Protein AF-A0A956FI02-F1 (afdb_monomer_lite)

Secondary structure (DSSP, 8-state):
--------------------------------------------------------------------------------S----S----EEE-SS-EEEPPB--SS-SSS--EE--PPTT--S-EEEEEE-SS-PPSEEEEEEEEEEEE-SS----TTSPPS--EEEEEEEEEETTEEEEEEEEEE-TT-SS-EEEEEETTTTEEEEEEEE-PPPTTSEEEEEEEEEEETTEEEEEEEEETTEEEEEEEEEEEPEEPPTT--EEEEEEEEE--TTS---EEEEEEEEEEEE-TT-S-PPEEEEE-SSSSS---STT-EEESS--TTEES----S-TT-TTEETT-S-TT---SSPP--SEESS---GGG-EEEEESSS-EEEEEE--TTTSEEEEEEE---SS--EEEEEEEEEEE--TT--EEEEEEEEE-SS--EEEEEEEETTS-EEEEEETT-TT--S-EEEEEEGGGGTSTTSBSSSS---GGGEEEEEEEEE--SS------EEEEEEE---EEE-HHHHPPP-SSEE-----HHHHHHHHHHHHHH-BTTBPPPTTS-SS-EEEHHHHHHHHHHHHHHHHHH--HHHHHHHHHHHHHHHHHTTSSS-TT---SEEEE-SSS-EEE-S---HHHHHHHHHHHHHHHHHH--S--HHHHHHHHHHHHHHHTSS-GGGS-HHHHHHHHHHHHHTT-HHHHHHHHHHHHHHT-BTTTTB--SSSS----BHIIIIIHHHHHHHHTT-HHHHHHHHHHHHHHSEEE-TTSS-EEE-SBSSS---BHHHHHHHHHTT-TTHHHHHHHHHTT--TTSTT---SBSS--TTS-TT--SS--HHHHHHHHHHHH-GGGGGG-

Structure (mmCIF, N/CA/C/O backbone):
data_AF-A0A956FI02-F1
#
_entry.id   AF-A0A956FI02-F1
#
loop_
_atom_site.group_PDB
_atom_site.id
_atom_site.type_symbol
_atom_site.label_atom_id
_atom_site.label_alt_id
_atom_site.label_comp_id
_atom_site.label_asym_id
_atom_site.label_entity_id
_atom_site.label_seq_id
_atom_site.pdbx_PDB_ins_code
_atom_site.Cartn_x
_atom_site.Cartn_y
_atom_site.Cartn_z
_atom_site.occupancy
_atom_site.B_iso_or_equiv
_atom_site.auth_seq_id
_atom_site.auth_comp_id
_atom_site.auth_asym_id
_atom_site.auth_atom_id
_atom_site.pdbx_PDB_model_num
ATOM 1 N N . MET A 1 1 ? 11.551 34.471 5.477 1.00 26.47 1 MET A N 1
ATOM 2 C CA . MET A 1 1 ? 11.485 35.944 5.311 1.00 26.47 1 MET A CA 1
ATOM 3 C C . MET A 1 1 ? 11.180 36.228 3.851 1.00 26.47 1 MET A C 1
ATOM 5 O O . MET A 1 1 ? 11.850 35.681 2.989 1.00 26.47 1 MET A O 1
ATOM 9 N N . ALA A 1 2 ? 10.115 36.986 3.611 1.00 32.00 2 ALA A N 1
ATOM 10 C CA . ALA A 1 2 ? 9.415 37.130 2.341 1.00 32.00 2 ALA A CA 1
ATOM 11 C C . ALA A 1 2 ? 10.257 37.750 1.212 1.00 32.00 2 ALA A C 1
ATOM 13 O O . ALA A 1 2 ? 10.632 38.915 1.305 1.00 32.00 2 ALA A O 1
ATOM 14 N N . ALA A 1 3 ? 10.499 36.969 0.153 1.00 30.02 3 ALA A N 1
ATOM 15 C CA . ALA A 1 3 ? 10.608 37.398 -1.247 1.00 30.02 3 ALA A CA 1
ATOM 16 C C . ALA A 1 3 ? 10.961 36.179 -2.122 1.00 30.02 3 ALA A C 1
ATOM 18 O O . ALA A 1 3 ? 12.148 35.928 -2.316 1.00 30.02 3 ALA A O 1
ATOM 19 N N . ARG A 1 4 ? 9.955 35.420 -2.601 1.00 28.45 4 ARG A N 1
ATOM 20 C CA . ARG A 1 4 ? 9.990 34.536 -3.803 1.00 28.45 4 ARG A CA 1
ATOM 21 C C . ARG A 1 4 ? 8.728 33.656 -3.950 1.00 28.45 4 ARG A C 1
ATOM 23 O O . ARG A 1 4 ? 8.821 32.485 -4.275 1.00 28.45 4 ARG A O 1
ATOM 30 N N . PHE A 1 5 ? 7.541 34.227 -3.749 1.00 26.52 5 PHE A N 1
ATOM 31 C CA . PHE A 1 5 ? 6.267 33.567 -4.072 1.00 26.52 5 PHE A CA 1
ATOM 32 C C . PHE A 1 5 ? 5.428 34.499 -4.954 1.00 26.52 5 PHE A C 1
ATOM 34 O O . PHE A 1 5 ? 4.455 35.093 -4.518 1.00 26.52 5 PHE A O 1
ATOM 41 N N . GLU A 1 6 ? 5.873 34.693 -6.194 1.00 31.36 6 GLU A N 1
ATOM 42 C CA . GLU A 1 6 ? 5.049 35.248 -7.271 1.00 31.36 6 GLU A CA 1
ATOM 43 C C . GLU A 1 6 ? 5.511 34.619 -8.584 1.00 31.36 6 GLU A C 1
ATOM 45 O O . GLU A 1 6 ? 6.475 35.080 -9.196 1.00 31.36 6 GLU A O 1
ATOM 50 N N . ARG A 1 7 ? 4.845 33.524 -8.965 1.00 31.59 7 ARG A N 1
ATOM 51 C CA . ARG A 1 7 ? 4.590 33.048 -10.337 1.00 31.59 7 ARG A CA 1
ATOM 52 C C . ARG A 1 7 ? 4.035 31.632 -10.233 1.00 31.59 7 ARG A C 1
ATOM 54 O O . ARG A 1 7 ? 4.824 30.707 -10.145 1.00 31.59 7 ARG A O 1
ATOM 61 N N . LEU A 1 8 ? 2.707 31.512 -10.205 1.00 25.69 8 LEU A N 1
ATOM 62 C CA . LEU A 1 8 ? 1.901 30.381 -10.696 1.00 25.69 8 LEU A CA 1
ATOM 63 C C . LEU A 1 8 ? 0.430 30.659 -10.334 1.00 25.69 8 LEU A C 1
ATOM 65 O O . LEU A 1 8 ? -0.045 30.300 -9.268 1.00 25.69 8 LEU A O 1
ATOM 69 N N . VAL A 1 9 ? -0.278 31.367 -11.217 1.00 26.14 9 VAL A N 1
ATOM 70 C CA . VAL A 1 9 ? -1.748 31.335 -11.306 1.00 26.14 9 VAL A CA 1
ATOM 71 C C . VAL A 1 9 ? -2.088 31.428 -12.794 1.00 26.14 9 VAL A C 1
ATOM 73 O O . VAL A 1 9 ? -1.811 32.474 -13.392 1.00 26.14 9 VAL A O 1
ATOM 76 N N . PRO A 1 10 ? -2.676 30.403 -13.433 1.00 33.12 10 PRO A N 1
ATOM 77 C CA . PRO A 1 10 ? -3.392 30.600 -14.675 1.00 33.12 10 PRO A CA 1
ATOM 78 C C . PRO A 1 10 ? -4.824 31.052 -14.376 1.00 33.12 10 PRO A C 1
ATOM 80 O O . PRO A 1 10 ? -5.500 30.591 -13.461 1.00 33.12 10 PRO A O 1
ATOM 83 N N . SER A 1 11 ? -5.258 32.028 -15.160 1.00 27.62 11 SER A N 1
ATOM 84 C CA . SER A 1 11 ? -6.543 32.705 -15.074 1.00 27.62 11 SER A CA 1
ATOM 85 C C . SER A 1 11 ? -7.696 31.795 -15.512 1.00 27.62 11 SER A C 1
ATOM 87 O O . SER A 1 11 ? -7.716 31.349 -16.657 1.00 27.62 11 SER A O 1
ATOM 89 N N . LEU A 1 12 ? -8.701 31.592 -14.654 1.00 25.22 12 LEU A N 1
ATOM 90 C CA . LEU A 1 12 ? -9.970 30.976 -15.051 1.00 25.22 12 LEU A CA 1
ATOM 91 C C . LEU A 1 12 ? -10.930 32.056 -15.585 1.00 25.22 12 LEU A C 1
ATOM 93 O O . LEU A 1 12 ? -11.372 32.942 -14.853 1.00 25.22 12 LEU A O 1
ATOM 97 N N . CYS A 1 13 ? -11.245 31.992 -16.881 1.00 23.03 13 CYS A N 1
ATOM 98 C CA . CYS A 1 13 ? -12.335 32.750 -17.499 1.00 23.03 13 CYS A CA 1
ATOM 99 C C . CYS A 1 13 ? -13.677 32.075 -17.184 1.00 23.03 13 CYS A C 1
ATOM 101 O O . CYS A 1 13 ? -13.955 30.988 -17.684 1.00 23.03 13 CYS A O 1
ATOM 103 N N . LEU A 1 14 ? -14.538 32.739 -16.410 1.00 23.34 14 LEU A N 1
ATOM 104 C CA . LEU A 1 14 ? -15.915 32.301 -16.182 1.00 23.34 14 LEU A CA 1
ATOM 105 C C . LEU A 1 14 ? -16.814 32.788 -17.334 1.00 23.34 14 LEU A C 1
ATOM 107 O O . LEU A 1 14 ? -17.026 33.989 -17.502 1.00 23.34 14 LEU A O 1
ATOM 111 N N . THR A 1 15 ? -17.355 31.859 -18.126 1.00 24.58 15 THR A N 1
ATOM 112 C CA . THR A 1 15 ? -18.396 32.143 -19.130 1.00 24.58 15 THR A CA 1
ATOM 113 C C . THR A 1 15 ? -19.763 31.833 -18.517 1.00 24.58 15 THR A C 1
ATOM 115 O O . THR A 1 15 ? -20.074 30.679 -18.244 1.00 24.58 15 THR A O 1
ATOM 118 N N . LEU A 1 16 ? -20.580 32.866 -18.286 1.00 23.95 16 LEU A N 1
ATOM 119 C CA . LEU A 1 16 ? -21.964 32.760 -17.805 1.00 23.95 16 LEU A CA 1
ATOM 120 C C . LEU A 1 16 ? -22.925 32.475 -18.972 1.00 23.95 16 LEU A C 1
ATOM 122 O O . LEU A 1 16 ? -23.036 33.283 -19.896 1.00 23.95 16 LEU A O 1
ATOM 126 N N . LEU A 1 17 ? -23.666 31.366 -18.896 1.00 24.78 17 LEU A N 1
ATOM 127 C CA . LEU A 1 17 ? -24.860 31.095 -19.703 1.00 24.78 17 LEU A CA 1
ATOM 128 C C . LEU A 1 17 ? -26.114 31.285 -18.834 1.00 24.78 17 LEU A C 1
ATOM 130 O O . LEU A 1 17 ? -26.249 30.686 -17.773 1.00 24.78 17 LEU A O 1
ATOM 134 N N . VAL A 1 18 ? -27.033 32.123 -19.312 1.00 26.83 18 VAL A N 1
ATOM 135 C CA . VAL A 1 18 ? -28.373 32.376 -18.750 1.00 26.83 18 VAL A CA 1
ATOM 136 C C . VAL A 1 18 ? -29.413 31.579 -19.546 1.00 26.83 18 VAL A C 1
ATOM 138 O O . VAL A 1 18 ? -29.292 31.522 -20.773 1.00 26.83 18 VAL A O 1
ATOM 141 N N . PRO A 1 19 ? -30.511 31.116 -18.917 1.00 24.47 19 PRO A N 1
ATOM 142 C CA . PRO A 1 19 ? -31.809 31.071 -19.583 1.00 24.47 19 PRO A CA 1
ATOM 143 C C . PRO A 1 19 ? -32.882 31.946 -18.884 1.00 24.47 19 PRO A C 1
ATOM 145 O O . PRO A 1 19 ? -32.724 32.328 -17.725 1.00 24.47 19 PRO A O 1
ATOM 148 N N . PRO A 1 20 ? -33.959 32.337 -19.599 1.00 28.42 20 PRO A N 1
ATOM 149 C CA . PRO A 1 20 ? -34.715 33.562 -19.332 1.00 28.42 20 PRO A CA 1
ATOM 150 C C . PRO A 1 20 ? -36.116 33.350 -18.722 1.00 28.42 20 PRO A C 1
ATOM 152 O O . PRO A 1 20 ? -36.801 32.385 -19.040 1.00 28.42 20 PRO A O 1
ATOM 155 N N . GLY A 1 21 ? -36.607 34.377 -18.012 1.00 24.83 21 GLY A N 1
ATOM 156 C CA . GLY A 1 21 ? -38.006 34.824 -18.115 1.00 24.83 21 GLY A CA 1
ATOM 157 C C . GLY A 1 21 ? -38.930 34.618 -16.907 1.00 24.83 21 GLY A C 1
ATOM 158 O O . GLY A 1 21 ? -39.559 33.579 -16.782 1.00 24.83 21 GLY A O 1
ATOM 159 N N . CYS A 1 22 ? -39.156 35.682 -16.126 1.00 23.36 22 CYS A N 1
ATOM 160 C CA . CYS A 1 22 ? -40.455 36.374 -16.029 1.00 23.36 22 CYS A CA 1
ATOM 161 C C . CYS A 1 22 ? -40.317 37.695 -15.242 1.00 23.36 22 CYS A C 1
ATOM 163 O O . CYS A 1 22 ? -39.549 37.801 -14.292 1.00 23.36 22 CYS A O 1
ATOM 165 N N . ALA A 1 23 ? -41.023 38.725 -15.714 1.00 27.36 23 ALA A N 1
ATOM 166 C CA . ALA A 1 23 ? -40.887 40.133 -15.339 1.00 27.36 23 ALA A CA 1
ATOM 167 C C . ALA A 1 23 ? -41.706 40.534 -14.081 1.00 27.36 23 ALA A C 1
ATOM 169 O O . ALA A 1 23 ? -42.626 39.813 -13.699 1.00 27.36 23 ALA A O 1
ATOM 170 N N . PRO A 1 24 ? -41.417 41.700 -13.456 1.00 29.52 24 PRO A N 1
ATOM 171 C CA . PRO A 1 24 ? -41.887 42.068 -12.117 1.00 29.52 24 PRO A CA 1
ATOM 172 C C . PRO A 1 24 ? -43.094 43.023 -12.128 1.00 29.52 24 PRO A C 1
ATOM 174 O O . PRO A 1 24 ? -43.300 43.770 -13.085 1.00 29.52 24 PRO A O 1
ATOM 177 N N . THR A 1 25 ? -43.842 43.123 -11.019 1.00 23.17 25 THR A N 1
ATOM 178 C CA . THR A 1 25 ? -44.631 44.335 -10.705 1.00 23.17 25 THR A CA 1
ATOM 179 C C . THR A 1 25 ? -44.758 44.592 -9.191 1.00 23.17 25 THR A C 1
ATOM 181 O O . THR A 1 25 ? -45.509 43.920 -8.502 1.00 23.17 25 THR A O 1
ATOM 184 N N . ARG A 1 26 ? -43.999 45.609 -8.738 1.00 23.00 26 ARG A N 1
ATOM 185 C CA . ARG A 1 26 ? -44.261 46.689 -7.746 1.00 23.00 26 ARG A CA 1
ATOM 186 C C . ARG A 1 26 ? -45.116 46.435 -6.490 1.00 23.00 26 ARG A C 1
ATOM 188 O O . ARG A 1 26 ? -46.286 46.122 -6.622 1.00 23.00 26 ARG A O 1
ATOM 195 N N . ILE A 1 27 ? -44.595 46.912 -5.346 1.00 22.20 27 ILE A N 1
ATOM 196 C CA . ILE A 1 27 ? -45.082 48.057 -4.521 1.00 22.20 27 ILE A CA 1
ATOM 197 C C . ILE A 1 27 ? -43.886 48.522 -3.645 1.00 22.20 27 ILE A C 1
ATOM 199 O O . ILE A 1 27 ? -43.364 47.749 -2.858 1.00 22.20 27 ILE A O 1
ATOM 203 N N . GLN A 1 28 ? -43.177 49.591 -4.025 1.00 23.09 28 GLN A N 1
ATOM 204 C CA . GLN A 1 28 ? -43.194 50.958 -3.458 1.00 23.09 28 GLN A CA 1
ATOM 205 C C . GLN A 1 28 ? -42.695 51.109 -2.001 1.00 23.09 28 GLN A C 1
ATOM 207 O O . GLN A 1 28 ? -43.439 50.903 -1.050 1.00 23.09 28 GLN A O 1
ATOM 212 N N . LEU A 1 29 ? -41.451 51.591 -1.866 1.00 25.75 29 LEU A N 1
ATOM 213 C CA . LEU A 1 29 ? -40.935 52.306 -0.694 1.00 25.75 29 LEU A CA 1
ATOM 214 C C . LEU A 1 29 ? -40.856 53.805 -1.019 1.00 25.75 29 LEU A C 1
ATOM 216 O O . LEU A 1 29 ? -40.487 54.190 -2.131 1.00 25.75 29 LEU A O 1
ATOM 220 N N . GLY A 1 30 ? -41.163 54.636 -0.031 1.00 23.98 30 GLY A N 1
ATOM 221 C CA . GLY A 1 30 ? -40.741 56.032 0.079 1.00 23.98 30 GLY A CA 1
ATOM 222 C C . GLY A 1 30 ? -40.572 56.331 1.571 1.00 23.98 30 GLY A C 1
ATOM 223 O O . GLY A 1 30 ? -41.314 55.781 2.377 1.00 23.98 30 GLY A O 1
ATOM 224 N N . GLY A 1 31 ? -39.621 57.130 2.029 1.00 25.55 31 GLY A N 1
ATOM 225 C CA . GLY A 1 31 ? -38.566 57.868 1.354 1.00 25.55 31 GLY A CA 1
ATOM 226 C C . GLY A 1 31 ? -37.861 58.764 2.380 1.00 25.55 31 GLY A C 1
ATOM 227 O O . GLY A 1 31 ? -38.513 59.221 3.317 1.00 25.55 31 GLY A O 1
ATOM 228 N N . GLY A 1 32 ? -36.566 58.990 2.144 1.00 26.30 32 GLY A N 1
ATOM 229 C CA . GLY A 1 32 ? -35.789 60.185 2.506 1.00 26.30 32 GLY A CA 1
ATOM 230 C C . GLY A 1 32 ? -35.267 60.318 3.940 1.00 26.30 32 GLY A C 1
ATOM 231 O O . GLY A 1 32 ? -35.873 59.826 4.884 1.00 26.30 32 GLY A O 1
ATOM 232 N N . ASP A 1 33 ? -34.167 61.021 4.191 1.00 30.30 33 ASP A N 1
ATOM 233 C CA . ASP A 1 33 ? -33.108 61.609 3.354 1.00 30.30 33 ASP A CA 1
ATOM 234 C C . ASP A 1 33 ? -31.980 62.057 4.326 1.00 30.30 33 ASP A C 1
ATOM 236 O O . ASP A 1 33 ? -32.220 62.169 5.532 1.00 30.30 33 ASP A O 1
ATOM 240 N N . ASP A 1 34 ? -30.806 62.353 3.756 1.00 30.94 34 ASP A N 1
ATOM 241 C CA . ASP A 1 34 ? -29.744 63.271 4.227 1.00 30.94 34 ASP A CA 1
ATOM 242 C C . ASP A 1 34 ? -28.559 62.768 5.101 1.00 30.94 34 ASP A C 1
ATOM 244 O O . ASP A 1 34 ? -28.654 62.593 6.314 1.00 30.94 34 ASP A O 1
ATOM 248 N N . ASP A 1 35 ? -27.413 62.613 4.404 1.00 31.75 35 ASP A N 1
ATOM 249 C CA . ASP A 1 35 ? -26.101 63.301 4.546 1.00 31.75 35 ASP A CA 1
ATOM 250 C C . ASP A 1 35 ? -25.400 63.400 5.928 1.00 31.75 35 ASP A C 1
ATOM 252 O O . ASP A 1 35 ? -25.992 63.792 6.922 1.00 31.75 35 ASP A O 1
ATOM 256 N N . GLY A 1 36 ? -24.081 63.211 6.104 1.00 29.61 36 GLY A N 1
ATOM 257 C CA . GLY A 1 36 ? -22.936 63.005 5.205 1.00 29.61 36 GLY A CA 1
ATOM 258 C C . GLY A 1 36 ? -21.586 63.245 5.943 1.00 29.61 36 GLY A C 1
ATOM 259 O O . GLY A 1 36 ? -21.573 63.925 6.964 1.00 29.61 36 GLY A O 1
ATOM 260 N N . GLY A 1 37 ? -20.466 62.722 5.395 1.00 28.98 37 GLY A N 1
ATOM 261 C CA . GLY A 1 37 ? -19.040 63.127 5.591 1.00 28.98 37 GLY A CA 1
ATOM 262 C C . GLY A 1 37 ? -18.386 62.939 6.983 1.00 28.98 37 GLY A C 1
ATOM 263 O O . GLY A 1 37 ? -19.029 63.107 8.001 1.00 28.98 37 GLY A O 1
ATOM 264 N N . GLY A 1 38 ? -17.094 62.643 7.188 1.00 29.53 38 GLY A N 1
ATOM 265 C CA . GLY A 1 38 ? -15.892 62.480 6.358 1.00 29.53 38 GLY A CA 1
ATOM 266 C C . GLY A 1 38 ? -14.615 62.656 7.229 1.00 29.53 38 GLY A C 1
ATOM 267 O O . GLY A 1 38 ? -14.630 63.475 8.141 1.00 29.53 38 GLY A O 1
ATOM 268 N N . GLY A 1 39 ? -13.515 61.940 6.916 1.00 29.48 39 GLY A N 1
ATOM 269 C CA . GLY A 1 39 ? -12.121 62.161 7.399 1.00 29.48 39 GLY A CA 1
ATOM 270 C C . GLY A 1 39 ? -11.801 61.710 8.843 1.00 29.48 39 GLY A C 1
ATOM 271 O O . GLY A 1 39 ? -12.638 61.822 9.719 1.00 29.48 39 GLY A O 1
ATOM 272 N N . GLY A 1 40 ? -10.628 61.200 9.238 1.00 28.20 40 GLY A N 1
ATOM 273 C CA . GLY A 1 40 ? -9.301 61.055 8.631 1.00 28.20 40 GLY A CA 1
ATOM 274 C C . GLY A 1 40 ? -8.213 61.259 9.713 1.00 28.20 40 GLY A C 1
ATOM 275 O O . GLY A 1 40 ? -8.279 62.247 10.435 1.00 28.20 40 GLY A O 1
ATOM 276 N N . THR A 1 41 ? -7.185 60.386 9.751 1.00 31.03 41 THR A N 1
ATOM 277 C CA . THR A 1 41 ? -5.885 60.490 10.492 1.00 31.03 41 THR A CA 1
ATOM 278 C C . THR A 1 41 ? -5.949 60.367 12.032 1.00 31.03 41 THR A C 1
ATOM 280 O O . THR A 1 41 ? -6.900 60.827 12.636 1.00 31.03 41 THR A O 1
ATOM 283 N N . GLY A 1 42 ? -5.013 59.793 12.797 1.00 29.86 42 GLY A N 1
ATOM 284 C CA . GLY A 1 42 ? -3.709 59.158 12.596 1.00 29.86 42 GLY A CA 1
ATOM 285 C C . GLY A 1 42 ? -2.965 59.114 13.955 1.00 29.86 42 GLY A C 1
ATOM 286 O O . GLY A 1 42 ? -3.144 60.014 14.765 1.00 29.86 42 GLY A O 1
ATOM 287 N N . GLY A 1 43 ? -2.111 58.107 14.185 1.00 28.94 43 GLY A N 1
ATOM 288 C CA . GLY A 1 43 ? -0.864 58.270 14.958 1.00 28.94 43 GLY A CA 1
ATOM 289 C C . GLY A 1 43 ? -0.815 57.991 16.477 1.00 28.94 43 GLY A C 1
ATOM 290 O O . GLY A 1 43 ? -1.084 58.864 17.290 1.00 28.94 43 GLY A O 1
ATOM 291 N N . THR A 1 44 ? -0.213 56.838 16.805 1.00 29.31 44 THR A N 1
ATOM 292 C CA . THR A 1 44 ? 0.957 56.653 17.706 1.00 29.31 44 THR A CA 1
ATOM 293 C C . THR A 1 44 ? 0.871 56.748 19.248 1.00 29.31 44 THR A C 1
ATOM 295 O O . THR A 1 44 ? 0.687 57.807 19.833 1.00 29.31 44 THR A O 1
ATOM 298 N N . THR A 1 45 ? 1.315 55.626 19.844 1.00 29.80 45 THR A N 1
ATOM 299 C CA . THR A 1 45 ? 2.340 55.440 20.908 1.00 29.80 45 THR A CA 1
ATOM 300 C C . THR A 1 45 ? 1.988 55.411 22.405 1.00 29.80 45 THR A C 1
ATOM 302 O O . THR A 1 45 ? 1.589 56.405 22.992 1.00 29.80 45 THR A O 1
ATOM 305 N N . ALA A 1 46 ? 2.404 54.269 22.985 1.00 31.08 46 ALA A N 1
ATOM 306 C CA . ALA A 1 46 ? 3.103 54.048 24.261 1.00 31.08 46 ALA A CA 1
ATOM 307 C C . ALA A 1 46 ? 2.309 54.068 25.587 1.00 31.08 46 ALA A C 1
ATOM 309 O O . ALA A 1 46 ? 1.763 55.082 26.002 1.00 31.08 46 ALA A O 1
ATOM 310 N N . GLY A 1 47 ? 2.347 52.917 26.282 1.00 27.58 47 GLY A N 1
ATOM 311 C CA . GLY A 1 47 ? 1.997 52.749 27.703 1.00 27.58 47 GLY A CA 1
ATOM 312 C C . GLY A 1 47 ? 3.061 53.326 28.661 1.00 27.58 47 GLY A C 1
ATOM 313 O O . GLY A 1 47 ? 3.874 54.131 28.206 1.00 27.58 47 GLY A O 1
ATOM 314 N N . PRO A 1 48 ? 3.148 52.911 29.949 1.00 44.16 48 PRO A N 1
ATOM 315 C CA . PRO A 1 48 ? 2.506 51.760 30.604 1.00 44.16 48 PRO A CA 1
ATOM 316 C C . PRO A 1 48 ? 1.795 52.061 31.957 1.00 44.16 48 PRO A C 1
ATOM 318 O O . PRO A 1 48 ? 1.860 53.160 32.500 1.00 44.16 48 PRO A O 1
ATOM 321 N N . SER A 1 49 ? 1.128 51.020 32.473 1.00 27.02 49 SER A N 1
ATOM 322 C CA . SER A 1 49 ? 0.529 50.771 33.811 1.00 27.02 49 SER A CA 1
ATOM 323 C C . SER A 1 49 ? 1.509 50.994 35.004 1.00 27.02 49 SER A C 1
ATOM 325 O O . SER A 1 49 ? 2.654 51.352 34.723 1.00 27.02 49 SER A O 1
ATOM 327 N N . PRO A 1 50 ? 1.211 50.700 36.309 1.00 43.69 50 PRO A N 1
ATOM 328 C CA . PRO A 1 50 ? 0.045 50.025 36.932 1.00 43.69 50 PRO A CA 1
ATOM 329 C C . PRO A 1 50 ? -0.395 50.552 38.339 1.00 43.69 50 PRO A C 1
ATOM 331 O O . PRO A 1 50 ? 0.212 51.453 38.908 1.00 43.69 50 PRO A O 1
ATOM 334 N N . GLY A 1 51 ? -1.415 49.922 38.944 1.00 26.94 51 GLY A N 1
ATOM 335 C CA . GLY A 1 51 ? -1.750 50.024 40.383 1.00 26.94 51 GLY A CA 1
ATOM 336 C C . GLY A 1 51 ? -3.254 49.859 40.633 1.00 26.94 51 GLY A C 1
ATOM 337 O O . GLY A 1 51 ? -4.003 50.804 40.446 1.00 26.94 51 GLY A O 1
ATOM 338 N N . SER A 1 52 ? -3.769 48.632 40.733 1.00 27.06 52 SER A N 1
ATOM 339 C CA . SER A 1 52 ? -3.972 47.824 41.954 1.00 27.06 52 SER A CA 1
ATOM 340 C C . SER A 1 52 ? -5.135 48.274 42.855 1.00 27.06 52 SER A C 1
ATOM 342 O O . SER A 1 52 ? -5.064 49.350 43.437 1.00 27.06 52 SER A O 1
ATOM 344 N N . LEU A 1 53 ? -6.064 47.328 43.060 1.00 27.48 53 LEU A N 1
ATOM 345 C CA . LEU A 1 53 ? -6.924 47.113 44.236 1.00 27.48 53 LEU A CA 1
ATOM 346 C C . LEU A 1 53 ? -7.997 48.175 44.530 1.00 27.48 53 LEU A C 1
ATOM 348 O O . LEU A 1 53 ? -7.682 49.250 45.018 1.00 27.48 53 LEU A O 1
ATOM 352 N N . ASP A 1 54 ? -9.270 47.840 44.304 1.00 28.97 54 ASP A N 1
ATOM 353 C CA . ASP A 1 54 ? -10.223 47.476 45.373 1.00 28.97 54 ASP A CA 1
ATOM 354 C C . ASP A 1 54 ? -11.663 47.351 44.836 1.00 28.97 54 ASP A C 1
ATOM 356 O O . ASP A 1 54 ? -12.048 48.043 43.899 1.00 28.97 54 ASP A O 1
ATOM 360 N N . GLY A 1 55 ? -12.468 46.529 45.518 1.00 27.41 55 GLY A N 1
ATOM 361 C CA . GLY A 1 55 ? -13.835 46.924 45.880 1.00 27.41 55 GLY A CA 1
ATOM 362 C C . GLY A 1 55 ? -14.994 46.636 44.918 1.00 27.41 55 GLY A C 1
ATOM 363 O O . GLY A 1 55 ? -15.328 47.449 44.070 1.00 27.41 55 GLY A O 1
ATOM 364 N N . SER A 1 56 ? -15.674 45.519 45.191 1.00 26.30 56 SER A N 1
ATOM 365 C CA . SER A 1 56 ? -17.122 45.415 45.477 1.00 26.30 56 SER A CA 1
ATOM 366 C C . SER A 1 56 ? -18.178 46.107 44.590 1.00 26.30 56 SER A C 1
ATOM 368 O O . SER A 1 56 ? -18.255 47.327 44.521 1.00 26.30 56 SER A O 1
ATOM 370 N N . GLU A 1 57 ? -19.132 45.264 44.170 1.00 27.33 57 GLU A N 1
ATOM 371 C CA . GLU A 1 57 ? -20.582 45.509 44.055 1.00 27.33 57 GLU A CA 1
ATOM 372 C C . GLU A 1 57 ? -21.087 46.548 43.035 1.00 27.33 57 GLU A C 1
ATOM 374 O O . GLU A 1 57 ? -20.979 47.753 43.219 1.00 27.33 57 GLU A O 1
ATOM 379 N N . THR A 1 58 ? -21.817 46.083 42.015 1.00 27.97 58 THR A N 1
ATOM 380 C CA . THR A 1 58 ? -23.290 46.208 41.891 1.00 27.97 58 THR A CA 1
ATOM 381 C C . THR A 1 58 ? -23.747 46.139 40.426 1.00 27.97 58 THR A C 1
ATOM 383 O O . THR A 1 58 ? -23.185 46.778 39.551 1.00 27.97 58 THR A O 1
ATOM 386 N N . GLY A 1 59 ? -24.814 45.365 40.201 1.00 25.48 59 GLY A N 1
ATOM 387 C CA . GLY A 1 59 ? -25.996 45.761 39.428 1.00 25.48 59 GLY A CA 1
ATOM 388 C C . GLY A 1 59 ? -25.863 46.212 37.968 1.00 25.48 59 GLY A C 1
ATOM 389 O O . GLY A 1 59 ? -25.540 47.356 37.696 1.00 25.48 59 GLY A O 1
ATOM 390 N N . GLY A 1 60 ? -26.421 45.384 37.081 1.00 25.14 60 GLY A N 1
ATOM 391 C CA . GLY A 1 60 ? -27.514 45.836 36.214 1.00 25.14 60 GLY A CA 1
ATOM 392 C C . GLY A 1 60 ? -27.151 46.406 34.842 1.00 25.14 60 GLY A C 1
ATOM 393 O O . GLY A 1 60 ? -26.772 47.559 34.722 1.00 25.14 60 GLY A O 1
ATOM 394 N N . GLY A 1 61 ? -27.485 45.621 33.815 1.00 25.72 61 GLY A N 1
ATOM 395 C CA . GLY A 1 61 ? -28.151 46.100 32.603 1.00 25.72 61 GLY A CA 1
ATOM 396 C C . GLY A 1 61 ? -27.316 46.889 31.600 1.00 25.72 61 GLY A C 1
ATOM 397 O O . GLY A 1 61 ? -27.247 48.108 31.681 1.00 25.72 61 GLY A O 1
ATOM 398 N N . GLU A 1 62 ? -26.881 46.213 30.538 1.00 28.17 62 GLU A N 1
ATOM 399 C CA . GLU A 1 62 ? -26.721 46.845 29.228 1.00 28.17 62 GLU A CA 1
ATOM 400 C C . GLU A 1 62 ? -27.394 45.991 28.155 1.00 28.17 62 GLU A C 1
ATOM 402 O O . GLU A 1 62 ? -27.181 44.784 28.046 1.00 28.17 62 GLU A O 1
ATOM 407 N N . GLY A 1 63 ? -28.252 46.651 27.382 1.00 25.61 63 GLY A N 1
ATOM 408 C CA . GLY A 1 63 ? -28.717 46.158 26.105 1.00 25.61 63 GLY A CA 1
ATOM 409 C C . GLY A 1 63 ? -27.746 46.552 24.995 1.00 25.61 63 GLY A C 1
ATOM 410 O O . GLY A 1 63 ? -27.290 47.688 24.943 1.00 25.61 63 GLY A O 1
ATOM 411 N N . SER A 1 64 ? -27.586 45.604 24.072 1.00 25.88 64 SER A N 1
ATOM 412 C CA . SER A 1 64 ? -27.417 45.770 22.625 1.00 25.88 64 SER A CA 1
ATOM 413 C C . SER A 1 64 ? -26.135 46.412 22.085 1.00 25.88 64 SER A C 1
ATOM 415 O O . SER A 1 64 ? -25.965 47.624 22.134 1.00 25.88 64 SER A O 1
ATOM 417 N N . LEU A 1 65 ? -25.351 45.582 21.387 1.00 25.77 65 LEU A N 1
ATOM 418 C CA . LEU A 1 65 ? -25.006 45.627 19.947 1.00 25.77 65 LEU A CA 1
ATOM 419 C C . LEU A 1 65 ? -24.128 44.370 19.724 1.00 25.77 65 LEU A C 1
ATOM 421 O O . LEU A 1 65 ? -23.100 44.233 20.367 1.00 25.77 65 LEU A O 1
ATOM 425 N N . GLY A 1 66 ? -24.490 43.333 18.970 1.00 23.88 66 GLY A N 1
ATOM 426 C CA . GLY A 1 66 ? -25.080 43.328 17.638 1.00 23.88 66 GLY A CA 1
ATOM 427 C C . GLY A 1 66 ? -24.026 42.812 16.648 1.00 23.88 66 GLY A C 1
ATOM 428 O O . GLY A 1 66 ? -23.426 43.613 15.943 1.00 23.88 66 GLY A O 1
ATOM 429 N N . SER A 1 67 ? -23.784 41.495 16.607 1.00 24.52 67 SER A N 1
ATOM 430 C CA . SER A 1 67 ? -23.100 40.831 15.488 1.00 24.52 67 SER A CA 1
ATOM 431 C C . SER A 1 67 ? -24.089 39.900 14.799 1.00 24.52 67 SER A C 1
ATOM 433 O O . SER A 1 67 ? -24.434 38.832 15.297 1.00 24.52 67 SER A O 1
ATOM 435 N N . SER A 1 68 ? -24.584 40.367 13.662 1.00 23.95 68 SER A N 1
ATOM 436 C CA . SER A 1 68 ? -25.379 39.619 12.705 1.00 23.95 68 SER A CA 1
ATOM 437 C C . SER A 1 68 ? -24.504 38.639 11.923 1.00 23.95 68 SER A C 1
ATOM 439 O O . SER A 1 68 ? -23.606 39.069 11.201 1.00 23.95 68 SER A O 1
ATOM 441 N N . THR A 1 69 ? -24.851 37.360 11.964 1.00 25.98 69 THR A N 1
ATOM 442 C CA . THR A 1 69 ? -24.654 36.431 10.846 1.00 25.98 69 THR A CA 1
ATOM 443 C C . THR A 1 69 ? -25.984 35.727 10.635 1.00 25.98 69 THR A C 1
ATOM 445 O O . THR A 1 69 ? -26.342 34.815 11.374 1.00 25.98 69 THR A O 1
ATOM 448 N N . GLY A 1 70 ? -26.760 36.238 9.678 1.00 24.47 70 GLY A N 1
ATOM 449 C CA . GLY A 1 70 ? -27.901 35.520 9.135 1.00 24.47 70 GLY A CA 1
ATOM 450 C C . GLY A 1 70 ? -27.392 34.451 8.177 1.00 24.47 70 GLY A C 1
ATOM 451 O O . GLY A 1 70 ? -26.606 34.759 7.282 1.00 24.47 70 GLY A O 1
ATOM 452 N N . SER A 1 71 ? -27.840 33.216 8.382 1.00 25.23 71 SER A N 1
ATOM 453 C CA . SER A 1 71 ? -27.837 32.180 7.359 1.00 25.23 71 SER A CA 1
ATOM 454 C C . SER A 1 71 ? -29.048 32.382 6.451 1.00 25.23 71 SER A C 1
ATOM 456 O O . SER A 1 71 ? -30.148 32.663 6.930 1.00 25.23 71 SER A O 1
ATOM 458 N N . VAL A 1 72 ? -28.848 32.214 5.148 1.00 25.33 72 VAL A N 1
ATOM 459 C CA . VAL A 1 72 ? -29.911 31.822 4.221 1.00 25.33 72 VAL A CA 1
ATOM 460 C C . VAL A 1 72 ? -29.325 30.760 3.293 1.00 25.33 72 VAL A C 1
ATOM 462 O O . VAL A 1 72 ? -28.439 31.057 2.497 1.00 25.33 72 VAL A O 1
ATOM 465 N N . ASP A 1 73 ? -29.793 29.535 3.515 1.00 27.91 73 ASP A N 1
ATOM 466 C CA . ASP A 1 73 ? -30.201 28.474 2.588 1.00 27.91 73 ASP A CA 1
ATOM 467 C C . ASP A 1 73 ? -29.671 28.421 1.147 1.00 27.91 73 ASP A C 1
ATOM 469 O O . ASP A 1 73 ? -29.759 29.383 0.380 1.00 27.91 73 ASP A O 1
ATOM 473 N N . GLY A 1 74 ? -29.361 27.189 0.716 1.00 24.33 74 GLY A N 1
ATOM 474 C CA . GLY A 1 74 ? -29.566 26.772 -0.671 1.00 24.33 74 GLY A CA 1
ATOM 475 C C . GLY A 1 74 ? -29.066 25.369 -1.044 1.00 24.33 74 GLY A C 1
ATOM 476 O O . GLY A 1 74 ? -27.866 25.187 -1.208 1.00 24.33 74 GLY A O 1
ATOM 477 N N . CYS A 1 75 ? -30.031 24.489 -1.369 1.00 21.98 75 CYS A N 1
ATOM 478 C CA . CYS A 1 75 ? -29.965 23.178 -2.061 1.00 21.98 75 CYS A CA 1
ATOM 479 C C . CYS A 1 75 ? -29.754 21.950 -1.150 1.00 21.98 75 CYS A C 1
ATOM 481 O O . CYS A 1 75 ? -28.775 21.888 -0.431 1.00 21.98 75 CYS A O 1
ATOM 483 N N . GLY A 1 76 ? -30.585 20.905 -1.143 1.00 23.25 76 GLY A N 1
ATOM 484 C CA . GLY A 1 76 ? -31.786 20.572 -1.911 1.00 23.25 76 GLY A CA 1
ATOM 485 C C . GLY A 1 76 ? -32.112 19.087 -1.681 1.00 23.25 76 GLY A C 1
ATOM 486 O O . GLY A 1 76 ? -31.241 18.241 -1.839 1.00 23.25 76 GLY A O 1
ATOM 487 N N . ALA A 1 77 ? -33.349 18.788 -1.283 1.00 26.50 77 ALA A N 1
ATOM 488 C CA . ALA A 1 77 ? -33.864 17.431 -1.081 1.00 26.50 77 ALA A CA 1
ATOM 489 C C . ALA A 1 77 ? -33.893 16.600 -2.387 1.00 26.50 77 ALA A C 1
ATOM 491 O O . ALA A 1 77 ? -33.955 17.168 -3.483 1.00 26.50 77 ALA A O 1
ATOM 492 N N . PRO A 1 78 ? -34.010 15.264 -2.268 1.00 29.30 78 PRO A N 1
ATOM 493 C CA . PRO A 1 78 ? -35.338 14.687 -2.469 1.00 29.30 78 PRO A CA 1
ATOM 494 C C . PRO A 1 78 ? -35.805 13.823 -1.286 1.00 29.30 78 PRO A C 1
ATOM 496 O O . PRO A 1 78 ? -35.078 12.997 -0.749 1.00 29.30 78 PRO A O 1
ATOM 499 N N . TYR A 1 79 ? -37.064 14.046 -0.913 1.00 25.28 79 TYR A N 1
ATOM 500 C CA . TYR A 1 79 ? -37.843 13.321 0.090 1.00 25.28 79 TYR A CA 1
ATOM 501 C C . TYR A 1 79 ? -38.161 11.879 -0.335 1.00 25.28 79 TYR A C 1
ATOM 503 O O . TYR A 1 79 ? -38.442 11.644 -1.511 1.00 25.28 79 TYR A O 1
ATOM 511 N N . LEU A 1 80 ? -38.263 10.970 0.644 1.00 23.77 80 LEU A N 1
ATOM 512 C CA . LEU A 1 80 ? -39.524 10.324 1.069 1.00 23.77 80 LEU A CA 1
ATOM 513 C C . LEU A 1 80 ? -39.271 9.429 2.305 1.00 23.77 80 LEU A C 1
ATOM 515 O O . LEU A 1 80 ? -39.417 8.213 2.255 1.00 23.77 80 LEU A O 1
ATOM 519 N N . ALA A 1 81 ? -38.921 10.041 3.438 1.00 23.70 81 ALA A N 1
ATOM 520 C CA . ALA A 1 81 ? -39.423 9.540 4.716 1.00 23.70 81 ALA A CA 1
ATOM 521 C C . ALA A 1 81 ? -40.799 10.186 4.907 1.00 23.70 81 ALA A C 1
ATOM 523 O O . ALA A 1 81 ? -40.989 11.342 4.517 1.00 23.70 81 ALA A O 1
ATOM 524 N N . PHE A 1 82 ? -41.774 9.457 5.444 1.00 21.61 82 PHE A N 1
ATOM 525 C CA . PHE A 1 82 ? -43.013 10.079 5.896 1.00 21.61 82 PHE A CA 1
ATOM 526 C C . PHE A 1 82 ? -42.663 11.034 7.040 1.00 21.61 82 PHE A C 1
ATOM 528 O O . PHE A 1 82 ? -42.553 10.634 8.194 1.00 21.61 82 PHE A O 1
ATOM 535 N N . ASP A 1 83 ? -42.431 12.292 6.679 1.00 26.98 83 ASP A N 1
ATOM 536 C CA . ASP A 1 83 ? -42.254 13.403 7.593 1.00 26.98 83 ASP A CA 1
ATOM 537 C C . ASP A 1 83 ? -43.594 13.605 8.303 1.00 26.98 83 ASP A C 1
ATOM 539 O O . ASP A 1 83 ? -44.589 14.042 7.717 1.00 26.98 83 ASP A O 1
ATOM 543 N N . VAL A 1 84 ? -43.656 13.190 9.563 1.00 31.78 84 VAL A N 1
ATOM 544 C CA . VAL A 1 84 ? -44.710 13.638 10.463 1.00 31.78 84 VAL A CA 1
ATOM 545 C C . VAL A 1 84 ? -44.286 15.037 10.903 1.00 31.78 84 VAL A C 1
ATOM 547 O O . VAL A 1 84 ? -43.588 15.183 11.901 1.00 31.78 84 VAL A O 1
ATOM 550 N N . ASP A 1 85 ? -44.652 16.038 10.094 1.00 32.75 85 ASP A N 1
ATOM 551 C CA . ASP A 1 85 ? -44.398 17.478 10.245 1.00 32.75 85 ASP A CA 1
ATOM 552 C C . ASP A 1 85 ? -44.043 17.925 11.684 1.00 32.75 85 ASP A C 1
ATOM 554 O O . ASP A 1 85 ? -44.795 17.729 12.637 1.00 32.75 85 ASP A O 1
ATOM 558 N N . GLN A 1 86 ? -42.925 18.623 11.863 1.00 42.75 86 GLN A N 1
ATOM 559 C CA . GLN A 1 86 ? -42.390 19.092 13.152 1.00 42.75 86 GLN A CA 1
ATOM 560 C C . GLN A 1 86 ? -43.143 20.293 13.790 1.00 42.75 86 GLN A C 1
ATOM 562 O O . GLN A 1 86 ? -42.522 21.190 14.360 1.00 42.75 86 GLN A O 1
ATOM 567 N N . ALA A 1 87 ? -44.475 20.377 13.709 1.00 38.47 87 ALA A N 1
ATOM 568 C CA . ALA A 1 87 ? -45.211 21.594 14.105 1.00 38.47 87 ALA A CA 1
ATOM 569 C C . ALA A 1 87 ? -45.724 21.637 15.566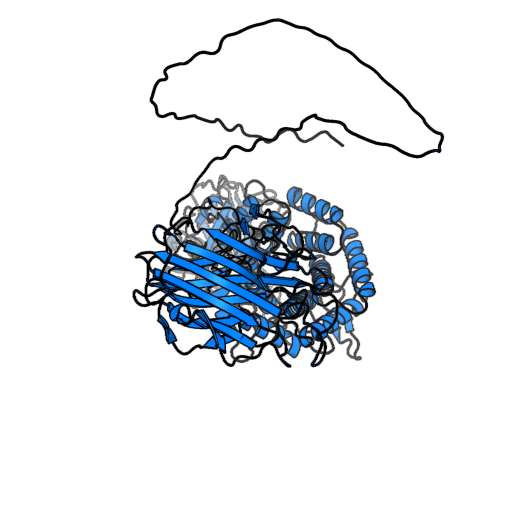 1.00 38.47 87 ALA A C 1
ATOM 571 O O . ALA A 1 87 ? -46.172 22.692 16.020 1.00 38.47 87 ALA A O 1
ATOM 572 N N . GLY A 1 88 ? -45.654 20.541 16.329 1.00 54.62 88 GLY A N 1
ATOM 573 C CA . GLY A 1 88 ? -46.092 20.495 17.731 1.00 54.62 88 GLY A CA 1
ATOM 574 C C . GLY A 1 88 ? -44.914 20.454 18.704 1.00 54.62 88 GLY A C 1
ATOM 575 O O . GLY A 1 88 ? -44.356 19.389 18.950 1.00 54.62 88 GLY A O 1
ATOM 576 N N . GLY A 1 89 ? -44.517 21.588 19.285 1.00 69.19 89 GLY A N 1
ATOM 577 C CA . GLY A 1 89 ? -43.540 21.586 20.382 1.00 69.19 89 GLY A CA 1
ATOM 578 C C . GLY A 1 89 ? -44.082 20.840 21.610 1.00 69.19 89 GLY A C 1
ATOM 579 O O . GLY A 1 89 ? -45.282 20.910 21.888 1.00 69.19 89 GLY A O 1
ATOM 580 N N . TRP A 1 90 ? -43.212 20.153 22.358 1.00 78.88 90 TRP A N 1
ATOM 581 C CA . TRP A 1 90 ? -43.585 19.449 23.589 1.00 78.88 90 TRP A CA 1
ATOM 582 C C . TRP A 1 90 ? -44.316 20.368 24.570 1.00 78.88 90 TRP A C 1
ATOM 584 O O . TRP A 1 90 ? -43.921 21.515 24.774 1.00 78.88 90 TRP A O 1
ATOM 594 N N . GLN A 1 91 ? -45.373 19.857 25.191 1.00 79.62 91 GLN A N 1
ATOM 595 C CA . GLN A 1 91 ? -46.176 20.570 26.179 1.00 79.62 91 GLN A CA 1
ATOM 596 C C . GLN A 1 91 ? -46.107 19.858 27.526 1.00 79.62 91 GLN A C 1
ATOM 598 O O . GLN A 1 91 ? -46.059 18.629 27.596 1.00 79.62 91 GLN A O 1
ATOM 603 N N . ARG A 1 92 ? -46.175 20.635 28.609 1.00 75.75 92 ARG A N 1
ATOM 604 C CA . ARG A 1 92 ? -46.417 20.126 29.961 1.00 75.75 92 ARG A CA 1
ATOM 605 C C . ARG A 1 92 ? -47.851 20.424 30.379 1.00 75.75 92 ARG A C 1
ATOM 607 O O . ARG A 1 92 ? -48.338 21.538 30.189 1.00 75.75 92 ARG A O 1
ATOM 614 N N . SER A 1 93 ? -48.504 19.447 30.999 1.00 67.62 93 SER A N 1
ATOM 615 C CA . SER A 1 93 ? -49.723 19.634 31.783 1.00 67.62 93 SER A CA 1
ATOM 616 C C . SER A 1 93 ? -49.500 19.084 33.188 1.00 67.62 93 SER A C 1
ATOM 618 O O . SER A 1 93 ? -49.099 17.934 33.359 1.00 67.62 93 SER A O 1
ATOM 620 N N . SER A 1 94 ? -49.722 19.932 34.189 1.00 61.72 94 SER A N 1
ATOM 621 C CA . SER A 1 94 ? -49.709 19.578 35.607 1.00 61.72 94 SER A CA 1
ATOM 622 C C . SER A 1 94 ? -50.744 20.421 36.356 1.00 61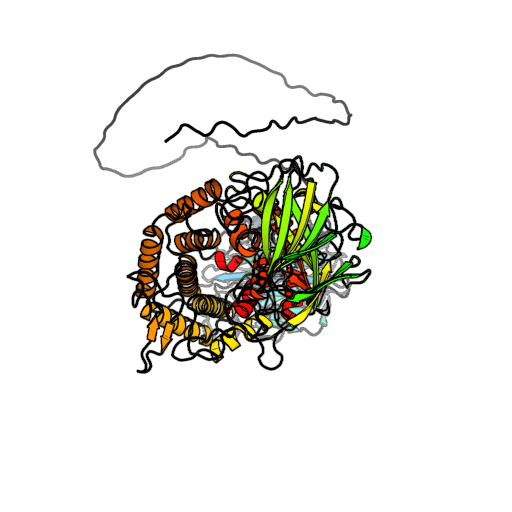.72 94 SER A C 1
ATOM 624 O O . SER A 1 94 ? -51.275 21.397 35.820 1.00 61.72 94 SER A O 1
ATOM 626 N N . VAL A 1 95 ? -51.000 20.096 37.625 1.00 52.25 95 VAL A N 1
ATOM 627 C CA . VAL A 1 95 ? -51.898 20.884 38.490 1.00 52.25 95 VAL A CA 1
ATOM 628 C C . VAL A 1 95 ? -51.350 22.301 38.776 1.00 52.25 95 VAL A C 1
ATOM 630 O O . VAL A 1 95 ? -52.127 23.188 39.129 1.00 52.25 95 VAL A O 1
ATOM 633 N N . ALA A 1 96 ? -50.041 22.543 38.607 1.00 50.62 96 ALA A N 1
ATOM 634 C CA . ALA A 1 96 ? -49.388 23.823 38.922 1.00 50.62 96 ALA A CA 1
ATOM 635 C C . ALA A 1 96 ? -48.983 24.678 37.711 1.00 50.62 96 ALA A C 1
ATOM 637 O O . ALA A 1 96 ? -48.926 25.902 37.834 1.00 50.62 96 ALA A O 1
ATOM 638 N N . SER A 1 97 ? -48.714 24.075 36.552 1.00 56.69 97 SER A N 1
ATOM 639 C CA . SER A 1 97 ? -48.281 24.791 35.347 1.00 56.69 97 SER A CA 1
ATOM 640 C C . SER A 1 97 ? -48.655 24.054 34.053 1.00 56.69 97 SER A C 1
ATOM 642 O O . SER A 1 97 ? -48.674 22.821 33.995 1.00 56.69 97 SER A O 1
ATOM 644 N N . SER A 1 98 ? -48.948 24.830 33.004 1.00 63.44 98 SER A N 1
ATOM 645 C CA . SER A 1 98 ? -49.166 24.351 31.634 1.00 63.44 98 SER A CA 1
ATOM 646 C C . SER A 1 98 ? -48.437 25.249 30.634 1.00 63.44 98 SER A C 1
ATOM 648 O O . SER A 1 98 ? -48.582 26.472 30.720 1.00 63.44 98 SER A O 1
ATOM 650 N N . GLY A 1 99 ? -47.693 24.679 29.685 1.00 68.44 99 GLY A N 1
ATOM 651 C CA . GLY A 1 99 ? -46.975 25.453 28.666 1.00 68.44 99 GLY A CA 1
ATOM 652 C C . GLY A 1 99 ? -45.940 24.649 27.866 1.00 68.44 99 GLY A C 1
ATOM 653 O O . GLY A 1 99 ? -45.747 23.462 28.148 1.00 68.44 99 GLY A O 1
ATOM 654 N N . PRO A 1 100 ? -45.276 25.289 26.884 1.00 74.06 100 PRO A N 1
ATOM 655 C CA . PRO A 1 100 ? -44.283 24.640 26.036 1.00 74.06 100 PRO A CA 1
ATOM 656 C C . PRO A 1 100 ? -43.019 24.272 26.820 1.00 74.06 100 PRO A C 1
ATOM 658 O O . PRO A 1 100 ? -42.590 25.006 27.713 1.00 74.06 100 PRO A O 1
ATOM 661 N N . LEU A 1 101 ? -42.405 23.154 26.447 1.00 74.75 101 LEU A N 1
ATOM 662 C CA . LEU A 1 101 ? -41.117 22.688 26.946 1.00 74.75 101 LEU A CA 1
ATOM 663 C C . LEU A 1 101 ? -40.018 23.003 25.934 1.00 74.75 101 LEU A C 1
ATOM 665 O O . LEU A 1 101 ? -40.190 22.803 24.733 1.00 74.75 101 LEU A O 1
ATOM 669 N N . GLY A 1 102 ? -38.895 23.508 26.440 1.00 74.69 102 GLY A N 1
ATOM 670 C CA . GLY A 1 102 ? -37.665 23.686 25.676 1.00 74.69 102 GLY A CA 1
ATOM 671 C C . GLY A 1 102 ? -36.672 22.552 25.940 1.00 74.69 102 GLY A C 1
ATOM 672 O O . GLY A 1 102 ? -36.839 21.815 26.918 1.00 74.69 102 GLY A O 1
ATOM 673 N N . PRO A 1 103 ? -35.641 22.426 25.093 1.00 79.44 103 PRO A N 1
ATOM 674 C CA . PRO A 1 103 ? -34.605 21.423 25.274 1.00 79.44 103 PRO A CA 1
ATOM 675 C C . PRO A 1 103 ? -33.768 21.657 26.541 1.00 79.44 103 PRO A C 1
ATOM 677 O O . PRO A 1 103 ? -33.594 22.796 26.986 1.00 79.44 103 PRO A O 1
ATOM 680 N N . VAL A 1 104 ? -33.198 20.583 27.091 1.00 77.56 104 VAL A N 1
ATOM 681 C CA . VAL A 1 104 ? -32.233 20.605 28.199 1.00 77.56 104 VAL A CA 1
ATOM 682 C C . VAL A 1 104 ? -30.875 20.066 27.751 1.00 77.56 104 VAL A C 1
ATOM 684 O O . VAL A 1 104 ? -30.791 19.101 27.006 1.00 77.56 104 VAL A O 1
ATOM 687 N N . THR A 1 105 ? -29.789 20.677 28.228 1.00 71.62 105 THR A N 1
ATOM 688 C CA . THR A 1 105 ? -28.412 20.373 27.788 1.00 71.62 105 THR A CA 1
ATOM 689 C C . THR A 1 105 ? -27.684 19.330 28.635 1.00 71.62 105 THR A C 1
ATOM 691 O O . THR A 1 105 ? -26.589 18.918 28.282 1.00 71.62 105 THR A O 1
ATOM 694 N N . ALA A 1 106 ? -28.246 18.913 29.769 1.00 70.19 106 ALA A N 1
ATOM 695 C CA . ALA A 1 106 ? -27.691 17.854 30.610 1.00 70.19 106 ALA A CA 1
ATOM 696 C C . ALA A 1 106 ? -28.847 17.067 31.237 1.00 70.19 106 ALA A C 1
ATOM 698 O O . ALA A 1 106 ? -29.738 17.690 31.830 1.00 70.19 106 ALA A O 1
ATOM 699 N N . PRO A 1 107 ? -28.875 15.727 31.148 1.00 73.69 107 PRO A N 1
ATOM 700 C CA . PRO A 1 107 ? -27.848 14.783 30.666 1.00 73.69 107 PRO A CA 1
ATOM 701 C C . PRO A 1 107 ? -27.810 14.548 29.136 1.00 73.69 107 PRO A C 1
ATOM 703 O O . PRO A 1 107 ? -27.152 13.608 28.688 1.00 73.69 107 PRO A O 1
ATOM 706 N N . SER A 1 108 ? -28.528 15.349 28.341 1.00 70.94 108 SER A N 1
ATOM 707 C CA . SER A 1 108 ? -28.531 15.259 26.869 1.00 70.94 108 SER A CA 1
ATOM 708 C C . SER A 1 108 ? -27.137 15.505 26.277 1.00 70.94 108 SER A C 1
ATOM 710 O O . SER A 1 108 ? -26.400 16.356 26.772 1.00 70.94 108 SER A O 1
ATOM 712 N N . ARG A 1 109 ? -26.762 14.764 25.225 1.00 58.53 109 ARG A N 1
ATOM 713 C CA . ARG A 1 109 ? -25.475 14.939 24.515 1.00 58.53 109 ARG A CA 1
ATOM 714 C C . ARG A 1 109 ? -25.591 15.797 23.255 1.00 58.53 109 ARG A C 1
ATOM 716 O O . ARG A 1 109 ? -24.604 16.403 22.854 1.00 58.53 109 ARG A O 1
ATOM 723 N N . ASP A 1 110 ? -26.775 15.848 22.658 1.00 62.72 110 ASP A N 1
ATOM 724 C CA . ASP A 1 110 ? -27.095 16.571 21.422 1.00 62.72 110 ASP A CA 1
ATOM 725 C C . ASP A 1 110 ? -27.923 17.848 21.680 1.00 62.72 110 ASP A C 1
ATOM 727 O O . ASP A 1 110 ? -28.115 18.667 20.783 1.00 62.72 110 ASP A O 1
ATOM 731 N N . GLY A 1 111 ? -28.386 18.042 22.920 1.00 69.12 111 GLY A N 1
ATOM 732 C CA . GLY A 1 111 ? -29.176 19.190 23.343 1.00 69.12 111 GLY A CA 1
ATOM 733 C C . GLY A 1 111 ? -30.629 19.145 22.878 1.00 69.12 111 GLY A C 1
ATOM 734 O O . GLY A 1 111 ? -31.247 20.206 22.829 1.00 69.12 111 GLY A O 1
ATOM 735 N N . SER A 1 112 ? -31.173 17.974 22.523 1.00 74.38 112 SER A N 1
ATOM 736 C CA . SER A 1 112 ? -32.551 17.833 22.027 1.00 74.38 112 SER A CA 1
ATOM 737 C C . SER A 1 112 ? -33.544 17.269 23.062 1.00 74.38 112 SER A C 1
ATOM 739 O O . SER A 1 112 ? -34.759 17.440 22.906 1.00 74.38 112 SER A O 1
ATOM 741 N N . ALA A 1 113 ? -33.045 16.706 24.170 1.00 81.88 113 ALA A N 1
ATOM 742 C CA . ALA A 1 113 ? -33.870 16.129 25.231 1.00 81.88 113 ALA A CA 1
ATOM 743 C C . ALA A 1 113 ? -34.797 17.147 25.906 1.00 81.88 113 ALA A C 1
ATOM 745 O O . ALA A 1 113 ? -34.469 18.325 26.043 1.00 81.88 113 ALA A O 1
ATOM 746 N N . ILE A 1 114 ? -35.911 16.668 26.456 1.00 84.94 114 ILE A N 1
ATOM 747 C CA . ILE A 1 114 ? -36.840 17.465 27.262 1.00 84.94 114 ILE A CA 1
ATOM 748 C C . ILE A 1 114 ? -36.899 16.977 28.707 1.00 84.94 114 ILE A C 1
ATOM 750 O O . ILE A 1 114 ? -36.784 15.788 28.993 1.00 84.94 114 ILE A O 1
ATOM 754 N N . GLU A 1 115 ? -37.137 17.900 29.637 1.00 84.44 115 GLU A N 1
ATOM 755 C CA . GLU A 1 115 ? -37.320 17.568 31.050 1.00 84.44 115 GLU A CA 1
ATOM 756 C C . GLU A 1 115 ? -38.803 17.604 31.445 1.00 84.44 115 GLU A C 1
ATOM 758 O O . GLU A 1 115 ? -39.483 18.630 31.348 1.00 84.44 115 GLU A O 1
ATOM 763 N N . CYS A 1 116 ? -39.294 16.473 31.943 1.00 75.88 116 CYS A N 1
ATOM 764 C CA . CYS A 1 116 ? -40.674 16.227 32.359 1.00 75.88 116 CYS A CA 1
ATOM 765 C C . CYS A 1 116 ? -40.920 16.356 33.868 1.00 75.88 116 CYS A C 1
ATOM 767 O O . CYS A 1 116 ? -41.997 15.995 34.332 1.00 75.88 116 CYS A O 1
ATOM 769 N N . ALA A 1 117 ? -39.933 16.869 34.612 1.00 65.44 117 ALA A N 1
ATOM 770 C CA . ALA A 1 117 ? -39.849 16.879 36.075 1.00 65.44 117 ALA A CA 1
ATOM 771 C C . ALA A 1 117 ? -41.135 17.265 36.841 1.00 65.44 117 ALA A C 1
ATOM 773 O O . ALA A 1 117 ? -41.936 18.093 36.397 1.00 65.44 117 ALA A O 1
ATOM 774 N N . VAL A 1 118 ? -41.263 16.709 38.055 1.00 60.59 118 VAL A N 1
ATOM 775 C CA . VAL A 1 118 ? -42.328 17.011 39.028 1.00 60.59 118 VAL A CA 1
ATOM 776 C C . VAL A 1 118 ? -41.870 18.140 39.961 1.00 60.59 118 VAL A C 1
ATOM 778 O O . VAL A 1 118 ? -40.861 18.013 40.652 1.00 60.59 118 VAL A O 1
ATOM 781 N N . GLU A 1 119 ? -42.614 19.247 40.020 1.00 54.56 119 GLU A N 1
ATOM 782 C CA . GLU A 1 119 ? -42.352 20.333 40.977 1.00 54.56 119 GLU A CA 1
ATOM 783 C C . GLU A 1 119 ? -42.816 19.952 42.397 1.00 54.56 119 GLU A C 1
ATOM 785 O O . GLU A 1 119 ? -43.909 19.406 42.593 1.00 54.56 119 GLU A O 1
ATOM 790 N N . SER A 1 120 ? -42.004 20.281 43.410 1.00 47.50 120 SER A N 1
ATOM 791 C CA . SER A 1 120 ? -42.299 19.990 44.820 1.00 47.50 120 SER A CA 1
ATOM 792 C C . SER A 1 120 ? -43.638 20.593 45.269 1.00 47.50 120 SER A C 1
ATOM 794 O O . SER A 1 120 ? -43.881 21.784 45.065 1.00 47.50 120 SER A O 1
ATOM 796 N N . GLY A 1 121 ? -44.472 19.811 45.961 1.00 48.22 121 GLY A N 1
ATOM 797 C CA . GLY A 1 121 ? -45.711 20.293 46.588 1.00 48.22 121 GLY A CA 1
ATOM 798 C C . GLY A 1 121 ? -46.967 20.245 45.709 1.00 48.22 121 GLY A C 1
ATOM 799 O O . GLY A 1 121 ? -47.997 20.796 46.101 1.00 48.22 121 GLY A O 1
ATOM 800 N N . THR A 1 122 ? -46.915 19.579 44.555 1.00 45.91 122 THR A N 1
ATOM 801 C CA . THR A 1 122 ? -48.076 19.376 43.677 1.00 45.91 122 THR A CA 1
ATOM 802 C C . THR A 1 122 ? -48.585 17.942 43.787 1.00 45.91 122 THR A C 1
ATOM 804 O O . THR A 1 122 ? -47.812 16.990 43.852 1.00 45.91 122 THR A O 1
ATOM 807 N N . SER A 1 123 ? -49.904 17.774 43.895 1.00 44.91 123 SER A N 1
ATOM 808 C CA . SER A 1 123 ? -50.516 16.452 43.971 1.00 44.91 123 SER A CA 1
ATOM 809 C C . SER A 1 123 ? -50.856 15.947 42.569 1.00 44.91 123 SER A C 1
ATOM 811 O O . SER A 1 123 ? -51.818 16.444 41.988 1.00 44.91 123 SER A O 1
ATOM 813 N N . HIS A 1 124 ? -50.133 14.913 42.135 1.00 52.62 124 HIS A N 1
ATOM 814 C CA . HIS A 1 124 ? -50.399 14.022 40.998 1.00 52.62 124 HIS A CA 1
ATOM 815 C C . HIS A 1 124 ? -50.163 14.596 39.585 1.00 52.62 124 HIS A C 1
ATOM 817 O O . HIS A 1 124 ? -50.611 15.689 39.243 1.00 52.62 124 HIS A O 1
ATOM 823 N N . ASP A 1 125 ? -49.488 13.772 38.776 1.00 55.53 125 ASP A N 1
ATOM 824 C CA . ASP A 1 125 ? -49.414 13.772 37.312 1.00 55.53 125 ASP A CA 1
ATOM 825 C C . ASP A 1 125 ? -48.765 14.991 36.637 1.00 55.53 125 ASP A C 1
ATOM 827 O O . ASP A 1 125 ? -49.437 15.877 36.106 1.00 55.53 125 ASP A O 1
ATOM 831 N N . ALA A 1 126 ? -47.428 14.995 36.564 1.00 57.97 126 ALA A N 1
ATOM 832 C CA . ALA A 1 126 ? -46.739 15.774 35.537 1.00 57.97 126 ALA A CA 1
ATOM 833 C C . ALA A 1 126 ? -46.752 14.965 34.231 1.00 57.97 126 ALA A C 1
ATOM 835 O O . ALA A 1 126 ? -46.038 13.967 34.099 1.00 57.97 126 ALA A O 1
ATOM 836 N N . ARG A 1 127 ? -47.588 15.381 33.271 1.00 72.06 127 ARG A N 1
ATOM 837 C CA . ARG A 1 127 ? -47.648 14.790 31.930 1.00 72.06 127 ARG A CA 1
ATOM 838 C C . ARG A 1 127 ? -46.950 15.702 30.928 1.00 72.06 127 ARG A C 1
ATOM 840 O O . ARG A 1 127 ? -47.385 16.831 30.694 1.00 72.06 127 ARG A O 1
ATOM 847 N N . CYS A 1 128 ? -45.905 15.181 30.304 1.00 82.25 128 CYS A N 1
ATOM 848 C CA . CYS A 1 128 ? -45.383 15.690 29.047 1.00 82.25 128 CYS A CA 1
ATOM 849 C C . CYS A 1 128 ? -46.125 15.040 27.897 1.00 82.25 128 CYS A C 1
ATOM 851 O O . CYS A 1 128 ? -46.328 13.826 27.894 1.00 82.25 128 CYS A O 1
ATOM 853 N N . TYR A 1 129 ? -46.492 15.826 26.900 1.00 82.81 129 TYR A N 1
ATOM 854 C CA . TYR A 1 129 ? -47.101 15.280 25.705 1.00 82.81 129 TYR A CA 1
ATOM 855 C C . TYR A 1 129 ? -46.748 16.091 24.468 1.00 82.81 129 TYR A C 1
ATOM 857 O O . TYR A 1 129 ? -46.407 17.274 24.545 1.00 82.81 129 TYR A O 1
ATOM 865 N N . ARG A 1 130 ? -46.841 15.427 23.321 1.00 84.62 130 ARG A N 1
ATOM 866 C CA . ARG A 1 130 ? -46.666 16.022 22.002 1.00 84.62 130 ARG A CA 1
ATOM 867 C C . ARG A 1 130 ? -47.732 15.457 21.072 1.00 84.62 130 ARG A C 1
ATOM 869 O O . ARG A 1 130 ? -47.875 14.241 20.955 1.00 84.62 130 ARG A O 1
ATOM 876 N N . GLU A 1 131 ? -48.494 16.338 20.436 1.00 81.00 131 GLU A N 1
ATOM 877 C CA . GLU A 1 131 ? -49.424 15.943 19.377 1.00 81.00 131 GLU A CA 1
ATOM 878 C C . GLU A 1 131 ? -48.637 15.543 18.127 1.00 81.00 131 GLU A C 1
ATOM 880 O O . GLU A 1 131 ? -47.678 16.216 17.746 1.00 81.00 131 GLU A O 1
ATOM 885 N N . LEU A 1 132 ? -49.030 14.431 17.508 1.00 76.94 132 LEU A N 1
ATOM 886 C CA . LEU A 1 132 ? -48.505 14.022 16.212 1.00 76.94 132 LEU A CA 1
ATOM 887 C C . LEU A 1 132 ? -49.261 14.793 15.129 1.00 76.94 132 LEU A C 1
ATOM 889 O O . LEU A 1 132 ? -50.488 14.878 15.149 1.00 76.94 132 LEU A O 1
ATOM 893 N N . THR A 1 133 ? -48.524 15.376 14.195 1.00 61.34 133 THR A N 1
ATOM 894 C CA . THR A 1 133 ? -49.066 16.238 13.135 1.00 61.34 133 THR A CA 1
ATOM 895 C C . THR A 1 133 ? -49.764 15.469 12.021 1.00 61.34 133 THR A C 1
ATOM 897 O O . THR A 1 133 ? -50.635 16.024 11.353 1.00 61.34 133 THR A O 1
ATOM 900 N N . SER A 1 134 ? -49.449 14.184 11.857 1.00 62.72 134 SER A N 1
ATOM 901 C CA . SER A 1 134 ? -50.184 13.258 11.004 1.00 62.72 134 SER A CA 1
ATOM 902 C C . SER A 1 134 ? -51.114 12.385 11.849 1.00 62.72 134 SER A C 1
ATOM 904 O O . SER A 1 134 ? -50.787 11.946 12.956 1.00 62.72 134 SER A O 1
ATOM 906 N N . THR A 1 135 ? -52.323 12.142 11.342 1.00 62.94 135 THR A N 1
ATOM 907 C CA . THR A 1 135 ? -53.260 11.226 11.994 1.00 62.94 135 THR A CA 1
ATOM 908 C C . THR A 1 135 ? -52.788 9.801 11.746 1.00 62.94 135 THR A C 1
ATOM 910 O O . THR A 1 135 ? -52.839 9.316 10.620 1.00 62.94 135 THR A O 1
ATOM 913 N N . LEU A 1 136 ? -52.308 9.141 12.796 1.00 72.88 136 LEU A N 1
ATOM 914 C CA . LEU A 1 136 ? -51.886 7.751 12.721 1.00 72.88 136 LEU A CA 1
ATOM 915 C C . LEU A 1 136 ? -53.109 6.853 12.458 1.00 72.88 136 LEU A C 1
ATOM 917 O O . LEU A 1 136 ? -54.084 6.899 13.210 1.00 72.88 136 LEU A O 1
ATOM 921 N N . GLU A 1 137 ? -53.075 6.073 11.375 1.00 80.31 137 GLU A N 1
ATOM 922 C CA . GLU A 1 137 ? -54.152 5.139 11.027 1.00 80.31 137 GLU A CA 1
ATOM 923 C C . GLU A 1 137 ? -54.178 3.925 11.972 1.00 80.31 137 GLU A C 1
ATOM 925 O O . GLU A 1 137 ? -53.200 3.606 12.654 1.00 80.31 137 GLU A O 1
ATOM 930 N N . LEU A 1 138 ? -55.314 3.222 12.016 1.00 85.12 138 LEU A N 1
ATOM 931 C CA . LEU A 1 138 ? -55.410 1.956 12.741 1.00 85.12 138 LEU A CA 1
ATOM 932 C C . LEU A 1 138 ? -54.486 0.923 12.086 1.00 85.12 138 LEU A C 1
ATOM 934 O O . LEU A 1 138 ? -54.562 0.676 10.886 1.00 85.12 138 LEU A O 1
ATOM 938 N N . GLY A 1 139 ? -53.621 0.299 12.878 1.00 84.50 139 GLY A N 1
ATOM 939 C CA . GLY A 1 139 ? -52.579 -0.580 12.368 1.00 84.50 139 GLY A CA 1
ATOM 940 C C . GLY A 1 139 ? -51.523 -0.895 13.416 1.00 84.50 139 GLY A C 1
ATOM 941 O O . GLY A 1 139 ? -51.707 -0.628 14.607 1.00 84.50 139 GLY A O 1
ATOM 942 N N . ALA A 1 140 ? -50.423 -1.504 12.977 1.00 83.75 140 ALA A N 1
ATOM 943 C CA . ALA A 1 140 ? -49.277 -1.766 13.836 1.00 83.75 140 ALA A CA 1
ATOM 944 C C . ALA A 1 140 ? -48.523 -0.469 14.149 1.00 83.75 140 ALA A C 1
ATOM 946 O O . ALA A 1 140 ? -48.331 0.369 13.274 1.00 83.75 140 ALA A O 1
ATOM 947 N N . VAL A 1 141 ? -48.109 -0.325 15.407 1.00 86.06 141 VAL A N 1
ATOM 948 C CA . VAL A 1 141 ? -47.438 0.865 15.933 1.00 86.06 141 VAL A CA 1
ATOM 949 C C . VAL A 1 141 ? -46.255 0.446 16.790 1.00 86.06 141 VAL A C 1
ATOM 951 O O . VAL A 1 141 ? -46.382 -0.427 17.658 1.00 86.06 141 VAL A O 1
ATOM 954 N N . VAL A 1 142 ? -45.122 1.107 16.577 1.00 85.69 142 VAL A N 1
ATOM 955 C CA . VAL A 1 142 ? -43.940 1.024 17.436 1.00 85.69 142 VAL A CA 1
ATOM 956 C C . VAL A 1 142 ? -43.680 2.399 18.038 1.00 85.69 142 VAL A C 1
ATOM 958 O O . VAL A 1 142 ? -43.711 3.404 17.334 1.00 85.69 142 VAL A O 1
ATOM 961 N N . GLN A 1 143 ? -43.457 2.438 19.350 1.00 88.56 143 GLN A N 1
ATOM 962 C CA . GLN A 1 143 ? -43.101 3.645 20.093 1.00 88.56 143 GLN A CA 1
ATOM 963 C C . GLN A 1 143 ? -41.738 3.433 20.746 1.00 88.56 143 GLN A C 1
ATOM 965 O O . GLN A 1 143 ? -41.560 2.420 21.427 1.00 88.56 143 GLN A O 1
ATOM 970 N N . ARG A 1 144 ? -40.805 4.370 20.569 1.00 86.94 144 ARG A N 1
ATOM 971 C CA . ARG A 1 144 ? -39.456 4.329 21.144 1.00 86.94 144 ARG A CA 1
ATOM 972 C C . ARG A 1 144 ? -39.183 5.576 21.968 1.00 86.94 144 ARG A C 1
ATOM 974 O O . ARG A 1 144 ? -39.563 6.678 21.577 1.00 86.94 144 ARG A O 1
ATOM 981 N N . PHE A 1 145 ? -38.533 5.382 23.109 1.00 87.38 145 PHE A N 1
ATOM 982 C CA . PHE A 1 145 ? -38.176 6.439 24.048 1.00 87.38 145 PHE A CA 1
ATOM 983 C C . PHE A 1 145 ? -36.779 6.173 24.601 1.00 87.38 145 PHE A C 1
ATOM 985 O O . PHE A 1 145 ? -36.494 5.048 25.020 1.00 87.38 145 PHE A O 1
ATOM 992 N N . GLN A 1 146 ? -35.951 7.212 24.688 1.00 88.69 146 GLN A N 1
ATOM 993 C CA . GLN A 1 146 ? -34.796 7.211 25.573 1.00 88.69 146 GLN A CA 1
ATOM 994 C C . GLN A 1 146 ? -35.175 7.941 26.862 1.00 88.69 146 GLN A C 1
ATOM 996 O O . GLN A 1 146 ? -35.670 9.068 26.823 1.00 88.69 146 GLN A O 1
ATOM 1001 N N . LEU A 1 147 ? -34.986 7.298 28.011 1.00 89.19 147 LEU A N 1
ATOM 1002 C CA . LEU A 1 147 ? -35.341 7.852 29.316 1.00 89.19 147 LEU A CA 1
ATOM 1003 C C . LEU A 1 147 ? -34.121 7.940 30.220 1.00 89.19 147 LEU A C 1
ATOM 1005 O O . LEU A 1 147 ? -33.337 7.002 30.300 1.00 89.19 147 LEU A O 1
ATOM 1009 N N . TRP A 1 148 ? -34.013 9.029 30.963 1.00 88.50 148 TRP A N 1
ATOM 1010 C CA . TRP A 1 148 ? -33.070 9.185 32.061 1.00 88.50 148 TRP A CA 1
ATOM 1011 C C . TRP A 1 148 ? -33.795 9.753 33.270 1.00 88.50 148 TRP A C 1
ATOM 1013 O O . TRP A 1 148 ? -34.668 10.613 33.132 1.00 88.50 148 TRP A O 1
ATOM 1023 N N . TYR A 1 149 ? -33.439 9.304 34.468 1.00 84.75 149 TYR A N 1
ATOM 1024 C CA . TYR A 1 149 ? -34.006 9.853 35.694 1.00 84.75 149 TYR A CA 1
ATOM 1025 C C . TYR A 1 149 ? -32.996 9.867 36.843 1.00 84.75 149 TYR A C 1
ATOM 1027 O O . TYR A 1 149 ? -32.081 9.051 36.880 1.00 84.75 149 TYR A O 1
ATOM 1035 N N . ASP A 1 150 ? -33.179 10.785 37.790 1.00 75.50 150 ASP A N 1
ATOM 1036 C CA . ASP A 1 150 ? -32.287 10.989 38.943 1.00 75.50 150 ASP A CA 1
ATOM 1037 C C . ASP A 1 150 ? -33.106 11.158 40.231 1.00 75.50 150 ASP A C 1
ATOM 1039 O O . ASP A 1 150 ? -33.732 12.208 40.426 1.00 75.50 150 ASP A O 1
ATOM 1043 N N . PRO A 1 151 ? -33.170 10.124 41.094 1.00 65.75 151 PRO A N 1
ATOM 1044 C CA . PRO A 1 151 ? -33.691 10.247 42.443 1.00 65.75 151 PRO A CA 1
ATOM 1045 C C . PRO A 1 151 ? -32.564 10.328 43.496 1.00 65.75 151 PRO A C 1
ATOM 1047 O O . PRO A 1 151 ? -31.704 9.443 43.563 1.00 65.75 151 PRO A O 1
ATOM 1050 N N . PRO A 1 152 ? -32.623 11.285 44.444 1.00 52.16 152 PRO A N 1
ATOM 1051 C CA . PRO A 1 152 ? -31.720 11.296 45.579 1.00 52.16 152 PRO A CA 1
ATOM 1052 C C . PRO A 1 152 ? -32.187 10.249 46.604 1.00 52.16 152 PRO A C 1
ATOM 1054 O O . PRO A 1 152 ? -33.278 10.335 47.157 1.00 52.16 152 PRO A O 1
ATOM 1057 N N . THR A 1 153 ? -31.312 9.299 46.930 1.00 47.94 153 THR A N 1
ATOM 1058 C CA . THR A 1 153 ? -31.356 8.411 48.115 1.00 47.94 153 THR A CA 1
ATOM 1059 C C . THR A 1 153 ? -32.297 7.185 48.083 1.00 47.94 153 THR A C 1
ATOM 1061 O O . THR A 1 153 ? -33.502 7.276 48.257 1.00 47.94 153 THR A O 1
ATOM 1064 N N . THR A 1 154 ? -31.667 6.010 47.923 1.00 47.50 154 THR A N 1
ATOM 1065 C CA . THR A 1 154 ? -32.041 4.630 48.326 1.00 47.50 154 THR A CA 1
ATOM 1066 C C . THR A 1 154 ? -33.514 4.190 48.312 1.00 47.50 154 THR A C 1
ATOM 1068 O O . THR A 1 154 ? -34.331 4.668 49.096 1.00 47.50 154 THR A O 1
ATOM 1071 N N . PHE A 1 155 ? -33.777 3.118 47.552 1.00 49.59 155 PHE A N 1
ATOM 1072 C CA . PHE A 1 155 ? -34.917 2.203 47.685 1.00 49.59 155 PHE A CA 1
ATOM 1073 C C . PHE A 1 155 ? -35.145 1.826 49.163 1.00 49.59 155 PHE A C 1
ATOM 1075 O O . PHE A 1 155 ? -34.380 1.050 49.731 1.00 49.59 155 PHE A O 1
ATOM 1082 N N . ALA A 1 156 ? -36.138 2.416 49.830 1.00 40.50 156 ALA A N 1
ATOM 1083 C CA . ALA A 1 156 ? -36.418 2.091 51.226 1.00 40.50 156 ALA A CA 1
ATOM 1084 C C . ALA A 1 156 ? -37.352 0.874 51.330 1.00 40.50 156 ALA A C 1
ATOM 1086 O O . ALA A 1 156 ? -38.397 0.829 50.679 1.00 40.50 156 ALA A O 1
ATOM 1087 N N . ASP A 1 157 ? -36.961 -0.070 52.190 1.00 39.81 157 ASP A N 1
ATOM 1088 C CA . ASP A 1 157 ? -37.714 -1.253 52.620 1.00 39.81 157 ASP A CA 1
ATOM 1089 C C . ASP A 1 157 ? -39.181 -0.952 53.009 1.00 39.81 157 ASP A C 1
ATOM 1091 O O . ASP A 1 157 ? -39.535 0.165 53.400 1.00 39.81 157 ASP A O 1
ATOM 1095 N N . GLU A 1 158 ? -40.029 -1.991 52.940 1.00 37.69 158 GLU A N 1
ATOM 1096 C CA . GLU A 1 158 ? -41.477 -1.977 53.209 1.00 37.69 158 GLU A CA 1
ATOM 1097 C C . GLU A 1 158 ? -41.912 -0.985 54.313 1.00 37.69 158 GLU A C 1
ATOM 1099 O O . GLU A 1 158 ? -41.681 -1.196 55.506 1.00 37.69 158 GLU A O 1
ATOM 1104 N N . GLY A 1 159 ? -42.631 0.073 53.912 1.00 46.06 159 GLY A N 1
ATOM 1105 C CA . GLY A 1 159 ? -43.345 0.979 54.823 1.00 46.06 159 GLY A CA 1
ATOM 1106 C C . GLY A 1 159 ? -43.054 2.476 54.669 1.00 46.06 159 GLY A C 1
ATOM 1107 O O . GLY A 1 159 ? -43.751 3.274 55.299 1.00 46.06 159 GLY A O 1
ATOM 1108 N N . ALA A 1 160 ? -42.091 2.878 53.833 1.00 50.94 160 ALA A N 1
ATOM 1109 C CA . ALA A 1 160 ? -41.836 4.282 53.488 1.00 50.94 160 ALA A CA 1
ATOM 1110 C C . ALA A 1 160 ? -42.386 4.645 52.085 1.00 50.94 160 ALA A C 1
ATOM 1112 O O . ALA A 1 160 ? -42.449 3.780 51.211 1.00 50.94 160 ALA A O 1
ATOM 1113 N N . PRO A 1 161 ? -42.823 5.897 51.841 1.00 51.44 161 PRO A N 1
ATOM 1114 C CA . PRO A 1 161 ? -43.245 6.337 50.509 1.00 51.44 161 PRO A CA 1
ATOM 1115 C C . PRO A 1 161 ? -42.062 6.316 49.521 1.00 51.44 161 PRO A C 1
ATOM 1117 O O . PRO A 1 161 ? -41.025 6.908 49.801 1.00 51.44 161 PRO A O 1
ATOM 1120 N N . SER A 1 162 ? -42.225 5.649 48.369 1.00 52.22 162 SER A N 1
ATOM 1121 C CA . SER A 1 162 ? -41.251 5.684 47.262 1.00 52.22 162 SER A CA 1
ATOM 1122 C C . SER A 1 162 ? -41.162 7.091 46.657 1.00 52.22 162 SER A C 1
ATOM 1124 O O . SER A 1 162 ? -42.195 7.738 46.466 1.00 52.22 162 SER A O 1
ATOM 1126 N N . VAL A 1 163 ? -39.944 7.538 46.327 1.00 55.41 163 VAL A N 1
ATOM 1127 C CA . VAL A 1 163 ? -39.675 8.832 45.667 1.00 55.41 163 VAL A CA 1
ATOM 1128 C C . VAL A 1 163 ? -40.102 8.803 44.189 1.00 55.41 163 VAL A C 1
ATOM 1130 O O . VAL A 1 163 ? -40.589 9.806 43.674 1.00 55.41 163 VAL A O 1
ATOM 1133 N N . VAL A 1 164 ? -40.031 7.632 43.540 1.00 66.94 164 VAL A N 1
ATOM 1134 C CA . VAL A 1 164 ? -40.531 7.388 42.173 1.00 66.94 164 VAL A CA 1
ATOM 1135 C C . VAL A 1 164 ? -41.542 6.235 42.207 1.00 66.94 164 VAL A C 1
ATOM 1137 O O . VAL A 1 164 ? -41.153 5.064 42.166 1.00 66.94 164 VAL A O 1
ATOM 1140 N N . PRO A 1 165 ? -42.848 6.512 42.348 1.00 68.81 165 PRO A N 1
ATOM 1141 C CA . PRO A 1 165 ? -43.859 5.467 42.334 1.00 68.81 165 PRO A CA 1
ATOM 1142 C C . PRO A 1 165 ? -44.084 4.859 40.946 1.00 68.81 165 PRO A C 1
ATOM 1144 O O . PRO A 1 165 ? -44.270 3.637 40.884 1.00 68.81 165 PRO A O 1
ATOM 1147 N N . ALA A 1 166 ? -44.035 5.645 39.858 1.00 78.81 166 ALA A N 1
ATOM 1148 C CA . ALA A 1 166 ? -44.060 5.102 38.498 1.00 78.81 166 ALA A CA 1
ATOM 1149 C C . ALA A 1 166 ? -43.600 6.068 37.382 1.00 78.81 166 ALA A C 1
ATOM 1151 O O . ALA A 1 166 ? -43.751 7.284 37.486 1.00 78.81 166 ALA A O 1
ATOM 1152 N N . ILE A 1 167 ? -43.119 5.488 36.274 1.00 86.19 167 ILE A N 1
ATOM 1153 C CA . ILE A 1 167 ? -42.839 6.168 34.996 1.00 86.19 167 ILE A CA 1
ATOM 1154 C C . ILE A 1 167 ? -43.706 5.529 33.908 1.00 86.19 167 ILE A C 1
ATOM 1156 O O . ILE A 1 167 ? -43.620 4.323 33.679 1.00 86.19 167 ILE A O 1
ATOM 1160 N N . GLU A 1 168 ? -44.548 6.323 33.253 1.00 88.06 168 GLU A N 1
ATOM 1161 C CA . GLU A 1 168 ? -45.443 5.913 32.167 1.00 88.06 168 GLU A CA 1
ATOM 1162 C C . GLU A 1 168 ? -44.990 6.514 30.838 1.00 88.06 168 GLU A C 1
ATOM 1164 O O . GLU A 1 168 ? -44.703 7.706 30.747 1.00 88.06 168 GLU A O 1
ATOM 1169 N N . VAL A 1 169 ? -44.984 5.686 29.798 1.00 90.69 169 VAL A N 1
ATOM 1170 C CA . VAL A 1 169 ? -44.807 6.102 28.406 1.00 90.69 169 VAL A CA 1
ATOM 1171 C C . VAL A 1 169 ? -45.928 5.508 27.569 1.00 90.69 169 VAL A C 1
ATOM 1173 O O . VAL A 1 169 ? -46.397 4.394 27.829 1.00 90.69 169 VAL A O 1
ATOM 1176 N N . GLY A 1 170 ? -46.385 6.232 26.557 1.00 90.88 170 GLY A N 1
ATOM 1177 C CA . GLY A 1 170 ? -47.404 5.684 25.681 1.00 90.88 170 GLY A CA 1
ATOM 1178 C C . GLY A 1 170 ? -47.988 6.669 24.696 1.00 90.88 170 GLY A C 1
ATOM 1179 O O . GLY A 1 170 ? -47.542 7.806 24.560 1.00 90.88 170 GLY A O 1
ATOM 1180 N N . LEU A 1 171 ? -49.039 6.201 24.038 1.00 90.75 171 LEU A N 1
ATOM 1181 C CA . LEU A 1 171 ? -49.738 6.924 22.995 1.00 90.75 171 LEU A CA 1
ATOM 1182 C C . LEU A 1 171 ? -51.237 6.906 23.263 1.00 90.75 171 LEU A C 1
ATOM 1184 O O . LEU A 1 171 ? -51.825 5.855 23.534 1.00 90.75 171 LEU A O 1
ATOM 1188 N N . ASP A 1 172 ? -51.835 8.087 23.174 1.00 89.50 172 ASP A N 1
ATOM 1189 C CA . ASP A 1 172 ? -53.269 8.325 23.187 1.00 89.50 172 ASP A CA 1
ATOM 1190 C C . ASP A 1 172 ? -53.744 8.613 21.766 1.00 89.50 172 ASP A C 1
ATOM 1192 O O . ASP A 1 172 ? -53.247 9.523 21.112 1.00 89.50 172 ASP A O 1
ATOM 1196 N N . HIS A 1 173 ? -54.730 7.860 21.294 1.00 89.69 173 HIS A N 1
ATOM 1197 C CA . HIS A 1 173 ? -55.356 8.067 19.996 1.00 89.69 173 HIS A CA 1
ATOM 1198 C C . HIS A 1 173 ? -56.866 8.251 20.166 1.00 89.69 173 HIS A C 1
ATOM 1200 O O . HIS A 1 173 ? -57.557 7.380 20.709 1.00 89.69 173 HIS A O 1
ATOM 1206 N N . TYR A 1 174 ? -57.370 9.386 19.685 1.00 87.69 174 TYR A N 1
ATOM 1207 C CA . TYR A 1 174 ? -58.780 9.758 19.674 1.00 87.69 174 TYR A CA 1
ATOM 1208 C C . TYR A 1 174 ? -59.290 9.745 18.233 1.00 87.69 174 TYR A C 1
ATOM 1210 O O . TYR A 1 174 ? -58.755 10.434 17.365 1.00 87.69 174 TYR A O 1
ATOM 1218 N N . GLY A 1 175 ? -60.335 8.964 17.975 1.00 83.81 175 GLY A N 1
ATOM 1219 C CA . GLY A 1 175 ? -60.941 8.863 16.651 1.00 83.81 175 GLY A CA 1
ATOM 1220 C C . GLY A 1 175 ? -62.174 7.971 16.676 1.00 83.81 175 GLY A C 1
ATOM 1221 O O . GLY A 1 175 ? -62.257 7.043 17.481 1.00 83.81 175 GLY A O 1
ATOM 1222 N N . GLU A 1 176 ? -63.158 8.266 15.825 1.00 83.69 176 GLU A N 1
ATOM 1223 C CA . GLU A 1 176 ? -64.407 7.487 15.700 1.00 83.69 176 GLU A CA 1
ATOM 1224 C C . GLU A 1 176 ? -65.220 7.365 17.010 1.00 83.69 176 GLU A C 1
ATOM 1226 O O . GLU A 1 176 ? -65.982 6.420 17.210 1.00 83.69 176 GLU A O 1
ATOM 1231 N N . GLY A 1 177 ? -65.068 8.319 17.936 1.00 85.06 177 GLY A N 1
ATOM 1232 C CA . GLY A 1 177 ? -65.699 8.267 19.263 1.00 85.06 177 GLY A CA 1
ATOM 1233 C C . GLY A 1 177 ? -65.047 7.278 20.242 1.00 85.06 177 GLY A C 1
ATOM 1234 O O . GLY A 1 177 ? -65.586 7.048 21.329 1.00 85.06 177 GLY A O 1
ATOM 1235 N N . ALA A 1 178 ? -63.886 6.718 19.893 1.00 88.69 178 ALA A N 1
ATOM 1236 C CA . ALA A 1 178 ? -63.102 5.802 20.713 1.00 88.69 178 ALA A CA 1
ATOM 1237 C C . ALA A 1 178 ? -61.795 6.450 21.195 1.00 88.69 178 ALA A C 1
ATOM 1239 O O . ALA A 1 178 ? -61.128 7.171 20.452 1.00 88.69 178 ALA A O 1
ATOM 1240 N N . HIS A 1 179 ? -61.420 6.164 22.445 1.00 91.06 179 HIS A N 1
ATOM 1241 C CA . HIS A 1 179 ? -60.115 6.504 23.014 1.00 91.06 179 HIS A CA 1
ATOM 1242 C C . HIS A 1 179 ? -59.291 5.226 23.171 1.00 91.06 179 HIS A C 1
ATOM 1244 O O . HIS A 1 179 ? -59.618 4.338 23.967 1.00 91.06 179 HIS A O 1
ATOM 1250 N N . ARG A 1 180 ? -58.234 5.122 22.364 1.00 91.94 180 ARG A N 1
ATOM 1251 C CA . ARG A 1 180 ? -57.292 4.002 22.345 1.00 91.94 180 ARG A CA 1
ATOM 1252 C C . ARG A 1 180 ? -56.004 4.469 23.012 1.00 91.94 180 ARG A C 1
ATOM 1254 O O . ARG A 1 180 ? -55.353 5.377 22.509 1.00 91.94 180 ARG A O 1
ATOM 1261 N N . ARG A 1 181 ? -55.649 3.856 24.141 1.00 91.81 181 ARG A N 1
ATOM 1262 C CA . ARG A 1 181 ? -54.403 4.147 24.859 1.00 91.81 181 ARG A CA 1
ATOM 1263 C C . ARG A 1 181 ? -53.503 2.924 24.840 1.00 91.81 181 ARG A C 1
ATOM 1265 O O . ARG A 1 181 ? -53.858 1.902 25.425 1.00 91.81 181 ARG A O 1
ATOM 1272 N N . LEU A 1 182 ? -52.349 3.052 24.193 1.00 91.94 182 LEU A N 1
ATOM 1273 C CA . LEU A 1 182 ? -51.296 2.042 24.170 1.00 91.94 182 LEU A CA 1
ATOM 1274 C C . LEU A 1 182 ? -50.138 2.542 25.039 1.00 91.94 182 LEU A C 1
ATOM 1276 O O . LEU A 1 182 ? -49.269 3.276 24.569 1.00 91.94 182 LEU A O 1
ATOM 1280 N N . ALA A 1 183 ? -50.174 2.176 26.319 1.00 92.94 183 ALA A N 1
ATOM 1281 C CA . ALA A 1 183 ? -49.234 2.655 27.330 1.00 92.94 183 ALA A CA 1
ATOM 1282 C C . ALA A 1 183 ? -48.579 1.515 28.118 1.00 92.94 183 ALA A C 1
ATOM 1284 O O . ALA A 1 183 ? -49.193 0.465 28.353 1.00 92.94 183 ALA A O 1
ATOM 1285 N N . LEU A 1 184 ? -47.341 1.756 28.538 1.00 94.12 184 LEU A N 1
ATOM 1286 C CA . LEU A 1 184 ? -46.528 0.900 29.389 1.00 94.12 184 LEU A CA 1
ATOM 1287 C C . LEU A 1 184 ? -46.046 1.728 30.582 1.00 94.12 184 LEU A C 1
ATOM 1289 O O . LEU A 1 184 ? -45.685 2.894 30.436 1.00 94.12 184 LEU A O 1
ATOM 1293 N N . GLN A 1 185 ? -46.037 1.124 31.765 1.00 91.94 185 GLN A N 1
ATOM 1294 C CA . GLN A 1 185 ? -45.587 1.790 32.975 1.00 91.94 185 GLN A CA 1
ATOM 1295 C C . GLN A 1 185 ? -44.653 0.902 33.782 1.00 91.94 185 GLN A C 1
ATOM 1297 O O . GLN A 1 185 ? -44.975 -0.249 34.098 1.00 91.94 185 GLN A O 1
ATOM 1302 N N . TRP A 1 186 ? -43.513 1.477 34.145 1.00 90.75 186 TRP A N 1
ATOM 1303 C CA . TRP A 1 186 ? -42.629 0.949 35.168 1.00 90.75 186 TRP A CA 1
ATOM 1304 C C . TRP A 1 186 ? -43.168 1.385 36.527 1.00 90.75 186 TRP A C 1
ATOM 1306 O O . TRP A 1 186 ? -43.281 2.581 36.794 1.00 90.75 186 TRP A O 1
ATOM 1316 N N . HIS A 1 187 ? -43.572 0.430 37.363 1.00 84.25 187 HIS A N 1
ATOM 1317 C CA . HIS A 1 187 ? -44.206 0.704 38.649 1.00 84.25 187 HIS A CA 1
ATOM 1318 C C . HIS A 1 187 ? -43.397 0.120 39.802 1.00 84.25 187 HIS A C 1
ATOM 1320 O O . HIS A 1 187 ? -43.155 -1.086 39.862 1.00 84.25 187 HIS A O 1
ATOM 1326 N N . ASN A 1 188 ? -43.069 0.977 40.765 1.00 74.00 188 ASN A N 1
ATOM 1327 C CA . ASN A 1 188 ? -42.202 0.651 41.893 1.00 74.00 188 ASN A CA 1
ATOM 1328 C C . ASN A 1 188 ? -42.887 0.848 43.265 1.00 74.00 188 ASN A C 1
ATOM 1330 O O . ASN A 1 188 ? -42.338 0.495 44.305 1.00 74.00 188 ASN A O 1
ATOM 1334 N N . ALA A 1 189 ? -44.103 1.403 43.327 1.00 67.19 189 ALA A N 1
ATOM 1335 C CA . ALA A 1 189 ? -44.734 1.702 44.614 1.00 67.19 189 ALA A CA 1
ATOM 1336 C C . ALA A 1 189 ? -45.025 0.431 45.447 1.00 67.19 189 ALA A C 1
ATOM 1338 O O . ALA A 1 189 ? -45.884 -0.379 45.091 1.00 67.19 189 ALA A O 1
ATOM 1339 N N . GLY A 1 190 ? -44.339 0.292 46.590 1.00 59.94 190 GLY A N 1
ATOM 1340 C CA . GLY A 1 190 ? -44.590 -0.752 47.593 1.00 59.94 190 GLY A CA 1
ATOM 1341 C C . GLY A 1 190 ? -44.173 -2.173 47.193 1.00 59.94 190 GLY A C 1
ATOM 1342 O O . GLY A 1 190 ? -44.657 -3.122 47.808 1.00 59.94 190 GLY A O 1
ATOM 1343 N N . ALA A 1 191 ? -43.324 -2.334 46.173 1.00 59.56 191 ALA A N 1
ATOM 1344 C CA . ALA A 1 191 ? -42.821 -3.630 45.717 1.00 59.56 191 ALA A CA 1
ATOM 1345 C C . ALA A 1 191 ? -41.350 -3.843 46.122 1.00 59.56 191 ALA A C 1
ATOM 1347 O O . ALA A 1 191 ? -40.595 -2.885 46.230 1.00 59.56 191 ALA A O 1
ATOM 1348 N N . ALA A 1 192 ? -40.943 -5.103 46.322 1.00 63.62 192 ALA A N 1
ATOM 1349 C CA . ALA A 1 192 ? -39.543 -5.461 46.594 1.00 63.62 192 ALA A CA 1
ATOM 1350 C C . ALA A 1 192 ? -38.643 -5.381 45.345 1.00 63.62 192 ALA A C 1
ATOM 1352 O O . ALA A 1 192 ? -37.436 -5.245 45.481 1.00 63.62 192 ALA A O 1
ATOM 1353 N N . ILE A 1 193 ? -39.236 -5.509 44.152 1.00 65.56 193 ILE A N 1
ATOM 1354 C CA . ILE A 1 193 ? -38.619 -5.287 42.837 1.00 65.56 193 ILE A CA 1
ATOM 1355 C C . ILE A 1 193 ? -39.687 -4.604 41.980 1.00 65.56 193 ILE A C 1
ATOM 1357 O O . ILE A 1 193 ? -40.850 -5.029 41.996 1.00 65.56 193 ILE A O 1
ATOM 1361 N N . ALA A 1 194 ? -39.310 -3.562 41.242 1.00 75.56 194 ALA A N 1
ATOM 1362 C CA . ALA A 1 194 ? -40.224 -2.861 40.350 1.00 75.56 194 ALA A CA 1
ATOM 1363 C C . ALA A 1 194 ? -40.740 -3.773 39.222 1.00 75.56 194 ALA A C 1
ATOM 1365 O O . ALA A 1 194 ? -40.061 -4.697 38.766 1.00 75.56 194 ALA A O 1
ATOM 1366 N N . GLY A 1 195 ? -41.974 -3.532 38.785 1.00 87.00 195 GLY A N 1
ATOM 1367 C CA . GLY A 1 195 ? -42.653 -4.368 37.800 1.00 87.00 195 GLY A CA 1
ATOM 1368 C C . GLY A 1 195 ? -43.264 -3.566 36.663 1.00 87.00 195 GLY A C 1
ATOM 1369 O O . GLY A 1 195 ? -43.764 -2.456 36.858 1.00 87.00 195 GLY A O 1
ATOM 1370 N N . TRP A 1 196 ? -43.278 -4.168 35.477 1.00 92.88 196 TRP A N 1
ATOM 1371 C CA . TRP A 1 196 ? -43.897 -3.586 34.292 1.00 92.88 196 TRP A CA 1
ATOM 1372 C C . TRP A 1 196 ? -45.390 -3.905 34.229 1.00 92.88 196 TRP A C 1
ATOM 1374 O O . TRP A 1 196 ? -45.819 -5.047 34.448 1.00 92.88 196 TRP A O 1
ATOM 1384 N N . ARG A 1 197 ? -46.200 -2.905 33.883 1.00 93.12 197 ARG A N 1
ATOM 1385 C CA . ARG A 1 197 ? -47.650 -3.031 33.688 1.00 93.12 197 ARG A CA 1
ATOM 1386 C C . ARG A 1 197 ? -48.104 -2.292 32.431 1.00 93.12 197 ARG A C 1
ATOM 1388 O O . ARG A 1 197 ? -47.498 -1.300 32.051 1.00 93.12 197 ARG A O 1
ATOM 1395 N N . TYR A 1 198 ? -49.163 -2.778 31.791 1.00 94.38 198 TYR A N 1
ATOM 1396 C CA . TYR A 1 198 ? -49.784 -2.154 30.616 1.00 94.38 198 TYR A CA 1
ATOM 1397 C C . TYR A 1 198 ? -51.199 -1.663 30.938 1.00 94.38 198 TYR A C 1
ATOM 1399 O O . TYR A 1 198 ? -51.826 -2.140 31.889 1.00 94.38 198 TYR A O 1
ATOM 1407 N N . TRP A 1 199 ? -51.696 -0.687 30.182 1.00 94.25 199 TRP A N 1
ATOM 1408 C CA . TRP A 1 199 ? -53.001 -0.073 30.425 1.00 94.25 199 TRP A CA 1
ATOM 1409 C C . TRP A 1 199 ? -54.139 -0.855 29.754 1.00 94.25 199 TRP A C 1
ATOM 1411 O O . TRP A 1 199 ? -54.032 -1.257 28.601 1.00 94.25 199 TRP A O 1
ATOM 1421 N N . ASP A 1 200 ? -55.247 -1.056 30.471 1.00 93.69 200 ASP A N 1
ATOM 1422 C CA . ASP A 1 200 ? -56.511 -1.582 29.945 1.00 93.69 200 ASP A CA 1
ATOM 1423 C C . ASP A 1 200 ? -57.502 -0.413 29.794 1.00 93.69 200 ASP A C 1
ATOM 1425 O O . ASP A 1 200 ? -58.094 0.014 30.795 1.00 93.69 200 ASP A O 1
ATOM 1429 N N . PRO A 1 201 ? -57.675 0.139 28.575 1.00 88.25 201 PRO A N 1
ATOM 1430 C CA . PRO A 1 201 ? -58.499 1.324 28.373 1.00 88.25 201 PRO A CA 1
ATOM 1431 C C . PRO A 1 201 ? -59.979 1.070 28.659 1.00 88.25 201 PRO A C 1
ATOM 1433 O O . PRO A 1 201 ? -60.632 1.925 29.253 1.00 88.25 201 PRO A O 1
ATOM 1436 N N . ALA A 1 202 ? -60.505 -0.109 28.321 1.00 89.62 202 ALA A N 1
ATOM 1437 C CA . ALA A 1 202 ? -61.895 -0.461 28.606 1.00 89.62 202 ALA A CA 1
ATOM 1438 C C . ALA A 1 202 ? -62.181 -0.597 30.111 1.00 89.62 202 ALA A C 1
ATOM 1440 O O . ALA A 1 202 ? -63.263 -0.222 30.569 1.00 89.62 202 ALA A O 1
ATOM 1441 N N . ALA A 1 203 ? -61.237 -1.137 30.889 1.00 90.88 203 ALA A N 1
ATOM 1442 C CA . ALA A 1 203 ? -61.388 -1.267 32.339 1.00 90.88 203 ALA A CA 1
ATOM 1443 C C . ALA A 1 203 ? -60.961 -0.013 33.122 1.00 90.88 203 ALA A C 1
ATOM 1445 O O . ALA A 1 203 ? -61.288 0.091 34.306 1.00 90.88 203 ALA A O 1
ATOM 1446 N N . GLY A 1 204 ? -60.219 0.905 32.495 1.00 89.06 204 GLY A N 1
ATOM 1447 C CA . GLY A 1 204 ? -59.621 2.063 33.159 1.00 89.06 204 GLY A CA 1
ATOM 1448 C C . GLY A 1 204 ? -58.616 1.663 34.244 1.00 89.06 204 GLY A C 1
ATOM 1449 O O . GLY A 1 204 ? -58.619 2.253 35.325 1.00 89.06 204 GLY A O 1
ATOM 1450 N N . ALA A 1 205 ? -57.818 0.616 34.005 1.00 90.56 205 ALA A N 1
ATOM 1451 C CA . ALA A 1 205 ? -56.937 0.035 35.018 1.00 90.56 205 ALA A CA 1
ATOM 1452 C C . ALA A 1 205 ? -55.622 -0.513 34.442 1.00 90.56 205 ALA A C 1
ATOM 1454 O O . ALA A 1 205 ? -55.573 -1.002 33.318 1.00 90.56 205 ALA A O 1
ATOM 1455 N N . TRP A 1 206 ? -54.561 -0.517 35.254 1.00 91.06 206 TRP A N 1
ATOM 1456 C CA . TRP A 1 206 ? -53.290 -1.162 34.912 1.00 91.06 206 TRP A CA 1
ATOM 1457 C C . TRP A 1 206 ? -53.331 -2.682 35.126 1.00 91.06 206 TRP A C 1
ATOM 1459 O O . TRP A 1 206 ? -53.870 -3.175 36.122 1.00 91.06 206 TRP A O 1
ATOM 1469 N N . ARG A 1 207 ? -52.701 -3.434 34.220 1.00 92.56 207 ARG A N 1
ATOM 1470 C CA . ARG A 1 207 ? -52.560 -4.897 34.261 1.00 92.56 207 ARG A CA 1
ATOM 1471 C C . ARG A 1 207 ? -51.081 -5.290 34.351 1.00 92.56 207 ARG A C 1
ATOM 1473 O O . ARG A 1 207 ? -50.275 -4.750 33.598 1.00 92.56 207 ARG A O 1
ATOM 1480 N N . PRO A 1 208 ? -50.692 -6.224 35.235 1.00 91.81 208 PRO A N 1
ATOM 1481 C CA . PRO A 1 208 ? -49.298 -6.649 35.340 1.00 91.81 208 PRO A CA 1
ATOM 1482 C C . PRO A 1 208 ? -48.855 -7.426 34.091 1.00 91.81 208 PRO A C 1
ATOM 1484 O O . PRO A 1 208 ? -49.603 -8.258 33.581 1.00 91.81 208 PRO A O 1
ATOM 1487 N N . THR A 1 209 ? -47.619 -7.201 33.641 1.00 92.69 209 THR A N 1
ATOM 1488 C CA . THR A 1 209 ? -46.972 -8.011 32.586 1.00 92.69 209 THR A CA 1
ATOM 1489 C C . THR A 1 209 ? -46.378 -9.313 33.136 1.00 92.69 209 THR A C 1
ATOM 1491 O O . THR A 1 209 ? -46.177 -10.267 32.393 1.00 92.69 209 THR A O 1
ATOM 1494 N N . GLY A 1 210 ? -46.085 -9.350 34.442 1.00 88.81 210 GLY A N 1
ATOM 1495 C CA . GLY A 1 210 ? -45.311 -10.419 35.083 1.00 88.81 210 GLY A CA 1
ATOM 1496 C C . GLY A 1 210 ? -43.790 -10.240 34.989 1.00 88.81 210 GLY A C 1
ATOM 1497 O O . GLY A 1 210 ? -43.065 -11.052 35.556 1.00 88.81 210 GLY A O 1
ATOM 1498 N N . VAL A 1 211 ? -43.305 -9.187 34.323 1.00 89.75 211 VAL A N 1
ATOM 1499 C CA . VAL A 1 211 ? -41.878 -8.852 34.231 1.00 89.75 211 VAL A CA 1
ATOM 1500 C C . VAL A 1 211 ? -41.486 -7.950 35.400 1.00 89.75 211 VAL A C 1
ATOM 1502 O O . VAL A 1 211 ? -42.064 -6.875 35.576 1.00 89.75 211 VAL A O 1
ATOM 1505 N N . ALA A 1 212 ? -40.509 -8.398 36.189 1.00 88.25 212 ALA A N 1
ATOM 1506 C CA . ALA A 1 212 ? -39.891 -7.631 37.266 1.00 88.25 212 ALA A CA 1
ATOM 1507 C C . ALA A 1 212 ? -38.479 -7.211 36.838 1.00 88.25 212 ALA A C 1
ATOM 1509 O O . ALA A 1 212 ? -37.670 -8.071 36.491 1.00 88.25 212 ALA A O 1
ATOM 1510 N N . GLN A 1 213 ? -38.216 -5.906 36.823 1.00 85.19 213 GLN A N 1
ATOM 1511 C CA . GLN A 1 213 ? -36.966 -5.312 36.352 1.00 85.19 213 GLN A CA 1
ATOM 1512 C C . GLN A 1 213 ? -36.798 -3.923 36.973 1.00 85.19 213 GLN A C 1
ATOM 1514 O O . GLN A 1 213 ? -37.748 -3.138 37.020 1.00 85.19 213 GLN A O 1
ATOM 1519 N N . GLU A 1 214 ? -35.588 -3.618 37.428 1.00 82.38 214 GLU A N 1
ATOM 1520 C CA . GLU A 1 214 ? -35.208 -2.279 37.875 1.00 82.38 214 GLU A CA 1
ATOM 1521 C C . GLU A 1 214 ? -34.611 -1.489 36.712 1.00 82.38 214 GLU A C 1
ATOM 1523 O O . GLU A 1 214 ? -33.925 -2.052 35.859 1.00 82.38 214 GLU A O 1
ATOM 1528 N N . LEU A 1 215 ? -34.906 -0.192 36.678 1.00 83.81 215 LEU A N 1
ATOM 1529 C CA . LEU A 1 215 ? -34.137 0.767 35.899 1.00 83.81 215 LEU A CA 1
ATOM 1530 C C . LEU A 1 215 ? -33.031 1.305 36.816 1.00 83.81 215 LEU A C 1
ATOM 1532 O O . LEU A 1 215 ? -33.236 1.412 38.029 1.00 83.81 215 LEU A O 1
ATOM 1536 N N . GLU A 1 216 ? -31.859 1.583 36.260 1.00 84.06 216 GLU A N 1
ATOM 1537 C CA . GLU A 1 216 ? -30.738 2.138 37.014 1.00 84.06 216 GLU A CA 1
ATOM 1538 C C . GLU A 1 216 ? -30.857 3.671 37.020 1.00 84.06 216 GLU A C 1
ATOM 1540 O O . GLU A 1 216 ? -30.980 4.295 35.962 1.00 84.06 216 GLU A O 1
ATOM 1545 N N . PRO A 1 217 ? -30.835 4.329 38.190 1.00 80.50 217 PRO A N 1
ATOM 1546 C CA . PRO A 1 217 ? -30.855 5.782 38.237 1.00 80.50 217 PRO A CA 1
ATOM 1547 C C . PRO A 1 217 ? -29.595 6.376 37.595 1.00 80.50 217 PRO A C 1
ATOM 1549 O O . PRO A 1 217 ? -28.556 5.727 37.467 1.00 80.50 217 PRO A O 1
ATOM 1552 N N . GLU A 1 218 ? -29.695 7.638 37.191 1.00 83.56 218 GLU A N 1
ATOM 1553 C CA . GLU A 1 218 ? -28.627 8.412 36.552 1.00 83.56 218 GLU A CA 1
ATOM 1554 C C . GLU A 1 218 ? -28.077 7.791 35.248 1.00 83.56 218 GLU A C 1
ATOM 1556 O O . GLU A 1 218 ? -27.066 8.257 34.716 1.00 83.56 218 GLU A O 1
ATOM 1561 N N . SER A 1 219 ? -28.782 6.812 34.672 1.00 85.31 219 SER A N 1
ATOM 1562 C CA . SER A 1 219 ? -28.428 6.134 33.423 1.00 85.31 219 SER A CA 1
ATOM 1563 C C . SER A 1 219 ? -29.509 6.310 32.356 1.00 85.31 219 SER A C 1
ATOM 1565 O O . SER A 1 219 ? -30.689 6.490 32.655 1.00 85.31 219 SER A O 1
ATOM 1567 N N . TRP A 1 220 ? -29.089 6.311 31.088 1.00 86.00 220 TRP A N 1
ATOM 1568 C CA . TRP A 1 220 ? -30.014 6.327 29.956 1.00 86.00 220 TRP A CA 1
ATOM 1569 C C . TRP A 1 220 ? -30.518 4.914 29.674 1.00 86.00 220 TRP A C 1
ATOM 1571 O O . TRP A 1 220 ? -29.716 3.994 29.529 1.00 86.00 220 TRP A O 1
ATOM 1581 N N . HIS A 1 221 ? -31.830 4.785 29.526 1.00 86.81 221 HIS A N 1
ATOM 1582 C CA . HIS A 1 221 ? -32.522 3.545 29.218 1.00 86.81 221 HIS A CA 1
ATOM 1583 C C . HIS A 1 221 ? -33.291 3.657 27.911 1.00 86.81 221 HIS A C 1
ATOM 1585 O O . HIS A 1 221 ? -33.936 4.675 27.647 1.00 86.81 221 HIS A O 1
ATOM 1591 N N . TRP A 1 222 ? -33.264 2.592 27.118 1.00 87.38 222 TRP A N 1
ATOM 1592 C CA . TRP A 1 222 ? -34.060 2.486 25.900 1.00 87.38 222 TRP A CA 1
ATOM 1593 C C . TRP A 1 222 ? -35.331 1.691 26.157 1.00 87.38 222 TRP A C 1
ATOM 1595 O O . TRP A 1 222 ? -35.272 0.550 26.615 1.00 87.38 222 TRP A O 1
ATOM 1605 N N . LEU A 1 223 ? -36.474 2.277 25.803 1.00 90.12 223 LEU A N 1
ATOM 1606 C CA . LEU A 1 223 ? -37.774 1.617 25.828 1.00 90.12 223 LEU A CA 1
ATOM 1607 C C . LEU A 1 223 ? -38.376 1.554 24.431 1.00 90.12 223 LEU A C 1
ATOM 1609 O O . LEU A 1 223 ? -38.516 2.578 23.768 1.00 90.12 223 LEU A O 1
ATOM 1613 N N . GLU A 1 224 ? -38.816 0.365 24.029 1.00 91.81 224 GLU A N 1
ATOM 1614 C CA . GLU A 1 224 ? -39.652 0.157 22.844 1.00 91.81 224 GLU A CA 1
ATOM 1615 C C . GLU A 1 224 ? -40.963 -0.516 23.261 1.00 91.81 224 GLU A C 1
ATOM 1617 O O . GLU A 1 224 ? -40.946 -1.547 23.932 1.00 91.81 224 GLU A O 1
ATOM 1622 N N . LEU A 1 225 ? -42.109 0.019 22.840 1.00 92.50 225 LEU A N 1
ATOM 1623 C CA . LEU A 1 225 ? -43.413 -0.632 22.963 1.00 92.50 225 LEU A CA 1
ATOM 1624 C C . LEU A 1 225 ? -43.991 -0.883 21.574 1.00 92.50 225 LEU A C 1
ATOM 1626 O O . LEU A 1 225 ? -44.246 0.056 20.820 1.00 92.50 225 LEU A O 1
ATOM 1630 N N . ARG A 1 226 ? -44.264 -2.152 21.268 1.00 89.25 226 ARG A N 1
ATOM 1631 C CA . ARG A 1 226 ? -44.894 -2.573 20.018 1.00 89.25 226 ARG A CA 1
ATOM 1632 C C . ARG A 1 226 ? -46.299 -3.109 20.271 1.00 89.25 226 ARG A C 1
ATOM 1634 O O . ARG A 1 226 ? -46.516 -3.994 21.107 1.00 89.25 226 ARG A O 1
ATOM 1641 N N . GLY A 1 227 ? -47.251 -2.594 19.505 1.00 90.50 227 GLY A N 1
ATOM 1642 C CA . GLY A 1 227 ? -48.647 -3.000 19.571 1.00 90.50 227 GLY A CA 1
ATOM 1643 C C . GLY A 1 227 ? -49.414 -2.660 18.302 1.00 90.50 227 GLY A C 1
ATOM 1644 O O . GLY A 1 227 ? -48.831 -2.318 17.277 1.00 90.50 227 GLY A O 1
ATOM 1645 N N . ARG A 1 228 ? -50.740 -2.757 18.369 1.00 89.38 228 ARG A N 1
ATOM 1646 C CA . ARG A 1 228 ? -51.642 -2.342 17.293 1.00 89.38 228 ARG A CA 1
ATOM 1647 C C . ARG A 1 228 ? -52.783 -1.503 17.834 1.00 89.38 228 ARG A C 1
ATOM 1649 O O . ARG A 1 228 ? -53.358 -1.835 18.872 1.00 89.38 228 ARG A O 1
ATOM 1656 N N . LEU A 1 229 ? -53.152 -0.465 17.097 1.00 89.44 229 LEU A N 1
ATOM 1657 C CA . LEU A 1 229 ? -54.441 0.198 17.250 1.00 89.44 229 LEU A CA 1
ATOM 1658 C C . LEU A 1 229 ? -55.440 -0.527 16.350 1.00 89.44 229 LEU A C 1
ATOM 1660 O O . LEU A 1 229 ? -55.194 -0.706 15.162 1.00 89.44 229 LEU A O 1
ATOM 1664 N N . THR A 1 230 ? -56.551 -0.982 16.914 1.00 88.50 230 THR A N 1
ATOM 1665 C CA . THR A 1 230 ? -57.570 -1.752 16.187 1.00 88.50 230 THR A CA 1
ATOM 1666 C C . THR A 1 230 ? -58.910 -1.047 16.280 1.00 88.50 230 THR A C 1
ATOM 1668 O O . THR A 1 230 ? -59.124 -0.242 17.184 1.00 88.50 230 THR A O 1
ATOM 1671 N N . GLU A 1 231 ? -59.856 -1.382 15.404 1.00 87.19 231 GLU A N 1
ATOM 1672 C CA . GLU A 1 231 ? -61.218 -0.838 15.491 1.00 87.19 231 GLU A CA 1
ATOM 1673 C C . GLU A 1 231 ? -61.814 -1.049 16.892 1.00 87.19 231 GLU A C 1
ATOM 1675 O O . GLU A 1 231 ? -62.381 -0.125 17.472 1.00 87.19 231 GLU A O 1
ATOM 1680 N N . THR A 1 232 ? -61.590 -2.227 17.482 1.00 87.50 232 THR A N 1
ATOM 1681 C CA . THR A 1 232 ? -62.143 -2.633 18.779 1.00 87.50 232 THR A CA 1
ATOM 1682 C C . THR A 1 232 ? -61.341 -2.168 19.995 1.00 87.50 232 THR A C 1
ATOM 1684 O O . THR A 1 232 ? -61.870 -2.220 21.104 1.00 87.50 232 THR A O 1
ATOM 1687 N N . GLY A 1 233 ? -60.106 -1.685 19.827 1.00 91.12 233 GLY A N 1
ATOM 1688 C CA . GLY A 1 233 ? -59.274 -1.206 20.932 1.00 91.12 233 GLY A CA 1
ATOM 1689 C C . GLY A 1 233 ? -57.777 -1.227 20.656 1.00 91.12 233 GLY A C 1
ATOM 1690 O O . GLY A 1 233 ? -57.313 -0.609 19.700 1.00 91.12 233 GLY A O 1
ATOM 1691 N N . VAL A 1 234 ? -57.011 -1.903 21.511 1.00 93.25 234 VAL A N 1
ATOM 1692 C CA . VAL A 1 234 ? -55.545 -1.991 21.424 1.00 93.25 234 VAL A CA 1
ATOM 1693 C C . VAL A 1 234 ? -55.078 -3.436 21.555 1.00 93.25 234 VAL A C 1
ATOM 1695 O O . VAL A 1 234 ? -55.666 -4.213 22.304 1.00 93.25 234 VAL A O 1
ATOM 1698 N N . ALA A 1 235 ? -54.011 -3.791 20.845 1.00 92.19 235 ALA A N 1
ATOM 1699 C CA . ALA A 1 235 ? -53.345 -5.083 20.965 1.00 92.19 235 ALA A CA 1
ATOM 1700 C C . ALA A 1 235 ? -51.890 -4.885 21.401 1.00 92.19 235 ALA A C 1
ATOM 1702 O O . ALA A 1 235 ? -51.148 -4.148 20.757 1.00 92.19 235 ALA A O 1
ATOM 1703 N N . TYR A 1 236 ? -51.471 -5.545 22.476 1.00 93.00 236 TYR A N 1
ATOM 1704 C CA . TYR A 1 236 ? -50.098 -5.510 22.978 1.00 93.00 236 TYR A CA 1
ATOM 1705 C C . TYR A 1 236 ? -49.301 -6.707 22.452 1.00 93.00 236 TYR A C 1
ATOM 1707 O O . TYR A 1 236 ? -49.659 -7.854 22.719 1.00 93.00 236 TYR A O 1
ATOM 1715 N N . GLU A 1 237 ? -48.197 -6.461 21.742 1.00 90.88 237 GLU A N 1
ATOM 1716 C CA . GLU A 1 237 ? -47.375 -7.530 21.156 1.00 90.88 237 GLU A CA 1
ATOM 1717 C C . GLU A 1 237 ? -46.142 -7.836 22.017 1.00 90.88 237 GLU A C 1
ATOM 1719 O O . GLU A 1 237 ? -45.968 -8.963 22.495 1.00 90.88 237 GLU A O 1
ATOM 1724 N N . ARG A 1 238 ? -45.286 -6.831 22.229 1.00 91.50 238 ARG A N 1
ATOM 1725 C CA . ARG A 1 238 ? -44.044 -6.937 23.006 1.00 91.50 238 ARG A CA 1
ATOM 1726 C C . ARG A 1 238 ? -43.579 -5.563 23.483 1.00 91.50 238 ARG A C 1
ATOM 1728 O O . ARG A 1 238 ? -43.973 -4.547 22.915 1.00 91.50 238 ARG A O 1
ATOM 1735 N N . PHE A 1 239 ? -42.695 -5.551 24.468 1.00 93.81 239 PHE A N 1
ATOM 1736 C CA . PHE A 1 239 ? -41.896 -4.377 24.804 1.00 93.81 239 PHE A CA 1
ATOM 1737 C C . PHE A 1 239 ? -40.427 -4.765 24.976 1.00 93.81 239 PHE A C 1
ATOM 1739 O O . PHE A 1 239 ? -40.130 -5.926 25.258 1.00 93.81 239 PHE A O 1
ATOM 1746 N N . THR A 1 240 ? -39.525 -3.809 24.795 1.00 89.50 240 THR A N 1
ATOM 1747 C CA . THR A 1 240 ? -38.079 -3.987 24.948 1.00 89.50 240 THR A CA 1
ATOM 1748 C C . THR A 1 240 ? -37.549 -2.958 25.936 1.00 89.50 240 THR A C 1
ATOM 1750 O O . THR A 1 240 ? -37.928 -1.791 25.848 1.00 89.50 240 THR A O 1
ATOM 1753 N N . VAL A 1 241 ? -36.679 -3.385 26.852 1.00 89.19 241 VAL A N 1
ATOM 1754 C CA . VAL A 1 241 ? -35.967 -2.513 27.799 1.00 89.19 241 VAL A CA 1
ATOM 1755 C C . VAL A 1 241 ? -34.479 -2.805 27.680 1.00 89.19 241 VAL A C 1
ATOM 1757 O O . VAL A 1 241 ? -34.075 -3.946 27.892 1.00 89.19 241 VAL A O 1
ATOM 1760 N N . ASP A 1 242 ? -33.673 -1.817 27.292 1.00 83.44 242 ASP A N 1
ATOM 1761 C CA . ASP A 1 242 ? -32.215 -1.952 27.111 1.00 83.44 242 ASP A CA 1
ATOM 1762 C C . ASP A 1 242 ? -31.814 -3.181 26.273 1.00 83.44 242 ASP A C 1
ATOM 1764 O O . ASP A 1 242 ? -30.936 -3.969 26.627 1.00 83.44 242 ASP A O 1
ATOM 1768 N N . GLY A 1 243 ? -32.529 -3.389 25.164 1.00 77.88 243 GLY A N 1
ATOM 1769 C CA . GLY A 1 243 ? -32.325 -4.521 24.255 1.00 77.88 243 GLY A CA 1
ATOM 1770 C C . GLY A 1 243 ? -32.924 -5.855 24.722 1.00 77.88 243 GLY A C 1
ATOM 1771 O O . GLY A 1 243 ? -32.968 -6.807 23.942 1.00 77.88 243 GLY A O 1
ATOM 1772 N N . GLN A 1 244 ? -33.444 -5.955 25.950 1.00 80.75 244 GLN A N 1
ATOM 1773 C CA . GLN A 1 244 ? -34.132 -7.156 26.431 1.00 80.75 244 GLN A CA 1
ATOM 1774 C C . GLN A 1 244 ? -35.593 -7.172 25.985 1.00 80.75 244 GLN A C 1
ATOM 1776 O O . GLN A 1 244 ? -36.383 -6.317 26.376 1.00 80.75 244 GLN A O 1
ATOM 1781 N N . VAL A 1 245 ? -35.960 -8.160 25.165 1.00 87.06 245 VAL A N 1
ATOM 1782 C CA . VAL A 1 245 ? -37.303 -8.280 24.578 1.00 87.06 245 VAL A CA 1
ATOM 1783 C C . VAL A 1 245 ? -38.229 -9.107 25.471 1.00 87.06 245 VAL A C 1
ATOM 1785 O O . VAL A 1 245 ? -37.950 -10.263 25.792 1.00 87.06 245 VAL A O 1
ATOM 1788 N N . HIS A 1 246 ? -39.400 -8.556 25.779 1.00 89.44 246 HIS A N 1
ATOM 1789 C CA . HIS A 1 246 ? -40.451 -9.186 26.569 1.00 89.44 246 HIS A CA 1
ATOM 1790 C C . HIS A 1 246 ? -41.741 -9.306 25.751 1.00 89.44 246 HIS A C 1
ATOM 1792 O O . HIS A 1 246 ? -42.395 -8.316 25.419 1.00 89.44 246 HIS A O 1
ATOM 1798 N N . SER A 1 247 ? -42.134 -10.537 25.421 1.00 89.06 247 SER A N 1
ATOM 1799 C CA . SER A 1 247 ? -43.395 -10.788 24.716 1.00 89.06 247 SER A CA 1
ATOM 1800 C C . SER A 1 247 ? -44.592 -10.654 25.657 1.00 89.06 247 SER A C 1
ATOM 1802 O O . SER A 1 247 ? -44.575 -11.174 26.772 1.00 89.06 247 SER A O 1
ATOM 1804 N N . LEU A 1 248 ? -45.655 -10.008 25.177 1.00 85.56 248 LEU A N 1
ATOM 1805 C CA . LEU A 1 248 ? -46.941 -9.903 25.869 1.00 85.56 248 LEU A CA 1
ATOM 1806 C C . LEU A 1 248 ? -47.987 -10.873 25.304 1.00 85.56 248 LEU A C 1
ATOM 1808 O O . LEU A 1 248 ? -49.098 -10.937 25.816 1.00 85.56 248 LEU A O 1
ATOM 1812 N N . GLY A 1 249 ? -47.638 -11.661 24.281 1.00 75.06 249 GLY A N 1
ATOM 1813 C CA . GLY A 1 249 ? -48.491 -12.730 23.758 1.00 75.06 249 GLY A CA 1
ATOM 1814 C C . GLY A 1 249 ? -49.711 -12.269 22.952 1.00 75.06 249 GLY A C 1
ATOM 1815 O O . GLY A 1 249 ? -50.617 -13.075 22.755 1.00 75.06 249 GLY A O 1
ATOM 1816 N N . GLY A 1 250 ? -49.748 -11.015 22.482 1.00 76.19 250 GLY A N 1
ATOM 1817 C CA . GLY A 1 250 ? -50.836 -10.508 21.634 1.00 76.19 250 GLY A CA 1
ATOM 1818 C C . GLY A 1 250 ? -52.120 -10.193 22.407 1.00 76.19 250 GLY A C 1
ATOM 1819 O O . GLY A 1 250 ? -53.206 -10.548 21.960 1.00 76.19 250 GLY A O 1
ATOM 1820 N N 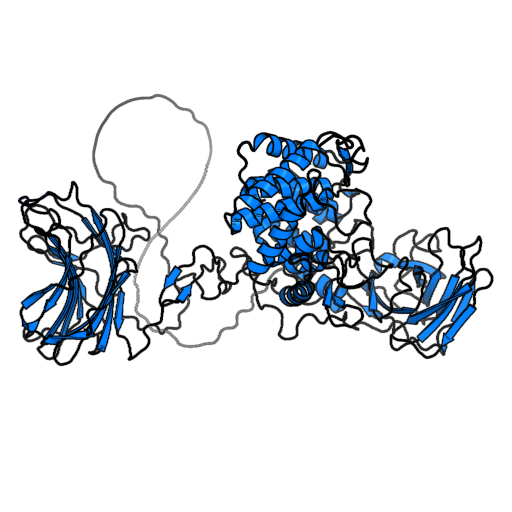. VAL A 1 251 ? -52.013 -9.584 23.591 1.00 84.12 251 VAL A N 1
ATOM 1821 C CA . VAL A 1 251 ? -53.175 -9.256 24.436 1.00 84.12 251 VAL A CA 1
ATOM 1822 C C . VAL A 1 251 ? -54.020 -8.170 23.773 1.00 84.12 251 VAL A C 1
ATOM 1824 O O . VAL A 1 251 ? -53.583 -7.026 23.671 1.00 84.12 251 VAL A O 1
ATOM 1827 N N . GLU A 1 252 ? -55.241 -8.518 23.368 1.00 90.38 252 GLU A N 1
ATOM 1828 C CA . GLU A 1 252 ? -56.231 -7.583 22.823 1.00 90.38 252 GLU A CA 1
ATOM 1829 C C . GLU A 1 252 ? -57.185 -7.077 23.913 1.00 90.38 252 GLU A C 1
ATOM 1831 O O . GLU A 1 252 ? -57.786 -7.860 24.654 1.00 90.38 252 GLU A O 1
ATOM 1836 N N . LEU A 1 253 ? -57.340 -5.756 23.998 1.00 92.94 253 LEU A N 1
ATOM 1837 C CA . LEU A 1 253 ? -58.180 -5.054 24.969 1.00 92.94 253 LEU A CA 1
ATOM 1838 C C . LEU A 1 253 ? -59.095 -4.066 24.247 1.00 92.94 253 LEU A C 1
ATOM 1840 O O . LEU A 1 253 ? -58.729 -3.507 23.214 1.00 92.94 253 LEU A O 1
ATOM 1844 N N . GLY A 1 254 ? -60.280 -3.826 24.810 1.00 91.75 254 GLY A N 1
ATOM 1845 C CA . GLY A 1 254 ? -61.234 -2.860 24.262 1.00 91.75 254 GLY A CA 1
ATOM 1846 C C . GLY A 1 254 ? -60.783 -1.402 24.433 1.00 91.75 254 GLY A C 1
ATOM 1847 O O . GLY A 1 254 ? -59.996 -1.100 25.328 1.00 91.75 254 GLY A O 1
ATOM 1848 N N . HIS A 1 255 ? -61.310 -0.485 23.617 1.00 91.44 255 HIS A N 1
ATOM 1849 C CA . HIS A 1 255 ? -61.126 0.963 23.804 1.00 91.44 255 HIS A CA 1
ATOM 1850 C C . HIS A 1 255 ? -62.042 1.546 24.900 1.00 91.44 255 HIS A C 1
ATOM 1852 O O . HIS A 1 255 ? -63.065 0.960 25.262 1.00 91.44 255 HIS A O 1
ATOM 1858 N N . ALA A 1 256 ? -61.715 2.748 25.381 1.00 88.00 256 ALA A N 1
ATOM 1859 C CA . ALA A 1 256 ? -62.627 3.583 26.164 1.00 88.00 256 ALA A CA 1
ATOM 1860 C C . ALA A 1 256 ? -63.522 4.433 25.239 1.00 88.00 256 ALA A C 1
ATOM 1862 O O . ALA A 1 256 ? -63.255 4.566 24.041 1.00 88.00 256 ALA A O 1
ATOM 1863 N N . SER A 1 257 ? -64.595 5.025 25.769 1.00 85.50 257 SER A N 1
ATOM 1864 C CA . SER A 1 257 ? -65.348 6.064 25.052 1.00 85.50 257 SER A CA 1
ATOM 1865 C C . SER A 1 257 ? -64.551 7.369 25.033 1.00 85.50 257 SER A C 1
ATOM 1867 O O . SER A 1 257 ? -64.163 7.838 26.104 1.00 85.50 257 SER A O 1
ATOM 1869 N N . ALA A 1 258 ? -64.345 7.969 23.860 1.00 79.69 258 ALA A N 1
ATOM 1870 C CA . ALA A 1 258 ? -63.740 9.299 23.763 1.00 79.69 258 ALA A CA 1
ATOM 1871 C C . ALA A 1 258 ? -64.750 10.405 24.104 1.00 79.69 258 ALA A C 1
ATOM 1873 O O . ALA A 1 258 ? -65.961 10.240 23.919 1.00 79.69 258 ALA A O 1
ATOM 1874 N N . GLU A 1 259 ? -64.251 11.557 24.565 1.00 79.38 259 GLU A N 1
ATOM 1875 C CA . GLU A 1 259 ? -65.088 12.752 24.666 1.00 79.38 259 GLU A CA 1
ATOM 1876 C C . GLU A 1 259 ? -65.538 13.216 23.266 1.00 79.38 259 GLU A C 1
ATOM 1878 O O . GLU A 1 259 ? -64.752 13.167 22.314 1.00 79.38 259 GLU A O 1
ATOM 1883 N N . PRO A 1 260 ? -66.797 13.668 23.102 1.00 73.19 260 PRO A N 1
ATOM 1884 C CA . PRO A 1 260 ? -67.302 14.088 21.800 1.00 73.19 260 PRO A CA 1
ATOM 1885 C C . PRO A 1 260 ? -66.485 15.242 21.198 1.00 73.19 260 PRO A C 1
ATOM 1887 O O . PRO A 1 260 ? -66.438 16.329 21.769 1.00 73.19 260 PRO A O 1
ATOM 1890 N N . GLY A 1 261 ? -65.918 15.023 20.008 1.00 69.19 261 GLY A N 1
ATOM 1891 C CA . GLY A 1 261 ? -65.197 16.044 19.239 1.00 69.19 261 GLY A CA 1
ATOM 1892 C C . GLY A 1 261 ? -63.675 16.056 19.412 1.00 69.19 261 GLY A C 1
ATOM 1893 O O . GLY A 1 261 ? -63.036 16.918 18.817 1.00 69.19 261 GLY A O 1
ATOM 1894 N N . LEU A 1 262 ? -63.098 15.127 20.185 1.00 76.94 262 LEU A N 1
ATOM 1895 C CA . LEU A 1 262 ? -61.649 14.905 20.208 1.00 76.94 262 LEU A CA 1
ATOM 1896 C C . LEU A 1 262 ? -61.228 13.977 19.060 1.00 76.94 262 LEU A C 1
ATOM 1898 O O . LEU A 1 262 ? -61.741 12.863 18.943 1.00 76.94 262 LEU A O 1
ATOM 1902 N N . GLU A 1 263 ? -60.273 14.432 18.251 1.00 81.75 263 GLU A N 1
ATOM 1903 C CA . GLU A 1 263 ? -59.618 13.671 17.183 1.00 81.75 263 GLU A CA 1
ATOM 1904 C C . GLU A 1 263 ? -58.108 13.937 17.226 1.00 81.75 263 GLU A C 1
ATOM 1906 O O . GLU A 1 263 ? -57.692 15.054 17.531 1.00 81.75 263 GLU A O 1
ATOM 1911 N N . GLY A 1 264 ? -57.293 12.924 16.924 1.00 82.31 264 GLY A N 1
ATOM 1912 C CA . GLY A 1 264 ? -55.838 13.060 16.828 1.00 82.31 264 GLY A CA 1
ATOM 1913 C C . GLY A 1 264 ? -55.062 12.044 17.662 1.00 82.31 264 GLY A C 1
ATOM 1914 O O . GLY A 1 264 ? -55.632 11.229 18.388 1.00 82.31 264 GLY A O 1
ATOM 1915 N N . THR A 1 265 ? -53.736 12.077 17.525 1.00 85.88 265 THR A N 1
ATOM 1916 C CA . THR A 1 265 ? -52.821 11.170 18.228 1.00 85.88 265 THR A CA 1
ATOM 1917 C C . THR A 1 265 ? -51.795 11.962 19.022 1.00 85.88 265 THR A C 1
ATOM 1919 O O . THR A 1 265 ? -51.236 12.941 18.533 1.00 85.88 265 THR A O 1
ATOM 1922 N N . THR A 1 266 ? -51.527 11.529 20.245 1.00 85.44 266 THR A N 1
ATOM 1923 C CA . THR A 1 266 ? -50.624 12.194 21.175 1.00 85.44 266 THR A CA 1
ATOM 1924 C C . THR A 1 266 ? -49.677 11.171 21.776 1.00 85.44 266 THR A C 1
ATOM 1926 O O . THR A 1 266 ? -50.122 10.174 22.340 1.00 85.44 266 THR A O 1
ATOM 1929 N N . VAL A 1 267 ? -48.374 11.431 21.699 1.00 87.81 267 VAL A N 1
ATOM 1930 C CA . VAL A 1 267 ? -47.380 10.689 22.481 1.00 87.81 267 VAL A CA 1
ATOM 1931 C C . VAL A 1 267 ? -47.228 11.351 23.846 1.00 87.81 267 VAL A C 1
ATOM 1933 O O . VAL A 1 267 ? -47.234 12.581 23.948 1.00 87.81 267 VAL A O 1
ATOM 1936 N N . MET A 1 268 ? -47.123 10.550 24.903 1.00 86.81 268 MET A N 1
ATOM 1937 C CA . MET A 1 268 ? -47.049 11.030 26.276 1.00 86.81 268 MET A CA 1
ATOM 1938 C C . MET A 1 268 ? -45.965 10.327 27.086 1.00 86.81 268 MET A C 1
ATOM 1940 O O . MET A 1 268 ? -45.703 9.134 26.926 1.00 86.81 268 MET A O 1
ATOM 1944 N N . VAL A 1 269 ? -45.396 11.093 28.013 1.00 86.94 269 VAL A N 1
ATOM 1945 C CA . VAL A 1 269 ? -44.571 10.601 29.112 1.00 86.94 269 VAL A CA 1
ATOM 1946 C C . VAL A 1 269 ? -45.102 11.207 30.403 1.00 86.94 269 VAL A C 1
ATOM 1948 O O . VAL A 1 269 ? -45.337 12.414 30.484 1.00 86.94 269 VAL A O 1
ATOM 1951 N N . GLN A 1 270 ? -45.327 10.372 31.408 1.00 80.44 270 GLN A N 1
ATOM 1952 C CA . GLN A 1 270 ? -45.909 10.782 32.675 1.00 80.44 270 GLN A CA 1
ATOM 1953 C C . GLN A 1 270 ? -45.088 10.240 33.843 1.00 80.44 270 GLN A C 1
ATOM 1955 O O . GLN A 1 270 ? -44.808 9.047 33.943 1.00 80.44 270 GLN A O 1
ATOM 1960 N N . ALA A 1 271 ? -44.727 11.149 34.741 1.00 75.25 271 ALA A N 1
ATOM 1961 C CA . ALA A 1 271 ? -44.156 10.830 36.037 1.00 75.25 271 ALA A CA 1
ATOM 1962 C C . ALA A 1 271 ? -45.285 10.828 37.077 1.00 75.25 271 ALA A C 1
ATOM 1964 O O . ALA A 1 271 ? -45.923 11.860 37.304 1.00 75.25 271 ALA A O 1
ATOM 1965 N N . ASP A 1 272 ? -45.537 9.678 37.703 1.00 66.81 272 ASP A N 1
ATOM 1966 C CA . ASP A 1 272 ? -46.443 9.572 38.849 1.00 66.81 272 ASP A CA 1
ATOM 1967 C C . ASP A 1 272 ? -45.589 9.608 40.121 1.00 66.81 272 ASP A C 1
ATOM 1969 O O . ASP A 1 272 ? -44.684 8.784 40.276 1.00 66.81 272 ASP A O 1
ATOM 1973 N N . ALA A 1 273 ? -45.842 10.590 40.994 1.00 60.03 273 ALA A N 1
ATOM 1974 C CA . ALA A 1 273 ? -45.125 10.850 42.242 1.00 60.03 273 ALA A CA 1
ATOM 1975 C C . ALA A 1 273 ? -46.101 11.159 43.387 1.00 60.03 273 ALA A C 1
ATOM 1977 O O . ALA A 1 273 ? -47.062 11.911 43.212 1.00 60.03 273 ALA A O 1
ATOM 1978 N N . ASN A 1 274 ? -45.846 10.619 44.588 1.00 53.34 274 ASN A N 1
ATOM 1979 C CA . ASN A 1 274 ? -46.644 10.964 45.765 1.00 53.34 274 ASN A CA 1
ATOM 1980 C C . ASN A 1 274 ? -46.190 12.318 46.341 1.00 53.34 274 ASN A C 1
ATOM 1982 O O . ASN A 1 274 ? -45.000 12.585 46.502 1.00 53.34 274 ASN A O 1
ATOM 1986 N N . ALA A 1 275 ? -47.167 13.154 46.686 1.00 46.62 275 ALA A N 1
ATOM 1987 C CA . ALA A 1 275 ? -47.081 14.604 46.877 1.00 46.62 275 ALA A CA 1
ATOM 1988 C C . ALA A 1 275 ? -46.310 15.101 48.125 1.00 46.62 275 ALA A C 1
ATOM 1990 O O . ALA A 1 275 ? -46.575 16.204 48.606 1.00 46.62 275 ALA A O 1
ATOM 1991 N N . SER A 1 276 ? -45.394 14.315 48.697 1.00 50.47 276 SER A N 1
ATOM 1992 C CA . SER A 1 276 ? -44.678 14.687 49.930 1.00 50.47 276 SER A CA 1
ATOM 1993 C C . SER A 1 276 ? -43.160 14.471 49.906 1.00 50.47 276 SER A C 1
ATOM 1995 O O . SER A 1 276 ? -42.550 14.553 50.970 1.00 50.47 276 SER A O 1
ATOM 1997 N N . GLY A 1 277 ? -42.564 14.163 48.748 1.00 53.62 277 GLY A N 1
ATOM 1998 C CA . GLY A 1 277 ? -41.121 13.919 48.588 1.00 53.62 277 GLY A CA 1
ATOM 1999 C C . GLY A 1 277 ? -40.356 15.045 47.883 1.00 53.62 277 GLY A C 1
ATOM 2000 O O . GLY A 1 277 ? -40.956 16.011 47.404 1.00 53.62 277 GLY A O 1
ATOM 2001 N N . ASP A 1 278 ? -39.029 14.900 47.828 1.00 55.44 278 ASP A N 1
ATOM 2002 C CA . ASP A 1 278 ? -38.133 15.786 47.079 1.00 55.44 278 ASP A CA 1
ATOM 2003 C C . ASP A 1 278 ? -38.385 15.672 45.560 1.00 55.44 278 ASP A C 1
ATOM 2005 O O . ASP A 1 278 ? -38.713 14.587 45.069 1.00 55.44 278 ASP A O 1
ATOM 2009 N N . PRO A 1 279 ? -38.267 16.778 44.800 1.00 60.31 279 PRO A N 1
ATOM 2010 C CA . PRO A 1 279 ? -38.424 16.756 43.350 1.00 60.31 279 PRO A CA 1
ATOM 2011 C C . PRO A 1 279 ? -37.325 15.904 42.701 1.00 60.31 279 PRO A C 1
ATOM 2013 O O . PRO A 1 279 ? -36.164 15.973 43.101 1.00 60.31 279 PRO A O 1
ATOM 2016 N N . TRP A 1 280 ? -37.688 15.137 41.675 1.00 71.12 280 TRP A N 1
ATOM 2017 C CA . TRP A 1 280 ? -36.770 14.323 40.877 1.00 71.12 280 TRP A CA 1
ATOM 2018 C C . TRP A 1 280 ? -36.933 14.642 39.391 1.00 71.12 280 TRP A C 1
ATOM 2020 O O . TRP A 1 280 ? -37.960 15.176 38.949 1.00 71.12 280 TRP A O 1
ATOM 2030 N N . ARG A 1 281 ? -35.892 14.339 38.618 1.00 79.31 281 ARG A N 1
ATOM 2031 C CA . ARG A 1 281 ? -35.830 14.665 37.192 1.00 79.31 281 ARG A CA 1
ATOM 2032 C C . ARG A 1 281 ? -36.194 13.441 36.365 1.00 79.31 281 ARG A C 1
ATOM 2034 O O . ARG A 1 281 ? -35.632 12.377 36.589 1.00 79.31 281 ARG A O 1
ATOM 2041 N N . LEU A 1 282 ? -37.089 13.619 35.395 1.00 83.06 282 LEU A N 1
ATOM 2042 C CA . LEU A 1 282 ? -37.321 12.684 34.294 1.00 83.06 282 LEU A CA 1
ATOM 2043 C C . LEU A 1 282 ? -36.966 13.410 33.005 1.00 83.06 282 LEU A C 1
ATOM 2045 O O . LEU A 1 282 ? -37.608 14.407 32.673 1.00 83.06 282 LEU A O 1
ATOM 2049 N N . VAL A 1 283 ? -35.948 12.935 32.305 1.00 85.31 283 VAL A N 1
ATOM 2050 C CA . VAL A 1 283 ? -35.490 13.486 31.034 1.00 85.31 283 VAL A CA 1
ATOM 2051 C C . VAL A 1 283 ? -35.782 12.467 29.942 1.00 85.31 283 VAL A C 1
ATOM 2053 O O . VAL A 1 283 ? -35.534 11.276 30.113 1.00 85.31 283 VAL A O 1
ATOM 2056 N N . VAL A 1 284 ? -36.363 12.940 28.846 1.00 86.69 284 VAL A N 1
ATOM 2057 C CA . VAL A 1 284 ? -36.801 12.115 27.720 1.00 86.69 284 VAL A CA 1
ATOM 2058 C C . VAL A 1 284 ? -36.121 12.621 26.463 1.00 86.69 284 VAL A C 1
ATOM 2060 O O . VAL A 1 284 ? -36.129 13.825 26.204 1.00 86.69 284 VAL A O 1
ATOM 2063 N N . ASP A 1 285 ? -35.576 11.703 25.680 1.00 83.44 285 ASP A N 1
ATOM 2064 C CA . ASP A 1 285 ? -34.920 11.990 24.412 1.00 83.44 285 ASP A CA 1
ATOM 2065 C C . ASP A 1 285 ? -35.308 10.956 23.342 1.00 83.44 285 ASP A C 1
ATOM 2067 O O . ASP A 1 285 ? -35.964 9.952 23.645 1.00 83.44 285 ASP A O 1
ATOM 2071 N N . ALA A 1 286 ? -34.946 11.233 22.087 1.00 80.81 286 ALA A N 1
ATOM 2072 C CA . ALA A 1 286 ? -35.090 10.343 20.935 1.00 80.81 286 ALA A CA 1
ATOM 2073 C C . ALA A 1 286 ? -36.474 9.661 20.831 1.00 80.81 286 ALA A C 1
ATOM 2075 O O . ALA A 1 286 ? -36.587 8.452 20.618 1.00 80.81 286 ALA A O 1
ATOM 2076 N N . VAL A 1 287 ? -37.546 10.445 21.018 1.00 81.56 287 VAL A N 1
ATOM 2077 C CA . VAL A 1 287 ? -38.928 9.942 20.970 1.00 81.56 287 VAL A CA 1
ATOM 2078 C C . VAL A 1 287 ? -39.398 9.772 19.532 1.00 81.56 287 VAL A C 1
ATOM 2080 O O . VAL A 1 287 ? -39.647 10.761 18.830 1.00 81.56 287 VAL A O 1
ATOM 2083 N N . ASP A 1 288 ? -39.608 8.518 19.152 1.00 79.62 288 ASP A N 1
ATOM 2084 C CA . ASP A 1 288 ? -40.000 8.088 17.813 1.00 79.62 288 ASP A CA 1
ATOM 2085 C C . ASP A 1 288 ? -41.286 7.243 17.862 1.00 79.62 288 ASP A C 1
ATOM 2087 O O . ASP A 1 288 ? -41.464 6.392 18.737 1.00 79.62 288 ASP A O 1
ATOM 2091 N N . VAL A 1 289 ? -42.214 7.503 16.939 1.00 82.25 289 VAL A N 1
ATOM 2092 C CA . VAL A 1 289 ? -43.488 6.779 16.816 1.00 82.25 289 VAL A CA 1
ATOM 2093 C C . VAL A 1 289 ? -43.725 6.465 15.347 1.00 82.25 289 VAL A C 1
ATOM 2095 O O . VAL A 1 289 ? -43.881 7.375 14.537 1.00 82.25 289 VAL A O 1
ATOM 2098 N N . GLN A 1 290 ? -43.811 5.177 15.019 1.00 77.50 290 GLN A N 1
ATOM 2099 C CA . GLN A 1 290 ? -43.897 4.696 13.640 1.00 77.50 290 GLN A CA 1
ATOM 2100 C C . GLN A 1 290 ? -45.125 3.805 13.440 1.00 77.50 290 GLN A C 1
ATOM 2102 O O . GLN A 1 290 ? -45.390 2.907 14.244 1.00 77.50 290 GLN A O 1
ATOM 2107 N N . ALA A 1 291 ? -45.864 4.042 12.352 1.00 74.38 291 ALA A N 1
ATOM 2108 C CA . ALA A 1 291 ? -46.885 3.126 11.849 1.00 74.38 291 ALA A CA 1
ATOM 2109 C C . ALA A 1 291 ? -46.227 2.099 10.909 1.00 74.38 291 ALA A C 1
ATOM 2111 O O . ALA A 1 291 ? -45.497 2.487 10.002 1.00 74.38 291 ALA A O 1
ATOM 2112 N N . CYS A 1 292 ? -46.485 0.804 11.111 1.00 68.56 292 CYS A N 1
ATOM 2113 C CA . CYS A 1 292 ? -45.892 -0.275 10.310 1.00 68.56 292 CYS A CA 1
ATOM 2114 C C . CYS A 1 292 ? -46.921 -0.866 9.327 1.00 68.56 292 CYS A C 1
ATOM 2116 O O . CYS A 1 292 ? -47.993 -1.315 9.749 1.00 68.56 292 CYS A O 1
ATOM 2118 N N . SER A 1 293 ? -46.570 -0.962 8.040 1.00 55.72 293 SER A N 1
ATOM 2119 C CA . SER A 1 293 ? -47.321 -1.732 7.040 1.00 55.72 293 SER A CA 1
ATOM 2120 C C . SER A 1 293 ? -46.905 -3.212 7.079 1.00 55.72 293 SER A C 1
ATOM 2122 O O . SER A 1 293 ? -45.908 -3.633 6.499 1.00 55.72 293 SER A O 1
ATOM 2124 N N . ASP A 1 294 ? -47.658 -3.990 7.857 1.00 49.28 294 ASP A N 1
ATOM 2125 C CA . ASP A 1 294 ? -47.986 -5.405 7.626 1.00 49.28 294 ASP A CA 1
ATOM 2126 C C . ASP A 1 294 ? -46.908 -6.485 7.349 1.00 49.28 294 ASP A C 1
ATOM 2128 O O . ASP A 1 294 ? -47.321 -7.605 7.066 1.00 49.28 294 ASP A O 1
ATOM 2132 N N . LEU A 1 295 ? -45.601 -6.274 7.586 1.00 45.84 295 LEU A N 1
ATOM 2133 C CA . LEU A 1 295 ? -44.666 -7.291 8.155 1.00 45.84 295 LEU A CA 1
ATOM 2134 C C . LEU A 1 295 ? -43.190 -6.871 8.277 1.00 45.84 295 LEU A C 1
ATOM 2136 O O . LEU A 1 295 ? -42.440 -7.623 8.893 1.00 45.84 295 LEU A O 1
ATOM 2140 N N . GLU A 1 296 ? -42.771 -5.697 7.812 1.00 52.00 296 GLU A N 1
ATOM 2141 C CA . GLU A 1 296 ? -41.389 -5.218 7.969 1.00 52.00 296 GLU A CA 1
ATOM 2142 C C . GLU A 1 296 ? -41.418 -3.789 8.526 1.00 52.00 296 GLU A C 1
ATOM 2144 O O . GLU A 1 296 ? -41.831 -2.846 7.864 1.00 52.00 296 GLU A O 1
ATOM 2149 N N . CYS A 1 297 ? -41.070 -3.648 9.803 1.00 53.78 297 CYS A N 1
ATOM 2150 C CA . CYS A 1 297 ? -40.491 -2.413 10.318 1.00 53.78 297 CYS A CA 1
ATOM 2151 C C . CYS A 1 297 ? -39.017 -2.791 10.442 1.00 53.78 297 CYS A C 1
ATOM 2153 O O . CYS A 1 297 ? -38.737 -3.684 11.246 1.00 53.78 297 CYS A O 1
ATOM 2155 N N . ASP A 1 298 ? -38.178 -2.247 9.552 1.00 51.84 298 ASP A N 1
ATOM 2156 C CA . ASP A 1 298 ? -36.822 -2.714 9.235 1.00 51.84 298 ASP A CA 1
ATOM 2157 C C . ASP A 1 298 ? -36.097 -3.249 10.469 1.00 51.84 298 ASP A C 1
ATOM 2159 O O . ASP A 1 298 ? -36.011 -2.567 11.501 1.00 51.84 298 ASP A O 1
ATOM 2163 N N . ASP A 1 299 ? -35.598 -4.486 10.371 1.00 56.53 299 ASP A N 1
ATOM 2164 C CA . ASP A 1 299 ? -34.615 -4.955 11.337 1.00 56.53 299 ASP A CA 1
ATOM 2165 C C . ASP A 1 299 ? -33.512 -3.886 11.393 1.00 56.53 299 ASP A C 1
ATOM 2167 O O . ASP A 1 299 ? -33.056 -3.442 10.337 1.00 56.53 299 ASP A O 1
ATOM 2171 N N . PRO A 1 300 ? -33.127 -3.408 12.588 1.00 60.38 300 PRO A N 1
ATOM 2172 C CA . PRO A 1 300 ? -32.138 -2.353 12.697 1.00 60.38 300 PRO A CA 1
ATOM 2173 C C . PRO A 1 300 ? -30.873 -2.718 11.909 1.00 60.38 300 PRO A C 1
ATOM 2175 O O . PRO A 1 300 ? -30.212 -3.709 12.229 1.00 60.38 300 PRO A O 1
ATOM 2178 N N . LEU A 1 301 ? -30.556 -1.932 10.879 1.00 70.38 301 LEU A N 1
ATOM 2179 C CA . LEU A 1 301 ? -29.314 -2.063 10.130 1.00 70.38 301 LEU A CA 1
ATOM 2180 C C . LEU A 1 301 ? -28.185 -1.445 10.952 1.00 70.38 301 LEU A C 1
ATOM 2182 O O . LEU A 1 301 ? -28.393 -0.541 11.771 1.00 70.38 301 LEU A O 1
ATOM 2186 N N . THR A 1 302 ? -26.985 -1.972 10.762 1.00 75.25 302 THR A N 1
ATOM 2187 C CA . THR A 1 302 ? -25.782 -1.350 11.302 1.00 75.25 302 THR A CA 1
ATOM 2188 C C . THR A 1 302 ? -25.336 -0.277 10.321 1.00 75.25 302 THR A C 1
ATOM 2190 O O . THR A 1 302 ? -25.162 -0.561 9.142 1.00 75.25 302 THR A O 1
ATOM 2193 N N . TRP A 1 303 ? -25.171 0.939 10.822 1.00 80.00 303 TRP A N 1
ATOM 2194 C CA . TRP A 1 303 ? -24.699 2.097 10.083 1.00 80.00 303 TRP A CA 1
ATOM 2195 C C . TRP A 1 303 ? -23.330 2.507 10.607 1.00 80.00 303 TRP A C 1
ATOM 2197 O O . TRP A 1 303 ? -23.083 2.453 11.815 1.00 80.00 303 TRP A O 1
ATOM 2207 N N . PHE A 1 304 ? -22.475 2.956 9.705 1.00 84.75 304 PHE A N 1
ATOM 2208 C CA . PHE A 1 304 ? -21.073 3.277 9.929 1.00 84.75 304 PHE A CA 1
ATOM 2209 C C . PHE A 1 304 ? -20.856 4.765 9.643 1.00 84.75 304 PHE A C 1
ATOM 2211 O O . PHE A 1 304 ? -21.426 5.252 8.668 1.00 84.75 304 PHE A O 1
ATOM 2218 N N . PRO A 1 305 ? -20.162 5.520 10.512 1.00 87.31 305 PRO A N 1
ATOM 2219 C CA . PRO A 1 305 ? -19.913 6.941 10.287 1.00 87.31 305 PRO A CA 1
ATOM 2220 C C . PRO A 1 305 ? -19.100 7.148 9.004 1.00 87.31 305 PRO A C 1
ATOM 2222 O O . PRO A 1 305 ? -18.070 6.519 8.844 1.00 87.31 305 PRO A O 1
ATOM 2225 N N . ASP A 1 306 ? -19.565 8.044 8.139 1.00 88.19 306 ASP A N 1
ATOM 2226 C CA . ASP A 1 306 ? -18.923 8.462 6.885 1.00 88.19 306 ASP A CA 1
ATOM 2227 C C . ASP A 1 306 ? -18.406 9.895 7.099 1.00 88.19 306 ASP A C 1
ATOM 2229 O O . ASP A 1 306 ? -19.168 10.871 7.028 1.00 88.19 306 ASP A O 1
ATOM 2233 N N . LEU A 1 307 ? -17.150 10.010 7.546 1.00 83.38 307 LEU A N 1
ATOM 2234 C CA . LEU A 1 307 ? -16.579 11.276 8.027 1.00 83.38 307 LEU A CA 1
ATOM 2235 C C . LEU A 1 307 ? -16.155 12.207 6.884 1.00 83.38 307 LEU A C 1
ATOM 2237 O O . LEU A 1 307 ? -16.221 13.432 7.053 1.00 83.38 307 LEU A O 1
ATOM 2241 N N . ASP A 1 308 ? -15.768 11.655 5.739 1.00 82.06 308 ASP A N 1
ATOM 2242 C CA . ASP A 1 308 ? -15.324 12.395 4.558 1.00 82.06 308 ASP A CA 1
ATOM 2243 C C . ASP A 1 308 ? -16.400 12.521 3.456 1.00 82.06 308 ASP A C 1
ATOM 2245 O O . ASP A 1 308 ? -16.235 13.307 2.515 1.00 82.06 308 ASP A O 1
ATOM 2249 N N . MET A 1 309 ? -17.562 11.891 3.664 1.00 84.62 309 MET A N 1
ATOM 2250 C CA . MET A 1 309 ? -18.775 11.949 2.842 1.00 84.62 309 MET A CA 1
ATOM 2251 C C . MET A 1 309 ? -18.639 11.268 1.479 1.00 84.62 309 MET A C 1
ATOM 2253 O O . MET A 1 309 ? -19.195 11.751 0.479 1.00 84.62 309 MET A O 1
ATOM 2257 N N . ASP A 1 310 ? -17.899 10.168 1.414 1.00 80.44 310 ASP A N 1
ATOM 2258 C CA . ASP A 1 310 ? -17.581 9.478 0.170 1.00 80.44 310 ASP A CA 1
ATOM 2259 C C . ASP A 1 310 ? -18.511 8.294 -0.168 1.00 80.44 310 ASP A C 1
ATOM 2261 O O . ASP A 1 310 ? -18.475 7.795 -1.308 1.00 80.44 310 ASP A O 1
ATOM 2265 N N . GLY A 1 311 ? -19.386 7.918 0.776 1.00 85.12 311 GLY A N 1
ATOM 2266 C CA . GLY A 1 311 ? -20.345 6.819 0.678 1.00 85.12 311 GLY A CA 1
ATOM 2267 C C . GLY A 1 311 ? -19.960 5.531 1.419 1.00 85.12 311 GLY A C 1
ATOM 2268 O O . GLY A 1 311 ? -20.777 4.602 1.417 1.00 85.12 311 GLY A O 1
ATOM 2269 N N . HIS A 1 312 ? -18.783 5.471 2.041 1.00 84.12 312 HIS A N 1
ATOM 2270 C CA . HIS A 1 312 ? -18.266 4.370 2.856 1.00 84.12 312 HIS A CA 1
ATOM 2271 C C . HIS A 1 312 ? -18.038 4.851 4.304 1.00 84.12 312 HIS A C 1
ATOM 2273 O O . HIS A 1 312 ? -17.979 6.047 4.549 1.00 84.12 312 HIS A O 1
ATOM 2279 N N . GLY A 1 313 ? -18.045 3.958 5.302 1.00 82.00 313 GLY A N 1
ATOM 2280 C CA . GLY A 1 313 ? -17.829 4.387 6.690 1.00 82.00 313 GLY A CA 1
ATOM 2281 C C . GLY A 1 313 ? -17.071 3.419 7.599 1.00 82.00 313 GLY A C 1
ATOM 2282 O O . GLY A 1 313 ? -17.032 2.205 7.362 1.00 82.00 313 GLY A O 1
ATOM 2283 N N . ASP A 1 314 ? -16.525 3.970 8.690 1.00 78.00 314 ASP A N 1
ATOM 2284 C CA . ASP A 1 314 ? -15.685 3.284 9.678 1.00 78.00 314 ASP A CA 1
ATOM 2285 C C . ASP A 1 314 ? -16.468 2.202 10.430 1.00 78.00 314 ASP A C 1
ATOM 2287 O O . ASP A 1 314 ? -17.495 2.440 11.072 1.00 78.00 314 ASP A O 1
ATOM 2291 N N . VAL A 1 315 ? -15.912 0.995 10.501 1.00 75.62 315 VAL A N 1
ATOM 2292 C CA . VAL A 1 315 ? -16.415 -0.063 11.393 1.00 75.62 315 VAL A CA 1
ATOM 2293 C C . VAL A 1 315 ? -16.427 0.355 12.873 1.00 75.62 315 VAL A C 1
ATOM 2295 O O . VAL A 1 315 ? -17.170 -0.214 13.683 1.00 75.62 315 VAL A O 1
ATOM 2298 N N . ARG A 1 316 ? -15.597 1.326 13.268 1.00 70.62 316 ARG A N 1
ATOM 2299 C CA . ARG A 1 316 ? -15.537 1.884 14.621 1.00 70.62 316 ARG A CA 1
ATOM 2300 C C . ARG A 1 316 ? -16.588 2.976 14.776 1.00 70.62 316 ARG A C 1
ATOM 2302 O O . ARG A 1 316 ? -16.679 3.915 14.007 1.00 70.62 316 ARG A O 1
ATOM 2309 N N . GLY A 1 317 ? -17.366 2.886 15.851 1.00 70.12 317 GLY A N 1
ATOM 2310 C CA . GLY A 1 317 ? -18.461 3.833 16.080 1.00 70.12 317 GLY A CA 1
ATOM 2311 C C . GLY A 1 317 ? -19.750 3.465 15.349 1.00 70.12 317 GLY A C 1
ATOM 2312 O O . GLY A 1 317 ? -20.672 4.273 15.329 1.00 70.12 317 GLY A O 1
ATOM 2313 N N . ALA A 1 318 ? -19.838 2.238 14.825 1.00 77.88 318 ALA A N 1
ATOM 2314 C CA . ALA A 1 318 ? -21.057 1.694 14.255 1.00 77.88 318 ALA A CA 1
ATOM 2315 C C . ALA A 1 318 ? -22.251 1.822 15.215 1.00 77.88 318 ALA A C 1
ATOM 2317 O O . ALA A 1 318 ? -22.148 1.523 16.413 1.00 77.88 318 ALA A O 1
ATOM 2318 N N . ILE A 1 319 ? -23.397 2.226 14.676 1.00 73.94 319 ILE A N 1
ATOM 2319 C CA . ILE A 1 319 ? -24.653 2.332 15.416 1.00 73.94 319 ILE A CA 1
ATOM 2320 C C . ILE A 1 319 ? -25.751 1.547 14.723 1.00 73.94 319 ILE A C 1
ATOM 2322 O O . ILE A 1 319 ? -25.755 1.358 13.514 1.00 73.94 319 ILE A O 1
ATOM 2326 N N . THR A 1 320 ? -26.704 1.071 15.506 1.00 73.69 320 THR A N 1
ATOM 2327 C CA . THR A 1 320 ? -27.798 0.247 15.005 1.00 73.69 320 THR A CA 1
ATOM 2328 C C . THR A 1 320 ? -29.062 1.095 14.939 1.00 73.69 320 THR A C 1
ATOM 2330 O O . THR A 1 320 ? -29.528 1.588 15.967 1.00 73.69 320 THR A O 1
ATOM 2333 N N . ALA A 1 321 ? -29.607 1.293 13.738 1.00 60.84 321 ALA A N 1
ATOM 2334 C CA . ALA A 1 321 ? -30.793 2.115 13.504 1.00 60.84 321 ALA A CA 1
ATOM 2335 C C . ALA A 1 321 ? -31.627 1.567 12.336 1.00 60.84 321 ALA A C 1
ATOM 2337 O O . ALA A 1 321 ? -31.111 0.889 11.455 1.00 60.84 321 ALA A O 1
ATOM 2338 N N . CYS A 1 322 ? -32.928 1.862 12.300 1.00 71.88 322 CYS A N 1
ATOM 2339 C CA . CYS A 1 322 ? -33.792 1.431 11.190 1.00 71.88 322 CYS A CA 1
ATOM 2340 C C . CYS A 1 322 ? -33.521 2.209 9.886 1.00 71.88 322 CYS A C 1
ATOM 2342 O O . CYS A 1 322 ? -33.819 1.717 8.809 1.00 71.88 322 CYS A O 1
ATOM 2344 N N . THR A 1 323 ? -32.946 3.411 9.972 1.00 67.81 323 THR A N 1
ATOM 2345 C CA . THR A 1 323 ? -32.618 4.276 8.827 1.00 67.81 323 THR A CA 1
ATOM 2346 C C . THR A 1 323 ? -31.263 4.937 9.038 1.00 67.81 323 THR A C 1
ATOM 2348 O O . THR A 1 323 ? -30.935 5.230 10.188 1.00 67.81 323 THR A O 1
ATOM 2351 N N . ALA A 1 324 ? -30.547 5.243 7.950 1.00 68.75 324 ALA A N 1
ATOM 2352 C CA . ALA A 1 324 ? -29.251 5.921 7.962 1.00 68.75 324 ALA A CA 1
ATOM 2353 C C . ALA A 1 324 ? -29.284 7.217 8.793 1.00 68.75 324 ALA A C 1
ATOM 2355 O O . ALA A 1 324 ? -29.977 8.168 8.416 1.00 68.75 324 ALA A O 1
ATOM 2356 N N . PRO A 1 325 ? -28.572 7.279 9.930 1.00 78.25 325 PRO A N 1
ATOM 2357 C CA . PRO A 1 325 ? -28.320 8.525 10.646 1.00 78.25 325 PRO A CA 1
ATOM 2358 C C . PRO A 1 325 ? -27.548 9.515 9.757 1.00 78.25 325 PRO A C 1
ATOM 2360 O O . PRO A 1 325 ? -26.813 9.116 8.859 1.00 78.25 325 PRO A O 1
ATOM 2363 N N . SER A 1 326 ? -27.691 10.823 9.992 1.00 80.38 326 SER A N 1
ATOM 2364 C CA . SER A 1 326 ? -26.944 11.827 9.216 1.00 80.38 326 SER A CA 1
ATOM 2365 C C . SER A 1 326 ? -25.434 11.637 9.390 1.00 80.38 326 SER A C 1
ATOM 2367 O O . SER A 1 326 ? -24.959 11.632 10.524 1.00 80.38 326 SER A O 1
ATOM 2369 N N . GLY A 1 327 ? -24.695 11.550 8.280 1.00 80.50 327 GLY A N 1
ATOM 2370 C CA . GLY A 1 327 ? -23.252 11.277 8.287 1.00 80.50 327 GLY A CA 1
ATOM 2371 C C . GLY A 1 327 ? -22.905 9.814 8.572 1.00 80.50 327 GLY A C 1
ATOM 2372 O O . GLY A 1 327 ? -21.817 9.545 9.059 1.00 80.50 327 GLY A O 1
ATOM 2373 N N . TYR A 1 328 ? -23.845 8.889 8.356 1.00 84.81 328 TYR A N 1
ATOM 2374 C CA . TYR A 1 328 ? -23.609 7.452 8.434 1.00 84.81 328 TYR A CA 1
ATOM 2375 C C . TYR A 1 328 ? -24.131 6.756 7.173 1.00 84.81 328 TYR A C 1
ATOM 2377 O O . TYR A 1 328 ? -25.163 7.140 6.617 1.00 84.81 328 TYR A O 1
ATOM 2385 N N . VAL A 1 329 ? -23.458 5.684 6.773 1.00 88.88 329 VAL A N 1
ATOM 2386 C CA . VAL A 1 329 ? -23.767 4.853 5.605 1.00 88.88 329 VAL A CA 1
ATOM 2387 C C . VAL A 1 329 ? -23.807 3.374 5.989 1.00 88.88 329 VAL A C 1
ATOM 2389 O O . VAL A 1 329 ? -23.380 2.981 7.069 1.00 88.88 329 VAL A O 1
ATOM 2392 N N . GLU A 1 330 ? -24.415 2.536 5.152 1.00 84.88 330 GLU A N 1
ATOM 2393 C CA . GLU A 1 330 ? -24.510 1.088 5.416 1.00 84.88 330 GLU A CA 1
ATOM 2394 C C . GLU A 1 330 ? -23.195 0.363 5.086 1.00 84.88 330 GLU A C 1
ATOM 2396 O O . GLU A 1 330 ? -22.894 -0.693 5.642 1.00 84.88 330 GLU A O 1
ATOM 2401 N N . ALA A 1 331 ? -22.418 0.936 4.166 1.00 81.81 331 ALA A N 1
ATOM 2402 C CA . ALA A 1 331 ? -21.165 0.389 3.680 1.00 81.81 331 ALA A CA 1
ATOM 2403 C C . ALA A 1 331 ? -20.077 0.539 4.757 1.00 81.81 331 ALA A C 1
ATOM 2405 O O . ALA A 1 331 ? -19.734 1.644 5.156 1.00 81.81 331 ALA A O 1
ATOM 2406 N N . SER A 1 332 ? -19.583 -0.588 5.271 1.00 80.94 332 SER A N 1
ATOM 2407 C CA . SER A 1 332 ? -18.635 -0.654 6.396 1.00 80.94 332 SER A CA 1
ATOM 2408 C C . SER A 1 332 ? -17.186 -0.862 5.952 1.00 80.94 332 SER A C 1
ATOM 2410 O O . SER A 1 332 ? -16.393 -1.493 6.657 1.00 80.94 332 SER A O 1
ATOM 2412 N N . ASP A 1 333 ? -16.906 -0.554 4.698 1.00 76.62 333 ASP A N 1
ATOM 2413 C CA . ASP A 1 333 ? -15.721 -0.973 3.964 1.00 76.62 333 ASP A CA 1
ATOM 2414 C C . ASP A 1 333 ? -14.769 0.189 3.680 1.00 76.62 333 ASP A C 1
ATOM 2416 O O . ASP A 1 333 ? -13.839 0.007 2.898 1.00 76.62 333 ASP A O 1
ATOM 2420 N N . ASP A 1 334 ? -14.951 1.329 4.356 1.00 75.38 334 ASP A N 1
ATOM 2421 C CA . ASP A 1 334 ? -14.023 2.451 4.253 1.00 75.38 334 ASP A CA 1
ATOM 2422 C C . ASP A 1 334 ? -12.628 2.048 4.744 1.00 75.38 334 ASP A C 1
ATOM 2424 O O . ASP A 1 334 ? -12.438 1.388 5.774 1.00 75.38 334 ASP A O 1
ATOM 2428 N N . CYS A 1 335 ? -11.641 2.417 3.945 1.00 75.00 335 CYS A N 1
ATOM 2429 C CA . CYS A 1 335 ? -10.243 2.170 4.216 1.00 75.00 335 CYS A CA 1
ATOM 2430 C C . CYS A 1 335 ? -9.543 3.392 4.810 1.00 75.00 335 CYS A C 1
ATOM 2432 O O . CYS A 1 335 ? -8.471 3.223 5.406 1.00 75.00 335 CYS A O 1
ATOM 2434 N N . ASP A 1 336 ? -10.096 4.597 4.633 1.00 75.81 336 ASP A N 1
ATOM 2435 C CA . ASP A 1 336 ? -9.537 5.844 5.130 1.00 75.81 336 ASP A CA 1
ATOM 2436 C C . ASP A 1 336 ? -10.576 6.971 5.317 1.00 75.81 336 ASP A C 1
ATOM 2438 O O . ASP A 1 336 ? -10.578 7.911 4.539 1.00 75.81 336 ASP A O 1
ATOM 2442 N N . ASP A 1 337 ? -11.329 6.971 6.428 1.00 76.69 337 ASP A N 1
ATOM 2443 C CA . ASP A 1 337 ? -12.406 7.961 6.699 1.00 76.69 337 ASP A CA 1
ATOM 2444 C C . ASP A 1 337 ? -12.003 9.458 6.754 1.00 76.69 337 ASP A C 1
ATOM 2446 O O . ASP A 1 337 ? -12.814 10.320 7.091 1.00 76.69 337 ASP A O 1
ATOM 2450 N N . ASP A 1 338 ? -10.731 9.797 6.537 1.00 78.81 338 ASP A N 1
ATOM 2451 C CA . ASP A 1 338 ? -10.272 11.188 6.436 1.00 78.81 338 ASP A CA 1
ATOM 2452 C C . ASP A 1 338 ? -9.992 11.611 4.972 1.00 78.81 338 ASP A C 1
ATOM 2454 O O . ASP A 1 338 ? -9.664 12.782 4.740 1.00 78.81 338 ASP A O 1
ATOM 2458 N N . ASP A 1 339 ? -10.073 10.696 3.996 1.00 75.31 339 ASP A N 1
ATOM 2459 C CA . ASP A 1 339 ? -9.719 10.930 2.593 1.00 75.31 339 ASP A CA 1
ATOM 2460 C C . ASP A 1 339 ? -10.792 10.396 1.616 1.00 75.31 339 ASP A C 1
ATOM 2462 O O . ASP A 1 339 ? -10.737 9.231 1.210 1.00 75.31 339 ASP A O 1
ATOM 2466 N N . PRO A 1 340 ? -11.662 11.278 1.073 1.00 78.56 340 PRO A N 1
ATOM 2467 C CA . PRO A 1 340 ? -12.797 10.875 0.235 1.00 78.56 340 PRO A CA 1
ATOM 2468 C C . PRO A 1 340 ? -12.386 10.348 -1.150 1.00 78.56 340 PRO A C 1
ATOM 2470 O O . PRO A 1 340 ? -13.230 10.026 -2.002 1.00 78.56 340 PRO A O 1
ATOM 2473 N N . LEU A 1 341 ? -11.079 10.355 -1.438 1.00 79.44 341 LEU A N 1
ATOM 2474 C CA . LEU A 1 341 ? -10.496 9.754 -2.622 1.00 79.44 341 LEU A CA 1
ATOM 2475 C C . LEU A 1 341 ? -10.048 8.309 -2.389 1.00 79.44 341 LEU A C 1
ATOM 2477 O O . LEU A 1 341 ? -9.693 7.693 -3.383 1.00 79.44 341 LEU A O 1
ATOM 2481 N N . MET A 1 342 ? -10.046 7.752 -1.177 1.00 78.44 342 MET A N 1
ATOM 2482 C CA . MET A 1 342 ? -9.515 6.413 -0.889 1.00 78.44 342 MET A CA 1
ATOM 2483 C C . MET A 1 342 ? -10.616 5.435 -0.465 1.00 78.44 342 MET A C 1
ATOM 2485 O O . MET A 1 342 ? -10.893 5.284 0.717 1.00 78.44 342 MET A O 1
ATOM 2489 N N . ARG A 1 343 ? -11.199 4.703 -1.428 1.00 77.06 343 ARG A N 1
ATOM 2490 C CA . ARG A 1 343 ? -12.377 3.855 -1.152 1.00 77.06 343 ARG A CA 1
ATOM 2491 C C . ARG A 1 343 ? -12.484 2.580 -1.989 1.00 77.06 343 ARG A C 1
ATOM 2493 O O . ARG A 1 343 ? -11.808 2.458 -3.015 1.00 77.06 343 ARG A O 1
ATOM 2500 N N . PRO A 1 344 ? -13.332 1.612 -1.599 1.00 79.06 344 PRO A N 1
ATOM 2501 C CA . PRO A 1 344 ? -13.542 0.388 -2.370 1.00 79.06 344 PRO A CA 1
ATOM 2502 C C . PRO A 1 344 ? -14.247 0.588 -3.715 1.00 79.06 344 PRO A C 1
ATOM 2504 O O . PRO A 1 344 ? -14.974 1.554 -3.944 1.00 79.06 344 PRO A O 1
ATOM 2507 N N . GLY A 1 345 ? -14.069 -0.375 -4.627 1.00 73.25 345 GLY A N 1
ATOM 2508 C CA . GLY A 1 345 ? -14.893 -0.496 -5.836 1.00 73.25 345 GLY A CA 1
ATOM 2509 C C . GLY A 1 345 ? -14.736 0.620 -6.876 1.00 73.25 345 GLY A C 1
ATOM 2510 O O . GLY A 1 345 ? -15.609 0.772 -7.738 1.00 73.25 345 GLY A O 1
ATOM 2511 N N . VAL A 1 346 ? -13.648 1.397 -6.824 1.00 68.81 346 VAL A N 1
ATOM 2512 C CA . VAL A 1 346 ? -13.443 2.530 -7.741 1.00 68.81 346 VAL A CA 1
ATOM 2513 C C . VAL A 1 346 ? -12.811 2.137 -9.078 1.00 68.81 346 VAL A C 1
ATOM 2515 O O . VAL A 1 346 ? -12.939 2.877 -10.060 1.00 68.81 346 VAL A O 1
ATOM 2518 N N . ALA A 1 347 ? -12.186 0.960 -9.170 1.00 62.66 347 ALA A N 1
ATOM 2519 C CA . ALA A 1 347 ? -11.697 0.453 -10.447 1.00 62.66 347 ALA A CA 1
ATOM 2520 C C . ALA A 1 347 ? -12.830 0.397 -11.494 1.00 62.66 347 ALA A C 1
ATOM 2522 O O . ALA A 1 347 ? -13.926 -0.112 -11.225 1.00 62.66 347 ALA A O 1
ATOM 2523 N N . PRO A 1 348 ? -12.585 0.854 -12.737 1.00 53.62 348 PRO A N 1
ATOM 2524 C CA . PRO A 1 348 ? -13.534 0.664 -13.820 1.00 53.62 348 PRO A CA 1
ATOM 2525 C C . PRO A 1 348 ? -13.810 -0.834 -14.028 1.00 53.62 348 PRO A C 1
ATOM 2527 O O . PRO A 1 348 ? -12.904 -1.667 -13.981 1.00 53.62 348 PRO A O 1
ATOM 2530 N N . ARG A 1 349 ? -15.081 -1.181 -14.291 1.00 40.53 349 ARG A N 1
ATOM 2531 C CA . ARG A 1 349 ? -15.516 -2.561 -14.581 1.00 40.53 349 ARG A CA 1
ATOM 2532 C C . ARG A 1 349 ? -14.698 -3.132 -15.748 1.00 40.53 349 ARG A C 1
ATOM 2534 O O . ARG A 1 349 ? -14.989 -2.829 -16.903 1.00 40.53 349 ARG A O 1
ATOM 2541 N N . GLY A 1 350 ? -13.694 -3.947 -15.429 1.00 46.88 350 GLY A N 1
ATOM 2542 C CA . GLY A 1 350 ? -12.705 -4.458 -16.382 1.00 46.88 350 GLY A CA 1
ATOM 2543 C C . GLY A 1 350 ? -11.352 -4.820 -15.759 1.00 46.88 350 GLY A C 1
ATOM 2544 O O . GLY A 1 350 ? -10.671 -5.662 -16.332 1.00 46.88 350 GLY A O 1
ATOM 2545 N N . GLY A 1 351 ? -11.016 -4.271 -14.582 1.00 51.09 351 GLY A N 1
ATOM 2546 C CA . GLY A 1 351 ? -9.756 -4.557 -13.877 1.00 51.09 351 GLY A CA 1
ATOM 2547 C C . GLY A 1 351 ? -8.538 -3.857 -14.494 1.00 51.09 351 GLY A C 1
ATOM 2548 O O . GLY A 1 351 ? -8.644 -3.221 -15.545 1.00 51.09 351 GLY A O 1
ATOM 2549 N N . LEU A 1 352 ? -7.384 -3.953 -13.823 1.00 60.12 352 LEU A N 1
ATOM 2550 C CA . LEU A 1 352 ? -6.088 -3.643 -14.432 1.00 60.12 352 LEU A CA 1
ATOM 2551 C C . LEU A 1 352 ? -5.905 -4.530 -15.671 1.00 60.12 352 LEU A C 1
ATOM 2553 O O . LEU A 1 352 ? -6.095 -5.741 -15.618 1.00 60.12 352 LEU A O 1
ATOM 2557 N N . ASP A 1 353 ? -5.551 -3.917 -16.793 1.00 61.88 353 ASP A N 1
ATOM 2558 C CA . ASP A 1 353 ? -5.064 -4.640 -17.963 1.00 61.88 353 ASP A CA 1
ATOM 2559 C C . ASP A 1 353 ? -3.610 -5.022 -17.665 1.00 61.88 353 ASP A C 1
ATOM 2561 O O . ASP A 1 353 ? -2.755 -4.144 -17.525 1.00 61.88 353 ASP A O 1
ATOM 2565 N N . PHE A 1 354 ? -3.384 -6.314 -17.427 1.00 60.28 354 PHE A N 1
ATOM 2566 C CA . PHE A 1 354 ? -2.139 -6.842 -16.859 1.00 60.28 354 PHE A CA 1
ATOM 2567 C C . PHE A 1 354 ? -1.028 -7.067 -17.884 1.00 60.28 354 PHE A C 1
ATOM 2569 O O . PHE A 1 354 ? 0.080 -7.440 -17.506 1.00 60.28 354 PHE A O 1
ATOM 2576 N N . ASP A 1 355 ? -1.313 -6.784 -19.153 1.00 57.88 355 ASP A N 1
ATOM 2577 C CA . ASP A 1 355 ? -0.290 -6.523 -20.149 1.00 57.88 355 ASP A CA 1
ATOM 2578 C C . ASP A 1 355 ? -0.095 -5.000 -20.247 1.00 57.88 355 ASP A C 1
ATOM 2580 O O . ASP A 1 355 ? -1.082 -4.267 -20.408 1.00 57.88 355 ASP A O 1
ATOM 2584 N N . PRO A 1 356 ? 1.148 -4.477 -20.184 1.00 57.72 356 PRO A N 1
ATOM 2585 C CA . PRO A 1 356 ? 1.376 -3.080 -20.512 1.00 57.72 356 PRO A CA 1
ATOM 2586 C C . PRO A 1 356 ? 0.816 -2.837 -21.917 1.00 57.72 356 PRO A C 1
ATOM 2588 O O . PRO A 1 356 ? 1.029 -3.656 -22.823 1.00 57.72 356 PRO A O 1
ATOM 2591 N N . PRO A 1 357 ? 0.062 -1.746 -22.123 1.00 57.84 357 PRO A N 1
ATOM 2592 C CA . PRO A 1 357 ? -0.600 -1.531 -23.392 1.00 57.84 357 PRO A CA 1
ATOM 2593 C C . PRO A 1 357 ? 0.465 -1.531 -24.497 1.00 57.84 357 PRO A C 1
ATOM 2595 O O . PRO A 1 357 ? 1.436 -0.781 -24.435 1.00 57.84 357 PRO A O 1
ATOM 2598 N N . LEU A 1 358 ? 0.298 -2.367 -25.529 1.00 63.06 358 LEU A N 1
ATOM 2599 C CA . LEU A 1 358 ? 1.141 -2.340 -26.736 1.00 63.06 358 LEU A CA 1
ATOM 2600 C C . LEU A 1 358 ? 0.787 -1.111 -27.601 1.00 63.06 358 LEU A C 1
ATOM 2602 O O . LEU A 1 358 ? 0.452 -1.223 -28.785 1.00 63.06 358 LEU A O 1
ATOM 2606 N N . VAL A 1 359 ? 0.807 0.063 -26.970 1.00 65.88 359 VAL A N 1
ATOM 2607 C CA . VAL A 1 359 ? 0.603 1.398 -27.536 1.00 65.88 359 VAL A CA 1
ATOM 2608 C C . VAL A 1 359 ? 1.920 1.945 -28.077 1.00 65.88 359 VAL A C 1
ATOM 2610 O O . VAL A 1 359 ? 2.951 1.272 -28.055 1.00 65.88 359 VAL A O 1
ATOM 2613 N N . GLY A 1 360 ? 1.877 3.151 -28.633 1.00 75.44 360 GLY A N 1
ATOM 2614 C CA . GLY A 1 360 ? 3.042 3.756 -29.249 1.00 75.44 360 GLY A CA 1
ATOM 2615 C C . GLY A 1 360 ? 3.347 3.203 -30.641 1.00 75.44 360 GLY A C 1
ATOM 2616 O O . GLY A 1 360 ? 2.728 2.254 -31.150 1.00 75.44 360 GLY A O 1
ATOM 2617 N N . GLN A 1 361 ? 4.302 3.849 -31.297 1.00 82.88 361 GLN A N 1
ATOM 2618 C CA . GLN A 1 361 ? 4.668 3.565 -32.677 1.00 82.88 361 GLN A CA 1
ATOM 2619 C C . GLN A 1 361 ? 5.776 2.508 -32.734 1.00 82.88 361 GLN A C 1
ATOM 2621 O O . GLN A 1 361 ? 6.726 2.524 -31.955 1.00 82.88 361 GLN A O 1
ATOM 2626 N N . ILE A 1 362 ? 5.655 1.579 -33.686 1.00 84.94 362 ILE A N 1
ATOM 2627 C CA . ILE A 1 362 ? 6.634 0.509 -33.896 1.00 84.94 362 ILE A CA 1
ATOM 2628 C C . ILE A 1 362 ? 7.950 1.118 -34.403 1.00 84.94 362 ILE A C 1
ATOM 2630 O O . ILE A 1 362 ? 7.983 1.747 -35.466 1.00 84.94 362 ILE A O 1
ATOM 2634 N N . LEU A 1 363 ? 9.035 0.887 -33.661 1.00 79.62 363 LEU A N 1
ATOM 2635 C CA . LEU A 1 363 ? 10.410 1.221 -34.029 1.00 79.62 363 LEU A CA 1
ATOM 2636 C C . LEU A 1 363 ? 10.977 0.114 -34.929 1.00 79.62 363 LEU A C 1
ATOM 2638 O O . LEU A 1 363 ? 11.933 -0.591 -34.614 1.00 79.62 363 LEU A O 1
ATOM 2642 N N . GLY A 1 364 ? 10.306 -0.041 -36.067 1.00 67.50 364 GLY A N 1
ATOM 2643 C CA . GLY A 1 364 ? 10.574 -1.045 -37.077 1.00 67.50 364 GLY A CA 1
ATOM 2644 C C . GLY A 1 364 ? 10.070 -2.469 -36.757 1.00 67.50 364 GLY A C 1
ATOM 2645 O O . GLY A 1 364 ? 10.168 -2.986 -35.650 1.00 67.50 364 GLY A O 1
ATOM 2646 N N . ASP A 1 365 ? 9.654 -3.176 -37.808 1.00 70.50 365 ASP A N 1
ATOM 2647 C CA . ASP A 1 365 ? 9.182 -4.572 -37.786 1.00 70.50 365 ASP A CA 1
ATOM 2648 C C . ASP A 1 365 ? 10.264 -5.616 -37.436 1.00 70.50 365 ASP A C 1
ATOM 2650 O O . ASP A 1 365 ? 11.359 -5.588 -37.987 1.00 70.50 365 ASP A O 1
ATOM 2654 N N . VAL A 1 366 ? 9.978 -6.579 -36.567 1.00 70.75 366 VAL A N 1
ATOM 2655 C CA . VAL A 1 366 ? 10.914 -7.653 -36.162 1.00 70.75 366 VAL A CA 1
ATOM 2656 C C . VAL A 1 366 ? 10.906 -8.846 -37.124 1.00 70.75 366 VAL A C 1
ATOM 2658 O O . VAL A 1 366 ? 10.861 -10.000 -36.716 1.00 70.75 366 VAL A O 1
ATOM 2661 N N . GLU A 1 367 ? 10.928 -8.580 -38.431 1.00 80.69 367 GLU A N 1
ATOM 2662 C CA . GLU A 1 367 ? 11.088 -9.644 -39.422 1.00 80.69 367 GLU A CA 1
ATOM 2663 C C . GLU A 1 367 ? 12.568 -10.057 -39.509 1.00 80.69 367 GLU A C 1
ATOM 2665 O O . GLU A 1 367 ? 13.414 -9.198 -39.747 1.00 80.69 367 GLU A O 1
ATOM 2670 N N . PRO A 1 368 ? 12.919 -11.354 -39.427 1.00 79.88 368 PRO A N 1
ATOM 2671 C CA . PRO A 1 368 ? 14.316 -11.808 -39.446 1.00 79.88 368 PRO A CA 1
ATOM 2672 C C . PRO A 1 368 ? 15.148 -11.266 -40.614 1.00 79.88 368 PRO A C 1
ATOM 2674 O O . PRO A 1 368 ? 16.345 -11.047 -40.492 1.00 79.88 368 PRO A O 1
ATOM 2677 N N . THR A 1 369 ? 14.519 -11.039 -41.771 1.00 82.56 369 THR A N 1
ATOM 2678 C CA . THR A 1 369 ? 15.189 -10.537 -42.978 1.00 82.56 369 THR A CA 1
ATOM 2679 C C . THR A 1 369 ? 15.541 -9.052 -42.936 1.00 82.56 369 THR A C 1
ATOM 2681 O O . THR A 1 369 ? 16.252 -8.590 -43.826 1.00 82.56 369 THR A O 1
ATOM 2684 N N . SER A 1 370 ? 15.018 -8.292 -41.970 1.00 84.38 370 SER A N 1
ATOM 2685 C CA . SER A 1 370 ? 15.335 -6.870 -41.793 1.00 84.38 370 SER A CA 1
ATOM 2686 C C . SER A 1 370 ? 16.418 -6.612 -40.746 1.00 84.38 370 SER A C 1
ATOM 2688 O O . SER A 1 370 ? 16.679 -5.450 -40.440 1.00 84.38 370 SER A O 1
ATOM 2690 N N . TRP A 1 371 ? 17.010 -7.667 -40.187 1.00 89.50 371 TRP A N 1
ATOM 2691 C CA . TRP A 1 371 ? 18.039 -7.596 -39.158 1.00 89.50 371 TRP A CA 1
ATOM 2692 C C . TRP A 1 371 ? 19.302 -8.311 -39.631 1.00 89.50 371 TRP A C 1
ATOM 2694 O O . TRP A 1 371 ? 19.248 -9.394 -40.216 1.00 89.50 371 TRP A O 1
ATOM 2704 N N . ASP A 1 372 ? 20.442 -7.693 -39.362 1.00 87.69 372 ASP A N 1
ATOM 2705 C CA . ASP A 1 372 ? 21.756 -8.286 -39.528 1.00 87.69 372 ASP A CA 1
ATOM 2706 C C . ASP A 1 372 ? 22.189 -8.905 -38.200 1.00 87.69 372 ASP A C 1
ATOM 2708 O O . ASP A 1 372 ? 21.955 -8.339 -37.133 1.00 87.69 372 ASP A O 1
ATOM 2712 N N . VAL A 1 373 ? 22.850 -10.059 -38.252 1.00 86.00 373 VAL A N 1
ATOM 2713 C CA . VAL A 1 373 ? 23.413 -10.696 -37.060 1.00 86.00 373 VAL A CA 1
ATOM 2714 C C . VAL A 1 373 ? 24.893 -10.886 -37.218 1.00 86.00 373 VAL A C 1
ATOM 2716 O O . VAL A 1 373 ? 25.383 -11.322 -38.263 1.00 86.00 373 VAL A O 1
ATOM 2719 N N . TYR A 1 374 ? 25.601 -10.578 -36.146 1.00 83.75 374 TYR A N 1
ATOM 2720 C CA . TYR A 1 374 ? 27.016 -10.817 -36.063 1.00 83.75 374 TYR A CA 1
ATOM 2721 C C . TYR A 1 374 ? 27.416 -11.190 -34.644 1.00 83.75 374 TYR A C 1
ATOM 2723 O O . TYR A 1 374 ? 26.691 -11.012 -33.666 1.00 83.75 374 TYR A O 1
ATOM 2731 N N . VAL A 1 375 ? 28.591 -11.787 -34.594 1.00 77.31 375 VAL A N 1
ATOM 2732 C CA . VAL A 1 375 ? 29.257 -12.245 -33.392 1.00 77.31 375 VAL A CA 1
ATOM 2733 C C . VAL A 1 375 ? 30.537 -11.445 -33.295 1.00 77.31 375 VAL A C 1
ATOM 2735 O O . VAL A 1 375 ? 31.239 -11.306 -34.304 1.00 77.31 375 VAL A O 1
ATOM 2738 N N . ASP A 1 376 ? 30.867 -10.977 -32.105 1.00 67.25 376 ASP A N 1
ATOM 2739 C CA . ASP A 1 376 ? 32.212 -10.507 -31.813 1.00 67.25 376 ASP A CA 1
ATOM 2740 C C . ASP A 1 376 ? 32.724 -11.199 -30.544 1.00 67.25 376 ASP A C 1
ATOM 2742 O O . ASP A 1 376 ? 31.964 -11.528 -29.635 1.00 67.25 376 ASP A O 1
ATOM 2746 N N . GLY A 1 377 ? 33.995 -11.598 -30.602 1.00 63.25 377 GLY A N 1
ATOM 2747 C CA . GLY A 1 377 ? 34.567 -12.651 -29.759 1.00 63.25 377 GLY A CA 1
ATOM 2748 C C . GLY A 1 377 ? 34.834 -13.990 -30.471 1.00 63.25 377 GLY A C 1
ATOM 2749 O O . GLY A 1 377 ? 34.942 -14.083 -31.704 1.00 63.25 377 GLY A O 1
ATOM 2750 N N . HIS A 1 378 ? 35.031 -15.055 -29.691 1.00 54.28 378 HIS A N 1
ATOM 2751 C CA . HIS A 1 378 ? 35.609 -16.324 -30.140 1.00 54.28 378 HIS A CA 1
ATOM 2752 C C . HIS A 1 378 ? 34.671 -17.533 -29.999 1.00 54.28 378 HIS A C 1
ATOM 2754 O O . HIS A 1 378 ? 34.561 -18.145 -28.950 1.00 54.28 378 HIS A O 1
ATOM 2760 N N . GLY A 1 379 ? 34.177 -18.048 -31.132 1.00 54.88 379 GLY A N 1
ATOM 2761 C CA . GLY A 1 379 ? 33.568 -19.389 -31.199 1.00 54.88 379 GLY A CA 1
ATOM 2762 C C . GLY A 1 379 ? 32.046 -19.431 -31.072 1.00 54.88 379 GLY A C 1
ATOM 2763 O O . GLY A 1 379 ? 31.482 -20.524 -31.095 1.00 54.88 379 GLY A O 1
ATOM 2764 N N . SER A 1 380 ? 31.396 -18.272 -31.024 1.00 66.31 380 SER A N 1
ATOM 2765 C CA . SER A 1 380 ? 29.947 -18.157 -30.877 1.00 66.31 380 SER A CA 1
ATOM 2766 C C . SER A 1 380 ? 29.192 -18.339 -32.204 1.00 66.31 380 SER A C 1
ATOM 2768 O O . SER A 1 380 ? 29.684 -17.992 -33.283 1.00 66.31 380 SER A O 1
ATOM 2770 N N . MET A 1 381 ? 27.995 -18.928 -32.141 1.00 69.81 381 MET A N 1
ATOM 2771 C CA . MET A 1 381 ? 27.041 -18.968 -33.260 1.00 69.81 381 MET A CA 1
ATOM 2772 C C . MET A 1 381 ? 25.925 -17.965 -33.011 1.00 69.81 381 MET A C 1
ATOM 2774 O O . MET A 1 381 ? 25.546 -17.757 -31.864 1.00 69.81 381 MET A O 1
ATOM 2778 N N . ALA A 1 382 ? 25.371 -17.409 -34.086 1.00 76.25 382 ALA A N 1
ATOM 2779 C CA . ALA A 1 382 ? 24.203 -16.549 -34.023 1.00 76.25 382 ALA A CA 1
ATOM 2780 C C . ALA A 1 382 ? 23.377 -16.683 -35.309 1.00 76.25 382 ALA A C 1
ATOM 2782 O O . ALA A 1 382 ? 23.915 -16.516 -36.406 1.00 76.25 382 ALA A O 1
ATOM 2783 N N . ASN A 1 383 ? 22.093 -17.019 -35.189 1.00 81.31 383 ASN A N 1
ATOM 2784 C CA . ASN A 1 383 ? 21.167 -17.122 -36.316 1.00 81.31 383 ASN A CA 1
ATOM 2785 C C . ASN A 1 383 ? 19.831 -16.467 -35.964 1.00 81.31 383 ASN A C 1
ATOM 2787 O O . ASN A 1 383 ? 19.354 -16.608 -34.843 1.00 81.31 383 ASN A O 1
ATOM 2791 N N . LEU A 1 384 ? 19.203 -15.819 -36.950 1.00 81.94 384 LEU A N 1
ATOM 2792 C CA . LEU A 1 384 ? 17.802 -15.414 -36.849 1.00 81.94 384 LEU A CA 1
ATOM 2793 C C . LEU A 1 384 ? 16.910 -16.404 -37.569 1.00 81.94 384 LEU A C 1
ATOM 2795 O O . LEU A 1 384 ? 17.221 -16.856 -38.679 1.00 81.94 384 LEU A O 1
ATOM 2799 N N . SER A 1 385 ? 15.754 -16.664 -36.980 1.00 82.88 385 SER A N 1
ATOM 2800 C CA . SER A 1 385 ? 14.707 -17.431 -37.631 1.00 82.88 385 SER A CA 1
ATOM 2801 C C . SER A 1 385 ? 13.339 -16.775 -37.462 1.00 82.88 385 SER A C 1
ATOM 2803 O O . SER A 1 385 ? 13.097 -15.990 -36.546 1.00 82.88 385 SER A O 1
ATOM 2805 N N . ALA A 1 386 ? 12.450 -17.055 -38.420 1.00 70.38 386 ALA A N 1
ATOM 2806 C CA . ALA A 1 386 ? 11.047 -16.689 -38.296 1.00 70.38 386 ALA A CA 1
ATOM 2807 C C . ALA A 1 386 ? 10.404 -17.687 -37.333 1.00 70.38 386 ALA A C 1
ATOM 2809 O O . ALA A 1 386 ? 10.245 -18.862 -37.667 1.00 70.38 386 ALA A O 1
ATOM 2810 N N . GLY A 1 387 ? 10.064 -17.204 -36.152 1.00 66.06 387 GLY A N 1
ATOM 2811 C CA . GLY A 1 387 ? 9.668 -17.991 -34.995 1.00 66.06 387 GLY A CA 1
ATOM 2812 C C . GLY A 1 387 ? 9.672 -17.077 -33.774 1.00 66.06 387 GLY A C 1
ATOM 2813 O O . GLY A 1 387 ? 10.230 -15.983 -33.847 1.00 66.06 387 GLY A O 1
ATOM 2814 N N . GLY A 1 388 ? 9.013 -17.492 -32.694 1.00 62.56 388 GLY A N 1
ATOM 2815 C CA . GLY A 1 388 ? 9.365 -16.971 -31.375 1.00 62.56 388 GLY A CA 1
ATOM 2816 C C . GLY A 1 388 ? 8.217 -16.438 -30.560 1.00 62.56 388 GLY A C 1
ATOM 2817 O O . GLY A 1 388 ? 7.395 -15.680 -31.068 1.00 62.56 388 GLY A O 1
ATOM 2818 N N . GLY A 1 389 ? 8.166 -16.809 -29.283 1.00 66.94 389 GLY A N 1
ATOM 2819 C CA . GLY A 1 389 ? 7.026 -16.652 -28.369 1.00 66.94 389 GLY A CA 1
ATOM 2820 C C . GLY A 1 389 ? 6.444 -15.238 -28.210 1.00 66.94 389 GLY A C 1
ATOM 2821 O O . GLY A 1 389 ? 5.354 -15.101 -27.665 1.00 66.94 389 GLY A O 1
ATOM 2822 N N . CYS A 1 390 ? 7.110 -14.205 -28.736 1.00 83.06 390 CYS A N 1
ATOM 2823 C CA . CYS A 1 390 ? 6.693 -12.800 -28.722 1.00 83.06 390 CYS A CA 1
ATOM 2824 C C . CYS A 1 390 ? 6.105 -12.269 -30.045 1.00 83.06 390 CYS A C 1
ATOM 2826 O O . CYS A 1 390 ? 5.980 -11.056 -30.224 1.00 83.06 390 CYS A O 1
ATOM 2828 N N . ALA A 1 391 ? 5.752 -13.153 -30.985 1.00 80.75 391 ALA A N 1
ATOM 2829 C CA . ALA A 1 391 ? 5.182 -12.795 -32.291 1.00 80.75 391 ALA A CA 1
ATOM 2830 C C . ALA A 1 391 ? 6.100 -11.917 -33.175 1.00 80.75 391 ALA A C 1
ATOM 2832 O O . ALA A 1 391 ? 5.622 -11.036 -33.895 1.00 80.75 391 ALA A O 1
ATOM 2833 N N . GLY A 1 392 ? 7.409 -12.182 -33.145 1.00 83.88 392 GLY A N 1
ATOM 2834 C CA . GLY A 1 392 ? 8.404 -11.497 -33.972 1.00 83.88 392 GLY A CA 1
ATOM 2835 C C . GLY A 1 392 ? 9.472 -12.426 -34.547 1.00 83.88 392 GLY A C 1
ATOM 2836 O O . GLY A 1 392 ? 9.202 -13.123 -35.529 1.00 83.88 392 GLY A O 1
ATOM 2837 N N . MET A 1 393 ? 10.672 -12.410 -33.962 1.00 89.50 393 MET A N 1
ATOM 2838 C CA . MET A 1 393 ? 11.818 -13.222 -34.398 1.00 89.50 393 MET A CA 1
ATOM 2839 C C . MET A 1 393 ? 12.505 -13.934 -33.236 1.00 89.50 393 MET A C 1
ATOM 2841 O O . MET A 1 393 ? 12.510 -13.420 -32.121 1.00 89.50 393 MET A O 1
ATOM 2845 N N . ASP A 1 394 ? 13.158 -15.054 -33.533 1.00 89.56 394 ASP A N 1
ATOM 2846 C CA . ASP A 1 394 ? 14.047 -15.759 -32.610 1.00 89.56 394 ASP A CA 1
ATOM 2847 C C . ASP A 1 394 ? 15.504 -15.473 -32.960 1.00 89.56 394 ASP A C 1
ATOM 2849 O O . ASP A 1 394 ? 15.907 -15.619 -34.120 1.00 89.56 394 ASP A O 1
ATOM 2853 N N . LEU A 1 395 ? 16.286 -15.096 -31.948 1.00 88.69 395 LEU A N 1
ATOM 2854 C CA . LEU A 1 395 ? 17.739 -15.030 -31.982 1.00 88.69 395 LEU A CA 1
ATOM 2855 C C . LEU A 1 395 ? 18.301 -16.262 -31.273 1.00 88.69 395 LEU A C 1
ATOM 2857 O O . LEU A 1 395 ? 18.368 -16.306 -30.047 1.00 88.69 395 LEU A O 1
ATOM 2861 N N . ASP A 1 396 ? 18.719 -17.247 -32.063 1.00 87.00 396 ASP A N 1
ATOM 2862 C CA . ASP A 1 396 ? 19.434 -18.423 -31.575 1.00 87.00 396 ASP A CA 1
ATOM 2863 C C . ASP A 1 396 ? 20.919 -18.086 -31.447 1.00 87.00 396 ASP A C 1
ATOM 2865 O O . ASP A 1 396 ? 21.553 -17.685 -32.431 1.00 87.00 396 ASP A O 1
ATOM 2869 N N . TYR A 1 397 ? 21.498 -18.302 -30.271 1.00 83.19 397 TYR A N 1
ATOM 2870 C CA . TYR A 1 397 ? 22.904 -18.028 -29.999 1.00 83.19 397 TYR A CA 1
ATOM 2871 C C . TYR A 1 397 ? 23.599 -19.179 -29.282 1.00 83.19 397 TYR A C 1
ATOM 2873 O O . TYR A 1 397 ? 22.991 -20.043 -28.658 1.00 83.19 397 TYR A O 1
ATOM 2881 N N . SER A 1 398 ? 24.924 -19.191 -29.369 1.00 78.38 398 SER A N 1
ATOM 2882 C CA . SER A 1 398 ? 25.771 -19.971 -28.475 1.00 78.38 398 SER A CA 1
ATOM 2883 C C . SER A 1 398 ? 26.959 -19.122 -28.087 1.00 78.38 398 SER A C 1
ATOM 2885 O O . SER A 1 398 ? 27.654 -18.671 -28.989 1.00 78.38 398 SER A O 1
ATOM 2887 N N . LEU A 1 399 ? 27.185 -18.923 -26.789 1.00 74.50 399 LEU A N 1
ATOM 2888 C CA . LEU A 1 399 ? 28.372 -18.251 -26.258 1.00 74.50 399 LEU A CA 1
ATOM 2889 C C . LEU A 1 399 ? 29.357 -19.307 -25.747 1.00 74.50 399 LEU A C 1
ATOM 2891 O O . LEU A 1 399 ? 28.957 -20.291 -25.112 1.00 74.50 399 LEU A O 1
ATOM 2895 N N . VAL A 1 400 ? 30.643 -19.152 -26.062 1.00 64.44 400 VAL A N 1
ATOM 2896 C CA . VAL A 1 400 ? 31.692 -20.074 -25.614 1.00 64.44 400 VAL A CA 1
ATOM 2897 C C . VAL A 1 400 ? 32.481 -19.402 -24.498 1.00 64.44 400 VAL A C 1
ATOM 2899 O O . VAL A 1 400 ? 32.984 -18.307 -24.671 1.00 64.44 400 VAL A O 1
ATOM 2902 N N . ALA A 1 401 ? 32.654 -20.079 -23.361 1.00 56.91 401 ALA A N 1
ATOM 2903 C CA . ALA A 1 401 ? 33.454 -19.536 -22.267 1.00 56.91 401 ALA A CA 1
ATOM 2904 C C . ALA A 1 401 ? 34.883 -19.171 -22.737 1.00 56.91 401 ALA A C 1
ATOM 2906 O O . ALA A 1 401 ? 35.665 -20.042 -23.146 1.00 56.91 401 ALA A O 1
ATOM 2907 N N . GLY A 1 402 ? 35.222 -17.883 -22.650 1.00 54.41 402 GLY A N 1
ATOM 2908 C CA . GLY A 1 402 ? 36.487 -17.299 -23.090 1.00 54.41 402 GLY A CA 1
ATOM 2909 C C . GLY A 1 402 ? 37.037 -16.270 -22.090 1.00 54.41 402 GLY A C 1
ATOM 2910 O O . GLY A 1 402 ? 36.352 -15.880 -21.152 1.00 54.41 402 GLY A O 1
ATOM 2911 N N . PRO A 1 403 ? 38.313 -15.857 -22.220 1.00 51.19 403 PRO A N 1
ATOM 2912 C CA . PRO A 1 403 ? 38.915 -14.830 -21.364 1.00 51.19 403 PRO A CA 1
ATOM 2913 C C . PRO A 1 403 ? 38.513 -13.389 -21.737 1.00 51.19 403 PRO A C 1
ATOM 2915 O O . PRO A 1 403 ? 38.949 -12.463 -21.055 1.00 51.19 403 PRO A O 1
ATOM 2918 N N . GLU A 1 404 ? 37.764 -13.207 -22.826 1.00 54.97 404 GLU A N 1
ATOM 2919 C CA . GLU A 1 404 ? 37.239 -11.932 -23.331 1.00 54.97 404 GLU A CA 1
ATOM 2920 C C . GLU A 1 404 ? 35.704 -12.017 -23.372 1.00 54.97 404 GLU A C 1
ATOM 2922 O O . GLU A 1 404 ? 35.163 -13.123 -23.416 1.00 54.97 404 GLU A O 1
ATOM 2927 N N . ASP A 1 405 ? 35.022 -10.870 -23.331 1.00 59.34 405 ASP A N 1
ATOM 2928 C CA . ASP A 1 405 ? 33.559 -10.803 -23.366 1.00 59.34 405 ASP A CA 1
ATOM 2929 C C . ASP A 1 405 ? 33.059 -11.230 -24.760 1.00 59.34 405 ASP A C 1
ATOM 2931 O O . ASP A 1 405 ? 33.232 -10.503 -25.739 1.00 59.34 405 ASP A O 1
ATOM 2935 N N . ASP A 1 406 ? 32.467 -12.421 -24.864 1.00 61.69 406 ASP A N 1
ATOM 2936 C CA . ASP A 1 406 ? 31.824 -12.893 -26.094 1.00 61.69 406 ASP A CA 1
ATOM 2937 C C . ASP A 1 406 ? 30.403 -12.325 -26.192 1.00 61.69 406 ASP A C 1
ATOM 2939 O O . ASP A 1 406 ? 29.633 -12.372 -25.227 1.00 61.69 406 ASP A O 1
ATOM 2943 N N . TRP A 1 407 ? 30.030 -11.840 -27.380 1.00 77.19 407 TRP A N 1
ATOM 2944 C CA . TRP A 1 407 ? 28.703 -11.283 -27.622 1.00 77.19 407 TRP A CA 1
ATOM 2945 C C . TRP A 1 407 ? 28.075 -11.732 -28.936 1.00 77.19 407 TRP A C 1
ATOM 2947 O O . TRP A 1 407 ? 28.729 -11.917 -29.968 1.00 77.19 407 TRP A O 1
ATOM 2957 N N . VAL A 1 408 ? 26.751 -11.865 -28.889 1.00 84.31 408 VAL A N 1
ATOM 2958 C CA . VAL A 1 408 ? 25.895 -11.998 -30.065 1.00 84.31 408 VAL A CA 1
ATOM 2959 C C . VAL A 1 408 ? 25.039 -10.752 -30.180 1.00 84.31 408 VAL A C 1
ATOM 2961 O O . VAL A 1 408 ? 24.384 -10.372 -29.214 1.00 84.31 408 VAL A O 1
ATOM 2964 N N . VAL A 1 409 ? 25.023 -10.124 -31.357 1.00 86.62 409 VAL A N 1
ATOM 2965 C CA . VAL A 1 409 ? 24.191 -8.946 -31.617 1.00 86.62 409 VAL A CA 1
ATOM 2966 C C . VAL A 1 409 ? 23.315 -9.151 -32.842 1.00 86.62 409 VAL A C 1
ATOM 2968 O O . VAL A 1 409 ? 23.789 -9.521 -33.919 1.00 86.62 409 VAL A O 1
ATOM 2971 N N . ALA A 1 410 ? 22.033 -8.837 -32.669 1.00 89.38 410 ALA A N 1
ATOM 2972 C CA . ALA A 1 410 ? 21.111 -8.542 -33.749 1.00 89.38 410 ALA A CA 1
ATOM 2973 C C . ALA A 1 410 ? 21.016 -7.025 -33.922 1.00 89.38 410 ALA A C 1
ATOM 2975 O O . ALA A 1 410 ? 20.609 -6.305 -33.012 1.00 89.38 410 ALA A O 1
ATOM 2976 N N . ARG A 1 411 ? 21.382 -6.536 -35.103 1.00 91.44 411 ARG A N 1
ATOM 2977 C CA . ARG A 1 411 ? 21.375 -5.121 -35.465 1.00 91.44 411 ARG A CA 1
ATOM 2978 C C . ARG A 1 411 ? 20.356 -4.855 -36.552 1.00 91.44 411 ARG A C 1
ATOM 2980 O O . ARG A 1 411 ? 20.215 -5.620 -37.503 1.00 91.44 411 ARG A O 1
ATOM 2987 N N . ARG A 1 412 ? 19.718 -3.697 -36.466 1.00 91.25 412 ARG A N 1
ATOM 2988 C CA . ARG A 1 412 ? 18.878 -3.171 -37.526 1.00 91.25 412 ARG A CA 1
ATOM 2989 C C . ARG A 1 412 ? 19.209 -1.730 -37.844 1.00 91.25 412 ARG A C 1
ATOM 2991 O O . ARG A 1 412 ? 19.134 -0.864 -36.978 1.00 91.25 412 ARG A O 1
ATOM 2998 N N . GLU A 1 413 ? 19.420 -1.480 -39.129 1.00 92.19 413 GLU A N 1
ATOM 2999 C CA . GLU A 1 413 ? 19.436 -0.136 -39.694 1.00 92.19 413 GLU A CA 1
ATOM 3000 C C . GLU A 1 413 ? 18.011 0.414 -39.850 1.00 92.19 413 GLU A C 1
ATOM 3002 O O . GLU A 1 413 ? 17.092 -0.254 -40.340 1.00 92.19 413 GLU A O 1
ATOM 3007 N N . LEU A 1 414 ? 17.840 1.669 -39.461 1.00 90.81 414 LEU A N 1
ATOM 3008 C CA . LEU A 1 414 ? 16.608 2.434 -39.534 1.00 90.81 414 LEU A CA 1
ATOM 3009 C C . LEU A 1 414 ? 16.802 3.608 -40.506 1.00 90.81 414 LEU A C 1
ATOM 3011 O O . LEU A 1 414 ? 17.896 4.171 -40.609 1.00 90.81 414 LEU A O 1
ATOM 3015 N N . PRO A 1 415 ? 15.752 4.042 -41.227 1.00 90.56 415 PRO A N 1
ATOM 3016 C CA . PRO A 1 415 ? 15.774 5.394 -41.772 1.00 90.56 415 PRO A CA 1
ATOM 3017 C C . PRO A 1 415 ? 15.956 6.398 -40.615 1.00 90.56 415 PRO A C 1
ATOM 3019 O O . PRO A 1 415 ? 15.504 6.097 -39.510 1.00 90.56 415 PRO A O 1
ATOM 3022 N N . PRO A 1 416 ? 16.553 7.584 -40.851 1.00 91.44 416 PRO A N 1
ATOM 3023 C CA . PRO A 1 416 ? 16.610 8.655 -39.856 1.00 91.44 416 PRO A CA 1
ATOM 3024 C C . PRO A 1 416 ? 15.258 8.846 -39.163 1.00 91.44 416 PRO A C 1
ATOM 3026 O O . PRO A 1 416 ? 14.283 9.242 -39.809 1.00 91.44 416 PRO A O 1
ATOM 3029 N N . THR A 1 417 ? 15.198 8.491 -37.882 1.00 91.56 417 THR A N 1
ATOM 3030 C CA . THR A 1 417 ? 13.969 8.442 -37.089 1.00 91.56 417 THR A CA 1
ATOM 3031 C C . THR A 1 417 ? 14.104 9.384 -35.902 1.00 91.56 417 THR A C 1
ATOM 3033 O O . THR A 1 417 ? 15.050 9.281 -35.125 1.00 91.56 417 THR A O 1
ATOM 3036 N N . ASP A 1 418 ? 13.150 10.302 -35.777 1.00 91.25 418 ASP A N 1
ATOM 3037 C CA . ASP A 1 418 ? 13.072 11.244 -34.664 1.00 91.25 418 ASP A CA 1
ATOM 3038 C C . ASP A 1 418 ? 12.312 10.602 -33.499 1.00 91.25 418 ASP A C 1
ATOM 3040 O O . ASP A 1 418 ? 11.112 10.343 -33.601 1.00 91.25 418 ASP A O 1
ATOM 3044 N N . LEU A 1 419 ? 13.035 10.329 -32.413 1.00 89.50 419 LEU A N 1
ATOM 3045 C CA . LEU A 1 419 ? 12.524 9.841 -31.133 1.00 89.50 419 LEU A CA 1
ATOM 3046 C C . LEU A 1 419 ? 12.619 10.908 -30.034 1.00 89.50 419 LEU A C 1
ATOM 3048 O O . LEU A 1 419 ? 12.453 10.590 -28.861 1.00 89.50 419 LEU A O 1
ATOM 3052 N N . GLY A 1 420 ? 12.865 12.177 -30.377 1.00 87.75 420 GLY A N 1
ATOM 3053 C CA . GLY A 1 420 ? 13.041 13.254 -29.399 1.00 87.75 420 GLY A CA 1
ATOM 3054 C C . GLY A 1 420 ? 11.790 13.589 -28.577 1.00 87.75 420 GLY A C 1
ATOM 3055 O O . GLY A 1 420 ? 11.892 14.328 -27.604 1.00 87.75 420 GLY A O 1
ATOM 3056 N N . GLY A 1 421 ? 10.621 13.074 -28.970 1.00 87.12 421 GLY A N 1
ATOM 3057 C CA . GLY A 1 421 ? 9.368 13.188 -28.217 1.00 87.12 421 GLY A CA 1
ATOM 3058 C C . GLY A 1 421 ? 8.911 11.893 -27.545 1.00 87.12 421 GLY A C 1
ATOM 3059 O O . GLY A 1 421 ? 7.759 11.836 -27.137 1.00 87.12 421 GLY A O 1
ATOM 3060 N N . ALA A 1 422 ? 9.743 10.849 -27.514 1.00 89.62 422 ALA A N 1
ATOM 3061 C CA . ALA A 1 422 ? 9.436 9.594 -26.835 1.00 89.62 422 ALA A CA 1
ATOM 3062 C C . ALA A 1 422 ? 10.016 9.587 -25.416 1.00 89.62 422 ALA A C 1
ATOM 3064 O O . ALA A 1 422 ? 11.164 9.982 -25.218 1.00 89.62 422 ALA A O 1
ATOM 3065 N N . ASP A 1 423 ? 9.257 9.042 -24.467 1.00 89.19 423 ASP A N 1
ATOM 3066 C CA . ASP A 1 423 ? 9.668 8.936 -23.062 1.00 89.19 423 ASP A CA 1
ATOM 3067 C C . ASP A 1 423 ? 10.131 7.510 -22.726 1.00 89.19 423 ASP A C 1
ATOM 3069 O O . ASP A 1 423 ? 11.009 7.304 -21.883 1.00 89.19 423 ASP A O 1
ATOM 3073 N N . PHE A 1 424 ? 9.588 6.515 -23.438 1.00 89.69 424 PHE A N 1
ATOM 3074 C CA . PHE A 1 424 ? 9.816 5.094 -23.197 1.00 89.69 424 PHE A CA 1
ATOM 3075 C C . PHE A 1 424 ? 10.093 4.305 -24.478 1.00 89.69 424 PHE A C 1
ATOM 3077 O O . PHE A 1 424 ? 9.488 4.544 -25.525 1.00 89.69 424 PHE A O 1
ATOM 3084 N N . LEU A 1 425 ? 10.954 3.297 -24.356 1.00 89.81 425 LEU A N 1
ATOM 3085 C CA . LEU A 1 425 ? 11.158 2.221 -25.318 1.00 89.81 425 LEU A CA 1
ATOM 3086 C C . LEU A 1 425 ? 10.596 0.918 -24.730 1.00 89.81 425 LEU A C 1
ATOM 3088 O O . LEU A 1 425 ? 11.004 0.485 -23.655 1.00 89.81 425 LEU A O 1
ATOM 3092 N N . LEU A 1 426 ? 9.663 0.295 -25.443 1.00 89.81 426 LEU A N 1
ATOM 3093 C CA . LEU A 1 426 ? 9.010 -0.957 -25.078 1.00 89.81 426 LEU A CA 1
ATOM 3094 C C . LEU A 1 426 ? 9.639 -2.098 -25.879 1.00 89.81 426 LEU A C 1
ATOM 3096 O O . LEU A 1 426 ? 9.558 -2.109 -27.112 1.00 89.81 426 LEU A O 1
ATOM 3100 N N . VAL A 1 427 ? 10.251 -3.055 -25.185 1.00 89.81 427 VAL A N 1
ATOM 3101 C CA . VAL A 1 427 ? 10.974 -4.181 -25.790 1.00 89.81 427 VAL A CA 1
ATOM 3102 C C . VAL A 1 427 ? 10.359 -5.497 -25.307 1.00 89.81 427 VAL A C 1
ATOM 3104 O O . VAL A 1 427 ? 10.701 -5.965 -24.221 1.00 89.81 427 VAL A O 1
ATOM 3107 N N . PRO A 1 428 ? 9.433 -6.099 -26.079 1.00 89.31 428 PRO A N 1
ATOM 3108 C CA . PRO A 1 428 ? 8.901 -7.421 -25.774 1.00 89.31 428 PRO A CA 1
ATOM 3109 C C . PRO A 1 428 ? 9.949 -8.500 -26.044 1.00 89.31 428 PRO A C 1
ATOM 3111 O O . PRO A 1 428 ? 10.460 -8.582 -27.165 1.00 89.31 428 PRO A O 1
ATOM 3114 N N . PHE A 1 429 ? 10.241 -9.339 -25.054 1.00 89.94 429 PHE A N 1
ATOM 3115 C CA . PHE A 1 429 ? 11.123 -10.487 -25.221 1.00 89.94 429 PHE A CA 1
ATOM 3116 C C . PHE A 1 429 ? 10.722 -11.685 -24.350 1.00 89.94 429 PHE A C 1
ATOM 3118 O O . PHE A 1 429 ? 9.982 -11.555 -23.376 1.00 89.94 429 PHE A O 1
ATOM 3125 N N . ALA A 1 430 ? 11.210 -12.857 -24.744 1.00 89.69 430 ALA A N 1
ATOM 3126 C CA . ALA A 1 430 ? 11.232 -14.097 -23.973 1.00 89.69 430 ALA A CA 1
ATOM 3127 C C . ALA A 1 430 ? 12.580 -14.779 -24.233 1.00 89.69 430 ALA A C 1
ATOM 3129 O O . ALA A 1 430 ? 13.215 -14.502 -25.251 1.00 89.69 430 ALA A O 1
ATOM 3130 N N . GLY A 1 431 ? 13.008 -15.690 -23.374 1.00 87.25 431 GLY A N 1
ATOM 3131 C CA . GLY A 1 431 ? 14.185 -16.505 -23.616 1.00 87.25 431 GLY A CA 1
ATOM 3132 C C . GLY A 1 431 ? 14.094 -17.905 -23.016 1.00 87.25 431 GLY A C 1
ATOM 3133 O O . GLY A 1 431 ? 13.345 -18.172 -22.079 1.00 87.25 431 GLY A O 1
ATOM 3134 N N . GLU A 1 432 ? 14.841 -18.823 -23.619 1.00 79.94 432 GLU A N 1
ATOM 3135 C CA . GLU A 1 432 ? 14.940 -20.224 -23.217 1.00 79.94 432 GLU A CA 1
ATOM 3136 C C . GLU A 1 432 ? 16.412 -20.547 -22.915 1.00 79.94 432 GLU A C 1
ATOM 3138 O O . GLU A 1 432 ? 17.152 -21.009 -23.789 1.00 79.94 432 GLU A O 1
ATOM 3143 N N . GLU A 1 433 ? 16.863 -20.300 -21.681 1.00 68.88 433 GLU A N 1
ATOM 3144 C CA . GLU A 1 433 ? 18.234 -20.615 -21.261 1.00 68.88 433 GLU A CA 1
ATOM 3145 C C . GLU A 1 433 ? 18.288 -21.268 -19.873 1.00 68.88 433 GLU A C 1
ATOM 3147 O O . GLU A 1 433 ? 17.493 -20.975 -18.989 1.00 68.88 433 GLU A O 1
ATOM 3152 N N . VAL A 1 434 ? 19.237 -22.193 -19.690 1.00 63.84 434 VAL A N 1
ATOM 3153 C CA . VAL A 1 434 ? 19.491 -22.873 -18.402 1.00 63.84 434 VAL A CA 1
ATOM 3154 C C . VAL A 1 434 ? 20.390 -22.028 -17.486 1.00 63.84 434 VAL A C 1
ATOM 3156 O O . VAL A 1 434 ? 20.465 -22.292 -16.292 1.00 63.84 434 VAL A O 1
ATOM 3159 N N . ALA A 1 435 ? 21.094 -21.043 -18.047 1.00 72.31 435 ALA A N 1
ATOM 3160 C CA . ALA A 1 435 ? 21.958 -20.118 -17.329 1.00 72.31 435 ALA A CA 1
ATOM 3161 C C . ALA A 1 435 ? 21.656 -18.691 -17.817 1.00 72.31 435 ALA A C 1
ATOM 3163 O O . ALA A 1 435 ? 21.930 -18.406 -18.982 1.00 72.31 435 ALA A O 1
ATOM 3164 N N . PRO A 1 436 ? 21.096 -17.811 -16.978 1.00 76.38 436 PRO A N 1
ATOM 3165 C CA . PRO A 1 436 ? 20.712 -16.471 -17.403 1.00 76.38 436 PRO A CA 1
ATOM 3166 C C . PRO A 1 436 ? 21.904 -15.621 -17.868 1.00 76.38 436 PRO A C 1
ATOM 3168 O O . PRO A 1 436 ? 23.009 -15.695 -17.321 1.00 76.38 436 PRO A O 1
ATOM 3171 N N . ARG A 1 437 ? 21.668 -14.771 -18.871 1.00 81.44 437 ARG A N 1
ATOM 3172 C CA . ARG A 1 437 ? 22.638 -13.851 -19.492 1.00 81.44 437 ARG A CA 1
ATOM 3173 C C . ARG A 1 437 ? 22.122 -12.422 -19.480 1.00 81.44 437 ARG A C 1
ATOM 3175 O O . ARG A 1 437 ? 20.943 -12.171 -19.239 1.00 81.44 437 ARG A O 1
ATOM 3182 N N . THR A 1 438 ? 23.008 -11.476 -19.765 1.00 83.31 438 THR A N 1
ATOM 3183 C CA . THR A 1 438 ? 22.642 -10.063 -19.864 1.00 83.31 438 THR A CA 1
ATOM 3184 C C . THR A 1 438 ? 22.087 -9.758 -21.251 1.00 83.31 438 THR A C 1
ATOM 3186 O O . THR A 1 438 ? 22.700 -10.108 -22.261 1.00 83.31 438 THR A O 1
ATOM 3189 N N . LEU A 1 439 ? 20.938 -9.081 -21.293 1.00 87.44 439 LEU A N 1
ATOM 3190 C CA . LEU A 1 439 ? 20.335 -8.537 -22.508 1.00 87.44 439 LEU A CA 1
ATOM 3191 C C . LEU A 1 439 ? 20.658 -7.042 -22.606 1.00 87.44 439 LEU A C 1
ATOM 3193 O O . LEU A 1 439 ? 20.345 -6.267 -21.707 1.00 87.44 439 LEU A O 1
ATOM 3197 N N . GLU A 1 440 ? 21.262 -6.618 -23.707 1.00 88.00 440 GLU A N 1
ATOM 3198 C CA . GLU A 1 440 ? 21.663 -5.235 -23.961 1.00 88.00 440 GLU A CA 1
ATOM 3199 C C . GLU A 1 440 ? 20.807 -4.629 -25.070 1.00 88.00 440 GLU A C 1
ATOM 3201 O O . GLU A 1 440 ? 20.698 -5.188 -26.159 1.00 88.00 440 GLU A O 1
ATOM 3206 N N . ILE A 1 441 ? 20.242 -3.451 -24.830 1.00 90.12 441 ILE A N 1
ATOM 3207 C CA . ILE A 1 441 ? 19.492 -2.684 -25.822 1.00 90.12 441 ILE A CA 1
ATOM 3208 C C . ILE A 1 441 ? 20.323 -1.456 -26.168 1.00 90.12 441 ILE A C 1
ATOM 3210 O O . ILE A 1 441 ? 20.716 -0.716 -25.266 1.00 90.12 441 ILE A O 1
ATOM 3214 N N . LYS A 1 442 ? 20.605 -1.224 -27.454 1.00 89.44 442 LYS A N 1
ATOM 3215 C CA . LYS A 1 442 ? 21.453 -0.112 -27.910 1.00 89.44 442 LYS A CA 1
ATOM 3216 C C . LYS A 1 442 ? 20.759 0.719 -28.974 1.00 89.44 442 LYS A C 1
ATOM 3218 O O . LYS A 1 442 ? 20.150 0.172 -29.889 1.00 89.44 442 LYS A O 1
ATOM 3223 N N . LEU A 1 443 ? 20.905 2.037 -28.883 1.00 90.81 443 LEU A N 1
ATOM 3224 C CA . LEU A 1 443 ? 20.442 2.989 -29.893 1.00 90.81 443 LEU A CA 1
ATOM 3225 C C . LEU A 1 443 ? 21.640 3.719 -30.483 1.00 90.81 443 LEU A C 1
ATOM 3227 O O . LEU A 1 443 ? 22.510 4.161 -29.733 1.00 90.81 443 LEU A O 1
ATOM 3231 N N . GLN A 1 444 ? 21.668 3.862 -31.809 1.00 91.31 444 GLN A N 1
ATOM 3232 C CA . GLN A 1 444 ? 22.699 4.613 -32.519 1.00 91.31 444 GLN A CA 1
ATOM 3233 C C . GLN A 1 444 ? 22.098 5.798 -33.279 1.00 91.31 444 GLN A C 1
ATOM 3235 O O . GLN A 1 444 ? 21.149 5.622 -34.047 1.00 91.31 444 GLN A O 1
ATOM 3240 N N . ASP A 1 445 ? 22.683 6.985 -33.129 1.00 91.94 445 ASP A N 1
ATOM 3241 C CA . ASP A 1 445 ? 22.310 8.174 -33.899 1.00 91.94 445 ASP A CA 1
ATOM 3242 C C . ASP A 1 445 ? 23.013 8.259 -35.267 1.00 91.94 445 ASP A C 1
ATOM 3244 O O . ASP A 1 445 ? 23.857 7.435 -35.634 1.00 91.94 445 ASP A O 1
ATOM 3248 N N . GLY A 1 446 ? 22.641 9.258 -36.069 1.00 90.56 446 GLY A N 1
ATOM 3249 C CA . GLY A 1 446 ? 23.208 9.477 -37.401 1.00 90.56 446 GLY A CA 1
ATOM 3250 C C . GLY A 1 446 ? 24.661 9.958 -37.427 1.00 90.56 446 GLY A C 1
ATOM 3251 O O . GLY A 1 446 ? 25.270 9.927 -38.498 1.00 90.56 446 GLY A O 1
ATOM 3252 N N . ASP A 1 447 ? 25.229 10.353 -36.285 1.00 88.44 447 ASP A N 1
ATOM 3253 C CA . ASP A 1 447 ? 26.661 10.639 -36.142 1.00 88.44 447 ASP A CA 1
ATOM 3254 C C . ASP A 1 447 ? 27.464 9.373 -35.786 1.00 88.44 447 ASP A C 1
ATOM 3256 O O . ASP A 1 447 ? 28.699 9.395 -35.752 1.00 88.44 447 ASP A O 1
ATOM 3260 N N . GLY A 1 448 ? 26.777 8.244 -35.581 1.00 86.31 448 GLY A N 1
ATOM 3261 C CA . GLY A 1 448 ? 27.372 6.966 -35.211 1.00 86.31 448 GLY A CA 1
ATOM 3262 C C . GLY A 1 448 ? 27.653 6.836 -33.716 1.00 86.31 448 GLY A C 1
ATOM 3263 O O . GLY A 1 448 ? 28.352 5.902 -33.320 1.00 86.31 448 GLY A O 1
ATOM 3264 N N . CYS A 1 449 ? 27.139 7.751 -32.890 1.00 87.62 449 CYS A N 1
ATOM 3265 C CA . CYS A 1 449 ? 27.193 7.611 -31.444 1.00 87.62 449 CYS A CA 1
ATOM 3266 C C . CYS A 1 449 ? 26.184 6.553 -31.001 1.00 87.62 449 CYS A C 1
ATOM 3268 O O . CYS A 1 449 ? 25.064 6.531 -31.505 1.00 87.62 449 CYS A O 1
ATOM 3270 N N . MET A 1 450 ? 26.580 5.666 -30.089 1.00 86.25 450 MET A N 1
ATOM 3271 C CA . MET A 1 450 ? 25.732 4.572 -29.619 1.00 86.25 450 MET A CA 1
ATOM 3272 C C . MET A 1 450 ? 25.646 4.575 -28.100 1.00 86.25 450 MET A C 1
ATOM 3274 O O . MET A 1 450 ? 26.691 4.566 -27.459 1.00 86.25 450 MET A O 1
ATOM 3278 N N . THR A 1 451 ? 24.443 4.510 -27.533 1.00 86.69 451 THR A N 1
ATOM 3279 C CA . THR A 1 451 ? 24.217 4.315 -26.089 1.00 86.69 451 THR A CA 1
ATOM 3280 C C . THR A 1 451 ? 23.549 2.971 -25.828 1.00 86.69 451 THR A C 1
ATOM 3282 O O . THR A 1 451 ? 22.828 2.470 -26.688 1.00 86.69 451 THR A O 1
ATOM 3285 N N . MET A 1 452 ? 23.754 2.413 -24.635 1.00 84.25 452 MET A N 1
ATOM 3286 C CA . MET A 1 452 ? 23.224 1.121 -24.209 1.00 84.25 452 MET A CA 1
ATOM 3287 C C . MET A 1 452 ? 22.498 1.209 -22.864 1.00 84.25 452 MET A C 1
ATOM 3289 O O . MET A 1 452 ? 22.922 1.950 -21.980 1.00 84.25 452 MET A O 1
ATOM 3293 N N . GLN A 1 453 ? 21.464 0.386 -22.700 1.00 85.75 453 GLN A N 1
ATOM 3294 C CA . GLN A 1 453 ? 20.947 -0.041 -21.400 1.00 85.75 453 GLN A CA 1
ATOM 3295 C C . GLN A 1 453 ? 21.008 -1.569 -21.305 1.00 85.75 453 GLN A C 1
ATOM 3297 O O . GLN A 1 453 ? 20.753 -2.255 -22.296 1.00 85.75 453 GLN A O 1
ATOM 3302 N N . SER A 1 454 ? 21.342 -2.089 -20.125 1.00 83.56 454 SER A N 1
ATOM 3303 C CA . SER A 1 454 ? 21.531 -3.523 -19.883 1.00 83.56 454 SER A CA 1
ATOM 3304 C C . SER A 1 454 ? 20.508 -4.038 -18.876 1.00 83.56 454 SER A C 1
ATOM 3306 O O . SER A 1 454 ? 20.270 -3.411 -17.847 1.00 83.56 454 SER A O 1
ATOM 3308 N N . LEU A 1 455 ? 19.930 -5.198 -19.170 1.00 84.62 455 LEU A N 1
ATOM 3309 C CA . LEU A 1 455 ? 19.103 -5.988 -18.270 1.00 84.62 455 LEU A CA 1
ATOM 3310 C C . LEU A 1 455 ? 19.920 -7.216 -17.863 1.00 84.62 455 LEU A C 1
ATOM 3312 O O . LEU A 1 455 ? 20.187 -8.093 -18.685 1.00 84.62 455 LEU A O 1
ATOM 3316 N N . GLU A 1 456 ? 20.391 -7.239 -16.620 1.00 81.88 456 GLU A N 1
ATOM 3317 C CA . GLU A 1 456 ? 21.316 -8.266 -16.136 1.00 81.88 456 GLU A CA 1
ATOM 3318 C C . GLU A 1 456 ? 20.599 -9.593 -15.870 1.00 81.88 456 GLU A C 1
ATOM 3320 O O . GLU A 1 456 ? 19.572 -9.615 -15.199 1.00 81.88 456 GLU A O 1
ATOM 3325 N N . LEU A 1 457 ? 21.177 -10.698 -16.355 1.00 80.75 457 LEU A N 1
ATOM 3326 C CA . LEU A 1 457 ? 20.725 -12.065 -16.061 1.00 80.75 457 LEU A CA 1
ATOM 3327 C C . LEU A 1 457 ? 19.254 -12.370 -16.441 1.00 80.75 457 LEU A C 1
ATOM 3329 O O . LEU A 1 457 ? 18.618 -13.163 -15.770 1.00 80.75 457 LEU A O 1
ATOM 3333 N N . VAL A 1 458 ? 18.694 -11.794 -17.510 1.00 83.12 458 VAL A N 1
ATOM 3334 C CA . VAL A 1 458 ? 17.252 -11.920 -17.839 1.00 83.12 458 VAL A CA 1
ATOM 3335 C C . VAL A 1 458 ? 16.899 -12.859 -19.003 1.00 83.12 458 VAL A C 1
ATOM 3337 O O . VAL A 1 458 ? 15.730 -12.946 -19.379 1.00 83.12 458 VAL A O 1
ATOM 3340 N N . THR A 1 459 ? 17.866 -13.524 -19.645 1.00 83.94 459 THR A N 1
ATOM 3341 C CA . THR A 1 459 ? 17.589 -14.352 -20.845 1.00 83.94 459 THR A CA 1
ATOM 3342 C C . THR A 1 459 ? 16.901 -15.692 -20.563 1.00 83.94 459 THR A C 1
ATOM 3344 O O . THR A 1 459 ? 16.565 -16.405 -21.502 1.00 83.94 459 THR A O 1
ATOM 3347 N N . ASP A 1 460 ? 16.645 -16.045 -19.308 1.00 81.44 460 ASP A N 1
ATOM 3348 C CA . ASP A 1 460 ? 15.949 -17.267 -18.885 1.00 81.44 460 ASP A CA 1
ATOM 3349 C C . ASP A 1 460 ? 14.424 -17.081 -18.734 1.00 81.44 460 ASP A C 1
ATOM 3351 O O . ASP A 1 460 ? 13.769 -17.848 -18.034 1.00 81.44 460 ASP A O 1
ATOM 3355 N N . LEU A 1 461 ? 13.839 -16.063 -19.375 1.00 86.06 461 LEU A N 1
ATOM 3356 C CA . LEU A 1 461 ? 12.432 -15.685 -19.219 1.00 86.06 461 LEU A CA 1
ATOM 3357 C C . LEU A 1 461 ? 11.477 -16.515 -20.112 1.00 86.06 461 LEU A C 1
ATOM 3359 O O . LEU A 1 461 ? 11.303 -16.185 -21.285 1.00 86.06 461 LEU A O 1
ATOM 3363 N N . PRO A 1 462 ? 10.749 -17.522 -19.593 1.00 83.62 462 PRO A N 1
ATOM 3364 C CA . PRO A 1 462 ? 10.037 -18.504 -20.424 1.00 83.62 462 PRO A CA 1
ATOM 3365 C C . PRO A 1 462 ? 8.761 -17.974 -21.100 1.00 83.62 462 PRO A C 1
ATOM 3367 O O . PRO A 1 462 ? 8.125 -18.683 -21.882 1.00 83.62 462 PRO A O 1
ATOM 3370 N N . VAL A 1 463 ? 8.344 -16.751 -20.776 1.00 84.88 463 VAL A N 1
ATOM 3371 C CA . VAL A 1 463 ? 7.120 -16.122 -21.276 1.00 84.88 463 VAL A CA 1
ATOM 3372 C C . VAL A 1 463 ? 7.419 -14.767 -21.881 1.00 84.88 463 VAL A C 1
ATOM 3374 O O . VAL A 1 463 ? 8.302 -14.051 -21.422 1.00 84.88 463 VAL A O 1
ATOM 3377 N N . CYS A 1 464 ? 6.653 -14.389 -22.902 1.00 86.38 464 CYS A N 1
ATOM 3378 C CA . CYS A 1 464 ? 6.818 -13.073 -23.492 1.00 86.38 464 CYS A CA 1
ATOM 3379 C C . CYS A 1 464 ? 6.382 -11.976 -22.524 1.00 86.38 464 CYS A C 1
ATOM 3381 O O . CYS A 1 464 ? 5.241 -11.960 -22.060 1.00 86.38 464 CYS A O 1
ATOM 3383 N N . ARG A 1 465 ? 7.277 -11.027 -22.270 1.00 86.69 465 ARG A N 1
ATOM 3384 C CA . ARG A 1 465 ? 7.018 -9.858 -21.433 1.00 86.69 465 ARG A CA 1
ATOM 3385 C C . ARG A 1 465 ? 7.705 -8.636 -22.017 1.00 86.69 465 ARG A C 1
ATOM 3387 O O . ARG A 1 465 ? 8.670 -8.748 -22.766 1.00 86.69 465 ARG A O 1
ATOM 3394 N N . THR A 1 466 ? 7.212 -7.457 -21.664 1.00 86.88 466 THR A N 1
ATOM 3395 C CA . THR A 1 466 ? 7.728 -6.194 -22.200 1.00 86.88 466 THR A CA 1
ATOM 3396 C C . THR A 1 466 ? 8.609 -5.501 -21.176 1.00 86.88 466 THR A C 1
ATOM 3398 O O . THR A 1 466 ? 8.132 -5.116 -20.114 1.00 86.88 466 THR A O 1
ATOM 3401 N N . ALA A 1 467 ? 9.886 -5.302 -21.504 1.00 87.12 467 ALA A N 1
ATOM 3402 C CA . ALA A 1 467 ? 10.714 -4.352 -20.776 1.00 87.12 467 ALA A CA 1
ATOM 3403 C C . ALA A 1 467 ? 10.332 -2.920 -21.162 1.00 87.12 467 ALA A C 1
ATOM 3405 O O . ALA A 1 467 ? 10.219 -2.602 -22.348 1.00 87.12 467 ALA A O 1
ATOM 3406 N N . VAL A 1 468 ? 10.158 -2.062 -20.158 1.00 88.00 468 VAL A N 1
ATOM 3407 C CA . VAL A 1 468 ? 9.831 -0.643 -20.324 1.00 88.00 468 VAL A CA 1
ATOM 3408 C C . VAL A 1 468 ? 11.055 0.176 -19.928 1.00 88.00 468 VAL A C 1
ATOM 3410 O O . VAL A 1 468 ? 11.366 0.303 -18.748 1.00 88.00 468 VAL A O 1
ATOM 3413 N N . LEU A 1 469 ? 11.779 0.706 -20.912 1.00 87.69 469 LEU A N 1
ATOM 3414 C CA . LEU A 1 469 ? 13.046 1.414 -20.708 1.00 87.69 469 LEU A CA 1
ATOM 3415 C C . LEU A 1 469 ? 12.847 2.918 -20.892 1.00 87.69 469 LEU A C 1
ATOM 3417 O O . LEU A 1 469 ? 12.309 3.344 -21.913 1.00 87.69 469 LEU A O 1
ATOM 3421 N N . ARG A 1 470 ? 13.311 3.741 -19.948 1.00 88.00 470 ARG A N 1
ATOM 3422 C CA . ARG A 1 470 ? 13.276 5.207 -20.086 1.00 88.00 470 ARG A CA 1
ATOM 3423 C C . ARG A 1 470 ? 14.224 5.662 -21.191 1.00 88.00 470 ARG A C 1
ATOM 3425 O O . ARG A 1 470 ? 15.391 5.263 -21.212 1.00 88.00 470 ARG A O 1
ATOM 3432 N N . MET A 1 471 ? 13.751 6.550 -22.065 1.00 87.06 471 MET A N 1
ATOM 3433 C CA . MET A 1 471 ? 14.567 7.131 -23.136 1.00 87.06 471 MET A CA 1
ATOM 3434 C C . MET A 1 471 ? 15.744 7.945 -22.594 1.00 87.06 471 MET A C 1
ATOM 3436 O O . MET A 1 471 ? 16.827 7.927 -23.178 1.00 87.06 471 MET A O 1
ATOM 3440 N N . GLU A 1 472 ? 15.569 8.575 -21.430 1.00 82.12 472 GLU A N 1
ATOM 3441 C CA . GLU A 1 472 ? 16.618 9.320 -20.732 1.00 82.12 472 GLU A CA 1
ATOM 3442 C C . GLU A 1 472 ? 17.887 8.483 -20.524 1.00 82.12 472 GLU A C 1
ATOM 3444 O O . GLU A 1 472 ? 18.986 8.981 -20.775 1.00 82.12 472 GLU A O 1
ATOM 3449 N N . GLY A 1 473 ? 17.742 7.189 -20.209 1.00 80.75 473 GLY A N 1
ATOM 3450 C CA . GLY A 1 473 ? 18.857 6.254 -20.031 1.00 80.75 473 GLY A CA 1
ATOM 3451 C C . GLY A 1 473 ? 19.742 6.083 -21.268 1.00 80.75 473 GLY A C 1
ATOM 3452 O O . GLY A 1 473 ? 20.909 5.725 -21.141 1.00 80.75 473 GLY A O 1
ATOM 3453 N N . PHE A 1 474 ? 19.239 6.412 -22.462 1.00 81.69 474 PHE A N 1
ATOM 3454 C CA . PHE A 1 474 ? 20.023 6.418 -23.701 1.00 81.69 474 PHE A CA 1
ATOM 3455 C C . PHE A 1 474 ? 20.712 7.759 -23.997 1.00 81.69 474 PHE A C 1
ATOM 3457 O O . PHE A 1 474 ? 21.545 7.852 -24.902 1.00 81.69 474 PHE A O 1
ATOM 3464 N N . THR A 1 475 ? 20.393 8.804 -23.241 1.00 72.44 475 THR A N 1
ATOM 3465 C CA . THR A 1 475 ? 20.847 10.181 -23.494 1.00 72.44 475 THR A CA 1
ATOM 3466 C C . THR A 1 475 ? 21.732 10.745 -22.380 1.00 72.44 475 THR A C 1
ATOM 3468 O O . THR A 1 475 ? 22.195 11.879 -22.484 1.00 72.44 475 THR A O 1
ATOM 3471 N N . VAL A 1 476 ? 22.030 9.956 -21.340 1.00 67.94 476 VAL A N 1
ATOM 3472 C CA . VAL A 1 476 ? 22.878 10.377 -20.212 1.00 67.94 476 VAL A CA 1
ATOM 3473 C C . VAL A 1 476 ? 24.363 10.457 -20.628 1.00 67.94 476 VAL A C 1
ATOM 3475 O O . VAL A 1 476 ? 24.871 9.549 -21.297 1.00 67.94 476 VAL A O 1
ATOM 3478 N N . PRO A 1 477 ? 25.110 11.513 -20.244 1.00 55.97 477 PRO A N 1
ATOM 3479 C CA . PRO A 1 477 ? 26.533 11.643 -20.567 1.00 55.97 477 PRO A CA 1
ATOM 3480 C C . PRO A 1 477 ? 27.389 10.485 -20.034 1.00 55.97 477 PRO A C 1
ATOM 3482 O O . PRO A 1 477 ? 27.345 10.165 -18.850 1.00 55.97 477 PRO A O 1
ATOM 3485 N N . GLY A 1 478 ? 28.233 9.902 -20.893 1.00 57.75 478 GLY A N 1
ATOM 3486 C CA . GLY A 1 478 ? 29.159 8.819 -20.522 1.00 57.75 478 GLY A CA 1
ATOM 3487 C C . GLY A 1 478 ? 28.618 7.400 -20.721 1.00 57.75 478 GLY A C 1
ATOM 3488 O O . GLY A 1 478 ? 29.397 6.456 -20.625 1.00 57.75 478 GLY A O 1
ATOM 3489 N N . ALA A 1 479 ? 27.335 7.254 -21.063 1.00 55.75 479 ALA A N 1
ATOM 3490 C CA . ALA A 1 479 ? 26.741 5.980 -21.471 1.00 55.75 479 ALA A CA 1
ATOM 3491 C C . ALA A 1 479 ? 27.003 5.645 -22.956 1.00 55.75 479 ALA A C 1
ATOM 3493 O O . ALA A 1 479 ? 26.755 4.524 -23.400 1.00 55.75 479 ALA A O 1
ATOM 3494 N N . ALA A 1 480 ? 27.502 6.615 -23.730 1.00 61.59 480 ALA A N 1
ATOM 3495 C CA . ALA A 1 480 ? 27.689 6.465 -25.161 1.00 61.59 480 ALA A CA 1
ATOM 3496 C C . ALA A 1 480 ? 29.114 6.032 -25.554 1.00 61.59 480 ALA A C 1
ATOM 3498 O O . ALA A 1 480 ? 30.106 6.409 -24.930 1.00 61.59 480 ALA A O 1
ATOM 3499 N N . SER A 1 481 ? 29.228 5.282 -26.651 1.00 65.50 481 SER A N 1
ATOM 3500 C CA . SER A 1 481 ? 30.493 4.885 -27.284 1.00 65.50 481 SER A CA 1
ATOM 3501 C C . SER A 1 481 ? 31.278 6.082 -27.836 1.00 65.50 481 SER A C 1
ATOM 3503 O O . SER A 1 481 ? 32.493 6.004 -28.046 1.00 65.50 481 SER A O 1
ATOM 3505 N N . CYS A 1 482 ? 30.593 7.206 -28.054 1.00 63.06 482 CYS A N 1
ATOM 3506 C CA . CYS A 1 482 ? 31.198 8.490 -28.358 1.00 63.06 482 CYS A CA 1
ATOM 3507 C C . CYS A 1 482 ? 31.379 9.312 -27.070 1.00 63.06 482 CYS A C 1
ATOM 3509 O O . CYS A 1 482 ? 30.647 9.146 -26.104 1.00 63.06 482 CYS A O 1
ATOM 3511 N N . GLY A 1 483 ? 32.333 10.250 -27.038 1.00 60.12 483 GLY A N 1
ATOM 3512 C CA . GLY A 1 483 ? 32.577 11.116 -25.868 1.00 60.12 483 GLY A CA 1
ATOM 3513 C C . GLY A 1 483 ? 31.468 12.141 -25.551 1.00 60.12 483 GLY A C 1
ATOM 3514 O O . GLY A 1 483 ? 31.790 13.206 -25.027 1.00 60.12 483 GLY A O 1
ATOM 3515 N N . GLY A 1 484 ? 30.212 11.863 -25.921 1.00 67.94 484 GLY A N 1
ATOM 3516 C CA . GLY A 1 484 ? 29.026 12.716 -25.809 1.00 67.94 484 GLY A CA 1
ATOM 3517 C C . GLY A 1 484 ? 27.764 11.917 -25.444 1.00 67.94 484 GLY A C 1
ATOM 3518 O O . GLY A 1 484 ? 27.844 10.951 -24.689 1.00 67.94 484 GLY A O 1
ATOM 3519 N N . THR A 1 485 ? 26.606 12.344 -25.952 1.00 70.12 485 THR A N 1
ATOM 3520 C CA . THR A 1 485 ? 25.281 11.722 -25.758 1.00 70.12 485 THR A CA 1
ATOM 3521 C C . THR A 1 485 ? 24.676 11.399 -27.121 1.00 70.12 485 THR A C 1
ATOM 3523 O O . THR A 1 485 ? 24.870 12.183 -28.050 1.00 70.12 485 THR A O 1
ATOM 3526 N N . THR A 1 486 ? 23.930 10.301 -27.239 1.00 81.81 486 THR A N 1
ATOM 3527 C CA . THR A 1 486 ? 23.215 9.948 -28.479 1.00 81.81 486 THR A CA 1
ATOM 3528 C C . THR A 1 486 ? 22.109 10.971 -28.769 1.00 81.81 486 THR A C 1
ATOM 3530 O O . THR A 1 486 ? 21.348 11.310 -27.863 1.00 81.81 486 THR A O 1
ATOM 3533 N N . ASP A 1 487 ? 22.024 11.484 -30.004 1.00 87.50 487 ASP A N 1
ATOM 3534 C CA . ASP A 1 487 ? 20.977 12.421 -30.448 1.00 87.50 487 ASP A CA 1
ATOM 3535 C C . ASP A 1 487 ? 19.654 11.681 -30.725 1.00 87.50 487 ASP A C 1
ATOM 3537 O O . ASP A 1 487 ? 19.535 10.992 -31.747 1.00 87.50 487 ASP A O 1
ATOM 3541 N N . PRO A 1 488 ? 18.622 11.838 -29.871 1.00 89.06 488 PRO A N 1
ATOM 3542 C CA . PRO A 1 488 ? 17.363 11.125 -30.049 1.00 89.06 488 PRO A CA 1
ATOM 3543 C C . PRO A 1 488 ? 16.573 11.609 -31.272 1.00 89.06 488 PRO A C 1
ATOM 3545 O O . PRO A 1 488 ? 15.680 10.901 -31.725 1.00 89.06 488 PRO A O 1
ATOM 3548 N N . SER A 1 489 ? 16.887 12.777 -31.846 1.00 91.12 489 SER A N 1
ATOM 3549 C CA . SER A 1 489 ? 16.167 13.310 -33.011 1.00 91.12 489 SER A CA 1
ATOM 3550 C C . SER A 1 489 ? 16.568 12.668 -34.343 1.00 91.12 489 SER A C 1
ATOM 3552 O O . SER A 1 489 ? 15.945 12.920 -35.378 1.00 91.12 489 SER A O 1
ATOM 3554 N N . ASN A 1 490 ? 17.609 11.832 -34.335 1.00 91.88 490 ASN A N 1
ATOM 3555 C CA . ASN A 1 490 ? 18.160 11.222 -35.536 1.00 91.88 490 ASN A CA 1
ATOM 3556 C C . ASN A 1 490 ? 18.709 9.818 -35.257 1.00 91.88 490 ASN A C 1
ATOM 3558 O O . ASN A 1 490 ? 19.873 9.526 -35.537 1.00 91.88 490 ASN A O 1
ATOM 3562 N N . ILE A 1 491 ? 17.871 8.937 -34.717 1.00 93.06 491 ILE A N 1
ATOM 3563 C CA . ILE A 1 491 ? 18.221 7.530 -34.520 1.00 93.06 491 ILE A CA 1
ATOM 3564 C C . ILE A 1 491 ? 18.250 6.813 -35.871 1.00 93.06 491 ILE A C 1
ATOM 3566 O O . ILE A 1 491 ? 17.331 6.930 -36.685 1.00 93.06 491 ILE A O 1
ATOM 3570 N N . THR A 1 492 ? 19.333 6.078 -36.115 1.00 94.12 492 THR A N 1
ATOM 3571 C CA . THR A 1 492 ? 19.604 5.379 -37.379 1.00 94.12 492 THR A CA 1
ATOM 3572 C C . THR A 1 492 ? 19.830 3.885 -37.218 1.00 94.12 492 THR A C 1
ATOM 3574 O O . THR A 1 492 ? 19.764 3.177 -38.215 1.00 94.12 492 THR A O 1
ATOM 3577 N N . ALA A 1 493 ? 20.030 3.370 -36.004 1.00 92.31 493 ALA A N 1
ATOM 3578 C CA . ALA A 1 493 ? 20.035 1.929 -35.777 1.00 92.31 493 ALA A CA 1
ATOM 3579 C C . ALA A 1 493 ? 19.623 1.554 -34.352 1.00 92.31 493 ALA A C 1
ATOM 3581 O O . ALA A 1 493 ? 19.745 2.352 -33.420 1.00 92.31 493 ALA A O 1
ATOM 3582 N N . ILE A 1 494 ? 19.170 0.310 -34.210 1.00 92.00 494 ILE A N 1
ATOM 3583 C CA . ILE A 1 494 ? 18.932 -0.365 -32.934 1.00 92.00 494 ILE A CA 1
ATOM 3584 C C . ILE A 1 494 ? 19.700 -1.690 -32.909 1.00 92.00 494 ILE A C 1
ATOM 3586 O O . ILE A 1 494 ? 19.759 -2.393 -33.922 1.00 92.00 494 ILE A O 1
ATOM 3590 N N . GLU A 1 495 ? 20.287 -2.027 -31.763 1.00 90.75 495 GLU A N 1
ATOM 3591 C CA . GLU A 1 495 ? 20.931 -3.320 -31.529 1.00 90.75 495 GLU A CA 1
ATOM 3592 C C . GLU A 1 495 ? 20.364 -3.997 -30.288 1.00 90.75 495 GLU A C 1
ATOM 3594 O O . GLU A 1 495 ? 20.135 -3.348 -29.267 1.00 90.75 495 GLU A O 1
ATOM 3599 N N . ILE A 1 496 ? 20.185 -5.311 -30.386 1.00 90.06 496 ILE A N 1
ATOM 3600 C CA . ILE A 1 496 ? 19.916 -6.200 -29.263 1.00 90.06 496 ILE A CA 1
ATOM 3601 C C . ILE A 1 496 ? 21.131 -7.110 -29.108 1.00 90.06 496 ILE A C 1
ATOM 3603 O O . ILE A 1 496 ? 21.431 -7.901 -30.005 1.00 90.06 496 ILE A O 1
ATOM 3607 N N . GLY A 1 497 ? 21.854 -6.945 -28.006 1.00 87.44 497 GLY A N 1
ATOM 3608 C CA . GLY A 1 497 ? 23.036 -7.721 -27.656 1.00 87.44 497 GLY A CA 1
ATOM 3609 C C . GLY A 1 497 ? 22.757 -8.722 -26.546 1.00 87.44 497 GLY A C 1
ATOM 3610 O O . GLY A 1 497 ? 21.939 -8.470 -25.669 1.00 87.44 497 GLY A O 1
ATOM 3611 N N . ILE A 1 498 ? 23.457 -9.850 -26.580 1.00 86.12 498 ILE A N 1
ATOM 3612 C CA . ILE A 1 498 ? 23.468 -10.847 -25.511 1.00 86.12 498 ILE A CA 1
ATOM 3613 C C . ILE A 1 498 ? 24.922 -11.068 -25.111 1.00 86.12 498 ILE A C 1
ATOM 3615 O O . ILE A 1 498 ? 25.748 -11.397 -25.971 1.00 86.12 498 ILE A O 1
ATOM 3619 N N . SER A 1 499 ? 25.225 -10.866 -23.829 1.00 79.88 499 SER A N 1
ATOM 3620 C CA . SER A 1 499 ? 26.578 -10.942 -23.268 1.00 79.88 499 SER A CA 1
ATOM 3621 C C . SER A 1 499 ? 26.634 -11.827 -22.017 1.00 79.88 499 SER A C 1
ATOM 3623 O O . SER A 1 499 ? 25.643 -12.005 -21.299 1.00 79.88 499 SER A O 1
ATOM 3625 N N . GLU A 1 500 ? 27.803 -12.420 -21.748 1.00 73.62 500 GLU A N 1
ATOM 3626 C CA . GLU A 1 500 ? 28.030 -13.119 -20.479 1.00 73.62 500 GLU A CA 1
ATOM 3627 C C . GLU A 1 500 ? 28.103 -12.110 -19.321 1.00 73.62 500 GLU A C 1
ATOM 3629 O O . GLU A 1 500 ? 28.902 -11.175 -19.342 1.00 73.62 500 GLU A O 1
ATOM 3634 N N . ALA A 1 501 ? 27.307 -12.313 -18.271 1.00 56.69 501 ALA A N 1
ATOM 3635 C CA . ALA A 1 501 ? 27.448 -11.546 -17.040 1.00 56.69 501 ALA A CA 1
ATOM 3636 C C . ALA A 1 501 ? 28.679 -12.033 -16.243 1.00 56.69 501 ALA A C 1
ATOM 3638 O O . ALA A 1 501 ? 28.784 -13.213 -15.926 1.00 56.69 501 ALA A O 1
ATOM 3639 N N . GLY A 1 502 ? 29.600 -11.118 -15.922 1.00 49.25 502 GLY A N 1
ATOM 3640 C CA . GLY A 1 502 ? 30.605 -11.180 -14.845 1.00 49.25 502 GLY A CA 1
ATOM 3641 C C . GLY A 1 502 ? 31.118 -12.545 -14.331 1.00 49.25 502 GLY A C 1
ATOM 3642 O O . GLY A 1 502 ? 30.474 -13.211 -13.533 1.00 49.25 502 GLY A O 1
ATOM 3643 N N . ALA A 1 503 ? 32.379 -12.849 -14.665 1.00 41.19 503 ALA A N 1
ATOM 3644 C CA . ALA A 1 503 ? 33.347 -13.745 -14.008 1.00 41.19 503 ALA A CA 1
ATOM 3645 C C . ALA A 1 503 ? 32.846 -15.047 -13.325 1.00 41.19 503 ALA A C 1
ATOM 3647 O O . ALA A 1 503 ? 32.654 -15.099 -12.111 1.00 41.19 503 ALA A O 1
ATOM 3648 N N . ALA A 1 504 ? 32.948 -16.131 -14.108 1.00 43.16 504 ALA A N 1
ATOM 3649 C CA . ALA A 1 504 ? 33.194 -17.536 -13.738 1.00 43.16 504 ALA A CA 1
ATOM 3650 C C . ALA A 1 504 ? 32.006 -18.502 -13.859 1.00 43.16 504 ALA A C 1
ATOM 3652 O O . ALA A 1 504 ? 31.385 -18.856 -12.865 1.00 43.16 504 ALA A O 1
ATOM 3653 N N . MET A 1 505 ? 31.847 -19.090 -15.050 1.00 46.06 505 MET A N 1
ATOM 3654 C CA . MET A 1 505 ? 31.263 -20.424 -15.227 1.00 46.06 505 MET A CA 1
ATOM 3655 C C . MET A 1 505 ? 32.079 -21.249 -16.235 1.00 46.06 505 MET A C 1
ATOM 3657 O O . MET A 1 505 ? 32.772 -20.728 -17.106 1.00 46.06 505 MET A O 1
ATOM 3661 N N . THR A 1 506 ? 32.056 -22.566 -16.034 1.00 47.59 506 THR A N 1
ATOM 3662 C CA . THR A 1 506 ? 32.947 -23.580 -16.624 1.00 47.59 506 THR A CA 1
ATOM 3663 C C . THR A 1 506 ? 32.377 -24.285 -17.856 1.00 47.59 506 THR A C 1
ATOM 3665 O O . THR A 1 506 ? 32.970 -25.265 -18.318 1.00 47.59 506 THR A O 1
ATOM 3668 N N . ASP A 1 507 ? 31.237 -23.826 -18.370 1.00 49.56 507 ASP A N 1
ATOM 3669 C CA . ASP A 1 507 ? 30.460 -24.580 -19.347 1.00 49.56 507 ASP A CA 1
ATOM 3670 C C . ASP A 1 507 ? 30.712 -24.112 -20.781 1.00 49.56 507 ASP A C 1
ATOM 3672 O O . ASP A 1 507 ? 30.545 -22.959 -21.166 1.00 49.56 507 ASP A O 1
ATOM 3676 N N . SER A 1 508 ? 31.164 -25.063 -21.592 1.00 48.00 508 SER A N 1
ATOM 3677 C CA . SER A 1 508 ? 31.461 -24.882 -23.003 1.00 48.00 508 SER A CA 1
ATOM 3678 C C . SER A 1 508 ? 30.177 -24.892 -23.842 1.00 48.00 508 SER A C 1
ATOM 3680 O O . SER A 1 508 ? 29.589 -25.961 -24.013 1.00 48.00 508 SER A O 1
ATOM 3682 N N . GLY A 1 509 ? 29.803 -23.754 -24.435 1.00 56.62 509 GLY A N 1
ATOM 3683 C CA . GLY A 1 509 ? 28.942 -23.696 -25.625 1.00 56.62 509 GLY A CA 1
ATOM 3684 C C . GLY A 1 509 ? 27.476 -24.080 -25.412 1.00 56.62 509 GLY A C 1
ATOM 3685 O O . GLY A 1 509 ? 26.949 -24.902 -26.164 1.00 56.62 509 GLY A O 1
ATOM 3686 N N . VAL A 1 510 ? 26.814 -23.506 -24.405 1.00 62.34 510 VAL A N 1
ATOM 3687 C CA . VAL A 1 510 ? 25.358 -23.655 -24.242 1.00 62.34 510 VAL A CA 1
ATOM 3688 C C . VAL A 1 510 ? 24.656 -22.903 -25.380 1.00 62.34 510 VAL A C 1
ATOM 3690 O O . VAL A 1 510 ? 25.076 -21.809 -25.758 1.00 62.34 510 VAL A O 1
ATOM 3693 N N . LEU A 1 511 ? 23.652 -23.538 -25.989 1.00 74.00 511 LEU A N 1
ATOM 3694 C CA . LEU A 1 511 ? 22.746 -22.901 -26.947 1.00 74.00 511 LEU A CA 1
ATOM 3695 C C . LEU A 1 511 ? 21.622 -22.232 -26.155 1.00 74.00 511 LEU A C 1
ATOM 3697 O O . LEU A 1 511 ? 21.023 -22.896 -25.310 1.00 74.00 511 LEU A O 1
ATOM 3701 N N . GLY A 1 512 ? 21.352 -20.965 -26.446 1.00 82.62 512 GLY A N 1
ATOM 3702 C CA . GLY A 1 512 ? 20.208 -20.220 -25.930 1.00 82.62 512 GLY A CA 1
ATOM 3703 C C . GLY A 1 512 ? 19.411 -19.611 -27.079 1.00 82.62 512 GLY A C 1
ATOM 3704 O O . GLY A 1 512 ? 19.928 -19.448 -28.189 1.00 82.62 512 GLY A O 1
ATOM 3705 N N . THR A 1 513 ? 18.155 -19.277 -26.808 1.00 87.06 513 THR A N 1
ATOM 3706 C CA . THR A 1 513 ? 17.284 -18.576 -27.754 1.00 87.06 513 THR A CA 1
ATOM 3707 C C . THR A 1 513 ? 16.612 -17.421 -27.031 1.00 87.06 513 THR A C 1
ATOM 3709 O O . THR A 1 513 ? 16.063 -17.618 -25.951 1.00 87.06 513 THR A O 1
ATOM 3712 N N . VAL A 1 514 ? 16.631 -16.228 -27.630 1.00 89.62 514 VAL A N 1
ATOM 3713 C CA . VAL A 1 514 ? 15.819 -15.081 -27.196 1.00 89.62 514 VAL A CA 1
ATOM 3714 C C . VAL A 1 514 ? 14.821 -14.742 -28.301 1.00 89.62 514 VAL A C 1
ATOM 3716 O O . VAL A 1 514 ? 15.211 -14.406 -29.420 1.00 89.62 514 VAL A O 1
ATOM 3719 N N . SER A 1 515 ? 13.531 -14.820 -27.987 1.00 90.94 515 SER A N 1
ATOM 3720 C CA . SER A 1 515 ? 12.445 -14.343 -28.842 1.00 90.94 515 SER A CA 1
ATOM 3721 C C . SER A 1 515 ? 12.236 -12.847 -28.631 1.00 90.94 515 SER A C 1
ATOM 3723 O O . SER A 1 515 ? 12.134 -12.389 -27.498 1.00 90.94 515 SER A O 1
ATOM 3725 N N . LEU A 1 516 ? 12.083 -12.087 -29.711 1.00 90.06 516 LEU A N 1
ATOM 3726 C CA . LEU A 1 516 ? 11.835 -10.646 -29.698 1.00 90.06 516 LEU A CA 1
ATOM 3727 C C . LEU A 1 516 ? 10.511 -10.331 -30.389 1.00 90.06 516 LEU A C 1
ATOM 3729 O O . LEU A 1 516 ? 10.226 -10.848 -31.471 1.00 90.06 516 LEU A O 1
ATOM 3733 N N . GLY A 1 517 ? 9.707 -9.468 -29.775 1.00 88.94 517 GLY A N 1
ATOM 3734 C CA . GLY A 1 517 ? 8.494 -8.903 -30.364 1.00 88.94 517 GLY A CA 1
ATOM 3735 C C . GLY A 1 517 ? 8.722 -7.504 -30.948 1.00 88.94 517 GLY A C 1
ATOM 3736 O O . GLY A 1 517 ? 9.817 -6.952 -30.842 1.00 88.94 517 GLY A O 1
ATOM 3737 N N . PRO A 1 518 ? 7.701 -6.898 -31.584 1.00 88.12 518 PRO A N 1
ATOM 3738 C CA . PRO A 1 518 ? 7.818 -5.563 -32.164 1.00 88.12 518 PRO A CA 1
ATOM 3739 C C . PRO A 1 518 ? 8.201 -4.513 -31.117 1.00 88.12 518 PRO A C 1
ATOM 3741 O O . PRO A 1 518 ? 7.433 -4.245 -30.192 1.00 88.12 518 PRO A O 1
ATOM 3744 N N . ILE A 1 519 ? 9.368 -3.895 -31.303 1.00 89.56 519 ILE A N 1
ATOM 3745 C CA . ILE A 1 519 ? 9.869 -2.821 -30.442 1.00 89.56 519 ILE A CA 1
ATOM 3746 C C . ILE A 1 519 ? 9.057 -1.558 -30.714 1.00 89.56 519 ILE A C 1
ATOM 3748 O O . ILE A 1 519 ? 8.773 -1.230 -31.870 1.00 89.56 519 ILE A O 1
ATOM 3752 N N . ARG A 1 520 ? 8.664 -0.843 -29.662 1.00 90.19 520 ARG A N 1
ATOM 3753 C CA . ARG A 1 520 ? 7.842 0.370 -29.764 1.00 90.19 520 ARG A CA 1
ATOM 3754 C C . ARG A 1 520 ? 8.462 1.496 -28.970 1.00 90.19 520 ARG A C 1
ATOM 3756 O O . ARG A 1 520 ? 9.152 1.249 -27.991 1.00 90.19 520 ARG A O 1
ATOM 3763 N N . PHE A 1 521 ? 8.167 2.722 -29.364 1.00 89.94 521 PHE A N 1
ATOM 3764 C CA . PHE A 1 521 ? 8.377 3.876 -28.506 1.00 89.94 521 PHE A CA 1
ATOM 3765 C C . PHE A 1 521 ? 7.029 4.456 -28.101 1.00 89.94 521 PHE A C 1
ATOM 3767 O O . PHE A 1 521 ? 6.087 4.456 -28.898 1.00 89.94 521 PHE A O 1
ATOM 3774 N N . ALA A 1 522 ? 6.953 4.930 -26.866 1.00 90.12 522 ALA A N 1
ATOM 3775 C CA . ALA A 1 522 ? 5.751 5.494 -26.284 1.00 90.12 522 ALA A CA 1
ATOM 3776 C C . ALA A 1 522 ? 6.079 6.765 -25.505 1.00 90.12 522 ALA A C 1
ATOM 3778 O O . ALA A 1 522 ? 7.195 6.964 -25.019 1.00 90.12 522 ALA A O 1
ATOM 3779 N N . THR A 1 523 ? 5.078 7.621 -25.396 1.00 89.94 523 THR A N 1
ATOM 3780 C CA . THR A 1 523 ? 5.072 8.745 -24.465 1.00 89.94 523 THR A CA 1
ATOM 3781 C C . THR A 1 523 ? 4.507 8.321 -23.117 1.00 89.94 523 THR A C 1
ATOM 3783 O O . THR A 1 523 ? 3.743 7.358 -23.014 1.00 89.94 523 THR A O 1
ATOM 3786 N N . ASP A 1 524 ? 4.831 9.084 -22.085 1.00 87.94 524 ASP A N 1
ATOM 3787 C CA . ASP A 1 524 ? 4.228 8.979 -20.765 1.00 87.94 524 ASP A CA 1
ATOM 3788 C C . ASP A 1 524 ? 2.694 8.998 -20.836 1.00 87.94 524 ASP A C 1
ATOM 3790 O O . ASP A 1 524 ? 2.022 8.122 -20.290 1.00 87.94 524 ASP A O 1
ATOM 3794 N N . ALA A 1 525 ? 2.137 9.941 -21.598 1.00 86.38 525 ALA A N 1
ATOM 3795 C CA . ALA A 1 525 ? 0.695 10.104 -21.750 1.00 86.38 525 ALA A CA 1
ATOM 3796 C C . ALA A 1 525 ? 0.003 8.886 -22.390 1.00 86.38 525 ALA A C 1
ATOM 3798 O O . ALA A 1 525 ? -1.194 8.688 -22.182 1.00 86.38 525 ALA A O 1
ATOM 3799 N N . GLU A 1 526 ? 0.722 8.082 -23.179 1.00 87.56 526 GLU A N 1
ATOM 3800 C CA . GLU A 1 526 ? 0.187 6.851 -23.771 1.00 87.56 526 GLU A CA 1
ATOM 3801 C C . GLU A 1 526 ? 0.193 5.675 -22.787 1.00 87.56 526 GLU A C 1
ATOM 3803 O O . GLU A 1 526 ? -0.702 4.831 -22.857 1.00 87.56 526 GLU A O 1
ATOM 3808 N N . LEU A 1 527 ? 1.177 5.611 -21.882 1.00 86.62 527 LEU A N 1
ATOM 3809 C CA . LEU A 1 527 ? 1.276 4.553 -20.871 1.00 86.62 527 LEU A CA 1
ATOM 3810 C C . LEU A 1 527 ? 0.431 4.851 -19.629 1.00 86.62 527 LEU A C 1
ATOM 3812 O O . LEU A 1 527 ? -0.111 3.929 -19.016 1.00 86.62 527 LEU A O 1
ATOM 3816 N N . ARG A 1 528 ? 0.286 6.126 -19.263 1.00 89.50 528 ARG A N 1
ATOM 3817 C CA . ARG A 1 528 ? -0.399 6.549 -18.043 1.00 89.50 528 ARG A CA 1
ATOM 3818 C C . ARG A 1 528 ? -1.870 6.149 -18.046 1.00 89.50 528 ARG A C 1
ATOM 3820 O O . ARG A 1 528 ? -2.647 6.500 -18.937 1.00 89.50 528 ARG A O 1
ATOM 3827 N N . ARG A 1 529 ? -2.284 5.465 -16.982 1.00 87.38 529 ARG A N 1
ATOM 3828 C CA . ARG A 1 529 ? -3.689 5.162 -16.717 1.00 87.38 529 ARG A CA 1
ATOM 3829 C C . ARG A 1 529 ? -4.327 6.325 -15.949 1.00 87.38 529 ARG A C 1
ATOM 3831 O O . ARG A 1 529 ? -3.775 6.753 -14.938 1.00 87.38 529 ARG A O 1
ATOM 3838 N N . PRO A 1 530 ? -5.474 6.860 -16.397 1.00 84.88 530 PRO A N 1
ATOM 3839 C CA . PRO A 1 530 ? -6.141 7.939 -15.684 1.00 84.88 530 PRO A CA 1
ATOM 3840 C C . PRO A 1 530 ? -6.710 7.426 -14.359 1.00 84.88 530 PRO A C 1
ATOM 3842 O O . PRO A 1 530 ? -7.465 6.453 -14.342 1.00 84.88 530 PRO A O 1
ATOM 3845 N N . MET A 1 531 ? -6.383 8.117 -13.270 1.00 86.12 531 MET A N 1
ATOM 3846 C CA . MET A 1 531 ? -6.933 7.877 -11.938 1.00 86.12 531 MET A CA 1
ATOM 3847 C C . MET A 1 531 ? -7.646 9.136 -11.448 1.00 86.12 531 MET A C 1
ATOM 3849 O O . MET A 1 531 ? -7.177 10.252 -11.668 1.00 86.12 531 MET A O 1
ATOM 3853 N N . THR A 1 532 ? -8.792 8.959 -10.798 1.00 83.75 532 THR A N 1
ATOM 3854 C CA . THR A 1 532 ? -9.559 10.053 -10.170 1.00 83.75 532 THR A CA 1
ATOM 3855 C C . THR A 1 532 ? -9.656 9.913 -8.656 1.00 83.75 532 THR A C 1
ATOM 3857 O O . THR A 1 532 ? -10.231 10.778 -8.006 1.00 83.75 532 THR A O 1
ATOM 3860 N N . SER A 1 533 ? -9.150 8.805 -8.126 1.00 85.75 533 SER A N 1
ATOM 3861 C CA . SER A 1 533 ? -9.243 8.367 -6.737 1.00 85.75 533 SER A CA 1
ATOM 3862 C C . SER A 1 533 ? -8.335 7.149 -6.555 1.00 85.75 533 SER A C 1
ATOM 3864 O O . SER A 1 533 ? -7.968 6.492 -7.537 1.00 85.75 533 SER A O 1
ATOM 3866 N N . PHE A 1 534 ? -8.004 6.862 -5.308 1.00 87.81 534 PHE A N 1
ATOM 3867 C CA . PHE A 1 534 ? -7.337 5.660 -4.850 1.00 87.81 534 PHE A CA 1
ATOM 3868 C C . PHE A 1 534 ? -8.363 4.560 -4.542 1.00 87.81 534 PHE A C 1
ATOM 3870 O O . PHE A 1 534 ? -9.527 4.820 -4.230 1.00 87.81 534 PHE A O 1
ATOM 3877 N N . GLU A 1 535 ? -7.938 3.315 -4.698 1.00 85.81 535 GLU A N 1
ATOM 3878 C CA . GLU A 1 535 ? -8.764 2.129 -4.493 1.00 85.81 535 GLU A CA 1
ATOM 3879 C C . GLU A 1 535 ? -8.262 1.336 -3.301 1.00 85.81 535 GLU A C 1
ATOM 3881 O O . GLU A 1 535 ? -7.067 1.228 -3.078 1.00 85.81 535 GLU A O 1
ATOM 3886 N N . CYS A 1 536 ? -9.150 0.693 -2.565 1.00 79.56 536 CYS A N 1
ATOM 3887 C CA . CYS A 1 536 ? -8.736 -0.177 -1.482 1.00 79.56 536 CYS A CA 1
ATOM 3888 C C . CYS A 1 536 ? -9.647 -1.394 -1.371 1.00 79.56 536 CYS A C 1
ATOM 3890 O O . CYS A 1 536 ? -10.793 -1.388 -1.813 1.00 79.56 536 CYS A O 1
ATOM 3892 N N . SER A 1 537 ? -9.139 -2.458 -0.761 1.00 68.38 537 SER A N 1
ATOM 3893 C CA . SER A 1 537 ? -9.960 -3.586 -0.340 1.00 68.38 537 SER A CA 1
ATOM 3894 C C . SER A 1 537 ? -10.191 -3.441 1.161 1.00 68.38 537 SER A C 1
ATOM 3896 O O . SER A 1 537 ? -9.226 -3.529 1.922 1.00 68.38 537 SER A O 1
ATOM 3898 N N . GLY A 1 538 ? -11.427 -3.215 1.600 1.00 65.31 538 GLY A N 1
ATOM 3899 C CA . GLY A 1 538 ? -11.743 -3.112 3.027 1.00 65.31 538 GLY A CA 1
ATOM 3900 C C . GLY A 1 538 ? -11.193 -4.283 3.877 1.00 65.31 538 GLY A C 1
ATOM 3901 O O . GLY A 1 538 ? -10.796 -5.338 3.359 1.00 65.31 538 GLY A O 1
ATOM 3902 N N . PRO A 1 539 ? -11.164 -4.139 5.211 1.00 74.94 539 PRO A N 1
ATOM 3903 C CA . PRO A 1 539 ? -10.378 -5.007 6.082 1.00 74.94 539 PRO A CA 1
ATOM 3904 C C . PRO A 1 539 ? -10.828 -6.477 6.111 1.00 74.94 539 PRO A C 1
ATOM 3906 O O . PRO A 1 539 ? -11.984 -6.795 6.389 1.00 74.94 539 PRO A O 1
ATOM 3909 N N . ARG A 1 540 ? -9.874 -7.413 5.951 1.00 83.81 540 ARG A N 1
ATOM 3910 C CA . ARG A 1 540 ? -10.092 -8.874 6.105 1.00 83.81 540 ARG A CA 1
ATOM 3911 C C . ARG A 1 540 ? -9.463 -9.409 7.382 1.00 83.81 540 ARG A C 1
ATOM 3913 O O . ARG A 1 540 ? -8.366 -9.976 7.398 1.00 83.81 540 ARG A O 1
ATOM 3920 N N . GLY A 1 541 ? -10.182 -9.220 8.486 1.00 85.62 541 GLY A N 1
ATOM 3921 C CA . GLY A 1 541 ? -9.675 -9.481 9.834 1.00 85.62 541 GLY A CA 1
ATOM 3922 C C . GLY A 1 541 ? -9.235 -10.926 10.118 1.00 85.62 541 GLY A C 1
ATOM 3923 O O . GLY A 1 541 ? -8.458 -11.140 11.052 1.00 85.62 541 GLY A O 1
ATOM 3924 N N . ASP A 1 542 ? -9.702 -11.916 9.354 1.00 89.75 542 ASP A N 1
ATOM 3925 C CA . ASP A 1 542 ? -9.309 -13.321 9.489 1.00 89.75 542 ASP A CA 1
ATOM 3926 C C . ASP A 1 542 ? -7.937 -13.607 8.858 1.00 89.75 542 ASP A C 1
ATOM 3928 O O . ASP A 1 542 ? -7.121 -14.286 9.484 1.00 89.75 542 ASP A O 1
ATOM 3932 N N . VAL A 1 543 ? -7.657 -13.077 7.661 1.00 92.50 543 VAL A N 1
ATOM 3933 C CA . VAL A 1 543 ? -6.348 -13.193 6.995 1.00 92.50 543 VAL A CA 1
ATOM 3934 C C . VAL A 1 543 ? -5.294 -12.443 7.806 1.00 92.50 543 VAL A C 1
ATOM 3936 O O . VAL A 1 543 ? -4.252 -13.006 8.141 1.00 92.50 543 VAL A O 1
ATOM 3939 N N . MET A 1 544 ? -5.605 -11.207 8.212 1.00 94.50 544 MET A N 1
ATOM 3940 C CA . MET A 1 544 ? -4.736 -10.383 9.060 1.00 94.50 544 MET A CA 1
ATOM 3941 C C . MET A 1 544 ? -4.329 -11.121 10.344 1.00 94.50 544 MET A C 1
ATOM 3943 O O . MET A 1 544 ? -3.145 -11.190 10.686 1.00 94.50 544 MET A O 1
ATOM 3947 N N . ALA A 1 545 ? -5.292 -11.767 11.014 1.00 94.56 545 ALA A N 1
ATOM 3948 C CA . ALA A 1 545 ? -5.027 -12.561 12.210 1.00 94.56 545 ALA A CA 1
ATOM 3949 C C . ALA A 1 545 ? -4.124 -13.775 11.936 1.00 94.56 545 ALA A C 1
ATOM 3951 O O . ALA A 1 545 ? -3.299 -14.123 12.787 1.00 94.56 545 ALA A O 1
ATOM 3952 N N . ARG A 1 546 ? -4.257 -14.436 10.772 1.00 95.31 546 ARG A N 1
ATOM 3953 C CA . ARG A 1 546 ? -3.380 -15.555 10.377 1.00 95.31 546 ARG A CA 1
ATOM 3954 C C . ARG A 1 546 ? -1.947 -15.087 10.154 1.00 95.31 546 ARG A C 1
ATOM 3956 O O . ARG A 1 546 ? -1.045 -15.692 10.733 1.00 95.31 546 ARG A O 1
ATOM 3963 N N . ILE A 1 547 ? -1.748 -13.984 9.428 1.00 96.31 547 ILE A N 1
ATOM 3964 C CA . ILE A 1 547 ? -0.425 -13.374 9.210 1.00 96.31 547 ILE A CA 1
ATOM 3965 C C . ILE A 1 547 ? 0.234 -13.040 10.552 1.00 96.31 547 ILE A C 1
ATOM 3967 O O . ILE A 1 547 ? 1.321 -13.531 10.861 1.00 96.31 547 ILE A O 1
ATOM 3971 N N . ALA A 1 548 ? -0.445 -12.269 11.404 1.00 96.88 548 ALA A N 1
ATOM 3972 C CA . ALA A 1 548 ? 0.107 -11.871 12.695 1.00 96.88 548 ALA A CA 1
ATOM 3973 C C . ALA A 1 548 ? 0.378 -13.075 13.613 1.00 96.88 548 ALA A C 1
ATOM 3975 O O . ALA A 1 548 ? 1.383 -13.119 14.326 1.00 96.88 548 ALA A O 1
ATOM 3976 N N . ARG A 1 549 ? -0.493 -14.095 13.587 1.00 95.25 549 ARG A N 1
ATOM 3977 C CA . ARG A 1 549 ? -0.285 -15.349 14.326 1.00 95.25 549 ARG A CA 1
ATOM 3978 C C . ARG A 1 549 ? 0.950 -16.096 13.836 1.00 95.25 549 ARG A C 1
ATOM 3980 O O . ARG A 1 549 ? 1.685 -16.611 14.675 1.00 95.25 549 ARG A O 1
ATOM 3987 N N . ARG A 1 550 ? 1.182 -16.166 12.525 1.00 92.12 550 ARG A N 1
ATOM 3988 C CA . ARG A 1 550 ? 2.386 -16.780 11.959 1.00 92.12 550 ARG A CA 1
ATOM 3989 C C . ARG A 1 550 ? 3.638 -16.064 12.454 1.00 92.12 550 ARG A C 1
ATOM 3991 O O . ARG A 1 550 ? 4.498 -16.716 13.040 1.00 92.12 550 ARG A O 1
ATOM 3998 N N . LEU A 1 551 ? 3.699 -14.739 12.297 1.00 93.25 551 LEU A N 1
ATOM 3999 C CA . LEU A 1 551 ? 4.845 -13.937 12.743 1.00 93.25 551 LEU A CA 1
ATOM 4000 C C . LEU A 1 551 ? 5.123 -14.132 14.239 1.00 93.25 551 LEU A C 1
ATOM 4002 O O . LEU A 1 551 ? 6.269 -14.294 14.642 1.00 93.25 551 LEU A O 1
ATOM 4006 N N . LEU A 1 552 ? 4.082 -14.207 15.071 1.00 93.75 552 LEU A N 1
ATOM 4007 C CA . LEU A 1 552 ? 4.244 -14.497 16.495 1.00 93.75 552 LEU A CA 1
ATOM 4008 C C . LEU A 1 552 ? 4.837 -15.896 16.761 1.00 93.75 552 LEU A C 1
ATOM 4010 O O . LEU A 1 552 ? 5.647 -16.059 17.671 1.00 93.75 552 LEU A O 1
ATOM 4014 N N . LEU A 1 553 ? 4.422 -16.917 16.005 1.00 89.69 553 LEU A N 1
ATOM 4015 C CA . LEU A 1 553 ? 4.863 -18.306 16.198 1.00 89.69 553 LEU A CA 1
ATOM 4016 C C . LEU A 1 553 ? 6.269 -18.580 15.649 1.00 89.69 553 LEU A C 1
ATOM 4018 O O . LEU A 1 553 ? 6.965 -19.446 16.178 1.00 89.69 553 LEU A O 1
ATOM 4022 N N . GLU A 1 554 ? 6.684 -17.867 14.604 1.00 87.00 554 GLU A N 1
ATOM 4023 C CA . GLU A 1 554 ? 8.012 -18.006 13.994 1.00 87.00 554 GLU A CA 1
ATOM 4024 C C . GLU A 1 554 ? 9.102 -17.224 14.737 1.00 87.00 554 GLU A C 1
ATOM 4026 O O . GLU A 1 554 ? 10.295 -17.436 14.497 1.00 87.00 554 GLU A O 1
ATOM 4031 N N . GLN A 1 555 ? 8.714 -16.344 15.663 1.00 88.19 555 GLN A N 1
ATOM 4032 C CA . GLN A 1 555 ? 9.646 -15.541 16.438 1.00 88.19 555 GLN A CA 1
ATOM 4033 C C . GLN A 1 555 ? 10.570 -16.431 17.280 1.00 88.19 555 GLN A C 1
ATOM 4035 O O . GLN A 1 555 ? 10.146 -17.175 18.168 1.00 88.19 555 GLN A O 1
ATOM 4040 N N . ARG A 1 556 ? 11.875 -16.336 17.015 1.00 83.25 556 ARG A N 1
ATOM 4041 C CA . ARG A 1 556 ? 12.928 -17.018 17.778 1.00 83.25 556 ARG A CA 1
ATOM 4042 C C . ARG A 1 556 ? 13.520 -16.056 18.812 1.00 83.25 556 ARG A C 1
ATOM 4044 O O . ARG A 1 556 ? 13.324 -14.845 18.700 1.00 83.25 556 ARG A O 1
ATOM 4051 N N . PRO A 1 557 ? 14.317 -16.542 19.786 1.00 80.19 557 PRO A N 1
ATOM 4052 C CA . PRO A 1 557 ? 14.963 -15.666 20.764 1.00 80.19 557 PRO A CA 1
ATOM 4053 C C . PRO A 1 557 ? 15.740 -14.507 20.127 1.00 80.19 557 PRO A C 1
ATOM 4055 O O . PRO A 1 557 ? 15.772 -13.414 20.684 1.00 80.19 557 PRO A O 1
ATOM 4058 N N . HIS A 1 558 ? 16.345 -14.733 18.959 1.00 79.19 558 HIS A N 1
ATOM 4059 C CA . HIS A 1 558 ? 17.184 -13.779 18.231 1.00 79.19 558 HIS A CA 1
ATOM 4060 C C . HIS A 1 558 ? 16.434 -12.902 17.212 1.00 79.19 558 HIS A C 1
ATOM 4062 O O . HIS A 1 558 ? 17.025 -11.979 16.661 1.00 79.19 558 HIS A O 1
ATOM 4068 N N . GLY A 1 559 ? 15.132 -13.113 17.029 1.00 84.31 559 GLY A N 1
ATOM 4069 C CA . GLY A 1 559 ? 14.315 -12.433 16.025 1.00 84.31 559 GLY A CA 1
ATOM 4070 C C . GLY A 1 559 ? 13.679 -13.423 15.055 1.00 84.31 559 GLY A C 1
ATOM 4071 O O . GLY A 1 559 ? 13.629 -14.629 15.310 1.00 84.31 559 GLY A O 1
ATOM 4072 N N . LEU A 1 560 ? 13.175 -12.899 13.948 1.00 86.31 560 LEU A N 1
ATOM 4073 C CA . LEU A 1 560 ? 12.546 -13.653 12.870 1.00 86.31 560 LEU A CA 1
ATOM 4074 C C . LEU A 1 560 ? 13.538 -13.865 11.729 1.00 86.31 560 LEU A C 1
ATOM 4076 O O . LEU A 1 560 ? 14.227 -12.929 11.330 1.00 86.31 560 LEU A O 1
ATOM 4080 N N . VAL A 1 561 ? 13.615 -15.082 11.198 1.00 76.94 561 VAL A N 1
ATOM 4081 C CA . VAL A 1 561 ? 14.479 -15.368 10.046 1.00 76.94 561 VAL A CA 1
ATOM 4082 C C . VAL A 1 561 ? 13.780 -14.857 8.782 1.00 76.94 561 VAL A C 1
ATOM 4084 O O . VAL A 1 561 ? 12.649 -15.277 8.538 1.00 76.94 561 VAL A O 1
ATOM 4087 N N . PRO A 1 562 ? 14.404 -13.965 7.992 1.00 67.38 562 PRO A N 1
ATOM 4088 C CA . PRO A 1 562 ? 13.841 -13.524 6.727 1.00 67.38 562 PRO A CA 1
ATOM 4089 C C . PRO A 1 562 ? 13.822 -14.710 5.768 1.00 67.38 562 PRO A C 1
ATOM 4091 O O . PRO A 1 562 ? 14.844 -15.289 5.418 1.00 67.38 562 PRO A O 1
ATOM 4094 N N . SER A 1 563 ? 12.631 -15.100 5.370 1.00 60.16 563 SER A N 1
ATOM 4095 C CA . SER A 1 563 ? 12.354 -16.315 4.613 1.00 60.16 563 SER A CA 1
ATOM 4096 C C . SER A 1 563 ? 12.546 -16.136 3.104 1.00 60.16 563 SER A C 1
ATOM 4098 O O . SER A 1 563 ? 11.753 -16.640 2.327 1.00 60.16 563 SER A O 1
ATOM 4100 N N . TRP A 1 564 ? 13.601 -15.418 2.712 1.00 60.66 564 TRP A N 1
ATOM 4101 C CA . TRP A 1 564 ? 14.134 -15.296 1.341 1.00 60.66 564 TRP A CA 1
ATOM 4102 C C . TRP A 1 564 ? 15.666 -15.421 1.312 1.00 60.66 564 TRP A C 1
ATOM 4104 O O . TRP A 1 564 ? 16.324 -14.996 0.367 1.00 60.66 564 TRP A O 1
ATOM 4114 N N . TYR A 1 565 ? 16.255 -15.964 2.378 1.00 53.06 565 TYR A N 1
ATOM 4115 C CA . TYR A 1 565 ? 17.666 -16.323 2.430 1.00 53.06 565 TYR A CA 1
ATOM 4116 C C . TYR A 1 565 ? 17.773 -17.823 2.693 1.00 53.06 565 TYR A C 1
ATOM 4118 O O . TYR A 1 565 ? 17.143 -18.329 3.627 1.00 53.06 565 TYR A O 1
ATOM 4126 N N . ASP A 1 566 ? 18.595 -18.519 1.906 1.00 42.78 566 ASP A N 1
ATOM 4127 C CA . ASP A 1 566 ? 19.014 -19.877 2.245 1.00 42.78 566 ASP A CA 1
ATOM 4128 C C . ASP A 1 566 ? 19.659 -19.869 3.636 1.00 42.78 566 ASP A C 1
ATOM 4130 O O . ASP A 1 566 ? 20.460 -18.989 3.964 1.00 42.78 566 ASP A O 1
ATOM 4134 N N . GLU A 1 567 ? 19.274 -20.848 4.459 1.00 41.91 567 GLU A N 1
ATOM 4135 C CA . GLU A 1 567 ? 19.567 -20.965 5.888 1.00 41.91 567 GLU A CA 1
ATOM 4136 C C . GLU A 1 567 ? 21.070 -20.841 6.233 1.00 41.91 567 GLU A C 1
ATOM 4138 O O . GLU A 1 567 ? 21.778 -21.814 6.484 1.00 41.91 567 GLU A O 1
ATOM 4143 N N . THR A 1 568 ? 21.547 -19.605 6.340 1.00 50.12 568 THR A N 1
ATOM 4144 C CA . THR A 1 568 ? 22.710 -19.172 7.122 1.00 50.12 568 THR A CA 1
ATOM 4145 C C . THR A 1 568 ? 22.264 -17.929 7.896 1.00 50.12 568 THR A C 1
ATOM 4147 O O . THR A 1 568 ? 21.563 -17.096 7.326 1.00 50.12 568 THR A O 1
ATOM 4150 N N . PRO A 1 569 ? 22.508 -17.832 9.216 1.00 53.62 569 PRO A N 1
ATOM 4151 C CA . PRO A 1 569 ? 21.632 -17.105 10.134 1.00 53.62 569 PRO A CA 1
ATOM 4152 C C . PRO A 1 569 ? 21.852 -15.585 10.077 1.00 53.62 569 PRO A C 1
ATOM 4154 O O . PRO A 1 569 ? 22.394 -15.007 11.011 1.00 53.62 569 PRO A O 1
ATOM 4157 N N . ASN A 1 570 ? 21.383 -14.945 9.008 1.00 74.12 570 ASN A N 1
ATOM 4158 C CA . ASN A 1 570 ? 21.320 -13.497 8.866 1.00 74.12 570 ASN A CA 1
ATOM 4159 C C . ASN A 1 570 ? 19.882 -13.034 9.115 1.00 74.12 570 ASN A C 1
ATOM 4161 O O . ASN A 1 570 ? 18.966 -13.327 8.349 1.00 74.12 570 ASN A O 1
ATOM 4165 N N . TYR A 1 571 ? 19.672 -12.306 10.202 1.00 85.56 571 TYR A N 1
ATOM 4166 C CA . TYR A 1 571 ? 18.430 -11.608 10.495 1.00 85.56 571 TYR A CA 1
ATOM 4167 C C . TYR A 1 571 ? 18.461 -10.237 9.819 1.00 85.56 571 TYR A C 1
ATOM 4169 O O . TYR A 1 571 ? 19.449 -9.512 9.931 1.00 85.56 571 TYR A O 1
ATOM 4177 N N . ASN A 1 572 ? 17.379 -9.863 9.138 1.00 87.69 572 ASN A N 1
ATOM 4178 C CA . ASN A 1 572 ? 17.271 -8.569 8.471 1.00 87.69 572 ASN A CA 1
ATOM 4179 C C . ASN A 1 572 ? 16.496 -7.571 9.341 1.00 87.69 572 ASN A C 1
ATOM 4181 O O . ASN A 1 572 ? 15.356 -7.838 9.724 1.00 87.69 572 ASN A O 1
ATOM 4185 N N . THR A 1 573 ? 17.091 -6.416 9.639 1.00 92.25 573 THR A N 1
ATOM 4186 C CA . THR A 1 573 ? 16.508 -5.425 10.558 1.00 92.25 573 THR A CA 1
ATOM 4187 C C . THR A 1 573 ? 15.207 -4.821 10.027 1.00 92.25 573 THR A C 1
ATOM 4189 O O . THR A 1 573 ? 14.252 -4.682 10.793 1.00 92.25 573 THR A O 1
ATOM 4192 N N . TYR A 1 574 ? 15.117 -4.545 8.721 1.00 90.06 574 TYR A N 1
ATOM 4193 C CA . TYR A 1 574 ? 13.883 -4.071 8.085 1.00 90.06 574 TYR A CA 1
ATOM 4194 C C . TYR A 1 574 ? 12.721 -5.050 8.311 1.00 90.06 574 TYR A C 1
ATOM 4196 O O . TYR A 1 574 ? 11.641 -4.642 8.737 1.00 90.06 574 TYR A O 1
ATOM 4204 N N . THR A 1 575 ? 12.956 -6.354 8.149 1.00 90.12 575 THR A N 1
ATOM 4205 C CA . THR A 1 575 ? 11.909 -7.359 8.398 1.00 90.12 575 THR A CA 1
ATOM 4206 C C . THR A 1 575 ? 11.458 -7.427 9.850 1.00 90.12 575 THR A C 1
ATOM 4208 O O . THR A 1 575 ? 10.273 -7.628 10.111 1.00 90.12 575 THR A O 1
ATOM 4211 N N . GLN A 1 576 ? 12.371 -7.211 10.806 1.00 93.56 576 GLN A N 1
ATOM 4212 C CA . GLN A 1 576 ? 11.995 -7.146 12.219 1.00 93.56 576 GLN A CA 1
ATOM 4213 C C . GLN A 1 576 ? 11.098 -5.937 12.489 1.00 93.56 576 GLN A C 1
ATOM 4215 O O . GLN A 1 576 ? 10.125 -6.054 13.231 1.00 93.56 576 GLN A O 1
ATOM 4220 N N . ALA A 1 577 ? 11.408 -4.789 11.879 1.00 95.25 577 ALA A N 1
ATOM 4221 C CA . ALA A 1 577 ? 10.601 -3.582 12.000 1.00 95.25 577 ALA A CA 1
ATOM 4222 C C . ALA A 1 577 ? 9.198 -3.773 11.399 1.00 95.25 577 ALA A C 1
ATOM 4224 O O . ALA A 1 577 ? 8.215 -3.355 12.006 1.00 95.25 577 ALA A O 1
ATOM 4225 N N . MET A 1 578 ? 9.080 -4.471 10.266 1.00 94.06 578 MET A N 1
ATOM 4226 C CA . MET A 1 578 ? 7.776 -4.780 9.669 1.00 94.06 578 MET A CA 1
ATOM 4227 C C . MET A 1 578 ? 6.944 -5.736 10.520 1.00 94.06 578 MET A C 1
ATOM 4229 O O . MET A 1 578 ? 5.774 -5.462 10.786 1.00 94.06 578 MET A O 1
ATOM 4233 N N . ALA A 1 579 ? 7.555 -6.791 11.059 1.00 95.50 579 ALA A N 1
ATOM 4234 C CA . ALA A 1 579 ? 6.863 -7.665 12.000 1.00 95.50 579 ALA A CA 1
ATOM 4235 C C . ALA A 1 579 ? 6.445 -6.927 13.284 1.00 95.50 579 ALA A C 1
ATOM 4237 O O . ALA A 1 579 ? 5.368 -7.187 13.821 1.00 95.50 579 ALA A O 1
ATOM 4238 N N . LEU A 1 580 ? 7.258 -5.976 13.760 1.00 96.88 580 LEU A N 1
ATOM 4239 C CA . LEU A 1 580 ? 6.912 -5.123 14.895 1.00 96.88 580 LEU A CA 1
ATOM 424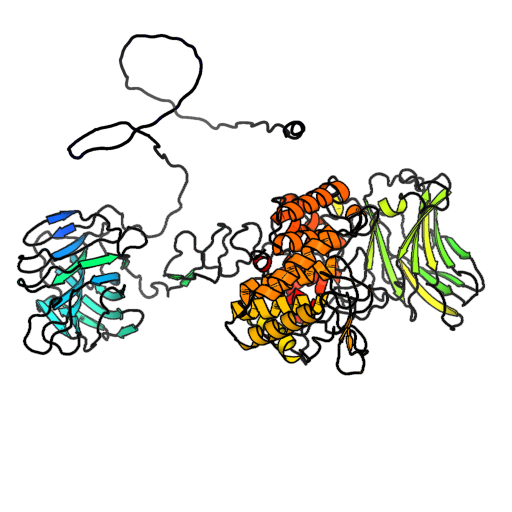0 C C . LEU A 1 580 ? 5.663 -4.275 14.609 1.00 96.88 580 LEU A C 1
ATOM 4242 O O . LEU A 1 580 ? 4.780 -4.212 15.466 1.00 96.88 580 LEU A O 1
ATOM 4246 N N . VAL A 1 581 ? 5.563 -3.671 13.419 1.00 96.12 581 VAL A N 1
ATOM 4247 C CA . VAL A 1 581 ? 4.367 -2.931 12.978 1.00 96.12 581 VAL A CA 1
ATOM 4248 C C . VAL A 1 581 ? 3.145 -3.848 12.993 1.00 96.12 581 VAL A C 1
ATOM 4250 O O . VAL A 1 581 ? 2.175 -3.550 13.689 1.00 96.12 581 VAL A O 1
ATOM 4253 N N . VAL A 1 582 ? 3.212 -5.001 12.318 1.00 96.56 582 VAL A N 1
ATOM 4254 C CA . VAL A 1 582 ? 2.085 -5.946 12.214 1.00 96.56 582 VAL A CA 1
ATOM 4255 C C . VAL A 1 582 ? 1.600 -6.404 13.590 1.00 96.56 582 VAL A C 1
ATOM 4257 O O . VAL A 1 582 ? 0.409 -6.325 13.881 1.00 96.56 582 VAL A O 1
ATOM 4260 N N . LEU A 1 583 ? 2.504 -6.848 14.469 1.00 97.25 583 LEU A N 1
ATOM 4261 C CA . LEU A 1 583 ? 2.128 -7.325 15.805 1.00 97.25 583 LEU A CA 1
ATOM 4262 C C . LEU A 1 583 ? 1.535 -6.208 16.679 1.00 97.25 583 LEU A C 1
ATOM 4264 O O . LEU A 1 583 ? 0.643 -6.470 17.489 1.00 97.25 583 LEU A O 1
ATOM 4268 N N . SER A 1 584 ? 2.001 -4.969 16.511 1.00 96.44 584 SER A N 1
ATOM 4269 C CA . SER A 1 584 ? 1.481 -3.811 17.246 1.00 96.44 584 SER A CA 1
ATOM 4270 C C . SER A 1 584 ? 0.074 -3.434 16.780 1.00 96.44 584 SER A C 1
ATOM 4272 O O . SER A 1 584 ? -0.822 -3.263 17.609 1.00 96.44 584 SER A O 1
ATOM 4274 N N . LEU A 1 585 ? -0.146 -3.371 15.464 1.00 94.31 585 LEU A N 1
ATOM 4275 C CA . LEU A 1 585 ? -1.459 -3.088 14.879 1.00 94.31 585 LEU A CA 1
ATOM 4276 C C . LEU A 1 585 ? -2.460 -4.206 15.188 1.00 94.31 585 LEU A C 1
ATOM 4278 O O . LEU A 1 585 ? -3.592 -3.933 15.587 1.00 94.31 585 LEU A O 1
ATOM 4282 N N . GLU A 1 586 ? -2.043 -5.469 15.088 1.00 95.06 586 GLU A N 1
ATOM 4283 C CA . GLU A 1 586 ? -2.916 -6.603 15.394 1.00 95.06 586 GLU A CA 1
ATOM 4284 C C . GLU A 1 586 ? -3.295 -6.624 16.880 1.00 95.06 586 GLU A C 1
ATOM 4286 O O . GLU A 1 586 ? -4.426 -6.975 17.228 1.00 95.06 586 GLU A O 1
ATOM 4291 N N . HIS A 1 587 ? -2.393 -6.217 17.780 1.00 94.69 587 HIS A N 1
ATOM 4292 C CA . HIS A 1 587 ? -2.746 -6.027 19.183 1.00 94.69 587 HIS A CA 1
ATOM 4293 C C . HIS A 1 587 ? -3.832 -4.958 19.354 1.00 94.69 587 HIS A C 1
ATOM 4295 O O . HIS A 1 587 ? -4.828 -5.228 20.025 1.00 94.69 587 HIS A O 1
ATOM 4301 N N . ALA A 1 588 ? -3.674 -3.785 18.733 1.00 91.19 588 ALA A N 1
ATOM 4302 C CA . ALA A 1 588 ? -4.669 -2.715 18.812 1.00 91.19 588 ALA A CA 1
ATOM 4303 C C . ALA A 1 588 ? -6.031 -3.143 18.247 1.00 91.19 588 ALA A C 1
ATOM 4305 O O . ALA A 1 588 ? -7.068 -2.809 18.816 1.00 91.19 588 ALA A O 1
ATOM 4306 N N . ARG A 1 589 ? -6.029 -3.926 17.166 1.00 88.94 589 ARG A N 1
ATOM 4307 C CA . ARG A 1 589 ? -7.242 -4.433 16.520 1.00 88.94 589 ARG A CA 1
ATOM 4308 C C . ARG A 1 589 ? -7.943 -5.524 17.334 1.00 88.94 589 ARG A C 1
ATOM 4310 O O . ARG A 1 589 ? -9.162 -5.514 17.456 1.00 88.94 589 ARG A O 1
ATOM 4317 N N . SER A 1 590 ? -7.190 -6.491 17.860 1.00 90.62 590 SER A N 1
ATOM 4318 C CA . SER A 1 590 ? -7.745 -7.699 18.494 1.00 90.62 590 SER A CA 1
ATOM 4319 C C . SER A 1 590 ? -7.859 -7.621 20.020 1.00 90.62 590 SER A C 1
ATOM 4321 O O . SER A 1 590 ? -8.534 -8.451 20.630 1.00 90.62 590 SER A O 1
ATOM 4323 N N . GLY A 1 591 ? -7.138 -6.700 20.664 1.00 92.25 591 GLY A N 1
ATOM 4324 C CA . GLY A 1 591 ? -6.960 -6.658 22.117 1.00 92.25 591 GLY A CA 1
ATOM 4325 C C . GLY A 1 591 ? -6.172 -7.845 22.691 1.00 92.25 591 GLY A C 1
ATOM 4326 O O . GLY A 1 591 ? -6.038 -7.965 23.911 1.00 92.25 591 GLY A O 1
ATOM 4327 N N . ASN A 1 592 ? -5.639 -8.746 21.854 1.00 92.75 592 ASN A N 1
ATOM 4328 C CA . ASN A 1 592 ? -4.979 -9.960 22.323 1.00 92.75 592 ASN A CA 1
ATOM 4329 C C . ASN A 1 592 ? -3.577 -9.637 22.884 1.00 92.75 592 ASN A C 1
ATOM 4331 O O . ASN A 1 592 ? -2.721 -9.126 22.153 1.00 92.75 592 ASN A O 1
ATOM 4335 N N . PRO A 1 593 ? -3.295 -9.951 24.164 1.00 94.19 593 PRO A N 1
ATOM 4336 C CA . PRO A 1 593 ? -2.021 -9.622 24.802 1.00 94.19 593 PRO A CA 1
ATOM 4337 C C . PRO A 1 593 ? -0.828 -10.426 24.261 1.00 94.19 593 PRO A C 1
ATOM 4339 O O . PRO A 1 593 ? 0.314 -10.035 24.489 1.00 94.19 593 PRO A O 1
ATOM 4342 N N . ALA A 1 594 ? -1.055 -11.534 23.548 1.00 95.44 594 ALA A N 1
ATOM 4343 C CA . ALA A 1 594 ? 0.029 -12.324 22.967 1.00 95.44 594 ALA A CA 1
ATOM 4344 C C . ALA A 1 594 ? 0.782 -11.551 21.870 1.00 95.44 594 ALA A C 1
ATOM 4346 O O . ALA A 1 594 ? 2.010 -11.593 21.829 1.00 95.44 594 ALA A O 1
ATOM 4347 N N . TYR A 1 595 ? 0.063 -10.795 21.033 1.00 96.25 595 TYR A N 1
ATOM 4348 C CA . TYR A 1 595 ? 0.676 -9.963 19.993 1.00 96.25 595 TYR A CA 1
ATOM 4349 C C . TYR A 1 595 ? 1.465 -8.803 20.590 1.00 96.25 595 TYR A C 1
ATOM 4351 O O . TYR A 1 595 ? 2.594 -8.555 20.176 1.00 96.25 595 TYR A O 1
ATOM 4359 N N . ARG A 1 596 ? 0.935 -8.180 21.650 1.00 95.19 596 ARG A N 1
ATOM 4360 C CA . ARG A 1 596 ? 1.673 -7.190 22.439 1.00 95.19 596 ARG A CA 1
ATOM 4361 C C . ARG A 1 596 ? 2.988 -7.757 22.973 1.00 95.19 596 ARG A C 1
ATOM 4363 O O . ARG A 1 596 ? 4.020 -7.116 22.831 1.00 95.19 596 ARG A O 1
ATOM 4370 N N . ALA A 1 597 ? 2.964 -8.949 23.569 1.00 94.19 597 ALA A N 1
ATOM 4371 C CA . ALA A 1 597 ? 4.171 -9.576 24.106 1.00 94.19 597 ALA A CA 1
ATOM 4372 C C . ALA A 1 597 ? 5.207 -9.889 23.008 1.00 94.19 597 ALA A C 1
ATOM 4374 O O . ALA A 1 597 ? 6.403 -9.685 23.217 1.00 94.19 597 ALA A O 1
ATOM 4375 N N . GLY A 1 598 ? 4.760 -10.345 21.832 1.00 95.06 598 GLY A N 1
ATOM 4376 C CA . GLY A 1 598 ? 5.632 -10.548 20.669 1.00 95.06 598 GLY A CA 1
ATOM 4377 C C . GLY A 1 598 ? 6.261 -9.244 20.167 1.00 95.06 598 GLY A C 1
ATOM 4378 O O . GLY A 1 598 ? 7.476 -9.179 19.964 1.00 95.06 598 GLY A O 1
ATOM 4379 N N . ALA A 1 599 ? 5.453 -8.184 20.056 1.00 96.19 599 ALA A N 1
ATOM 4380 C CA . ALA A 1 599 ? 5.904 -6.842 19.693 1.00 96.19 599 ALA A CA 1
ATOM 4381 C C . ALA A 1 599 ? 6.924 -6.291 20.706 1.00 96.19 599 ALA A C 1
ATOM 4383 O O . ALA A 1 599 ? 7.995 -5.834 20.315 1.00 96.19 599 ALA A O 1
ATOM 4384 N N . GLU A 1 600 ? 6.657 -6.419 22.011 1.00 95.00 600 GLU A N 1
ATOM 4385 C CA . GLU A 1 600 ? 7.591 -6.032 23.078 1.00 95.00 600 GLU A CA 1
ATOM 4386 C C . GLU A 1 600 ? 8.933 -6.773 22.956 1.00 95.00 600 GLU A C 1
ATOM 4388 O O . GLU A 1 600 ? 9.991 -6.165 23.121 1.00 95.00 600 GLU A O 1
ATOM 4393 N N . ALA A 1 601 ? 8.919 -8.066 22.617 1.00 93.62 601 ALA A N 1
ATOM 4394 C CA . ALA A 1 601 ? 10.140 -8.844 22.425 1.00 93.62 601 ALA A CA 1
ATOM 4395 C C . ALA A 1 601 ? 10.954 -8.393 21.194 1.00 93.62 601 ALA A C 1
ATOM 4397 O O . ALA A 1 601 ? 12.184 -8.325 21.274 1.00 93.62 601 ALA A O 1
ATOM 4398 N N . LEU A 1 602 ? 10.303 -8.040 20.076 1.00 94.75 602 LEU A N 1
ATOM 4399 C CA . LEU A 1 602 ? 10.988 -7.467 18.905 1.00 94.75 602 LEU A CA 1
ATOM 4400 C C . LEU A 1 602 ? 11.541 -6.067 19.200 1.00 94.75 602 LEU A C 1
ATOM 4402 O O . LEU A 1 602 ? 12.696 -5.790 18.882 1.00 94.75 602 LEU A O 1
ATOM 4406 N N . ALA A 1 603 ? 10.763 -5.206 19.858 1.00 95.94 603 ALA A N 1
ATOM 4407 C CA . ALA A 1 603 ? 11.192 -3.859 20.228 1.00 95.94 603 ALA A CA 1
ATOM 4408 C C . ALA A 1 603 ? 12.413 -3.889 21.163 1.00 95.94 603 ALA A C 1
ATOM 4410 O O . ALA A 1 603 ? 13.402 -3.197 20.921 1.00 95.94 603 ALA A O 1
ATOM 4411 N N . GLN A 1 604 ? 12.407 -4.764 22.176 1.00 92.69 604 GLN A N 1
ATOM 4412 C CA . GLN A 1 604 ? 13.560 -4.974 23.059 1.00 92.69 604 GLN A CA 1
ATOM 4413 C C . GLN A 1 604 ? 14.789 -5.490 22.304 1.00 92.69 604 GLN A C 1
ATOM 4415 O O . GLN A 1 604 ? 15.917 -5.100 22.614 1.00 92.69 604 GLN A O 1
ATOM 4420 N N . ARG A 1 605 ? 14.589 -6.359 21.306 1.00 90.88 605 ARG A N 1
ATOM 4421 C CA . ARG A 1 605 ? 15.678 -6.853 20.459 1.00 90.88 605 ARG A CA 1
ATOM 4422 C C . ARG A 1 605 ? 16.287 -5.722 19.635 1.00 90.88 605 ARG A C 1
ATOM 4424 O O . ARG A 1 605 ? 17.507 -5.582 19.643 1.00 90.88 605 ARG A O 1
ATOM 4431 N N . LEU A 1 606 ? 15.464 -4.908 18.978 1.00 93.75 606 LEU A N 1
ATOM 4432 C CA . LEU A 1 606 ? 15.924 -3.746 18.218 1.00 93.75 606 LEU A CA 1
ATOM 4433 C C . LEU A 1 606 ? 16.680 -2.773 19.128 1.00 93.75 606 LEU A C 1
ATOM 4435 O O . LEU A 1 606 ? 17.806 -2.403 18.810 1.00 93.75 606 LEU A O 1
ATOM 4439 N N . LEU A 1 607 ? 16.150 -2.456 20.311 1.00 93.31 607 LEU A N 1
ATOM 4440 C CA . LEU A 1 607 ? 16.859 -1.639 21.302 1.00 93.31 607 LEU A CA 1
ATOM 4441 C C . LEU A 1 607 ? 18.248 -2.184 21.645 1.00 93.31 607 LEU A C 1
ATOM 4443 O O . LEU A 1 607 ? 19.220 -1.434 21.659 1.00 93.31 607 LEU A O 1
ATOM 4447 N N . ALA A 1 608 ? 18.358 -3.489 21.899 1.00 90.44 608 ALA A N 1
ATOM 4448 C CA . ALA A 1 608 ? 19.631 -4.110 22.247 1.00 90.44 608 ALA A CA 1
ATOM 4449 C C . ALA A 1 608 ? 20.664 -4.039 21.109 1.00 90.44 608 ALA A C 1
ATOM 4451 O O . ALA A 1 608 ? 21.863 -4.047 21.385 1.00 90.44 608 ALA A O 1
ATOM 4452 N N . MET A 1 609 ? 20.208 -3.986 19.855 1.00 90.50 609 MET A N 1
ATOM 4453 C CA . MET A 1 609 ? 21.055 -3.971 18.659 1.00 90.50 609 MET A CA 1
ATOM 4454 C C . MET A 1 609 ? 21.526 -2.571 18.250 1.00 90.50 609 MET A C 1
ATOM 4456 O O . MET A 1 609 ? 22.488 -2.464 17.485 1.00 90.50 609 MET A O 1
ATOM 4460 N N . GLN A 1 610 ? 20.889 -1.502 18.739 1.00 94.62 610 GLN A N 1
ATOM 4461 C CA . GLN A 1 610 ? 21.243 -0.144 18.333 1.00 94.62 610 GLN A CA 1
ATOM 4462 C C . GLN A 1 610 ? 22.691 0.183 18.731 1.00 94.62 610 GLN A C 1
ATOM 4464 O O . GLN A 1 610 ? 23.105 0.015 19.878 1.00 94.62 610 GLN A O 1
ATOM 4469 N N . GLY A 1 611 ? 23.481 0.657 17.770 1.00 90.25 611 GLY A N 1
ATOM 4470 C CA . GLY A 1 611 ? 24.842 1.136 17.994 1.00 90.25 611 GLY A CA 1
ATOM 4471 C C . GLY A 1 611 ? 25.936 0.083 18.178 1.00 90.25 611 GLY A C 1
ATOM 4472 O O . GLY A 1 611 ? 27.083 0.473 18.392 1.00 90.25 611 GLY A O 1
ATOM 4473 N N . GLN A 1 612 ? 25.646 -1.219 18.063 1.00 84.31 612 GLN A N 1
ATOM 4474 C CA . GLN A 1 612 ? 26.652 -2.269 18.292 1.00 84.31 612 GLN A CA 1
ATOM 4475 C C . GLN A 1 612 ? 27.805 -2.278 17.264 1.00 84.31 612 GLN A C 1
ATOM 4477 O O . GLN A 1 612 ? 28.948 -2.518 17.651 1.00 84.31 612 GLN A O 1
ATOM 4482 N N . THR A 1 613 ? 27.530 -1.977 15.984 1.00 83.44 613 THR A N 1
ATOM 4483 C CA . THR A 1 613 ? 28.530 -2.068 14.890 1.00 83.44 613 THR A CA 1
ATOM 4484 C C . THR A 1 613 ? 28.663 -0.785 14.064 1.00 83.44 613 THR A C 1
ATOM 4486 O O . THR A 1 613 ? 29.762 -0.419 13.656 1.00 83.44 613 THR A O 1
ATOM 4489 N N . VAL A 1 614 ? 27.555 -0.084 13.817 1.00 85.50 614 VAL A N 1
ATOM 4490 C CA . VAL A 1 614 ? 27.452 0.982 12.796 1.00 85.50 614 VAL A CA 1
ATOM 4491 C C . VAL A 1 614 ? 27.409 2.405 13.374 1.00 85.50 614 VAL A C 1
ATOM 4493 O O . VAL A 1 614 ? 27.161 3.372 12.659 1.00 85.50 614 VAL A O 1
ATOM 4496 N N . GLY A 1 615 ? 27.708 2.545 14.669 1.00 83.12 615 GLY A N 1
ATOM 4497 C CA . GLY A 1 615 ? 27.714 3.824 15.381 1.00 83.12 615 GLY A CA 1
ATOM 4498 C C . GLY A 1 615 ? 26.404 4.127 16.110 1.00 83.12 615 GLY A C 1
ATOM 4499 O O . GLY A 1 615 ? 25.360 3.550 15.819 1.00 83.12 615 GLY A O 1
ATOM 4500 N N . LEU A 1 616 ? 26.483 5.019 17.103 1.00 88.12 616 LEU A N 1
ATOM 4501 C CA . LEU A 1 616 ? 25.353 5.384 17.965 1.00 88.12 616 LEU A CA 1
ATOM 4502 C C . LEU A 1 616 ? 24.156 5.877 17.141 1.00 88.12 616 LEU A C 1
ATOM 4504 O O . LEU A 1 616 ? 24.337 6.626 16.184 1.00 88.12 616 LEU A O 1
ATOM 4508 N N . GLY A 1 617 ? 22.953 5.453 17.531 1.00 91.62 617 GLY A N 1
ATOM 4509 C CA . GLY A 1 617 ? 21.701 5.809 16.860 1.00 91.62 617 GLY A CA 1
ATOM 4510 C C . GLY A 1 617 ? 21.308 4.901 15.691 1.00 91.62 617 GLY A C 1
ATOM 4511 O O . GLY A 1 617 ? 20.136 4.858 15.341 1.00 91.62 617 GLY A O 1
ATOM 4512 N N . ALA A 1 618 ? 22.224 4.110 15.128 1.00 94.94 618 ALA A N 1
ATOM 4513 C CA . ALA A 1 618 ? 21.935 3.285 13.954 1.00 94.94 618 ALA A CA 1
ATOM 4514 C C . ALA A 1 618 ? 21.813 1.788 14.249 1.00 94.94 618 ALA A C 1
ATOM 4516 O O . ALA A 1 618 ? 22.343 1.270 15.237 1.00 94.94 618 ALA A O 1
ATOM 4517 N N . TRP A 1 619 ? 21.163 1.088 13.322 1.00 95.19 619 TRP A N 1
ATOM 4518 C CA . TRP A 1 619 ? 21.094 -0.367 13.266 1.00 95.19 619 TRP A CA 1
ATOM 4519 C C . TRP A 1 619 ? 21.785 -0.877 12.018 1.00 95.19 619 TRP A C 1
ATOM 4521 O O . TRP A 1 619 ? 21.760 -0.235 10.970 1.00 95.19 619 TRP A O 1
ATOM 4531 N N . SER A 1 620 ? 22.392 -2.048 12.144 1.00 92.81 620 SER A N 1
ATOM 4532 C CA . SER A 1 620 ? 22.935 -2.758 10.996 1.00 92.81 620 SER A CA 1
ATOM 4533 C C . SER A 1 620 ? 21.801 -3.270 10.107 1.00 92.81 620 SER A C 1
ATOM 4535 O O . SER A 1 620 ? 20.766 -3.678 10.630 1.00 92.81 620 SER A O 1
ATOM 4537 N N . ASP A 1 621 ? 21.986 -3.290 8.786 1.00 88.44 621 ASP A N 1
ATOM 4538 C CA . ASP A 1 621 ? 20.997 -3.842 7.841 1.00 88.44 621 ASP A CA 1
ATOM 4539 C C . ASP A 1 621 ? 20.701 -5.318 8.139 1.00 88.44 621 ASP A C 1
ATOM 4541 O O . ASP A 1 621 ? 19.556 -5.774 8.092 1.00 88.44 621 ASP A O 1
ATOM 4545 N N . LEU A 1 622 ? 21.756 -6.039 8.517 1.00 87.75 622 LEU A N 1
ATOM 4546 C CA . LEU A 1 622 ? 21.744 -7.448 8.869 1.00 87.75 622 LEU A CA 1
ATOM 4547 C C . LEU A 1 622 ? 22.469 -7.669 10.200 1.00 87.75 622 LEU A C 1
ATOM 4549 O O . LEU A 1 622 ? 23.404 -6.938 10.547 1.00 87.75 622 LEU A O 1
ATOM 4553 N N . TYR A 1 623 ? 22.077 -8.713 10.920 1.00 87.50 623 TYR A N 1
ATOM 4554 C CA . TYR A 1 623 ? 22.773 -9.188 12.111 1.00 87.50 623 TYR A CA 1
ATOM 4555 C C . TYR A 1 623 ? 22.718 -10.714 12.217 1.00 87.50 623 TYR A C 1
ATOM 4557 O O . TYR A 1 623 ? 21.817 -11.339 11.670 1.00 87.50 623 TYR A O 1
ATOM 4565 N N . GLU A 1 624 ? 23.664 -11.317 12.930 1.00 85.38 624 GLU A N 1
ATOM 4566 C CA . GLU A 1 624 ? 23.814 -12.774 13.057 1.00 85.38 624 GLU A CA 1
ATOM 4567 C C . GLU A 1 624 ? 24.042 -13.207 14.515 1.00 85.38 624 GLU A C 1
ATOM 4569 O O . GLU A 1 624 ? 24.291 -12.373 15.391 1.00 85.38 624 GLU A O 1
ATOM 4574 N N . ASP A 1 625 ? 23.928 -14.513 14.785 1.00 78.50 625 ASP A N 1
ATOM 4575 C CA . ASP A 1 625 ? 24.403 -15.109 16.044 1.00 78.50 625 ASP A CA 1
ATOM 4576 C C . ASP A 1 625 ? 25.936 -15.120 16.031 1.00 78.50 625 ASP A C 1
ATOM 4578 O O . ASP A 1 625 ? 26.548 -15.629 15.094 1.00 78.50 625 ASP A O 1
ATOM 4582 N N . ASP A 1 626 ? 26.561 -14.584 17.078 1.00 72.25 626 ASP A N 1
ATOM 4583 C CA . ASP A 1 626 ? 28.023 -14.492 17.179 1.00 72.25 626 ASP A CA 1
ATOM 4584 C C . ASP A 1 626 ? 28.715 -15.849 17.448 1.00 72.25 626 ASP A C 1
ATOM 4586 O O . ASP A 1 626 ? 29.930 -15.916 17.655 1.00 72.25 626 ASP A O 1
ATOM 4590 N N . GLY A 1 627 ? 27.952 -16.950 17.479 1.00 66.56 627 GLY A N 1
ATOM 4591 C CA . GLY A 1 627 ? 28.440 -18.301 17.757 1.00 66.56 627 GLY A CA 1
ATOM 4592 C C . GLY A 1 627 ? 28.734 -18.549 19.241 1.00 66.56 627 GLY A C 1
ATOM 4593 O O . GLY A 1 627 ? 29.214 -19.624 19.623 1.00 66.56 627 GLY A O 1
ATOM 4594 N N . HIS A 1 628 ? 28.441 -17.569 20.096 1.00 65.44 628 HIS A N 1
ATOM 4595 C CA . HIS A 1 628 ? 28.612 -17.593 21.544 1.00 65.44 628 HIS A CA 1
ATOM 4596 C C . HIS A 1 628 ? 27.308 -17.270 22.292 1.00 65.44 628 HIS A C 1
ATOM 4598 O O . HIS A 1 628 ? 27.320 -17.134 23.520 1.00 65.44 628 HIS A O 1
ATOM 4604 N N . GLY A 1 629 ? 26.177 -17.226 21.577 1.00 62.81 629 GLY A N 1
ATOM 4605 C CA . GLY A 1 629 ? 24.856 -16.918 22.122 1.00 62.81 629 GLY A CA 1
ATOM 4606 C C . GLY A 1 629 ? 24.579 -15.417 22.255 1.00 62.81 629 GLY A C 1
ATOM 4607 O O . GLY A 1 629 ? 23.573 -15.038 22.863 1.00 62.81 629 GLY A O 1
ATOM 4608 N N . GLY A 1 630 ? 25.462 -14.568 21.725 1.00 71.69 630 GLY A N 1
ATOM 4609 C CA . GLY A 1 630 ? 25.245 -13.142 21.518 1.00 71.69 630 GLY A CA 1
ATOM 4610 C C . GLY A 1 630 ? 24.773 -12.844 20.095 1.00 71.69 630 GLY A C 1
ATOM 4611 O O . GLY A 1 630 ? 24.584 -13.738 19.275 1.00 71.69 630 GLY A O 1
ATOM 4612 N N . LEU A 1 631 ? 24.523 -11.568 19.813 1.00 82.00 631 LEU A N 1
ATOM 4613 C CA . LEU A 1 631 ? 24.230 -11.097 18.462 1.00 82.00 631 LEU A CA 1
ATOM 4614 C C . LEU A 1 631 ? 25.300 -10.117 18.017 1.00 82.00 631 LEU A C 1
ATOM 4616 O O . LEU A 1 631 ? 25.792 -9.336 18.832 1.00 82.00 631 LEU A O 1
ATOM 4620 N N . GLN A 1 632 ? 25.592 -10.129 16.723 1.00 85.25 632 GLN A N 1
ATOM 4621 C CA . GLN A 1 632 ? 26.521 -9.205 16.100 1.00 85.25 632 GLN A CA 1
ATOM 4622 C C . GLN A 1 632 ? 25.893 -8.591 14.847 1.00 85.25 632 GLN A C 1
ATOM 4624 O O . GLN A 1 632 ? 25.472 -9.298 13.936 1.00 85.25 632 GLN A O 1
ATOM 4629 N N . GLY A 1 633 ? 25.841 -7.259 14.789 1.00 86.62 633 GLY A N 1
ATOM 4630 C CA . GLY A 1 633 ? 25.461 -6.538 13.574 1.00 86.62 633 GLY A CA 1
ATOM 4631 C C . GLY A 1 633 ? 26.574 -6.581 12.526 1.00 86.62 633 GLY A C 1
ATOM 4632 O O . GLY A 1 633 ? 27.753 -6.450 12.873 1.00 86.62 633 GLY A O 1
ATOM 4633 N N . LEU A 1 634 ? 26.215 -6.718 11.250 1.00 86.31 634 LEU A N 1
ATOM 4634 C CA . LEU A 1 634 ? 27.154 -6.597 10.132 1.00 86.31 634 LEU A CA 1
ATOM 4635 C C . LEU A 1 634 ? 27.501 -5.115 9.866 1.00 86.31 634 LEU A C 1
ATOM 4637 O O . LEU A 1 634 ? 26.715 -4.225 10.195 1.00 86.31 634 LEU A O 1
ATOM 4641 N N . PRO A 1 635 ? 28.679 -4.793 9.298 1.00 88.50 635 PRO A N 1
ATOM 4642 C CA . PRO A 1 635 ? 29.164 -3.414 9.173 1.00 88.50 635 PRO A CA 1
ATOM 4643 C C . PRO A 1 635 ? 28.531 -2.656 7.989 1.00 88.50 635 PRO A C 1
ATOM 4645 O O . PRO A 1 635 ? 29.235 -2.053 7.184 1.00 88.50 635 PRO A O 1
ATOM 4648 N N . SER A 1 636 ? 27.203 -2.688 7.884 1.00 87.75 636 SER A N 1
ATOM 4649 C CA . SER A 1 636 ? 26.409 -1.946 6.901 1.00 87.75 636 SER A CA 1
ATOM 4650 C C . SER A 1 636 ? 25.166 -1.381 7.571 1.00 87.75 636 SER A C 1
ATOM 4652 O O . SER A 1 636 ? 24.526 -2.088 8.348 1.00 87.75 636 SER A O 1
ATOM 4654 N N . ALA A 1 637 ? 24.846 -0.123 7.282 1.00 89.56 637 ALA A N 1
ATOM 4655 C CA . ALA A 1 637 ? 23.605 0.522 7.693 1.00 89.56 637 ALA A CA 1
ATOM 4656 C C . ALA A 1 637 ? 23.123 1.461 6.587 1.00 89.56 637 ALA A C 1
ATOM 4658 O O . ALA A 1 637 ? 23.808 2.431 6.244 1.00 89.56 637 ALA A O 1
ATOM 4659 N N . SER A 1 638 ? 21.934 1.190 6.061 1.00 90.44 638 SER A N 1
ATOM 4660 C CA . SER A 1 638 ? 21.216 2.087 5.159 1.00 90.44 638 SER A CA 1
ATOM 4661 C C . SER A 1 638 ? 20.318 3.058 5.930 1.00 90.44 638 SER A C 1
ATOM 4663 O O . SER A 1 638 ? 19.861 2.775 7.042 1.00 90.44 638 SER A O 1
ATOM 4665 N N . VAL A 1 639 ? 20.045 4.219 5.324 1.00 92.06 639 VAL A N 1
ATOM 4666 C CA . VAL A 1 639 ? 19.106 5.202 5.885 1.00 92.06 639 VAL A CA 1
ATOM 4667 C C . VAL A 1 639 ? 17.715 4.595 5.979 1.00 92.06 639 VAL A C 1
ATOM 4669 O O . VAL A 1 639 ? 17.083 4.707 7.027 1.00 92.06 639 VAL A O 1
ATOM 4672 N N . SER A 1 640 ? 17.274 3.886 4.939 1.00 90.62 640 SER A N 1
ATOM 4673 C CA . SER A 1 640 ? 15.976 3.227 4.933 1.00 90.62 640 SER A CA 1
ATOM 4674 C C . SER A 1 640 ? 15.819 2.190 6.054 1.00 90.62 640 SER A C 1
ATOM 4676 O O . SER A 1 640 ? 14.798 2.209 6.741 1.00 90.62 640 SER A O 1
ATOM 4678 N N . THR A 1 641 ? 16.822 1.348 6.347 1.00 92.19 641 THR A N 1
ATOM 4679 C CA . THR A 1 641 ? 16.746 0.412 7.490 1.00 92.19 641 THR A CA 1
ATOM 4680 C C . THR A 1 641 ? 16.546 1.144 8.816 1.00 92.19 641 THR A C 1
ATOM 4682 O O . THR A 1 641 ? 15.666 0.780 9.606 1.00 92.19 641 THR A O 1
ATOM 4685 N N . VAL A 1 642 ? 17.355 2.175 9.083 1.00 95.88 642 VAL A N 1
ATOM 4686 C CA . VAL A 1 642 ? 17.267 2.947 10.333 1.00 95.88 642 VAL A CA 1
ATOM 4687 C C . VAL A 1 642 ? 15.909 3.641 10.425 1.00 95.88 642 VAL A C 1
ATOM 4689 O O . VAL A 1 642 ? 15.230 3.541 11.445 1.00 95.88 642 VAL A O 1
ATOM 4692 N N . ALA A 1 643 ? 15.473 4.265 9.335 1.00 96.19 643 ALA A N 1
ATOM 4693 C CA . ALA A 1 643 ? 14.198 4.954 9.241 1.00 96.19 643 ALA A CA 1
ATOM 4694 C C . ALA A 1 643 ? 12.995 4.025 9.474 1.00 96.19 643 ALA A C 1
ATOM 4696 O O . ALA A 1 643 ? 12.134 4.315 10.303 1.00 96.19 643 ALA A O 1
ATOM 4697 N N . ARG A 1 644 ? 12.957 2.861 8.817 1.00 94.62 644 ARG A N 1
ATOM 4698 C CA . ARG A 1 644 ? 11.879 1.873 8.991 1.00 94.62 644 ARG A CA 1
ATOM 4699 C C . ARG A 1 644 ? 11.856 1.285 10.402 1.00 94.62 644 ARG A C 1
ATOM 4701 O O . ARG A 1 644 ? 10.782 1.010 10.932 1.00 94.62 644 ARG A O 1
ATOM 4708 N N . THR A 1 645 ? 13.016 1.176 11.050 1.00 97.25 645 THR A N 1
ATOM 4709 C CA . THR A 1 645 ? 13.108 0.797 12.469 1.00 97.25 645 THR A CA 1
ATOM 4710 C C . THR A 1 645 ? 12.489 1.860 13.378 1.00 97.25 645 THR A C 1
ATOM 4712 O O . THR A 1 645 ? 11.721 1.519 14.277 1.00 97.25 645 THR A O 1
ATOM 4715 N N . VAL A 1 646 ? 12.761 3.145 13.123 1.00 97.75 646 VAL A N 1
ATOM 4716 C CA . VAL A 1 646 ? 12.144 4.269 13.850 1.00 97.75 646 VAL A CA 1
ATOM 4717 C C . VAL A 1 646 ? 10.623 4.258 13.701 1.00 97.75 646 VAL A C 1
ATOM 4719 O O . VAL A 1 646 ? 9.916 4.348 14.705 1.00 97.75 646 VAL A O 1
ATOM 4722 N N . ILE A 1 647 ? 10.121 4.084 12.475 1.00 96.38 647 ILE A N 1
ATOM 4723 C CA . ILE A 1 647 ? 8.682 3.985 12.193 1.00 96.38 647 ILE A CA 1
ATOM 4724 C C . ILE A 1 647 ? 8.068 2.825 12.987 1.00 96.38 647 ILE A C 1
ATOM 4726 O O . ILE A 1 647 ? 7.112 3.027 13.734 1.00 96.38 647 ILE A O 1
ATOM 4730 N N . GLY A 1 648 ? 8.663 1.628 12.918 1.00 96.44 648 GLY A N 1
ATOM 4731 C CA . GLY A 1 648 ? 8.177 0.461 13.657 1.00 96.44 648 GLY A CA 1
ATOM 4732 C C . GLY A 1 648 ? 8.141 0.670 15.174 1.00 96.44 648 GLY A C 1
ATOM 4733 O O . GLY A 1 648 ? 7.156 0.313 15.821 1.00 96.44 648 GLY A O 1
ATOM 4734 N N . LEU A 1 649 ? 9.171 1.300 15.749 1.00 97.12 649 LEU A N 1
ATOM 4735 C CA . LEU A 1 649 ? 9.208 1.637 17.175 1.00 97.12 649 LEU A CA 1
ATOM 4736 C C . LEU A 1 649 ? 8.134 2.664 17.561 1.00 97.12 649 LEU A C 1
ATOM 4738 O O . LEU A 1 649 ? 7.525 2.525 18.622 1.00 97.12 649 LEU A O 1
ATOM 4742 N N . ARG A 1 650 ? 7.860 3.669 16.718 1.00 96.12 650 ARG A N 1
ATOM 4743 C CA . ARG A 1 650 ? 6.794 4.650 16.974 1.00 96.12 650 ARG A CA 1
ATOM 4744 C C . ARG A 1 650 ? 5.410 4.003 16.941 1.00 96.12 650 ARG A C 1
ATOM 4746 O O . ARG A 1 650 ? 4.630 4.226 17.865 1.00 96.12 650 ARG A O 1
ATOM 4753 N N . ILE A 1 651 ? 5.129 3.163 15.943 1.00 95.44 651 ILE A N 1
ATOM 4754 C CA . ILE A 1 651 ? 3.869 2.404 15.863 1.00 95.44 651 ILE A CA 1
ATOM 4755 C C . ILE A 1 651 ? 3.714 1.484 17.082 1.00 95.44 651 ILE A C 1
ATOM 4757 O O . ILE A 1 651 ? 2.650 1.432 17.699 1.00 95.44 651 ILE A O 1
ATOM 4761 N N . PHE A 1 652 ? 4.789 0.813 17.499 1.00 95.88 652 PHE A N 1
ATOM 4762 C CA . PHE A 1 652 ? 4.797 0.024 18.729 1.00 95.88 652 PHE A CA 1
ATOM 4763 C C . PHE A 1 652 ? 4.432 0.855 19.965 1.00 95.88 652 PHE A C 1
ATOM 4765 O O . PHE A 1 652 ? 3.582 0.444 20.754 1.00 95.88 652 PHE A O 1
ATOM 4772 N N . LEU A 1 653 ? 5.022 2.040 20.132 1.00 94.88 653 LEU A N 1
ATOM 4773 C CA . LEU A 1 653 ? 4.694 2.926 21.249 1.00 94.88 653 LEU A CA 1
ATOM 4774 C C . LEU A 1 653 ? 3.226 3.367 21.232 1.00 94.88 653 LEU A C 1
ATOM 4776 O O . LEU A 1 653 ? 2.587 3.361 22.285 1.00 94.88 653 LEU A O 1
ATOM 4780 N N . ALA A 1 654 ? 2.689 3.691 20.053 1.00 92.00 654 ALA A N 1
ATOM 4781 C CA . ALA A 1 654 ? 1.305 4.127 19.888 1.00 92.00 654 ALA A CA 1
ATOM 4782 C C . ALA A 1 654 ? 0.287 3.022 20.220 1.00 92.00 654 ALA A C 1
ATOM 4784 O O . ALA A 1 654 ? -0.746 3.298 20.829 1.00 92.00 654 ALA A O 1
ATOM 4785 N N . HIS A 1 655 ? 0.585 1.767 19.867 1.00 90.31 655 HIS A N 1
ATOM 4786 C CA . HIS A 1 655 ? -0.414 0.694 19.889 1.00 90.31 655 HIS A CA 1
ATOM 4787 C C . HIS A 1 655 ? -0.187 -0.383 20.954 1.00 90.31 655 HIS A C 1
ATOM 4789 O O . HIS A 1 655 ? -1.157 -0.957 21.440 1.00 90.31 655 HIS A O 1
ATOM 4795 N N . ALA A 1 656 ? 1.054 -0.651 21.366 1.00 83.44 656 ALA A N 1
ATOM 4796 C CA . ALA A 1 656 ? 1.365 -1.671 22.373 1.00 83.44 656 ALA A CA 1
ATOM 4797 C C . ALA A 1 656 ? 1.504 -1.107 23.799 1.00 83.44 656 ALA A C 1
ATOM 4799 O O . ALA A 1 656 ? 1.373 -1.864 24.764 1.00 83.44 656 ALA A O 1
ATOM 4800 N N . SER A 1 657 ? 1.736 0.208 23.945 1.00 79.94 657 SER A N 1
ATOM 4801 C CA . SER A 1 657 ? 1.834 0.918 25.234 1.00 79.94 657 SER A CA 1
ATOM 4802 C C . SER A 1 657 ? 2.710 0.182 26.273 1.00 79.94 657 SER A C 1
ATOM 4804 O O . SER A 1 657 ? 2.192 -0.362 27.265 1.00 79.94 657 SER A O 1
ATOM 4806 N N . PRO A 1 658 ? 4.041 0.105 26.062 1.00 85.25 658 PRO A N 1
ATOM 4807 C CA . PRO A 1 658 ? 4.944 -0.555 27.002 1.00 85.25 658 PRO A CA 1
ATOM 4808 C C . PRO A 1 658 ? 4.946 0.141 28.369 1.00 85.25 658 PRO A C 1
ATOM 4810 O O . PRO A 1 658 ? 4.685 1.337 28.482 1.00 85.25 658 PRO A O 1
ATOM 4813 N N . ALA A 1 659 ? 5.290 -0.607 29.421 1.00 85.00 659 ALA A N 1
ATOM 4814 C CA . ALA A 1 659 ? 5.318 -0.080 30.789 1.00 85.00 659 ALA A CA 1
ATOM 4815 C C . ALA A 1 659 ? 6.330 1.067 30.985 1.00 85.00 659 ALA A C 1
ATOM 4817 O O . ALA A 1 659 ? 6.089 1.959 31.795 1.00 85.00 659 ALA A O 1
ATOM 4818 N N . ASP A 1 660 ? 7.447 1.037 30.253 1.00 90.44 660 ASP A N 1
ATOM 4819 C CA . ASP A 1 660 ? 8.419 2.129 30.188 1.00 90.44 660 ASP A CA 1
ATOM 4820 C C . ASP A 1 660 ? 8.741 2.451 28.716 1.00 90.44 660 ASP A C 1
ATOM 4822 O O . ASP A 1 660 ? 9.444 1.677 28.054 1.00 90.44 660 ASP A O 1
ATOM 4826 N N . PRO A 1 661 ? 8.226 3.568 28.173 1.00 93.38 661 PRO A N 1
ATOM 4827 C CA . PRO A 1 661 ? 8.510 3.978 26.802 1.00 93.38 661 PRO A CA 1
ATOM 4828 C C . PRO A 1 661 ? 9.890 4.638 26.653 1.00 93.38 661 PRO A C 1
ATOM 4830 O O . PRO A 1 661 ? 10.403 4.718 25.540 1.00 93.38 661 PRO A O 1
ATOM 4833 N N . SER A 1 662 ? 10.523 5.077 27.748 1.00 96.25 662 SER A N 1
ATOM 4834 C CA . SER A 1 662 ? 11.702 5.957 27.721 1.00 96.25 662 SER A CA 1
ATOM 4835 C C . SER A 1 662 ? 12.888 5.410 26.911 1.00 96.25 662 SER A C 1
ATOM 4837 O O . SER A 1 662 ? 13.482 6.184 26.160 1.00 96.25 662 SER A O 1
ATOM 4839 N N . PRO A 1 663 ? 13.248 4.110 26.997 1.00 96.12 663 PRO A N 1
ATOM 4840 C CA . PRO A 1 663 ? 14.340 3.562 26.190 1.00 96.12 663 PRO A CA 1
ATOM 4841 C C . PRO A 1 663 ? 14.053 3.599 24.684 1.00 96.12 663 PRO A C 1
ATOM 4843 O O . PRO A 1 663 ? 14.958 3.843 23.894 1.00 96.12 663 PRO A O 1
ATOM 4846 N N . HIS A 1 664 ? 12.794 3.387 24.295 1.00 95.88 664 HIS A N 1
ATOM 4847 C CA . HIS A 1 664 ? 12.354 3.407 22.900 1.00 95.88 664 HIS A CA 1
ATOM 4848 C C . HIS A 1 664 ? 12.325 4.835 22.352 1.00 95.88 664 HIS A C 1
ATOM 4850 O O . HIS A 1 664 ? 12.820 5.066 21.256 1.00 95.88 664 HIS A O 1
ATOM 4856 N N . GLU A 1 665 ? 11.835 5.799 23.136 1.00 96.31 665 GLU A N 1
ATOM 4857 C CA . GLU A 1 665 ? 11.876 7.222 22.769 1.00 96.31 665 GLU A CA 1
ATOM 4858 C C . GLU A 1 665 ? 13.315 7.725 22.598 1.00 96.31 665 GLU A C 1
ATOM 4860 O O . GLU A 1 665 ? 13.614 8.440 21.644 1.00 96.31 665 GLU A O 1
ATOM 4865 N N . LEU A 1 666 ? 14.231 7.315 23.484 1.00 96.75 666 LEU A N 1
ATOM 4866 C CA . LEU A 1 666 ? 15.646 7.661 23.352 1.00 96.75 666 LEU A CA 1
ATOM 4867 C C . LEU A 1 666 ? 16.258 7.048 22.087 1.00 96.75 666 LEU A C 1
ATOM 4869 O O . LEU A 1 666 ? 16.944 7.747 21.349 1.00 96.75 666 LEU A O 1
ATOM 4873 N N . ALA A 1 667 ? 15.972 5.774 21.806 1.00 97.25 667 ALA A N 1
ATOM 4874 C CA . ALA A 1 667 ? 16.458 5.114 20.599 1.00 97.25 667 ALA A CA 1
ATOM 4875 C C . ALA A 1 667 ? 15.930 5.774 19.317 1.00 97.25 667 ALA A C 1
ATOM 4877 O O . ALA A 1 667 ? 16.693 5.943 18.366 1.00 97.25 667 ALA A O 1
ATOM 4878 N N . ILE A 1 668 ? 14.656 6.183 19.297 1.00 97.94 668 ILE A N 1
ATOM 4879 C CA . ILE A 1 668 ? 14.058 6.952 18.197 1.00 97.94 668 ILE A CA 1
ATOM 4880 C C . ILE A 1 668 ? 14.785 8.291 18.017 1.00 97.94 668 ILE A C 1
ATOM 4882 O O . ILE A 1 668 ? 15.162 8.634 16.898 1.00 97.94 668 ILE A O 1
ATOM 4886 N N . ALA A 1 669 ? 15.026 9.029 19.103 1.00 97.25 669 ALA A N 1
ATOM 4887 C CA . ALA A 1 669 ? 15.710 10.320 19.048 1.00 97.25 669 ALA A CA 1
ATOM 4888 C C . ALA A 1 669 ? 17.168 10.196 18.567 1.00 97.25 669 ALA A C 1
ATOM 4890 O O . ALA A 1 669 ? 17.604 10.971 17.715 1.00 97.25 669 ALA A O 1
ATOM 4891 N N . ASP A 1 670 ? 17.910 9.203 19.065 1.00 97.44 670 ASP A N 1
ATOM 4892 C CA . ASP A 1 670 ? 19.294 8.949 18.653 1.00 97.44 670 ASP A CA 1
ATOM 4893 C C . ASP A 1 670 ? 19.372 8.543 17.172 1.00 97.44 670 ASP A C 1
ATOM 4895 O O . ASP A 1 670 ? 20.274 8.972 16.451 1.00 97.44 670 ASP A O 1
ATOM 4899 N N . ALA A 1 671 ? 18.407 7.755 16.695 1.00 97.56 671 ALA A N 1
ATOM 4900 C CA . ALA A 1 671 ? 18.301 7.380 15.290 1.00 97.56 671 ALA A CA 1
ATOM 4901 C C . ALA A 1 671 ? 17.955 8.562 14.388 1.00 97.56 671 ALA A C 1
ATOM 4903 O O . ALA A 1 671 ? 18.552 8.710 13.322 1.00 97.56 671 ALA A O 1
ATOM 4904 N N . ALA A 1 672 ? 17.045 9.434 14.825 1.00 96.62 672 ALA A N 1
ATOM 4905 C CA . ALA A 1 672 ? 16.723 10.647 14.090 1.00 96.62 672 ALA A CA 1
ATOM 4906 C C . ALA A 1 672 ? 17.952 11.556 13.951 1.00 96.62 672 ALA A C 1
ATOM 4908 O O . ALA A 1 672 ? 18.282 11.992 12.850 1.00 96.62 672 ALA A O 1
ATOM 4909 N N . ALA A 1 673 ? 18.705 11.737 15.041 1.00 95.31 673 ALA A N 1
ATOM 4910 C CA . ALA A 1 673 ? 19.966 12.472 15.018 1.00 95.31 673 ALA A CA 1
ATOM 4911 C C . ALA A 1 673 ? 21.011 11.819 14.094 1.00 95.31 673 ALA A C 1
ATOM 4913 O O . ALA A 1 673 ? 21.768 12.522 13.425 1.00 95.31 673 ALA A O 1
ATOM 4914 N N . TRP A 1 674 ? 21.057 10.484 14.028 1.00 95.12 674 TRP A N 1
ATOM 4915 C CA . TRP A 1 674 ? 21.937 9.771 13.100 1.00 95.12 674 TRP A CA 1
ATOM 4916 C C . TRP A 1 674 ? 21.543 9.988 11.633 1.00 95.12 674 TRP A C 1
ATOM 4918 O O . TRP A 1 674 ? 22.435 10.172 10.801 1.00 95.12 674 TRP A O 1
ATOM 4928 N N . ILE A 1 675 ? 20.241 9.997 11.315 1.00 93.69 675 ILE A N 1
ATOM 4929 C CA . ILE A 1 675 ? 19.718 10.279 9.967 1.00 93.69 675 ILE A CA 1
ATOM 4930 C C . ILE A 1 675 ? 20.062 11.717 9.558 1.00 93.69 675 ILE A C 1
ATOM 4932 O O . ILE A 1 675 ? 20.627 11.923 8.486 1.00 93.69 675 ILE A O 1
ATOM 4936 N N . GLU A 1 676 ? 19.806 12.703 10.424 1.00 90.88 676 GLU A N 1
ATOM 4937 C CA . GLU A 1 676 ? 20.147 14.113 10.170 1.00 90.88 676 GLU A CA 1
ATOM 4938 C C . GLU A 1 676 ? 21.659 14.333 9.986 1.00 90.88 676 GLU A C 1
ATOM 4940 O O . GLU A 1 676 ? 22.086 15.229 9.258 1.00 90.88 676 GLU A O 1
ATOM 4945 N N . ALA A 1 677 ? 22.485 13.511 10.638 1.00 90.62 677 ALA A N 1
ATOM 4946 C CA . ALA A 1 677 ? 23.937 13.573 10.525 1.00 90.62 677 ALA A CA 1
ATOM 4947 C C . ALA A 1 677 ? 24.492 12.895 9.260 1.00 90.62 677 ALA A C 1
ATOM 4949 O O . ALA A 1 677 ? 25.707 12.965 9.032 1.00 90.62 677 ALA A O 1
ATOM 4950 N N . GLN A 1 678 ? 23.660 12.230 8.448 1.00 87.12 678 GLN A N 1
ATOM 4951 C CA . GLN A 1 678 ? 24.145 11.578 7.237 1.00 87.12 678 GLN A CA 1
ATOM 4952 C C . GLN A 1 678 ? 24.679 12.614 6.242 1.00 87.12 678 GLN A C 1
ATOM 4954 O O . GLN A 1 678 ? 23.988 13.581 5.917 1.00 87.12 678 GLN A O 1
ATOM 4959 N N . PRO A 1 679 ? 25.911 12.428 5.736 1.00 73.25 679 PRO A N 1
ATOM 4960 C CA . PRO A 1 679 ? 26.459 13.332 4.745 1.00 73.25 679 PRO A CA 1
ATOM 4961 C C . PRO A 1 679 ? 25.654 13.211 3.451 1.00 73.25 679 PRO A C 1
ATOM 4963 O O . PRO A 1 679 ? 25.392 12.104 2.982 1.00 73.25 679 PRO A O 1
ATOM 4966 N N . ASP A 1 680 ? 25.309 14.369 2.894 1.00 66.88 680 ASP A N 1
ATOM 4967 C CA . ASP A 1 680 ? 24.743 14.532 1.558 1.00 66.88 680 ASP A CA 1
ATOM 4968 C C . ASP A 1 680 ? 23.542 13.619 1.254 1.00 66.88 680 ASP A C 1
ATOM 4970 O O . ASP A 1 680 ? 23.626 12.669 0.470 1.00 66.88 680 ASP A O 1
ATOM 4974 N N . LEU A 1 681 ? 22.397 13.941 1.862 1.00 66.38 681 LEU A N 1
ATOM 4975 C CA . LEU A 1 681 ? 21.105 13.326 1.543 1.00 66.38 681 LEU A CA 1
ATOM 4976 C C . LEU A 1 681 ? 20.807 13.358 0.029 1.00 66.38 681 LEU A C 1
ATOM 4978 O O . LEU A 1 681 ? 20.229 12.409 -0.493 1.00 66.38 681 LEU A O 1
ATOM 4982 N N . SER A 1 682 ? 21.300 14.367 -0.699 1.00 65.00 682 SER A N 1
ATOM 4983 C CA . SER A 1 682 ? 21.118 14.488 -2.151 1.00 65.00 682 SER A CA 1
ATOM 4984 C C . SER A 1 682 ? 21.884 13.438 -2.971 1.00 65.00 682 SER A C 1
ATOM 4986 O O . SER A 1 682 ? 21.603 13.273 -4.153 1.00 65.00 682 SER A O 1
ATOM 4988 N N . SER A 1 683 ? 22.786 12.665 -2.358 1.00 67.31 683 SER A N 1
ATOM 4989 C CA . SER A 1 683 ? 23.463 11.519 -2.988 1.00 67.31 683 SER A CA 1
ATOM 4990 C C . SER A 1 683 ? 22.773 10.170 -2.731 1.00 67.31 683 SER A C 1
ATOM 4992 O O . SER A 1 683 ? 23.194 9.143 -3.264 1.00 67.31 683 SER A O 1
ATOM 4994 N N . ARG A 1 684 ? 21.725 10.147 -1.895 1.00 80.12 684 ARG A N 1
ATOM 4995 C CA . ARG A 1 684 ? 20.991 8.928 -1.524 1.00 80.12 684 ARG A CA 1
ATOM 4996 C C . ARG A 1 684 ? 19.870 8.617 -2.520 1.00 80.12 684 ARG A C 1
ATOM 4998 O O . ARG A 1 684 ? 19.388 9.502 -3.237 1.00 80.12 684 ARG A O 1
ATOM 5005 N N . GLY A 1 685 ? 19.459 7.347 -2.546 1.00 86.44 685 GLY A N 1
ATOM 5006 C CA . GLY A 1 685 ? 18.319 6.889 -3.341 1.00 86.44 685 GLY A CA 1
ATOM 5007 C C . GLY A 1 685 ? 17.008 7.515 -2.863 1.00 86.44 685 GLY A C 1
ATOM 5008 O O . GLY A 1 685 ? 16.878 7.907 -1.703 1.00 86.44 685 GLY A O 1
ATOM 5009 N N . THR A 1 686 ? 16.020 7.606 -3.745 1.00 91.25 686 THR A N 1
ATOM 5010 C CA . THR A 1 686 ? 14.739 8.255 -3.437 1.00 91.25 686 THR A CA 1
ATOM 5011 C C . THR A 1 686 ? 13.998 7.543 -2.298 1.00 91.25 686 THR A C 1
ATOM 5013 O O . THR A 1 686 ? 13.481 8.201 -1.396 1.00 91.25 686 THR A O 1
ATOM 5016 N N . VAL A 1 687 ? 14.042 6.206 -2.250 1.00 89.19 687 VAL A N 1
ATOM 5017 C CA . VAL A 1 687 ? 13.425 5.413 -1.169 1.00 89.19 687 VAL A CA 1
ATOM 5018 C C . VAL A 1 687 ? 14.044 5.684 0.209 1.00 89.19 687 VAL A C 1
ATOM 5020 O O . VAL A 1 687 ? 13.327 5.705 1.213 1.00 89.19 687 VAL A O 1
ATOM 5023 N N . ASP A 1 688 ? 15.357 5.939 0.280 1.00 90.94 688 ASP A N 1
ATOM 5024 C CA . ASP A 1 688 ? 16.044 6.293 1.529 1.00 90.94 688 ASP A CA 1
ATOM 5025 C C . ASP A 1 688 ? 15.499 7.614 2.080 1.00 90.94 688 ASP A C 1
ATOM 5027 O O . ASP A 1 688 ? 15.235 7.728 3.277 1.00 90.94 688 ASP A O 1
ATOM 5031 N N . LEU A 1 689 ? 15.300 8.599 1.201 1.00 92.31 689 LEU A N 1
ATOM 5032 C CA . LEU A 1 689 ? 14.790 9.919 1.564 1.00 92.31 689 LEU A CA 1
ATOM 5033 C C . LEU A 1 689 ? 13.320 9.873 1.975 1.00 92.31 689 LEU A C 1
ATOM 5035 O O . LEU A 1 689 ? 12.970 10.447 3.004 1.00 92.31 689 LEU A O 1
ATOM 5039 N N . ILE A 1 690 ? 12.473 9.150 1.236 1.00 94.38 690 ILE A N 1
ATOM 5040 C CA . ILE A 1 690 ? 11.065 8.975 1.619 1.00 94.38 690 ILE A CA 1
ATOM 5041 C C . ILE A 1 690 ? 10.974 8.254 2.973 1.00 94.38 690 ILE A C 1
ATOM 5043 O O . ILE A 1 690 ? 10.241 8.681 3.863 1.00 94.38 690 ILE A O 1
ATOM 5047 N N . SER A 1 691 ? 11.786 7.211 3.187 1.00 94.25 691 SER A N 1
ATOM 5048 C CA . SER A 1 691 ? 11.851 6.530 4.487 1.00 94.25 691 SER A CA 1
ATOM 5049 C C . SER A 1 691 ? 12.269 7.505 5.597 1.00 94.25 691 SER A C 1
ATOM 5051 O O . SER A 1 691 ? 11.644 7.548 6.658 1.00 94.25 691 SER A O 1
ATOM 5053 N N . ALA A 1 692 ? 13.306 8.315 5.358 1.00 95.06 692 ALA A N 1
ATOM 5054 C CA . ALA A 1 692 ? 13.792 9.311 6.309 1.00 95.06 692 ALA A CA 1
ATOM 5055 C C . ALA A 1 692 ? 12.736 10.376 6.642 1.00 95.06 692 ALA A C 1
ATOM 5057 O O . ALA A 1 692 ? 12.610 10.738 7.809 1.00 95.06 692 ALA A O 1
ATOM 5058 N N . TYR A 1 693 ? 11.953 10.831 5.659 1.00 95.62 693 TYR A N 1
ATOM 5059 C CA . TYR A 1 693 ? 10.827 11.747 5.863 1.00 95.62 693 TYR A CA 1
ATOM 5060 C C . TYR A 1 693 ? 9.843 11.198 6.906 1.00 95.62 693 TYR A C 1
ATOM 5062 O O . TYR A 1 693 ? 9.612 11.836 7.938 1.00 95.62 693 TYR A O 1
ATOM 5070 N N . PHE A 1 694 ? 9.346 9.973 6.704 1.00 95.50 694 PHE A N 1
ATOM 5071 C CA . PHE A 1 694 ? 8.416 9.341 7.644 1.00 95.50 694 PHE A CA 1
ATOM 5072 C C . PHE A 1 694 ? 9.065 9.044 8.999 1.00 95.50 694 PHE A C 1
ATOM 5074 O O . PHE A 1 694 ? 8.417 9.175 10.036 1.00 95.50 694 PHE A O 1
ATOM 5081 N N . ALA A 1 695 ? 10.358 8.713 9.029 1.00 96.69 695 ALA A N 1
ATOM 5082 C CA . ALA A 1 695 ? 11.088 8.546 10.281 1.00 96.69 695 ALA A CA 1
ATOM 5083 C C . ALA A 1 695 ? 11.236 9.859 11.064 1.00 96.69 695 ALA A C 1
ATOM 5085 O O . ALA A 1 695 ? 11.162 9.839 12.290 1.00 96.69 695 ALA A O 1
ATOM 5086 N N . MET A 1 696 ? 11.412 11.002 10.393 1.00 96.62 696 MET A N 1
ATOM 5087 C CA . MET A 1 696 ? 11.440 12.309 11.056 1.00 96.62 696 MET A CA 1
ATOM 5088 C C . MET A 1 696 ? 10.069 12.682 11.626 1.00 96.62 696 MET A C 1
ATOM 5090 O O . MET A 1 696 ? 10.009 13.204 12.741 1.00 96.62 696 MET A O 1
ATOM 5094 N N . LEU A 1 697 ? 8.972 12.376 10.922 1.00 95.25 697 LEU A N 1
ATOM 5095 C CA . LEU A 1 697 ? 7.616 12.514 11.473 1.00 95.25 697 LEU A CA 1
ATOM 5096 C C . LEU A 1 697 ? 7.439 11.623 12.708 1.00 95.25 697 LEU A C 1
ATOM 5098 O O . LEU A 1 697 ? 7.121 12.116 13.790 1.00 95.25 697 LEU A O 1
ATOM 5102 N N . ALA A 1 698 ? 7.799 10.344 12.586 1.00 95.31 698 ALA A N 1
ATOM 5103 C CA . ALA A 1 698 ? 7.787 9.382 13.681 1.00 95.31 698 ALA A CA 1
ATOM 5104 C C . ALA A 1 698 ? 8.673 9.806 14.867 1.00 95.31 698 ALA A C 1
ATOM 5106 O O . ALA A 1 698 ? 8.384 9.477 16.014 1.00 95.31 698 ALA A O 1
ATOM 5107 N N . ALA A 1 699 ? 9.750 10.551 14.639 1.00 96.38 699 ALA A N 1
ATOM 5108 C CA . ALA A 1 699 ? 10.604 11.073 15.701 1.00 96.38 699 ALA A CA 1
ATOM 5109 C C . ALA A 1 699 ? 10.060 12.350 16.369 1.00 96.38 699 ALA A C 1
ATOM 5111 O O . ALA A 1 699 ? 10.650 12.826 17.337 1.00 96.38 699 ALA A O 1
ATOM 5112 N N . GLY A 1 700 ? 8.943 12.909 15.888 1.00 94.88 700 GLY A N 1
ATOM 5113 C CA . GLY A 1 700 ? 8.420 14.191 16.360 1.00 94.88 700 GLY A CA 1
ATOM 5114 C C . GLY A 1 700 ? 9.218 15.396 15.847 1.00 94.88 700 GLY A C 1
ATOM 5115 O O . GLY A 1 700 ? 9.222 16.451 16.486 1.00 94.88 700 GLY A O 1
ATOM 5116 N N . SER A 1 701 ? 9.876 15.257 14.692 1.00 95.31 701 SER A N 1
ATOM 5117 C CA . SER A 1 701 ? 10.723 16.267 14.045 1.00 95.31 701 SER A CA 1
ATOM 5118 C C . SER A 1 701 ? 10.119 16.767 12.718 1.00 95.31 701 SER A C 1
ATOM 5120 O O . SER A 1 701 ? 10.751 16.654 11.667 1.00 95.31 701 SER A O 1
ATOM 5122 N N . PRO A 1 702 ? 8.927 17.403 12.716 1.00 92.56 702 PRO A N 1
ATOM 5123 C CA . PRO A 1 702 ? 8.235 17.799 11.481 1.00 92.56 702 PRO A CA 1
ATOM 5124 C C . PRO A 1 702 ? 9.004 18.831 10.644 1.00 92.56 702 PRO A C 1
ATOM 5126 O O . PRO A 1 702 ? 8.797 18.934 9.442 1.00 92.56 702 PRO A O 1
ATOM 5129 N N . ARG A 1 703 ? 9.919 19.598 11.255 1.00 92.25 703 ARG A N 1
ATOM 5130 C CA . ARG A 1 703 ? 10.801 20.504 10.502 1.00 92.25 703 ARG A CA 1
ATOM 5131 C C . ARG A 1 703 ? 11.820 19.740 9.665 1.00 92.25 703 ARG A C 1
ATOM 5133 O O . ARG A 1 703 ? 11.965 20.055 8.496 1.00 92.25 703 ARG A O 1
ATOM 5140 N N . ALA A 1 704 ? 12.473 18.738 10.253 1.00 93.06 704 ALA A N 1
ATOM 5141 C CA . ALA A 1 704 ? 13.417 17.894 9.530 1.00 93.06 704 ALA A CA 1
ATOM 5142 C C . ALA A 1 704 ? 12.698 17.100 8.429 1.00 93.06 704 ALA A C 1
ATOM 5144 O O . ALA A 1 704 ? 13.206 17.008 7.318 1.00 93.06 704 ALA A O 1
ATOM 5145 N N . ALA A 1 705 ? 11.481 16.612 8.704 1.00 94.56 705 ALA A N 1
ATOM 5146 C CA . ALA A 1 705 ? 10.630 16.005 7.682 1.00 94.56 705 ALA A CA 1
ATOM 5147 C C . ALA A 1 705 ? 10.357 16.984 6.525 1.00 94.56 705 ALA A C 1
ATOM 5149 O O . ALA A 1 705 ? 10.626 16.659 5.375 1.00 94.56 705 ALA A O 1
ATOM 5150 N N . SER A 1 706 ? 9.918 18.211 6.821 1.00 92.69 706 SER A N 1
ATOM 5151 C CA . SER A 1 706 ? 9.663 19.236 5.799 1.00 92.69 706 SER A CA 1
ATOM 5152 C C . SER A 1 706 ? 10.915 19.594 4.985 1.00 92.69 706 SER A C 1
ATOM 5154 O O . SER A 1 706 ? 10.824 19.762 3.771 1.00 92.69 706 SER A O 1
ATOM 5156 N N . ASP A 1 707 ? 12.092 19.653 5.614 1.00 91.38 707 ASP A N 1
ATOM 5157 C CA . ASP A 1 707 ? 13.360 19.878 4.910 1.00 91.38 707 ASP A CA 1
ATOM 5158 C C . ASP A 1 707 ? 13.680 18.730 3.930 1.00 91.38 707 ASP A C 1
ATOM 5160 O O . ASP A 1 707 ? 14.092 18.988 2.799 1.00 91.38 707 ASP A O 1
ATOM 5164 N N . ILE A 1 708 ? 13.424 17.475 4.320 1.00 93.00 708 ILE A N 1
ATOM 5165 C CA . ILE A 1 708 ? 13.584 16.298 3.447 1.00 93.00 708 ILE A CA 1
ATOM 5166 C C . ILE A 1 708 ? 12.549 16.296 2.314 1.00 93.00 708 ILE A C 1
ATOM 5168 O O . ILE A 1 708 ? 12.907 16.017 1.172 1.00 93.00 708 ILE A O 1
ATOM 5172 N N . ALA A 1 709 ? 11.286 16.632 2.595 1.00 93.50 709 ALA A N 1
ATOM 5173 C CA . ALA A 1 709 ? 10.245 16.733 1.572 1.00 93.50 709 ALA A CA 1
ATOM 5174 C C . ALA A 1 709 ? 10.591 17.807 0.531 1.00 93.50 709 ALA A C 1
ATOM 5176 O O . ALA A 1 709 ? 10.492 17.564 -0.668 1.00 93.50 709 ALA A O 1
ATOM 5177 N N . MET A 1 710 ? 11.081 18.974 0.963 1.00 90.75 710 MET A N 1
ATOM 5178 C CA . MET A 1 710 ? 11.560 20.006 0.041 1.00 90.75 710 MET A CA 1
ATOM 5179 C C . MET A 1 710 ? 12.734 19.518 -0.813 1.00 90.75 710 MET A C 1
ATOM 5181 O O . MET A 1 710 ? 12.756 19.792 -2.012 1.00 90.75 710 MET A O 1
ATOM 5185 N N . GLU A 1 711 ? 13.697 18.802 -0.228 1.00 89.62 711 GLU A N 1
ATOM 5186 C CA . GLU A 1 711 ? 14.801 18.199 -0.982 1.00 89.62 711 GLU A CA 1
ATOM 5187 C C . GLU A 1 711 ? 14.261 17.229 -2.043 1.00 89.62 711 GLU A C 1
ATOM 5189 O O . GLU A 1 711 ? 14.527 17.425 -3.223 1.00 89.62 711 GLU A O 1
ATOM 5194 N N . LEU A 1 712 ? 13.406 16.274 -1.664 1.00 91.50 712 LEU A N 1
ATOM 5195 C CA . LEU A 1 712 ? 12.746 15.343 -2.590 1.00 91.50 712 LEU A CA 1
ATOM 5196 C C . LEU A 1 712 ? 12.030 16.067 -3.739 1.00 91.50 712 LEU A C 1
ATOM 5198 O O . LEU A 1 712 ? 12.257 15.765 -4.911 1.00 91.50 712 LEU A O 1
ATOM 5202 N N . MET A 1 713 ? 11.203 17.063 -3.425 1.00 91.31 713 MET A N 1
ATOM 5203 C CA . MET A 1 713 ? 10.427 17.789 -4.435 1.00 91.31 713 MET A CA 1
ATOM 5204 C C . MET A 1 713 ? 11.284 18.685 -5.335 1.00 91.31 713 MET A C 1
ATOM 5206 O O . MET A 1 713 ? 10.851 19.048 -6.426 1.00 91.31 713 MET A O 1
ATOM 5210 N N . THR A 1 714 ? 12.482 19.076 -4.898 1.00 88.12 714 THR A N 1
ATOM 5211 C CA . THR A 1 714 ? 13.362 19.959 -5.679 1.00 88.12 714 THR A CA 1
ATOM 5212 C C . THR A 1 714 ? 14.442 19.215 -6.449 1.00 88.12 714 THR A C 1
ATOM 5214 O O . THR A 1 714 ? 14.870 19.712 -7.489 1.00 88.12 714 THR A O 1
ATOM 5217 N N . SER A 1 715 ? 14.884 18.055 -5.959 1.00 84.94 715 SER A N 1
ATOM 5218 C CA . SER A 1 715 ? 16.002 17.302 -6.529 1.00 84.94 715 SER A CA 1
ATOM 5219 C C . SER A 1 715 ? 15.631 15.923 -7.070 1.00 84.94 715 SER A C 1
ATOM 5221 O O . SER A 1 715 ? 16.503 15.274 -7.646 1.00 84.94 715 SER A O 1
ATOM 5223 N N . ARG A 1 716 ? 14.390 15.449 -6.880 1.00 88.25 716 ARG A N 1
ATOM 5224 C CA . ARG A 1 716 ? 13.924 14.140 -7.380 1.00 88.25 716 ARG A CA 1
ATOM 5225 C C . ARG A 1 716 ? 12.645 14.213 -8.192 1.00 88.25 716 ARG A C 1
ATOM 5227 O O . ARG A 1 716 ? 12.563 13.539 -9.205 1.00 88.25 716 ARG A O 1
ATOM 5234 N N . TRP A 1 717 ? 11.649 14.966 -7.735 1.00 91.75 717 TRP A N 1
ATOM 5235 C CA . TRP A 1 717 ? 10.348 15.007 -8.402 1.00 91.75 717 TRP A CA 1
ATOM 5236 C C . TRP A 1 717 ? 10.468 15.508 -9.844 1.00 91.75 717 TRP A C 1
ATOM 5238 O O . TRP A 1 717 ? 10.875 16.652 -10.077 1.00 91.75 717 TRP A O 1
ATOM 5248 N N . ASP A 1 718 ? 10.061 14.677 -10.804 1.00 88.50 718 ASP A N 1
ATOM 5249 C CA . ASP A 1 718 ? 9.904 15.121 -12.179 1.00 88.50 718 ASP A CA 1
ATOM 5250 C C . ASP A 1 718 ? 8.571 15.866 -12.299 1.00 88.50 718 ASP A C 1
ATOM 5252 O O . ASP A 1 718 ? 7.491 15.280 -12.287 1.00 88.50 718 ASP A O 1
ATOM 5256 N N . ALA A 1 719 ? 8.631 17.193 -12.386 1.00 86.25 719 ALA A N 1
ATOM 5257 C CA . ALA A 1 719 ? 7.429 18.012 -12.494 1.00 86.25 719 ALA A CA 1
ATOM 5258 C C . ALA A 1 719 ? 6.761 17.942 -13.876 1.00 86.25 719 ALA A C 1
ATOM 5260 O O . ALA A 1 719 ? 5.585 18.298 -13.977 1.00 86.25 719 ALA A O 1
ATOM 5261 N N . ALA A 1 720 ? 7.498 17.549 -14.919 1.00 83.88 720 ALA A N 1
ATOM 5262 C CA . ALA A 1 720 ? 6.965 17.412 -16.269 1.00 83.88 720 ALA A CA 1
ATOM 5263 C C . ALA A 1 720 ? 6.225 16.081 -16.409 1.00 83.88 720 ALA A C 1
ATOM 5265 O O . ALA A 1 720 ? 5.057 16.080 -16.799 1.00 83.88 720 ALA A O 1
ATOM 5266 N N . ASP A 1 721 ? 6.874 14.997 -15.990 1.00 83.62 721 ASP A N 1
ATOM 5267 C CA . ASP A 1 721 ? 6.344 13.639 -16.098 1.00 83.62 721 ASP A CA 1
ATOM 5268 C C . ASP A 1 721 ? 5.625 13.181 -14.819 1.00 83.62 721 ASP A C 1
ATOM 5270 O O . ASP A 1 721 ? 5.090 12.084 -14.760 1.00 83.62 721 ASP A O 1
ATOM 5274 N N . ARG A 1 722 ? 5.555 14.005 -13.773 1.00 91.31 722 ARG A N 1
ATOM 5275 C CA . ARG A 1 722 ? 4.702 13.793 -12.588 1.00 91.31 722 ARG A CA 1
ATOM 5276 C C . ARG A 1 722 ? 4.940 12.447 -11.885 1.00 91.31 722 ARG A C 1
ATOM 5278 O O . ARG A 1 722 ? 3.984 11.721 -11.603 1.00 91.31 722 ARG A O 1
ATOM 5285 N N . TYR A 1 723 ? 6.201 12.106 -11.617 1.00 91.00 723 TYR A N 1
ATOM 5286 C CA . TYR A 1 723 ? 6.576 10.922 -10.836 1.00 91.00 723 TYR A CA 1
ATOM 5287 C C . TYR A 1 723 ? 7.949 11.096 -10.146 1.00 91.00 723 TYR A C 1
ATOM 5289 O O . TYR A 1 723 ? 8.688 12.048 -10.412 1.00 91.00 723 TYR A O 1
ATOM 5297 N N . PHE A 1 724 ? 8.308 10.159 -9.259 1.00 90.75 724 PHE A N 1
ATOM 5298 C CA . PHE A 1 724 ? 9.650 10.064 -8.666 1.00 90.75 724 PHE A CA 1
ATOM 5299 C C . PHE A 1 724 ? 10.528 8.989 -9.340 1.00 90.75 724 PHE A C 1
ATOM 5301 O O . PHE A 1 724 ? 10.131 7.821 -9.364 1.00 90.75 724 PHE A O 1
ATOM 5308 N N . PRO A 1 725 ? 11.741 9.317 -9.822 1.00 87.56 725 PRO A N 1
ATOM 5309 C CA . PRO A 1 725 ? 12.722 8.319 -10.238 1.00 87.56 725 PRO A CA 1
ATOM 5310 C C . PRO A 1 725 ? 13.336 7.614 -9.021 1.00 87.56 725 PRO A C 1
ATOM 5312 O O . PRO A 1 725 ? 13.319 8.131 -7.898 1.00 87.56 725 PRO A O 1
ATOM 5315 N N . MET A 1 726 ? 13.947 6.444 -9.234 1.00 83.94 726 MET A N 1
ATOM 5316 C CA . MET A 1 726 ? 14.615 5.694 -8.159 1.00 83.94 726 MET A CA 1
ATOM 5317 C C . MET A 1 726 ? 15.785 6.478 -7.531 1.00 83.94 726 MET A C 1
ATOM 5319 O O . MET A 1 726 ? 16.084 6.327 -6.342 1.00 83.94 726 MET A O 1
ATOM 5323 N N . SER A 1 727 ? 16.459 7.320 -8.314 1.00 80.88 727 SER A N 1
ATOM 5324 C CA . SER A 1 727 ? 17.583 8.148 -7.870 1.00 80.88 727 SER A CA 1
ATOM 5325 C C . SER A 1 727 ? 17.654 9.460 -8.657 1.00 80.88 727 SER A C 1
ATOM 5327 O O . SER A 1 727 ? 16.919 9.645 -9.619 1.00 80.88 727 SER A O 1
ATOM 5329 N N . ALA A 1 728 ? 18.528 10.380 -8.232 1.00 74.25 728 ALA A N 1
ATOM 5330 C CA . ALA A 1 728 ? 18.658 11.719 -8.821 1.00 74.25 728 ALA A CA 1
ATOM 5331 C C . ALA A 1 728 ? 19.014 11.713 -10.316 1.00 74.25 728 ALA A C 1
ATOM 5333 O O . ALA A 1 728 ? 18.516 12.539 -11.068 1.00 74.25 728 ALA A O 1
ATOM 5334 N N . ASP A 1 729 ? 19.899 10.791 -10.704 1.00 66.44 729 ASP A N 1
ATOM 5335 C CA . ASP A 1 729 ? 20.563 10.773 -12.013 1.00 66.44 729 ASP A CA 1
ATOM 5336 C C . ASP A 1 729 ? 20.343 9.437 -12.757 1.00 66.44 729 ASP A C 1
ATOM 5338 O O . ASP A 1 729 ? 21.021 9.145 -13.743 1.00 66.44 729 ASP A O 1
ATOM 5342 N N . GLY A 1 730 ? 19.472 8.564 -12.236 1.00 68.00 730 GLY A N 1
ATOM 5343 C CA . GLY A 1 730 ? 19.288 7.199 -12.729 1.00 68.00 730 GLY A CA 1
ATOM 5344 C C . GLY A 1 730 ? 18.029 7.045 -13.585 1.00 68.00 730 GLY A C 1
ATOM 5345 O O . GLY A 1 730 ? 16.964 7.486 -13.161 1.00 68.00 730 GLY A O 1
ATOM 5346 N N . PRO A 1 731 ? 18.092 6.333 -14.727 1.00 74.31 731 PRO A N 1
ATOM 5347 C CA . PRO A 1 731 ? 16.939 6.142 -15.614 1.00 74.31 731 PRO A CA 1
ATOM 5348 C C . PRO A 1 731 ? 15.926 5.111 -15.089 1.00 74.31 731 PRO A C 1
ATOM 5350 O O . PRO A 1 731 ? 14.964 4.778 -15.780 1.00 74.31 731 PRO A O 1
ATOM 5353 N N . TYR A 1 732 ? 16.159 4.559 -13.898 1.00 79.56 732 TYR A N 1
ATOM 5354 C CA . TYR A 1 732 ? 15.369 3.472 -13.340 1.00 79.56 732 TYR A CA 1
ATOM 5355 C C . TYR A 1 732 ? 14.142 3.994 -12.598 1.00 79.56 732 TYR A C 1
ATOM 5357 O O . TYR A 1 732 ? 14.205 4.951 -11.820 1.00 79.56 732 TYR A O 1
ATOM 5365 N N . LEU A 1 733 ? 13.032 3.299 -12.811 1.00 86.06 733 LEU A N 1
ATOM 5366 C CA . LEU A 1 733 ? 11.778 3.501 -12.101 1.00 86.06 733 LEU A CA 1
ATOM 5367 C C . LEU A 1 733 ? 11.554 2.340 -11.135 1.00 86.06 733 LEU A C 1
ATOM 5369 O O . LEU A 1 733 ? 11.967 1.217 -11.429 1.00 86.06 733 LEU A O 1
ATOM 5373 N N . ALA A 1 734 ? 10.879 2.613 -10.022 1.00 88.31 734 ALA A N 1
ATOM 5374 C CA . ALA A 1 734 ? 10.447 1.594 -9.074 1.00 88.31 734 ALA A CA 1
ATOM 5375 C C . ALA A 1 734 ? 9.057 1.912 -8.525 1.00 88.31 734 ALA A C 1
ATOM 5377 O O . ALA A 1 734 ? 8.707 3.074 -8.289 1.00 88.31 734 ALA A O 1
ATOM 5378 N N . ILE A 1 735 ? 8.259 0.867 -8.334 1.00 89.88 735 ILE A N 1
ATOM 5379 C CA . ILE A 1 735 ? 6.861 0.997 -7.925 1.00 89.88 735 ILE A CA 1
ATOM 5380 C C . ILE A 1 735 ? 6.713 1.579 -6.513 1.00 89.88 735 ILE A C 1
ATOM 5382 O O . ILE A 1 735 ? 5.769 2.326 -6.242 1.00 89.88 735 ILE A O 1
ATOM 5386 N N . ASP A 1 736 ? 7.665 1.289 -5.625 1.00 86.75 736 ASP A N 1
ATOM 5387 C CA . ASP A 1 736 ? 7.668 1.729 -4.231 1.00 86.75 736 ASP A CA 1
ATOM 5388 C C . ASP A 1 736 ? 7.867 3.245 -4.085 1.00 86.75 736 ASP A C 1
ATOM 5390 O O . ASP A 1 736 ? 7.290 3.846 -3.182 1.00 86.75 736 ASP A O 1
ATOM 5394 N N . VAL A 1 737 ? 8.607 3.894 -4.987 1.00 91.44 737 VAL A N 1
ATOM 5395 C CA . VAL A 1 737 ? 8.763 5.360 -5.004 1.00 91.44 737 VAL A CA 1
ATOM 5396 C C . VAL A 1 737 ? 7.736 6.069 -5.882 1.00 91.44 737 VAL A C 1
ATOM 5398 O O . VAL A 1 737 ? 7.500 7.254 -5.681 1.00 91.44 737 VAL A O 1
ATOM 5401 N N . MET A 1 738 ? 7.110 5.380 -6.840 1.00 91.62 738 MET A N 1
ATOM 5402 C CA . MET A 1 738 ? 6.106 5.995 -7.715 1.00 91.62 738 MET A CA 1
ATOM 5403 C C . MET A 1 738 ? 4.703 5.956 -7.120 1.00 91.62 738 MET A C 1
ATOM 5405 O O . MET A 1 738 ? 4.039 6.989 -7.071 1.00 91.62 738 MET A O 1
ATOM 5409 N N . CYS A 1 739 ? 4.245 4.787 -6.673 1.00 91.19 739 CYS A N 1
ATOM 5410 C CA . CYS A 1 739 ? 2.906 4.643 -6.116 1.00 91.19 739 CYS A CA 1
ATOM 5411 C C . CYS A 1 739 ? 2.903 4.162 -4.673 1.00 91.19 739 CYS A C 1
ATOM 5413 O O . CYS A 1 739 ? 2.068 4.643 -3.940 1.00 91.19 739 CYS A O 1
ATOM 5415 N N . GLY A 1 740 ? 3.822 3.296 -4.233 1.00 90.38 740 GLY A N 1
ATOM 5416 C CA . GLY A 1 740 ? 3.864 2.824 -2.841 1.00 90.38 740 GLY A CA 1
ATOM 5417 C C . GLY A 1 740 ? 4.116 3.947 -1.819 1.00 90.38 740 GLY A C 1
ATOM 5418 O O . GLY A 1 740 ? 3.265 4.775 -1.521 1.00 90.38 740 GLY A O 1
ATOM 5419 N N . TRP A 1 741 ? 5.328 4.020 -1.277 1.00 89.19 741 TRP A N 1
ATOM 5420 C CA . TRP A 1 741 ? 5.729 5.065 -0.328 1.00 89.19 741 TRP A CA 1
ATOM 5421 C C . TRP A 1 741 ? 5.688 6.485 -0.903 1.00 89.19 741 TRP A C 1
ATOM 5423 O O . TRP A 1 741 ? 5.487 7.447 -0.162 1.00 89.19 741 TRP A O 1
ATOM 5433 N N . GLY A 1 742 ? 5.925 6.633 -2.208 1.00 93.12 742 GLY A N 1
ATOM 5434 C CA . GLY A 1 742 ? 5.931 7.947 -2.851 1.00 93.12 742 GLY A CA 1
ATOM 5435 C C . GLY A 1 742 ? 4.573 8.637 -2.841 1.00 93.12 742 GLY A C 1
ATOM 5436 O O . GLY A 1 742 ? 4.512 9.835 -2.568 1.00 93.12 742 GLY A O 1
ATOM 5437 N N . SER A 1 743 ? 3.487 7.897 -3.092 1.00 92.81 743 SER A N 1
ATOM 5438 C CA . SER A 1 743 ? 2.143 8.485 -3.075 1.00 92.81 743 SER A CA 1
ATOM 5439 C C . SER A 1 743 ? 1.713 8.855 -1.656 1.00 92.81 743 SER A C 1
ATOM 5441 O O . SER A 1 743 ? 1.140 9.923 -1.470 1.00 92.81 743 SER A O 1
ATOM 5443 N N . GLU A 1 744 ? 2.077 8.048 -0.654 1.00 90.81 744 GLU A N 1
ATOM 5444 C CA . GLU A 1 744 ? 1.822 8.342 0.759 1.00 90.81 744 GLU A CA 1
ATOM 5445 C C . GLU A 1 744 ? 2.484 9.659 1.181 1.00 90.81 744 GLU A C 1
ATOM 5447 O O . GLU A 1 744 ? 1.871 10.490 1.851 1.00 90.81 744 GLU A O 1
ATOM 5452 N N . LEU A 1 745 ? 3.728 9.898 0.746 1.00 93.38 745 LEU A N 1
ATOM 5453 C CA . LEU A 1 745 ? 4.402 11.176 0.984 1.00 93.38 745 LEU A CA 1
ATOM 5454 C C . LEU A 1 745 ? 3.667 12.333 0.298 1.00 93.38 745 LEU A C 1
ATOM 5456 O O . LEU A 1 745 ? 3.441 13.367 0.923 1.00 93.38 745 LEU A O 1
ATOM 5460 N N . LEU A 1 746 ? 3.293 12.173 -0.973 1.00 93.81 746 LEU A N 1
ATOM 5461 C CA . LEU A 1 746 ? 2.610 13.220 -1.739 1.00 93.81 746 LEU A CA 1
ATOM 5462 C C . LEU A 1 746 ? 1.246 13.565 -1.127 1.00 93.81 746 LEU A C 1
ATOM 5464 O O . LEU A 1 746 ? 0.968 14.741 -0.902 1.00 93.81 746 LEU A O 1
ATOM 5468 N N . ARG A 1 747 ? 0.434 12.560 -0.779 1.00 90.19 747 ARG A N 1
ATOM 5469 C CA . ARG A 1 747 ? -0.849 12.741 -0.079 1.00 90.19 747 ARG A CA 1
ATOM 5470 C C . ARG A 1 747 ? -0.650 13.463 1.252 1.00 90.19 747 ARG A C 1
ATOM 5472 O O . ARG A 1 747 ? -1.357 14.422 1.543 1.00 90.19 747 ARG A O 1
ATOM 5479 N N . ARG A 1 748 ? 0.371 13.089 2.033 1.00 88.31 748 ARG A N 1
ATOM 5480 C CA . ARG A 1 748 ? 0.671 13.748 3.315 1.00 88.31 748 ARG A CA 1
ATOM 5481 C C . ARG A 1 748 ? 1.055 15.222 3.166 1.00 88.31 748 ARG A C 1
ATOM 5483 O O . ARG A 1 748 ? 0.740 16.022 4.046 1.00 88.31 748 ARG A O 1
ATOM 5490 N N . GLU A 1 749 ? 1.710 15.583 2.068 1.00 90.19 749 GLU A N 1
ATOM 5491 C CA . GLU A 1 749 ? 2.062 16.968 1.735 1.00 90.19 749 GLU A CA 1
ATOM 5492 C C . GLU A 1 749 ? 0.923 17.736 1.024 1.00 90.19 749 GLU A C 1
ATOM 5494 O O . GLU A 1 749 ? 1.110 18.898 0.658 1.00 90.19 749 GLU A O 1
ATOM 5499 N N . GLY A 1 750 ? -0.263 17.131 0.857 1.00 88.06 750 GLY A N 1
ATOM 5500 C CA . GLY A 1 750 ? -1.422 17.747 0.196 1.00 88.06 750 GLY A CA 1
ATOM 5501 C C . GLY A 1 750 ? -1.266 17.870 -1.323 1.00 88.06 750 GLY A C 1
ATOM 5502 O O . GLY A 1 750 ? -1.658 18.879 -1.915 1.00 88.06 750 GLY A O 1
ATOM 5503 N N . LEU A 1 751 ? -0.587 16.896 -1.935 1.00 92.19 751 LEU A N 1
ATOM 5504 C CA . LEU A 1 751 ? -0.301 16.793 -3.368 1.00 92.19 751 LEU A CA 1
ATOM 5505 C C . LEU A 1 751 ? -1.016 15.567 -3.960 1.00 92.19 751 LEU A C 1
ATOM 5507 O O . LEU A 1 751 ? -0.403 14.667 -4.534 1.00 92.19 751 LEU A O 1
ATOM 5511 N N . GLU A 1 752 ? -2.333 15.492 -3.779 1.00 90.50 752 GLU A N 1
ATOM 5512 C CA . GLU A 1 752 ? -3.134 14.319 -4.143 1.00 90.50 752 GLU A CA 1
ATOM 5513 C C . GLU A 1 752 ? -3.175 14.095 -5.661 1.00 90.50 752 GLU A C 1
ATOM 5515 O O . GLU A 1 752 ? -3.171 12.955 -6.123 1.00 90.50 752 GLU A O 1
ATOM 5520 N N . LEU A 1 753 ? -3.163 15.168 -6.460 1.00 90.81 753 LEU A N 1
ATOM 5521 C CA . LEU A 1 753 ? -3.131 15.055 -7.921 1.00 90.81 753 LEU A CA 1
ATOM 5522 C C . LEU A 1 753 ? -1.806 14.452 -8.404 1.00 90.81 753 LEU A C 1
ATOM 5524 O O . LEU A 1 753 ? -1.813 13.566 -9.253 1.00 90.81 753 LEU A O 1
ATOM 5528 N N . GLU A 1 754 ? -0.680 14.910 -7.856 1.00 94.69 754 GLU A N 1
ATOM 5529 C CA . GLU A 1 754 ? 0.652 14.356 -8.103 1.00 94.69 754 GLU A CA 1
ATOM 5530 C C . GLU A 1 754 ? 0.691 12.861 -7.765 1.00 94.69 754 GLU A C 1
ATOM 5532 O O . GLU A 1 754 ? 1.232 12.066 -8.533 1.00 94.69 754 GLU A O 1
ATOM 5537 N N . ALA A 1 755 ? 0.095 12.481 -6.631 1.00 94.44 755 ALA A N 1
ATOM 5538 C CA . ALA A 1 755 ? 0.018 11.098 -6.182 1.00 94.44 755 ALA A CA 1
ATOM 5539 C C . ALA A 1 755 ? -0.805 10.226 -7.148 1.00 94.44 755 ALA A C 1
ATOM 5541 O O . ALA A 1 755 ? -0.327 9.175 -7.580 1.00 94.44 755 ALA A O 1
ATOM 5542 N N . LEU A 1 756 ? -1.999 10.684 -7.549 1.00 92.94 756 LEU A N 1
ATOM 5543 C CA . LEU A 1 756 ? -2.859 9.990 -8.516 1.00 92.94 756 LEU A CA 1
ATOM 5544 C C . LEU A 1 756 ? -2.179 9.833 -9.876 1.00 92.94 756 LEU A C 1
ATOM 5546 O O . LEU A 1 756 ? -2.239 8.767 -10.487 1.00 92.94 756 LEU A O 1
ATOM 5550 N N . GLU A 1 757 ? -1.522 10.886 -10.358 1.00 93.19 757 GLU A N 1
ATOM 5551 C CA . GLU A 1 757 ? -0.807 10.848 -11.627 1.00 93.19 757 GLU A CA 1
ATOM 5552 C C . GLU A 1 757 ? 0.357 9.856 -11.551 1.00 93.19 757 GLU A C 1
ATOM 5554 O O . GLU A 1 757 ? 0.436 8.965 -12.402 1.00 93.19 757 GLU A O 1
ATOM 5559 N N . SER A 1 758 ? 1.208 9.943 -10.526 1.00 94.75 758 SER A N 1
ATOM 5560 C CA . SER A 1 758 ? 2.349 9.038 -10.335 1.00 94.75 758 SER A CA 1
ATOM 5561 C C . SER A 1 758 ? 1.906 7.569 -10.229 1.00 94.75 758 SER A C 1
ATOM 5563 O O . SER A 1 758 ? 2.457 6.698 -10.911 1.00 94.75 758 SER A O 1
ATOM 5565 N N . CYS A 1 759 ? 0.836 7.288 -9.475 1.00 93.44 759 CYS A N 1
ATOM 5566 C CA . CYS A 1 759 ? 0.213 5.963 -9.415 1.00 93.44 759 CYS A CA 1
ATOM 5567 C C . CYS A 1 759 ? -0.370 5.502 -10.756 1.00 93.44 759 CYS A C 1
ATOM 5569 O O . CYS A 1 759 ? -0.254 4.325 -11.108 1.00 93.44 759 CYS A O 1
ATOM 5571 N N . GLY A 1 760 ? -0.955 6.416 -11.531 1.00 91.56 760 GLY A N 1
ATOM 5572 C CA . GLY A 1 760 ? -1.498 6.133 -12.856 1.00 91.56 760 GLY A CA 1
ATOM 5573 C C . GLY A 1 760 ? -0.425 5.735 -13.868 1.00 91.56 760 GLY A C 1
ATOM 5574 O O . GLY A 1 760 ? -0.657 4.863 -14.708 1.00 91.56 760 GLY A O 1
ATOM 5575 N N . LEU A 1 761 ? 0.771 6.325 -13.779 1.00 90.94 761 LEU A N 1
ATOM 5576 C CA . LEU A 1 761 ? 1.912 5.910 -14.595 1.00 90.94 761 LEU A CA 1
ATOM 5577 C C . LEU A 1 761 ? 2.430 4.539 -14.158 1.00 90.94 761 LEU A C 1
ATOM 5579 O O . LEU A 1 761 ? 2.647 3.660 -14.991 1.00 90.94 761 LEU A O 1
ATOM 5583 N N . ALA A 1 762 ? 2.548 4.324 -12.848 1.00 91.44 762 ALA A N 1
ATOM 5584 C CA . ALA A 1 762 ? 2.907 3.028 -12.292 1.00 91.44 762 ALA A CA 1
ATOM 5585 C C . ALA A 1 762 ? 1.962 1.900 -12.767 1.00 91.44 762 ALA A C 1
ATOM 5587 O O . ALA A 1 762 ? 2.421 0.846 -13.207 1.00 91.44 762 ALA A O 1
ATOM 5588 N N . ALA A 1 763 ? 0.651 2.156 -12.786 1.00 89.00 763 ALA A N 1
ATOM 5589 C CA . ALA A 1 763 ? -0.368 1.237 -13.302 1.00 89.00 763 ALA A CA 1
ATOM 5590 C C . ALA A 1 763 ? -0.232 0.915 -14.804 1.00 89.00 763 ALA A C 1
ATOM 5592 O O . ALA A 1 763 ? -0.884 -0.003 -15.295 1.00 89.00 763 ALA A O 1
ATOM 5593 N N . GLY A 1 764 ? 0.549 1.692 -15.558 1.00 86.25 764 GLY A N 1
ATOM 5594 C CA . GLY A 1 764 ? 0.830 1.453 -16.974 1.00 86.25 764 GLY A CA 1
ATOM 5595 C C . GLY A 1 764 ? 2.137 0.708 -17.242 1.00 86.25 764 GLY A C 1
ATOM 5596 O O . GLY A 1 764 ? 2.264 0.077 -18.289 1.00 86.25 764 GLY A O 1
ATOM 5597 N N . ILE A 1 765 ? 3.101 0.787 -16.317 1.00 87.50 765 ILE A N 1
ATOM 5598 C CA . ILE A 1 765 ? 4.487 0.338 -16.531 1.00 87.50 765 ILE A CA 1
ATOM 5599 C C . ILE A 1 765 ? 4.805 -0.972 -15.808 1.00 87.50 765 ILE A C 1
ATOM 5601 O O . ILE A 1 765 ? 5.504 -1.815 -16.362 1.00 87.50 765 ILE A O 1
ATOM 5605 N N . PHE A 1 766 ? 4.323 -1.134 -14.576 1.00 89.00 766 PHE A N 1
ATOM 5606 C CA . PHE A 1 766 ? 4.665 -2.276 -13.727 1.00 89.00 766 PHE A CA 1
ATOM 5607 C C . PHE A 1 766 ? 3.726 -3.496 -13.792 1.00 89.00 766 PHE A C 1
ATOM 5609 O O . PHE A 1 766 ? 4.133 -4.517 -13.230 1.00 89.00 766 PHE A O 1
ATOM 5616 N N . PRO A 1 767 ? 2.516 -3.476 -14.404 1.00 87.25 767 PRO A N 1
ATOM 5617 C CA . PRO A 1 767 ? 1.700 -4.685 -14.490 1.00 87.25 767 PRO A CA 1
ATOM 5618 C C . PRO A 1 767 ? 2.427 -5.848 -15.168 1.00 87.25 767 PRO A C 1
ATOM 5620 O O . PRO A 1 767 ? 3.015 -5.695 -16.238 1.00 87.25 767 PRO A O 1
ATOM 5623 N N . VAL A 1 768 ? 2.367 -7.011 -14.524 1.00 86.12 768 VAL A N 1
ATOM 5624 C CA . VAL A 1 768 ? 2.939 -8.283 -14.983 1.00 86.12 768 VAL A CA 1
ATOM 5625 C C . VAL A 1 768 ? 2.085 -9.451 -14.473 1.00 86.12 768 VAL A C 1
ATOM 5627 O O . VAL A 1 768 ? 1.304 -9.306 -13.528 1.00 86.12 768 VAL A O 1
ATOM 5630 N N . SER A 1 769 ? 2.263 -10.640 -15.050 1.00 85.81 769 SER A N 1
ATOM 5631 C CA . SER A 1 769 ? 1.617 -11.881 -14.597 1.00 85.81 769 SER A CA 1
ATOM 5632 C C . SER A 1 769 ? 2.620 -13.002 -14.297 1.00 85.81 769 SER A C 1
ATOM 5634 O O . SER A 1 769 ? 3.794 -12.950 -14.684 1.00 85.81 769 SER A O 1
ATOM 5636 N N . SER A 1 770 ? 2.161 -14.036 -13.591 1.00 86.31 770 SER A N 1
ATOM 5637 C CA . SER A 1 770 ? 2.859 -15.315 -13.444 1.00 86.31 770 SER A CA 1
ATOM 5638 C C . SER A 1 770 ? 3.062 -15.990 -14.802 1.00 86.31 770 SER A C 1
ATOM 5640 O O . SER A 1 770 ? 2.365 -15.688 -15.768 1.00 86.31 770 SER A O 1
ATOM 5642 N N . PHE A 1 771 ? 4.014 -16.920 -14.901 1.00 86.50 771 PHE A N 1
ATOM 5643 C CA . PHE A 1 771 ? 4.355 -17.576 -16.174 1.00 86.50 771 PHE A CA 1
ATOM 5644 C C . PHE A 1 771 ? 3.212 -18.395 -16.802 1.00 86.50 771 PHE A C 1
ATOM 5646 O O . PHE A 1 771 ? 3.244 -18.700 -17.988 1.00 86.50 771 PHE A O 1
ATOM 5653 N N . ASP A 1 772 ? 2.204 -18.777 -16.027 1.00 85.56 772 ASP A N 1
ATOM 5654 C CA . ASP A 1 772 ? 0.992 -19.445 -16.510 1.00 85.56 772 ASP A CA 1
ATOM 5655 C C . ASP A 1 772 ? -0.201 -18.489 -16.687 1.00 85.56 772 ASP A C 1
ATOM 5657 O O . ASP A 1 772 ? -1.318 -18.942 -16.944 1.00 85.56 772 ASP A O 1
ATOM 5661 N N . ASP A 1 773 ? 0.035 -17.184 -16.519 1.00 81.62 773 ASP A N 1
ATOM 5662 C CA . ASP A 1 773 ? -0.945 -16.096 -16.519 1.00 81.62 773 ASP A CA 1
ATOM 5663 C C . ASP A 1 773 ? -2.090 -16.268 -15.501 1.00 81.62 773 ASP A C 1
ATOM 5665 O O . ASP A 1 773 ? -3.123 -15.602 -15.594 1.00 81.62 773 ASP A O 1
ATOM 5669 N N . ALA A 1 774 ? -1.928 -17.153 -14.511 1.00 84.62 774 ALA A N 1
ATOM 5670 C CA . ALA A 1 774 ? -2.954 -17.425 -13.508 1.00 84.62 774 ALA A CA 1
ATOM 5671 C C . ALA A 1 774 ? -3.049 -16.337 -12.430 1.00 84.62 774 ALA A C 1
ATOM 5673 O O . ALA A 1 774 ? -4.112 -16.175 -11.832 1.00 84.62 774 ALA A O 1
ATOM 5674 N N . VAL A 1 775 ? -1.952 -15.621 -12.174 1.00 87.75 775 VAL A N 1
ATOM 5675 C CA . VAL A 1 775 ? -1.835 -14.610 -11.119 1.00 87.75 775 VAL A CA 1
ATOM 5676 C C . VAL A 1 775 ? -1.272 -13.337 -11.721 1.00 87.75 775 VAL A C 1
ATOM 5678 O O . VAL A 1 775 ? -0.256 -13.369 -12.411 1.00 87.75 775 VAL A O 1
ATOM 5681 N N . ALA A 1 776 ? -1.901 -12.206 -11.431 1.00 87.06 776 ALA A N 1
ATOM 5682 C CA . ALA A 1 776 ? -1.441 -10.904 -11.888 1.00 87.06 776 ALA A CA 1
ATOM 5683 C C . ALA A 1 776 ? -1.075 -9.985 -10.720 1.00 87.06 776 ALA A C 1
ATOM 5685 O O . ALA A 1 776 ? -1.616 -10.112 -9.621 1.00 87.06 776 ALA A O 1
ATOM 5686 N N . GLY A 1 777 ? -0.149 -9.063 -10.962 1.00 89.06 777 GLY A N 1
ATOM 5687 C CA . GLY A 1 777 ? 0.318 -8.104 -9.970 1.00 89.06 777 GLY A CA 1
ATOM 5688 C C . GLY A 1 777 ? 1.296 -7.111 -10.582 1.00 89.06 777 GLY A C 1
ATOM 5689 O O . GLY A 1 777 ? 1.204 -6.793 -11.767 1.00 89.06 777 GLY A O 1
ATOM 5690 N N . LEU A 1 778 ? 2.205 -6.597 -9.759 1.00 88.50 778 LEU A N 1
ATOM 5691 C CA . LEU A 1 778 ? 3.163 -5.571 -10.149 1.00 88.50 778 LEU A CA 1
ATOM 5692 C C . LEU A 1 778 ? 4.595 -6.099 -10.012 1.00 88.50 778 LEU A C 1
ATOM 5694 O O . LEU A 1 778 ? 4.923 -6.826 -9.068 1.00 88.50 778 LEU A O 1
ATOM 5698 N N . GLY A 1 779 ? 5.444 -5.714 -10.962 1.00 83.94 779 GLY A N 1
ATOM 5699 C CA . GLY A 1 779 ? 6.892 -5.859 -10.868 1.00 83.94 779 GLY A CA 1
ATOM 5700 C C . GLY A 1 779 ? 7.503 -4.849 -9.893 1.00 83.94 779 GLY A C 1
ATOM 5701 O O . GLY A 1 779 ? 6.819 -3.965 -9.381 1.00 83.94 779 GLY A O 1
ATOM 5702 N N . ASP A 1 780 ? 8.802 -4.991 -9.636 1.00 77.00 780 ASP A N 1
ATOM 5703 C CA . ASP A 1 780 ? 9.554 -4.116 -8.729 1.00 77.00 780 ASP A CA 1
ATOM 5704 C C . ASP A 1 780 ? 10.051 -2.835 -9.406 1.00 77.00 780 ASP A C 1
ATOM 5706 O O . ASP A 1 780 ? 9.514 -1.739 -9.226 1.00 77.00 780 ASP A O 1
ATOM 5710 N N . ILE A 1 781 ? 11.094 -3.016 -10.209 1.00 75.50 781 ILE A N 1
ATOM 5711 C CA . ILE A 1 781 ? 11.698 -2.005 -11.062 1.00 75.50 781 ILE A CA 1
ATOM 5712 C C . ILE A 1 781 ? 10.978 -1.977 -12.416 1.00 75.50 781 ILE A C 1
ATOM 5714 O O . ILE A 1 781 ? 9.986 -2.675 -12.582 1.00 75.50 781 ILE A O 1
ATOM 5718 N N . ALA A 1 782 ? 11.338 -1.108 -13.361 1.00 59.19 782 ALA A N 1
ATOM 5719 C CA . ALA A 1 782 ? 10.708 -1.119 -14.690 1.00 59.19 782 ALA A CA 1
ATOM 5720 C C . ALA A 1 782 ? 11.323 -2.212 -15.577 1.00 59.19 782 ALA A C 1
ATOM 5722 O O . ALA A 1 782 ? 12.491 -2.124 -15.957 1.00 59.19 782 ALA A O 1
ATOM 5723 N N . GLY A 1 783 ? 10.547 -3.260 -15.874 1.00 60.72 783 GLY A N 1
ATOM 5724 C CA . GLY A 1 783 ? 11.005 -4.464 -16.574 1.00 60.72 783 GLY A CA 1
ATOM 5725 C C . GLY A 1 783 ? 10.173 -5.732 -16.285 1.00 60.72 783 GLY A C 1
ATOM 5726 O O . GLY A 1 783 ? 9.190 -5.692 -15.543 1.00 60.72 783 GLY A O 1
ATOM 5727 N N . PRO A 1 784 ? 10.523 -6.866 -16.913 1.00 61.34 784 PRO A N 1
ATOM 5728 C CA . PRO A 1 784 ? 9.576 -7.947 -17.169 1.00 61.34 784 PRO A CA 1
ATOM 5729 C C . PRO A 1 784 ? 9.702 -9.154 -16.225 1.00 61.34 784 PRO A C 1
ATOM 5731 O O . PRO A 1 784 ? 9.708 -10.292 -16.682 1.00 61.34 784 PRO A O 1
ATOM 5734 N N . TRP A 1 785 ? 9.850 -8.948 -14.917 1.00 75.25 785 TRP A N 1
ATOM 5735 C CA . TRP A 1 785 ? 10.211 -10.068 -14.035 1.00 75.25 785 TRP A CA 1
ATOM 5736 C C . TRP A 1 785 ? 9.023 -10.975 -13.725 1.00 75.25 785 TRP A C 1
ATOM 5738 O O . TRP A 1 785 ? 8.924 -12.080 -14.246 1.00 75.25 785 TRP A O 1
ATOM 5748 N N . GLN A 1 786 ? 8.149 -10.538 -12.825 1.00 82.06 786 GLN A N 1
ATOM 5749 C CA . GLN A 1 786 ? 7.018 -11.307 -12.308 1.00 82.06 786 GLN A CA 1
ATOM 5750 C C . GLN A 1 786 ? 6.339 -10.511 -11.187 1.00 82.06 786 GLN A C 1
ATOM 5752 O O . GLN A 1 786 ? 6.950 -9.567 -10.674 1.00 82.06 786 GLN A O 1
ATOM 5757 N N . PRO A 1 787 ? 5.115 -10.886 -10.771 1.00 88.44 787 PRO A N 1
ATOM 5758 C CA . PRO A 1 787 ? 4.476 -10.252 -9.630 1.00 88.44 787 PRO A CA 1
ATOM 5759 C C . PRO A 1 787 ? 5.319 -10.425 -8.357 1.00 88.44 787 PRO A C 1
ATOM 5761 O O . PRO A 1 787 ? 5.536 -11.549 -7.894 1.00 88.44 787 PRO A O 1
ATOM 5764 N N . SER A 1 788 ? 5.781 -9.306 -7.797 1.00 88.75 788 SER A N 1
ATOM 5765 C CA . SER A 1 788 ? 6.413 -9.233 -6.477 1.00 88.75 788 SER A CA 1
ATOM 5766 C C . SER A 1 788 ? 5.328 -8.997 -5.436 1.00 88.75 788 SER A C 1
ATOM 5768 O O . SER A 1 788 ? 4.624 -7.989 -5.496 1.00 88.75 788 SER A O 1
ATOM 5770 N N . VAL A 1 789 ? 5.163 -9.909 -4.481 1.00 90.88 789 VAL A N 1
ATOM 5771 C CA . VAL A 1 789 ? 4.060 -9.851 -3.509 1.00 90.88 789 VAL A CA 1
ATOM 5772 C C . VAL A 1 789 ? 4.232 -8.688 -2.537 1.00 90.88 789 VAL A C 1
ATOM 5774 O O . VAL A 1 789 ? 3.262 -8.008 -2.213 1.00 90.88 789 VAL A O 1
ATOM 5777 N N . GLU A 1 790 ? 5.463 -8.419 -2.098 1.00 88.88 790 GLU A N 1
ATOM 5778 C CA . GLU A 1 790 ? 5.774 -7.267 -1.245 1.00 88.88 790 GLU A CA 1
ATOM 5779 C C . GLU A 1 790 ? 5.396 -5.950 -1.927 1.00 88.88 790 GLU A C 1
ATOM 5781 O O . GLU A 1 790 ? 4.715 -5.113 -1.337 1.00 88.88 790 GLU A O 1
ATOM 5786 N N . LEU A 1 791 ? 5.785 -5.785 -3.186 1.00 88.94 791 LEU A N 1
ATOM 5787 C CA . LEU A 1 791 ? 5.614 -4.519 -3.889 1.00 88.94 791 LEU A CA 1
ATOM 5788 C C . LEU A 1 791 ? 4.217 -4.353 -4.468 1.00 88.94 791 LEU A C 1
ATOM 5790 O O . LEU A 1 791 ?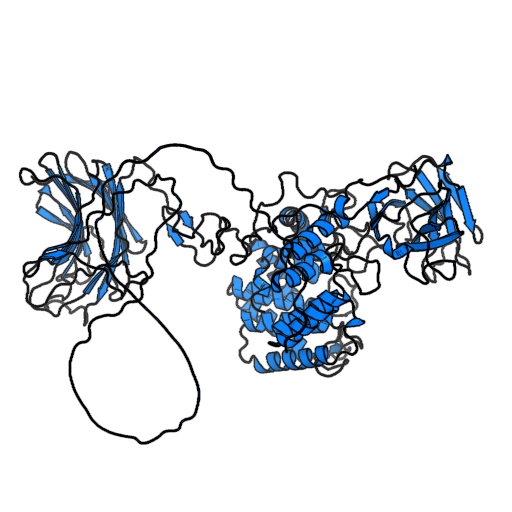 3.667 -3.257 -4.427 1.00 88.94 791 LEU A O 1
ATOM 5794 N N . THR A 1 792 ? 3.597 -5.451 -4.897 1.00 91.81 792 THR A N 1
ATOM 5795 C CA . THR A 1 792 ? 2.162 -5.495 -5.189 1.00 91.81 792 THR A CA 1
ATOM 5796 C C . THR A 1 792 ? 1.357 -5.147 -3.938 1.00 91.81 792 THR A C 1
ATOM 5798 O O . THR A 1 792 ? 0.413 -4.369 -4.020 1.00 91.81 792 THR A O 1
ATOM 5801 N N . GLY A 1 793 ? 1.755 -5.656 -2.768 1.00 91.69 793 GLY A N 1
ATOM 5802 C CA . GLY A 1 793 ? 1.159 -5.291 -1.485 1.00 91.69 793 GLY A CA 1
ATOM 5803 C C . GLY A 1 793 ? 1.355 -3.811 -1.150 1.00 91.69 793 GLY A C 1
ATOM 5804 O O . GLY A 1 793 ? 0.403 -3.156 -0.745 1.00 91.69 793 GLY A O 1
ATOM 5805 N N . SER A 1 794 ? 2.546 -3.251 -1.376 1.00 91.06 794 SER A N 1
ATOM 5806 C CA . SER A 1 794 ? 2.809 -1.815 -1.195 1.00 91.06 794 SER A CA 1
ATOM 5807 C C . SER A 1 794 ? 1.993 -0.935 -2.151 1.00 91.06 794 SER A C 1
ATOM 5809 O O . SER A 1 794 ? 1.456 0.087 -1.731 1.00 91.06 794 SER A O 1
ATOM 5811 N N . TYR A 1 795 ? 1.832 -1.352 -3.407 1.00 92.38 795 TYR A N 1
ATOM 5812 C CA . TYR A 1 795 ? 0.975 -0.686 -4.388 1.00 92.38 795 TYR A CA 1
ATOM 5813 C C . TYR A 1 795 ? -0.505 -0.733 -3.996 1.00 92.38 795 TYR A C 1
ATOM 5815 O O . TYR A 1 795 ? -1.196 0.283 -4.043 1.00 92.38 795 TYR A O 1
ATOM 5823 N N . ALA A 1 796 ? -0.987 -1.912 -3.591 1.00 91.88 796 ALA A N 1
ATOM 5824 C CA . ALA A 1 796 ? -2.360 -2.092 -3.137 1.00 91.88 796 ALA A CA 1
ATOM 5825 C C . ALA A 1 796 ? -2.634 -1.290 -1.861 1.00 91.88 796 ALA A C 1
ATOM 5827 O O . ALA A 1 796 ? -3.704 -0.714 -1.708 1.00 91.88 796 ALA A O 1
ATOM 5828 N N . HIS A 1 797 ? -1.646 -1.213 -0.971 1.00 91.06 797 HIS A N 1
ATOM 5829 C CA . HIS A 1 797 ? -1.703 -0.409 0.238 1.00 91.06 797 HIS A CA 1
ATOM 5830 C C . HIS A 1 797 ? -1.872 1.088 -0.049 1.00 91.06 797 HIS A C 1
ATOM 5832 O O . HIS A 1 797 ? -2.742 1.720 0.543 1.00 91.06 797 HIS A O 1
ATOM 5838 N N . ALA A 1 798 ? -1.084 1.622 -0.984 1.00 90.62 798 ALA A N 1
ATOM 5839 C CA . ALA A 1 798 ? -1.182 3.007 -1.443 1.00 90.62 798 ALA A CA 1
ATOM 5840 C C . ALA A 1 798 ? -2.471 3.319 -2.225 1.00 90.62 798 ALA A C 1
ATOM 5842 O O . ALA A 1 798 ? -2.768 4.469 -2.542 1.00 90.62 798 ALA A O 1
ATOM 5843 N N . GLY A 1 799 ? -3.216 2.276 -2.578 1.00 88.94 799 GLY A N 1
ATOM 5844 C CA . GLY A 1 799 ? -4.466 2.359 -3.299 1.00 88.94 799 GLY A CA 1
ATOM 5845 C C . GLY A 1 799 ? -4.337 2.707 -4.773 1.00 88.94 799 GLY A C 1
ATOM 5846 O O . GLY A 1 799 ? -5.144 3.448 -5.333 1.00 88.94 799 GLY A O 1
ATOM 5847 N N . GLY A 1 800 ? -3.315 2.164 -5.431 1.00 90.31 800 GLY A N 1
ATOM 5848 C CA . GLY A 1 800 ? -3.198 2.262 -6.879 1.00 90.31 800 GLY A CA 1
ATOM 5849 C C . GLY A 1 800 ? -4.411 1.679 -7.629 1.00 90.31 800 GLY A C 1
ATOM 5850 O O . GLY A 1 800 ? -5.198 0.904 -7.091 1.00 90.31 800 GLY A O 1
ATOM 5851 N N . LEU A 1 801 ? -4.569 2.041 -8.903 1.00 88.19 801 LEU A N 1
ATOM 5852 C CA . LEU A 1 801 ? -5.631 1.515 -9.767 1.00 88.19 801 LEU A CA 1
ATOM 5853 C C . LEU A 1 801 ? -5.650 -0.024 -9.762 1.00 88.19 801 LEU A C 1
ATOM 5855 O O . LEU A 1 801 ? -4.647 -0.649 -10.072 1.00 88.19 801 LEU A O 1
ATOM 5859 N N . GLY A 1 802 ? -6.792 -0.644 -9.467 1.00 86.44 802 GLY A N 1
ATOM 5860 C CA . GLY A 1 802 ? -6.948 -2.098 -9.372 1.00 86.44 802 GLY A CA 1
ATOM 5861 C C . GLY A 1 802 ? -6.301 -2.734 -8.143 1.00 86.44 802 GLY A C 1
ATOM 5862 O O . GLY A 1 802 ? -6.079 -3.949 -8.159 1.00 86.44 802 GLY A O 1
ATOM 5863 N N . ALA A 1 803 ? -6.005 -1.949 -7.101 1.00 89.12 803 ALA A N 1
ATOM 5864 C CA . ALA A 1 803 ? -5.471 -2.412 -5.820 1.00 89.12 803 ALA A CA 1
ATOM 5865 C C . ALA A 1 803 ? -6.246 -3.607 -5.244 1.00 89.12 803 ALA A C 1
ATOM 5867 O O . ALA A 1 803 ? -5.626 -4.590 -4.836 1.00 89.12 803 ALA A O 1
ATOM 5868 N N . GLU A 1 804 ? -7.585 -3.574 -5.263 1.00 85.94 804 GLU A N 1
ATOM 5869 C CA . GLU A 1 804 ? -8.409 -4.680 -4.759 1.00 85.94 804 GLU A CA 1
ATOM 5870 C C . GLU A 1 804 ? -8.190 -5.947 -5.592 1.00 85.94 804 GLU A C 1
ATOM 5872 O O . GLU A 1 804 ? -8.025 -7.042 -5.052 1.00 85.94 804 GLU A O 1
ATOM 5877 N N . THR A 1 805 ? -8.118 -5.795 -6.918 1.00 86.06 805 THR A N 1
ATOM 5878 C CA . THR A 1 805 ? -7.928 -6.924 -7.835 1.00 86.06 805 THR A CA 1
ATOM 5879 C C . THR A 1 805 ? -6.581 -7.598 -7.606 1.00 86.06 805 THR A C 1
ATOM 5881 O O . THR A 1 805 ? -6.529 -8.819 -7.475 1.00 86.06 805 THR A O 1
ATOM 5884 N N . VAL A 1 806 ? -5.489 -6.832 -7.547 1.00 88.44 806 VAL A N 1
ATOM 5885 C CA . VAL A 1 806 ? -4.157 -7.418 -7.335 1.00 88.44 806 VAL A CA 1
ATOM 5886 C C . VAL A 1 806 ? -4.008 -7.970 -5.927 1.00 88.44 806 VAL A C 1
ATOM 5888 O O . VAL A 1 806 ? -3.375 -9.009 -5.762 1.00 88.44 806 VAL A O 1
ATOM 5891 N N . LEU A 1 807 ? -4.638 -7.358 -4.919 1.00 90.31 807 LEU A N 1
ATOM 5892 C CA . LEU A 1 807 ? -4.608 -7.918 -3.577 1.00 90.31 807 LEU A CA 1
ATOM 5893 C C . LEU A 1 807 ? -5.332 -9.264 -3.520 1.00 90.31 807 LEU A C 1
ATOM 5895 O O . LEU A 1 807 ? -4.792 -10.200 -2.943 1.00 90.31 807 LEU A O 1
ATOM 5899 N N . GLU A 1 808 ? -6.490 -9.413 -4.165 1.00 88.69 808 GLU A N 1
ATOM 5900 C CA . GLU A 1 808 ? -7.179 -10.710 -4.266 1.00 88.69 808 GLU A CA 1
ATOM 5901 C C . GLU A 1 808 ? -6.314 -11.789 -4.927 1.00 88.69 808 GLU A C 1
ATOM 5903 O O . GLU A 1 808 ? -6.289 -12.935 -4.471 1.00 88.69 808 GLU A O 1
ATOM 5908 N N . GLN A 1 809 ? -5.551 -11.419 -5.961 1.00 90.00 809 GLN A N 1
ATOM 5909 C CA . GLN A 1 809 ? -4.570 -12.316 -6.574 1.00 90.00 809 GLN A CA 1
ATOM 5910 C C . GLN A 1 809 ? -3.474 -12.714 -5.576 1.00 90.00 809 GLN A C 1
ATOM 5912 O O . GLN A 1 809 ? -3.132 -13.892 -5.486 1.00 90.00 809 GLN A O 1
ATOM 5917 N N . MET A 1 810 ? -2.964 -11.768 -4.779 1.00 91.31 810 MET A N 1
ATOM 5918 C CA . MET A 1 810 ? -1.966 -12.066 -3.747 1.00 91.31 810 MET A CA 1
ATOM 5919 C C . MET A 1 810 ? -2.534 -12.950 -2.633 1.00 91.31 810 MET A C 1
ATOM 5921 O O . MET A 1 810 ? -1.853 -13.865 -2.182 1.00 91.31 810 MET A O 1
ATOM 5925 N N . LEU A 1 811 ? -3.783 -12.734 -2.206 1.00 92.19 811 LEU A N 1
ATOM 5926 C CA . LEU A 1 811 ? -4.440 -13.540 -1.170 1.00 92.19 811 LEU A CA 1
ATOM 5927 C C . LEU A 1 811 ? -4.545 -15.018 -1.561 1.00 92.19 811 LEU A C 1
ATOM 5929 O O . LEU A 1 811 ? -4.436 -15.889 -0.698 1.00 92.19 811 LEU A O 1
ATOM 5933 N N . ALA A 1 812 ? -4.705 -15.309 -2.853 1.00 91.56 812 ALA A N 1
ATOM 5934 C CA . ALA A 1 812 ? -4.725 -16.674 -3.367 1.00 91.56 812 ALA A CA 1
ATOM 5935 C C . ALA A 1 812 ? -3.368 -17.400 -3.253 1.00 91.56 812 ALA A C 1
ATOM 5937 O O . ALA A 1 812 ? -3.332 -18.626 -3.368 1.00 91.56 812 ALA A O 1
ATOM 5938 N N . LEU A 1 813 ? -2.273 -16.669 -3.005 1.00 92.50 813 LEU A N 1
ATOM 5939 C CA . LEU A 1 813 ? -0.919 -17.209 -2.831 1.00 92.50 813 LEU A CA 1
ATOM 5940 C C . LEU A 1 813 ? -0.601 -17.617 -1.387 1.00 92.50 813 LEU A C 1
ATOM 5942 O O . LEU A 1 813 ? 0.523 -18.038 -1.118 1.00 92.50 813 LEU A O 1
ATOM 5946 N N . GLU A 1 814 ? -1.543 -17.470 -0.449 1.00 93.31 814 GLU A N 1
ATOM 5947 C CA . GLU A 1 814 ? -1.336 -17.888 0.940 1.00 93.31 814 GLU A CA 1
ATOM 5948 C C . GLU A 1 814 ? -0.967 -19.380 1.002 1.00 93.31 814 GLU A C 1
ATOM 5950 O O . GLU A 1 814 ? -1.710 -20.226 0.496 1.00 93.31 814 GLU A O 1
ATOM 5955 N N . ASP A 1 815 ? 0.145 -19.720 1.663 1.00 89.94 815 ASP A N 1
ATOM 5956 C CA . ASP A 1 815 ? 0.581 -21.114 1.801 1.00 89.94 815 ASP A CA 1
ATOM 5957 C C . ASP A 1 815 ? -0.464 -21.939 2.578 1.00 89.94 815 ASP A C 1
ATOM 5959 O O . ASP A 1 815 ? -0.661 -21.727 3.784 1.00 89.94 815 ASP A O 1
ATOM 5963 N N . PRO A 1 816 ? -1.093 -22.958 1.959 1.00 87.12 816 PRO A N 1
ATOM 5964 C CA . PRO A 1 816 ? -2.048 -23.814 2.654 1.00 87.12 816 PRO A CA 1
ATOM 5965 C C . PRO A 1 816 ? -1.423 -24.612 3.810 1.00 87.12 816 PRO A C 1
ATOM 5967 O O . PRO A 1 816 ? -2.132 -25.025 4.733 1.00 87.12 816 PRO A O 1
ATOM 5970 N N . ALA A 1 817 ? -0.111 -24.873 3.762 1.00 87.50 817 ALA A N 1
ATOM 5971 C CA . ALA A 1 817 ? 0.630 -25.572 4.808 1.00 87.50 817 ALA A CA 1
ATOM 5972 C C . ALA A 1 817 ? 1.094 -24.637 5.938 1.00 87.50 817 ALA A C 1
ATOM 5974 O O . ALA A 1 817 ? 1.296 -25.106 7.063 1.00 87.50 817 ALA A O 1
ATOM 5975 N N . SER A 1 818 ? 1.210 -23.336 5.665 1.00 87.38 818 SER A N 1
ATOM 5976 C CA . SER A 1 818 ? 1.614 -22.305 6.623 1.00 87.38 818 SER A CA 1
ATOM 5977 C C . SER A 1 818 ? 0.709 -21.067 6.514 1.00 87.38 818 SER A C 1
ATOM 5979 O O . SER A 1 818 ? 1.117 -20.039 5.975 1.00 87.38 818 SER A O 1
ATOM 5981 N N . PRO A 1 819 ? -0.534 -21.125 7.033 1.00 91.50 819 PRO A N 1
ATOM 5982 C CA . PRO A 1 819 ? -1.475 -20.019 6.885 1.00 91.50 819 PRO A CA 1
ATOM 5983 C C . PRO A 1 819 ? -0.925 -18.705 7.457 1.00 91.50 819 PRO A C 1
ATOM 5985 O O . PRO A 1 819 ? -0.391 -18.673 8.569 1.00 91.50 819 PRO A O 1
ATOM 5988 N N . GLY A 1 820 ? -1.092 -17.620 6.707 1.00 91.25 820 GLY A N 1
ATOM 5989 C CA . GLY A 1 820 ? -0.498 -16.308 6.941 1.00 91.25 820 GLY A CA 1
ATOM 5990 C C . GLY A 1 820 ? 0.877 -16.119 6.297 1.00 91.25 820 GLY A C 1
ATOM 5991 O O . GLY A 1 820 ? 1.502 -15.083 6.523 1.00 91.25 820 GLY A O 1
ATOM 5992 N N . ALA A 1 821 ? 1.376 -17.107 5.548 1.00 91.06 821 ALA A N 1
ATOM 5993 C CA . ALA A 1 821 ? 2.620 -17.007 4.800 1.00 91.06 821 ALA A CA 1
ATOM 5994 C C . ALA A 1 821 ? 2.367 -16.657 3.338 1.00 91.06 821 ALA A C 1
ATOM 5996 O O . ALA A 1 821 ? 1.574 -17.322 2.680 1.00 91.06 821 ALA A O 1
ATOM 5997 N N . PHE A 1 822 ? 3.115 -15.678 2.831 1.00 91.69 822 PHE A N 1
ATOM 5998 C CA . PHE A 1 822 ? 3.108 -15.295 1.422 1.00 91.69 822 PHE A CA 1
ATOM 5999 C C . PHE A 1 822 ? 4.525 -15.344 0.829 1.00 91.69 822 PHE A C 1
ATOM 6001 O O . PHE A 1 822 ? 5.475 -14.983 1.539 1.00 91.69 822 PHE A O 1
ATOM 6008 N N . PRO A 1 823 ? 4.684 -15.801 -0.430 1.00 89.88 823 PRO A N 1
ATOM 6009 C CA . PRO A 1 823 ? 5.968 -15.848 -1.132 1.00 89.88 823 PRO A CA 1
ATOM 6010 C C . PRO A 1 823 ? 6.481 -14.442 -1.475 1.00 89.88 823 PRO A C 1
ATOM 6012 O O . PRO A 1 823 ? 5.715 -13.485 -1.445 1.00 89.88 823 PRO A O 1
ATOM 6015 N N . GLY A 1 824 ? 7.774 -14.295 -1.772 1.00 84.88 824 GLY A N 1
ATOM 6016 C CA . GLY A 1 824 ? 8.345 -13.041 -2.285 1.00 84.88 824 GLY A CA 1
ATOM 6017 C C . GLY A 1 824 ? 7.841 -12.705 -3.688 1.00 84.88 824 GLY A C 1
ATOM 6018 O O . GLY A 1 824 ? 7.411 -11.582 -3.942 1.00 84.88 824 GLY A O 1
ATOM 6019 N N . ALA A 1 825 ? 7.809 -13.706 -4.563 1.00 86.38 825 ALA A N 1
ATOM 6020 C CA . ALA A 1 825 ? 7.241 -13.644 -5.901 1.00 86.38 825 ALA A CA 1
ATOM 6021 C C . ALA A 1 825 ? 6.535 -14.955 -6.277 1.00 86.38 825 ALA A C 1
ATOM 6023 O O . ALA A 1 825 ? 6.644 -15.965 -5.583 1.00 86.38 825 ALA A O 1
ATOM 6024 N N . VAL A 1 826 ? 5.772 -14.925 -7.369 1.00 86.38 826 VAL A N 1
ATOM 6025 C CA . VAL A 1 826 ? 4.888 -16.037 -7.767 1.00 86.38 826 VAL A CA 1
ATOM 6026 C C . VAL A 1 826 ? 5.637 -17.186 -8.450 1.00 86.38 826 VAL A C 1
ATOM 6028 O O . VAL A 1 826 ? 5.194 -18.332 -8.391 1.00 86.38 826 VAL A O 1
ATOM 6031 N N . ALA A 1 827 ? 6.761 -16.897 -9.097 1.00 84.81 827 ALA A N 1
ATOM 6032 C CA . ALA A 1 827 ? 7.586 -17.846 -9.828 1.00 84.81 827 ALA A CA 1
ATOM 6033 C C . ALA A 1 827 ? 9.062 -17.766 -9.395 1.00 84.81 827 ALA A C 1
ATOM 6035 O O . ALA A 1 827 ? 9.513 -16.814 -8.755 1.00 84.81 827 ALA A O 1
ATOM 6036 N N . ASP A 1 828 ? 9.831 -18.791 -9.751 1.00 77.06 828 ASP A N 1
ATOM 6037 C CA . ASP A 1 828 ? 11.286 -18.766 -9.622 1.00 77.06 828 ASP A CA 1
ATOM 6038 C C . ASP A 1 828 ? 11.874 -18.134 -10.890 1.00 77.06 828 ASP A C 1
ATOM 6040 O O . ASP A 1 828 ? 11.708 -18.678 -11.982 1.00 77.06 828 ASP A O 1
ATOM 6044 N N . PHE A 1 829 ? 12.518 -16.972 -10.749 1.00 75.75 829 PHE A N 1
ATOM 6045 C CA . PHE A 1 829 ? 13.163 -16.253 -11.850 1.00 75.75 829 PHE A CA 1
ATOM 6046 C C . PHE A 1 829 ? 14.492 -15.662 -11.379 1.00 75.75 829 PHE A C 1
ATOM 6048 O O . PHE A 1 829 ? 14.499 -14.789 -10.508 1.00 75.75 829 PHE A O 1
ATOM 6055 N N . GLU A 1 830 ? 15.606 -16.131 -11.943 1.00 68.06 830 GLU A N 1
ATOM 6056 C CA . GLU A 1 830 ? 16.949 -15.720 -11.513 1.00 68.06 830 GLU A CA 1
ATOM 6057 C C . GLU A 1 830 ? 17.323 -14.316 -12.009 1.00 68.06 830 GLU A C 1
ATOM 6059 O O . GLU A 1 830 ? 18.098 -13.628 -11.348 1.00 68.06 830 GLU A O 1
ATOM 6064 N N . GLY A 1 831 ? 16.715 -13.847 -13.106 1.00 65.31 831 GLY A N 1
ATOM 6065 C CA . GLY A 1 831 ? 16.908 -12.488 -13.629 1.00 65.31 831 GLY A CA 1
ATOM 60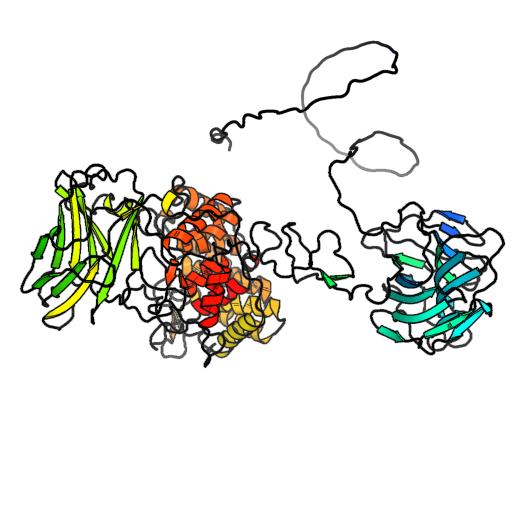66 C C . GLY A 1 831 ? 16.236 -11.370 -12.843 1.00 65.31 831 GLY A C 1
ATOM 6067 O O . GLY A 1 831 ? 16.296 -10.201 -13.231 1.00 65.31 831 GLY A O 1
ATOM 6068 N N . GLY A 1 832 ? 15.545 -11.714 -11.755 1.00 66.06 832 GLY A N 1
ATOM 6069 C CA . GLY A 1 832 ? 14.935 -10.763 -10.837 1.00 66.06 832 GLY A CA 1
ATOM 6070 C C . GLY A 1 832 ? 15.885 -10.268 -9.749 1.00 66.06 832 GLY A C 1
ATOM 6071 O O . GLY A 1 832 ? 16.811 -10.973 -9.355 1.00 66.06 832 GLY A O 1
ATOM 6072 N N . PRO A 1 833 ? 15.638 -9.073 -9.188 1.00 64.75 833 PRO A N 1
ATOM 6073 C CA . PRO A 1 833 ? 16.288 -8.670 -7.948 1.00 64.75 833 PRO A CA 1
ATOM 6074 C C . PRO A 1 833 ? 15.997 -9.675 -6.818 1.00 64.75 833 PRO A C 1
ATOM 6076 O O . PRO A 1 833 ? 15.000 -10.393 -6.844 1.00 64.75 833 PRO A O 1
ATOM 6079 N N . GLY A 1 834 ? 16.850 -9.707 -5.789 1.00 55.84 834 GLY A N 1
ATOM 6080 C CA . GLY A 1 834 ? 16.870 -10.769 -4.766 1.00 55.84 834 GLY A CA 1
ATOM 6081 C C . GLY A 1 834 ? 15.607 -10.942 -3.903 1.00 55.84 834 GLY A C 1
ATOM 6082 O O . GLY A 1 834 ? 15.539 -11.881 -3.116 1.00 55.84 834 GLY A O 1
ATOM 6083 N N . TRP A 1 835 ? 14.609 -10.067 -4.024 1.00 59.88 835 TRP A N 1
ATOM 6084 C CA . TRP A 1 835 ? 13.283 -10.209 -3.403 1.00 59.88 835 TRP A CA 1
ATOM 6085 C C . TRP A 1 835 ? 12.285 -10.999 -4.272 1.00 59.88 835 TRP A C 1
ATOM 6087 O O . TRP A 1 835 ? 11.254 -11.435 -3.763 1.00 59.88 835 TRP A O 1
ATOM 6097 N N . ASN A 1 836 ? 12.613 -11.278 -5.539 1.00 67.00 836 ASN A N 1
ATOM 6098 C CA . ASN A 1 836 ? 11.801 -12.073 -6.465 1.00 67.00 836 ASN A CA 1
ATOM 6099 C C . ASN A 1 836 ? 12.046 -13.584 -6.312 1.00 67.00 836 ASN A C 1
ATOM 6101 O O . ASN A 1 836 ? 12.337 -14.286 -7.277 1.00 67.00 836 ASN A O 1
ATOM 6105 N N . THR A 1 837 ? 11.938 -14.086 -5.082 1.00 69.38 837 THR A N 1
ATOM 6106 C CA . THR A 1 837 ? 12.057 -15.522 -4.783 1.00 69.38 837 THR A CA 1
ATOM 6107 C C . THR A 1 837 ? 10.692 -16.103 -4.429 1.00 69.38 837 THR A C 1
ATOM 6109 O O . THR A 1 837 ? 9.890 -15.439 -3.770 1.00 69.38 837 THR A O 1
ATOM 6112 N N . SER A 1 838 ? 10.433 -17.369 -4.767 1.00 75.31 838 SER A N 1
ATOM 6113 C CA . SER A 1 838 ? 9.215 -18.073 -4.325 1.00 75.31 838 SER A CA 1
ATOM 6114 C C . SER A 1 838 ? 9.187 -18.376 -2.816 1.00 75.31 838 SER A C 1
ATOM 6116 O O . SER A 1 838 ? 8.227 -18.951 -2.294 1.00 75.31 838 SER A O 1
ATOM 6118 N N . MET A 1 839 ? 10.233 -17.999 -2.075 1.00 78.12 839 MET A N 1
ATOM 6119 C CA . MET A 1 839 ? 10.335 -18.268 -0.647 1.00 78.12 839 MET A CA 1
ATOM 6120 C C . MET A 1 839 ? 9.402 -17.356 0.172 1.00 78.12 839 MET A C 1
ATOM 6122 O O . MET A 1 839 ? 9.205 -16.179 -0.129 1.00 78.12 839 MET A O 1
ATOM 6126 N N . HIS A 1 840 ? 8.807 -17.908 1.234 1.00 81.94 840 HIS A N 1
ATOM 6127 C CA . HIS A 1 840 ? 7.705 -17.282 1.974 1.00 81.94 840 HIS A CA 1
ATOM 6128 C C . HIS A 1 840 ? 8.130 -16.241 3.006 1.00 81.94 840 HIS A C 1
ATOM 6130 O O . HIS A 1 840 ? 8.161 -16.549 4.196 1.00 81.94 840 HIS A O 1
ATOM 6136 N N . GLY A 1 841 ? 8.395 -15.005 2.585 1.00 80.94 841 GLY A N 1
ATOM 6137 C CA . GLY A 1 841 ? 8.953 -13.891 3.365 1.00 80.94 841 GLY A CA 1
ATOM 6138 C C . GLY A 1 841 ? 8.137 -13.310 4.542 1.00 80.94 841 GLY A C 1
ATOM 6139 O O . GLY A 1 841 ? 6.907 -13.399 4.596 1.00 80.94 841 GLY A O 1
ATOM 6140 N N . ILE A 1 842 ? 8.833 -12.614 5.459 1.00 88.94 842 ILE A N 1
ATOM 6141 C CA . ILE A 1 842 ? 8.228 -11.731 6.484 1.00 88.94 842 ILE A CA 1
ATOM 6142 C C . ILE A 1 842 ? 7.653 -10.472 5.829 1.00 88.94 842 ILE A C 1
ATOM 6144 O O . ILE A 1 842 ? 6.506 -10.119 6.087 1.00 88.94 842 ILE A O 1
ATOM 6148 N N . SER A 1 843 ? 8.448 -9.795 4.993 1.00 88.06 843 SER A N 1
ATOM 6149 C CA . SER A 1 843 ? 8.047 -8.535 4.358 1.00 88.06 843 SER A CA 1
ATOM 6150 C C . SER A 1 843 ? 6.861 -8.693 3.397 1.00 88.06 843 SER A C 1
ATOM 6152 O O . SER A 1 843 ? 5.879 -7.990 3.617 1.00 88.06 843 SER A O 1
ATOM 6154 N N . PRO A 1 844 ? 6.825 -9.671 2.463 1.00 90.56 844 PRO A N 1
ATOM 6155 C CA . PRO A 1 844 ? 5.639 -9.937 1.644 1.00 90.56 844 PRO A CA 1
ATOM 6156 C C . PRO A 1 844 ? 4.370 -10.127 2.473 1.00 90.56 844 PRO A C 1
ATOM 6158 O O . PRO A 1 844 ? 3.364 -9.460 2.251 1.00 90.56 844 PRO A O 1
ATOM 6161 N N . SER A 1 845 ? 4.446 -10.968 3.510 1.00 93.62 845 SER A N 1
ATOM 6162 C CA . SER A 1 845 ? 3.316 -11.198 4.417 1.00 93.62 845 SER A CA 1
ATOM 6163 C C . SER A 1 845 ? 2.915 -9.920 5.168 1.00 93.62 845 SER A C 1
ATOM 6165 O O . SER A 1 845 ? 1.733 -9.676 5.393 1.00 93.62 845 SER A O 1
ATOM 6167 N N . SER A 1 846 ? 3.886 -9.082 5.543 1.00 93.94 846 SER A N 1
ATOM 6168 C CA . SER A 1 846 ? 3.628 -7.815 6.236 1.00 93.94 846 SER A CA 1
ATOM 6169 C C . SER A 1 846 ? 2.960 -6.795 5.321 1.00 93.94 846 SER A C 1
ATOM 6171 O O . SER A 1 846 ? 2.005 -6.158 5.742 1.00 93.94 846 SER A O 1
ATOM 6173 N N . TRP A 1 847 ? 3.388 -6.673 4.065 1.00 92.88 847 TRP A N 1
ATOM 6174 C CA . TRP A 1 847 ? 2.750 -5.774 3.102 1.00 92.88 847 TRP A CA 1
ATOM 6175 C C . TRP A 1 847 ? 1.346 -6.220 2.709 1.00 92.88 847 TRP A C 1
ATOM 6177 O O . TRP A 1 847 ? 0.469 -5.370 2.605 1.00 92.88 847 TRP A O 1
ATOM 6187 N N . VAL A 1 848 ? 1.083 -7.528 2.606 1.00 94.38 848 VAL A N 1
ATOM 6188 C CA . VAL A 1 848 ? -0.294 -8.037 2.471 1.00 94.38 848 VAL A CA 1
ATOM 6189 C C . VAL A 1 848 ? -1.136 -7.646 3.690 1.00 94.38 848 VAL A C 1
ATOM 6191 O O . VAL A 1 848 ? -2.266 -7.188 3.533 1.00 94.38 848 VAL A O 1
ATOM 6194 N N . TYR A 1 849 ? -0.593 -7.758 4.909 1.00 95.12 849 TYR A N 1
ATOM 6195 C CA . TYR A 1 849 ? -1.286 -7.286 6.113 1.00 95.12 849 TYR A CA 1
ATOM 6196 C C . TYR A 1 849 ? -1.578 -5.780 6.051 1.00 95.12 849 TYR A C 1
ATOM 6198 O O . TYR A 1 849 ? -2.688 -5.373 6.377 1.00 95.12 849 TYR A O 1
ATOM 6206 N N . LEU A 1 850 ? -0.607 -4.954 5.648 1.00 92.75 850 LEU A N 1
ATOM 6207 C CA . LEU A 1 850 ? -0.765 -3.497 5.579 1.00 92.75 850 LEU A CA 1
ATOM 6208 C C . LEU A 1 850 ? -1.742 -3.067 4.478 1.00 92.75 850 LEU A C 1
ATOM 6210 O O . LEU A 1 850 ? -2.524 -2.146 4.696 1.00 92.75 850 LEU A O 1
ATOM 6214 N N . ALA A 1 851 ? -1.759 -3.756 3.336 1.00 91.81 851 ALA A N 1
ATOM 6215 C CA . ALA A 1 851 ? -2.754 -3.540 2.290 1.00 91.81 851 ALA A CA 1
ATOM 6216 C C . ALA A 1 851 ? -4.174 -3.828 2.798 1.00 91.81 851 ALA A C 1
ATOM 6218 O O . ALA A 1 851 ? -5.064 -3.005 2.626 1.00 91.81 851 ALA A O 1
ATOM 6219 N N . LEU A 1 852 ? -4.367 -4.944 3.514 1.00 90.44 852 LEU A N 1
ATOM 6220 C CA . LEU A 1 852 ? -5.647 -5.283 4.150 1.00 90.44 852 LEU A CA 1
ATOM 6221 C C . LEU A 1 852 ? -6.018 -4.362 5.315 1.00 90.44 852 LEU A C 1
ATOM 6223 O O . LEU A 1 852 ? -7.188 -4.250 5.658 1.00 90.44 852 LEU A O 1
ATOM 6227 N N . HIS A 1 853 ? -5.035 -3.766 5.987 1.00 87.19 853 HIS A N 1
ATOM 6228 C CA . HIS A 1 853 ? -5.285 -2.832 7.079 1.00 87.19 853 HIS A CA 1
ATOM 6229 C C . HIS A 1 853 ? -5.740 -1.454 6.563 1.00 87.19 853 HIS A C 1
ATOM 6231 O O . HIS A 1 853 ? -6.402 -0.731 7.304 1.00 87.19 853 HIS A O 1
ATOM 6237 N N . GLY A 1 854 ? -5.374 -1.085 5.332 1.00 78.38 854 GLY A N 1
ATOM 6238 C CA . GLY A 1 854 ? -5.593 0.250 4.768 1.00 78.38 854 GLY A CA 1
ATOM 6239 C C . GLY A 1 854 ? -4.549 1.289 5.224 1.00 78.38 854 GLY A C 1
ATOM 6240 O O . GLY A 1 854 ? -3.809 1.040 6.185 1.00 78.38 854 GLY A O 1
ATOM 6241 N N . PRO A 1 855 ? -4.467 2.456 4.553 1.00 71.06 855 PRO A N 1
ATOM 6242 C CA . PRO A 1 855 ? -3.442 3.503 4.749 1.00 71.06 855 PRO A CA 1
ATOM 6243 C C . PRO A 1 855 ? -3.434 4.135 6.148 1.00 71.06 855 PRO A C 1
ATOM 6245 O O . PRO A 1 855 ? -2.409 4.647 6.603 1.00 71.06 855 PRO A O 1
ATOM 6248 N N . GLY A 1 856 ? -4.522 3.997 6.913 1.00 69.94 856 GLY A N 1
ATOM 6249 C CA . GLY A 1 856 ? -4.666 4.611 8.234 1.00 69.94 856 GLY A CA 1
ATOM 6250 C C . GLY A 1 856 ? -3.615 4.233 9.294 1.00 69.94 856 GLY A C 1
ATOM 6251 O O . GLY A 1 856 ? -3.511 4.917 10.312 1.00 69.94 856 GLY A O 1
ATOM 6252 N N . TRP A 1 857 ? -2.796 3.190 9.101 1.00 78.31 857 TRP A N 1
ATOM 6253 C CA . TRP A 1 857 ? -1.747 2.831 10.073 1.00 78.31 857 TRP A CA 1
ATOM 6254 C C . TRP A 1 857 ? -0.614 3.863 10.169 1.00 78.31 857 TRP A C 1
ATOM 6256 O O . TRP A 1 857 ? 0.040 3.943 11.211 1.00 78.31 857 TRP A O 1
ATOM 6266 N N . LEU A 1 858 ? -0.405 4.682 9.131 1.00 78.06 858 LEU A N 1
ATOM 6267 C CA . LEU A 1 858 ? 0.544 5.796 9.168 1.00 78.06 858 LEU A CA 1
ATOM 6268 C C . LEU A 1 858 ? -0.011 7.033 9.895 1.00 78.06 858 LEU A C 1
ATOM 6270 O O . LEU A 1 858 ? 0.778 7.908 10.237 1.00 78.06 858 LEU A O 1
ATOM 6274 N N . ARG A 1 859 ? -1.316 7.105 10.229 1.00 68.19 859 ARG A N 1
ATOM 6275 C CA . ARG A 1 859 ? -1.908 8.253 10.963 1.00 68.19 859 ARG A CA 1
ATOM 6276 C C . ARG A 1 859 ? -1.300 8.477 12.351 1.00 68.19 859 ARG A C 1
ATOM 6278 O O . ARG A 1 859 ? -1.413 9.568 12.903 1.00 68.19 859 ARG A O 1
ATOM 6285 N N . ALA A 1 860 ? -0.684 7.451 12.938 1.00 59.97 860 ALA A N 1
ATOM 6286 C CA . ALA A 1 860 ? 0.020 7.570 14.213 1.00 59.97 860 ALA A CA 1
ATOM 6287 C C . ALA A 1 860 ? 1.342 8.365 14.115 1.00 59.97 860 ALA A C 1
ATOM 6289 O O . ALA A 1 860 ? 1.909 8.712 15.156 1.00 59.97 860 ALA A O 1
ATOM 6290 N N . LEU A 1 861 ? 1.838 8.615 12.895 1.00 70.38 861 LEU A N 1
ATOM 6291 C CA . LEU A 1 861 ? 2.984 9.477 12.586 1.00 70.38 861 LEU A CA 1
ATOM 6292 C C . LEU A 1 861 ? 2.505 10.898 12.260 1.00 70.38 861 LEU A C 1
ATOM 6294 O O . LEU A 1 861 ? 3.245 11.850 12.596 1.00 70.38 861 LEU A O 1
#

Sequence (861 aa):
MAARFERLVPSLCLTLLVPPGCAPTRIQLGGGDDDGGGGGTGGTTAGPSPGSLDGSETGGGEGSLGSSTGSVDGCGAPYLAFDVDQAGGWQRSSVASSGPLGPVTAPSRDGSAIECAVESGTSHDARCYRELTSTLELGAVVQRFQLWYDPPTTFADEGAPSVVPAIEVGLDHYGEGAHRRLALQWHNAGAAIAGWRYWDPAAGAWRPTGVAQELEPESWHWLELRGRLTETGVAYERFTVDGQVHSLGGVELGHASAEPGLEGTTVMVQADANASGDPWRLVVDAVDVQACSDLECDDPLTWFPDLDMDGHGDVRGAITACTAPSGYVEASDDCDDDDPLMRPGVAPRGGLDFDPPLVGQILGDVEPTSWDVYVDGHGSMANLSAGGGCAGMDLDYSLVAGPEDDWVVARRELPPTDLGGADFLLVPFAGEEVAPRTLEIKLQDGDGCMTMQSLELVTDLPVCRTAVLRMEGFTVPGAASCGGTTDPSNITAIEIGISEAGAAMTDSGVLGTVSLGPIRFATDAELRRPMTSFECSGPRGDVMARIARRLLLEQRPHGLVPSWYDETPNYNTYTQAMALVVLSLEHARSGNPAYRAGAEALAQRLLAMQGQTVGLGAWSDLYEDDGHGGLQGLPSASVSTVARTVIGLRIFLAHASPADPSPHELAIADAAAWIEAQPDLSSRGTVDLISAYFAMLAAGSPRAASDIAMELMTSRWDAADRYFPMSADGPYLAIDVMCGWGSELLRREGLELEALESCGLAAGIFPVSSFDDAVAGLGDIAGPWQPSVELTGSYAHAGGLGAETVLEQMLALEDPASPGAFPGAVADFEGGPGWNTSMHGISPSSWVYLALHGPGWLRAL

Foldseek 3Di:
DDDDPDDDDDDDDDDDDDDDDDDDDDDDDDDYDDDDDDDDDDDYDDDDDDDDDDDDDDDDDDDDDDDDDDDDDDDDDDDDDPPQDPPWAKWKDFPVDTDGWAFDVPPDPVRHKTWQWDDAQGAWKTKIKTFGSDFFDFAKKKKKKKKAKADPDDDDPADDFDQFQKKKWWKWFDDPQWTAIWMKMFGDGRDPFIFIWTAAQQVRDTDGLPDTDDDDHRDIKMKMWIWTGDPFYIWGAWMDIRNRIGGSPTDDHGTHGDDPPDGGMMIMIMTTGHNHDDMMIMMMDDIDMDGDPDDDLDQFQWWAAQQPPLQAHDPPPIDTGSDADVRIHNHHFDQDSVDSQEEAPQFDPPFQPLAQPPDFDFPDAQAQVQKDKDKDDPDKDWGWDCDFQQNHIKIKMWDFDDPDKIKIKIKGWDAFAACVQFFKKKKKKAKDDPWFWKKKKWWAFPVRKIAIDIQGRFRNGHHIGIFIFTPLNQAAQPRIPDNHGHRNGTTTMMMIMTIHPDDDDDDGIDMMMMGIHGMGTHHLVRLFAFGPGFHAGGFDLVLLVLQLVLLLVQADLLGHQFQLDDPDFKDFLLLLLLNLLSLLVNCQVPVDCSSLVSSVSSLVNQLVQAQQAAHHLFHARIKGQPVPRDIDGDNHTALLSSLSNLLSLLSSCVRSVDPDNVSSLVSLQRNLVVSVPDPPPLQDWLSSLLSNLLSCVSNVNNVVSVVSLVSCCVQAADPVSLAGARHRRDRKRFLCCQAFSVLVSCVVVVNNVSNSRSLSSQSSFFRAADRVNPAIFGATMRGHFAHFLLSSLSNLQSRRRSSVVNLVSQCVQADPVRRLWGARGDDDGPSGDSSHHRTTGSNSSSSSSSSSSHNCSSVSD

pLDDT: mean 75.95, std 20.48, range [21.61, 97.94]

Radius of gyration: 38.32 Å; chains: 1; bounding box: 106×89×98 Å